Protein 6KCF (pdb70)

Radius of gyration: 37.8 Å; Cα contacts (8 Å, |Δi|>4): 2693; chains: 4; bounding box: 83×105×88 Å

Organism: Liberibacter asiaticus (strain psy62) (NCBI:txid537021)

B-factor: mean 69.29, std 19.15, range [29.05, 126.3]

Solvent-accessible surface area: 49604 Å² total; per-residue (Å²): 96,10,25,24,3,62,11,6,94,35,114,92,44,174,44,126,33,93,70,209,100,10,71,11,31,13,143,1,7,157,124,0,70,0,60,10,0,2,0,0,9,25,64,72,93,0,0,23,13,135,0,0,18,11,0,0,84,43,0,0,0,0,0,0,7,91,122,39,42,49,86,91,0,27,48,34,0,100,74,0,14,134,140,157,95,17,6,94,21,112,162,49,74,14,34,0,0,0,0,5,52,80,130,113,42,8,20,63,0,64,114,40,72,11,15,0,0,0,0,22,35,74,22,0,18,17,73,96,0,26,71,19,0,65,91,15,41,149,96,45,97,98,4,37,0,0,0,0,19,6,9,8,30,77,0,0,99,20,0,35,132,12,29,5,41,0,0,2,0,45,118,105,59,62,65,54,6,0,5,15,23,0,14,1,20,0,0,78,59,0,30,129,22,0,92,183,54,56,11,12,0,0,0,32,33,45,17,148,126,15,36,4,1,0,21,0,0,9,13,11,0,15,0,0,4,4,12,77,36,0,32,7,7,38,35,3,46,63,153,160,126,141,77,8,71,6,65,67,24,4,135,95,18,14,32,22,2,61,52,21,0,10,146,0,6,0,34,49,12,128,61,0,47,158,82,22,67,61,82,153,36,77,97,98,33,196,163,51,28,46,0,67,31,5,8,0,55,16,23,76,4,106,41,62,56,170,92,9,73,12,37,11,132,1,8,152,114,0,76,0,56,10,1,3,0,0,9,23,71,57,102,0,0,37,12,140,0,0,18,16,0,0,83,39,0,0,0,0,0,0,6,81,113,37,44,50,86,90,0,27,49,34,0,86,71,0,15,123,152,157,100,12,5,100,25,113,152,45,72,16,33,0,0,0,0,10,58,86,128,111,37,10,19,55,0,70,111,38,74,11,16,0,0,0,0,24,30,105,108,0,60,24,123,100,0,34,70,9,0,70,102,9,43,170,108,46,100,96,6,37,0,0,0,0,18,7,23,67,34,129,0,0,80,25,0,25,120,13,27,4,44,0,0,0,0,50,146,101,75,129,136,109,84,65,98,58,45,31,15,1,27,0,0,71,38,0,29,93,23,1,138,211,43,58,23,15,4,0,0,31,32,45,14,89,75,1,2,3,1,0,10,0,0,7,9,22,0,13,0,0,4,3,9,74,32,0,32,14,8,36,36,6,42,65,150,138,152,53,87,0,45,2,68,66,27,4,138,85,5,16,34,2,2,60,34,0,0,8,32,0,8,0,31,49,13,88,68,0,54,154,75,19,70,64,25,90,9,6,86,46,16,147,183,51,33,46,1,80,42,4,6,0,71,17,32,73,2,95,29,83,86,202,91,16,71,12,31,13,122,1,13,175,114,1,76,0,91,10,1,3,0,0,3,19,94,76,126,1,6,8,12,135,0,0,34,18,0,0,139,44,5,0,0,0,0,1,21,99,105,65,72,89,90,98,7,27,52,30,0,91,102,0,5,156,214,37,135,30,114,164,46,88,24,38,0,0,0,0,4,33,84,25,129,101,0,16,72,1,62,123,22,79,10,13,0,0,0,0,16,48,102,118,0,76,31,110,144,3,36,82,11,0,76,71,2,44,143,80,38,95,101,5,37,0,0,0,0,19,8,25,63,33,119,0,0,98,21,0,28,124,12,27,6,40,0,0,2,0,51,114,102,68,122,128,113,84,65,105,57,49,31,14,0,22,0,0,71,48,0,25,90,13,0,129,182,51,49,12,3,4,0,0,26,35,56,13,142,90,2,2,10,0,0,12,0,0,9,12,18,0,13,0,0,3,4,10,56,25,0,35,9,7,64,45,15,98,158,78,82,0,44,3,68,46,24,4,136,81,5,8,33,2,2,60,32,0,0,10,33,0,5,0,38,45,12,131,73,0,57,176,79,19,67,64,22,103,10,8,104,45,3,138,94,12,28,22,5,76,9,4,97,36,122,87,43,170,40,120,37,121,67,219,103,11,69,14,36,8,175,7,15,198,117,5,66,0,47,8,0,3,0,0,6,28,96,72,129,2,0,12,21,132,0,0,16,19,0,0,79,44,1,0,0,0,0,0,6,97,114,72,27,62,75,116,7,28,60,43,0,109,88,0,20,137,96,155,107,9,6,82,32,121,158,29,95,10,35,0,0,0,0,12,28,66,130,43,94,1,18,64,2,61,113,28,108,10,17,1,0,0,1,23,42,70,26,0,18,10,72,100,1,24,76,8,0,46,85,3,62,162,97,42,84,87,5,43,0,0,0,0,24,5,12,11,24,85,0,0,89,19,0,35,125,6,24,5,40,2,0,6,0,53,124,110,52,58,63,53,7,0,5,16,28,0,14,0,22,1,0,76,49,0,19,122,37,0,124,219,49,71,16,16,2,0,0,31,32,49,19,156,129,19,35,6,2,1,20,0,0,9,16,14,0,15,0,0,4,4,8,84,57,0,36,10,10,69,45,10,99,159,164,82,8,66,2,69,67,24,4,134,113,8,12,30,27,4,60,52,20,0,14,150,0,10,0,29,48,13,119,54,0,61,158,64,24,7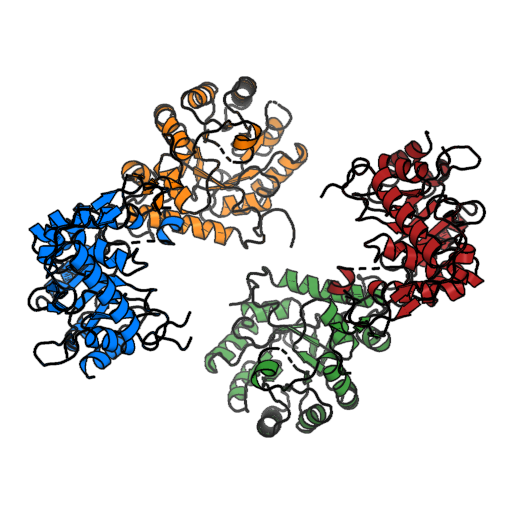2,62,82,133,39,85,112,95,48,230

Structure (mmCIF, N/CA/C/O backbone):
data_6KCF
#
_entry.id   6KCF
#
_cell.length_a   143.126
_cell.length_b   134.857
_cell.length_c   85.617
_cell.angle_alpha   90.000
_cell.angle_beta   101.210
_cell.angle_gamma   90.000
#
_symmetry.space_group_name_H-M   'C 1 2 1'
#
loop_
_entity.id
_entity.type
_entity.pdbx_description
1 polymer "Inosine-5'-monophosphate dehydrogenase"
2 water water
#
loop_
_atom_site.group_PDB
_atom_site.id
_atom_site.type_symbol
_atom_site.label_atom_id
_atom_site.label_alt_id
_atom_site.label_comp_id
_atom_site.label_asym_id
_atom_site.label_entity_id
_atom_site.label_seq_id
_atom_site.pdbx_PDB_ins_code
_atom_site.Cartn_x
_atom_site.Cartn_y
_atom_site.Cartn_z
_atom_site.occupancy
_atom_site.B_iso_or_equiv
_atom_site.auth_seq_id
_atom_site.auth_comp_id
_atom_site.auth_asym_id
_atom_site.auth_atom_id
_atom_site.pdbx_PDB_model_num
ATOM 1 N N . VAL A 1 12 ? -16.252 -27.132 32.409 1.00 58.58 6 VAL A N 1
ATOM 2 C CA . VAL A 1 12 ? -16.228 -27.447 30.987 1.00 62.71 6 VAL A CA 1
ATOM 3 C C . VAL A 1 12 ? -16.177 -28.956 30.774 1.00 60.20 6 VAL A C 1
ATOM 4 O O . VAL A 1 12 ? -15.886 -29.714 31.699 1.00 71.68 6 VAL A O 1
ATOM 8 N N . ALA A 1 13 ? -16.468 -29.385 29.550 1.00 59.22 7 ALA A N 1
ATOM 9 C CA . ALA A 1 13 ? -16.353 -30.782 29.156 1.00 53.35 7 ALA A CA 1
ATOM 10 C C . ALA A 1 13 ? -15.101 -30.953 28.307 1.00 56.06 7 ALA A C 1
ATOM 11 O O . ALA A 1 13 ? -14.874 -30.185 27.365 1.00 47.94 7 ALA A O 1
ATOM 13 N N . LEU A 1 14 ? -14.294 -31.955 28.640 1.00 58.32 8 LEU A N 1
ATOM 14 C CA . LEU A 1 14 ? -12.975 -32.121 28.051 1.00 48.15 8 LEU A CA 1
ATOM 15 C C . LEU A 1 14 ? -12.975 -33.208 26.985 1.00 52.23 8 LEU A C 1
ATOM 16 O O . LEU A 1 14 ? -13.759 -34.159 27.035 1.00 49.40 8 LEU A O 1
ATOM 21 N N . THR A 1 15 ? -12.078 -33.052 26.015 1.00 46.18 9 THR A N 1
ATOM 22 C CA . THR A 1 15 ? -11.811 -34.055 24.999 1.00 56.39 9 THR A CA 1
ATOM 23 C C . THR A 1 15 ? -10.421 -34.646 25.238 1.00 42.50 9 THR A C 1
ATOM 24 O O . THR A 1 15 ? -9.757 -34.341 26.235 1.00 52.38 9 THR A O 1
ATOM 28 N N . PHE A 1 16 ? -9.977 -35.496 24.309 1.00 46.32 10 PHE A N 1
ATOM 29 C CA . PHE A 1 16 ? -8.721 -36.215 24.504 1.00 50.66 10 PHE A CA 1
ATOM 30 C C . PHE A 1 16 ? -7.520 -35.276 24.529 1.00 56.58 10 PHE A C 1
ATOM 31 O O . PHE A 1 16 ? -6.557 -35.527 25.263 1.00 46.03 10 PHE A O 1
ATOM 39 N N . ASP A 1 17 ? -7.554 -34.198 23.748 1.00 60.02 11 ASP A N 1
ATOM 40 C CA . ASP A 1 17 ? -6.424 -33.280 23.675 1.00 60.02 11 ASP A CA 1
ATOM 41 C C . ASP A 1 17 ? -6.322 -32.353 24.880 1.00 60.38 11 ASP A C 1
ATOM 42 O O . ASP A 1 17 ? -5.380 -31.555 24.946 1.00 58.22 11 ASP A O 1
ATOM 47 N N . ASP A 1 18 ? -7.254 -32.432 25.827 1.00 42.96 12 ASP A N 1
ATOM 48 C CA . ASP A 1 18 ? -7.191 -31.618 27.032 1.00 49.12 12 ASP A CA 1
ATOM 49 C C . ASP A 1 18 ? -6.388 -32.266 28.151 1.00 62.72 12 ASP A C 1
ATOM 50 O O . ASP A 1 18 ? -6.065 -31.588 29.132 1.00 55.84 12 ASP A O 1
ATOM 55 N N . VAL A 1 19 ? -6.059 -33.553 28.035 1.00 45.71 13 VAL A N 1
ATOM 56 C CA . VAL A 1 19 ? -5.434 -34.300 29.116 1.00 52.08 13 VAL A CA 1
ATOM 57 C C . VAL A 1 19 ? -4.213 -35.041 28.585 1.00 53.72 13 VAL A C 1
ATOM 58 O O . VAL A 1 19 ? -4.016 -35.192 27.379 1.00 49.98 13 VAL A O 1
ATOM 62 N N . LEU A 1 20 ? -3.387 -35.499 29.523 1.00 45.91 14 LEU A N 1
ATOM 63 C CA . LEU A 1 20 ? -2.250 -36.358 29.239 1.00 47.26 14 LEU A CA 1
ATOM 64 C C . LEU A 1 20 ? -2.149 -37.401 30.341 1.00 46.22 14 LEU A C 1
ATOM 65 O O . LEU A 1 20 ? -2.509 -37.144 31.492 1.00 44.85 14 LEU A O 1
ATOM 70 N N . LEU A 1 21 ? -1.667 -38.585 29.978 1.00 51.76 15 LEU A N 1
ATOM 71 C CA . LEU A 1 21 ? -1.470 -39.646 30.953 1.00 50.44 15 LEU A CA 1
ATOM 72 C C . LEU A 1 21 ? -0.189 -39.389 31.737 1.00 49.64 15 LEU A C 1
ATOM 73 O O . LEU A 1 21 ? 0.871 -39.154 31.149 1.00 49.93 15 LEU A O 1
ATOM 78 N N . ARG A 1 22 ? -0.292 -39.419 33.063 1.00 49.07 16 ARG A N 1
ATOM 79 C CA . ARG A 1 22 ? 0.884 -39.170 33.883 1.00 56.05 16 ARG A CA 1
ATOM 80 C C . ARG A 1 22 ? 1.765 -40.416 33.939 1.00 52.49 16 ARG A C 1
ATOM 81 O O . ARG A 1 22 ? 1.255 -41.532 34.077 1.00 42.33 16 ARG A O 1
ATOM 89 N N . PRO A 1 23 ? 3.082 -40.257 33.820 1.00 60.32 17 PRO A N 1
ATOM 90 C CA . PRO A 1 23 ? 3.978 -41.402 34.016 1.00 58.43 17 PRO A CA 1
ATOM 91 C C . PRO A 1 23 ? 3.905 -41.911 35.448 1.00 45.43 17 PRO A C 1
ATOM 92 O O . PRO A 1 23 ? 3.777 -41.135 36.397 1.00 52.14 17 PRO A O 1
ATOM 96 N N . GLU A 1 24 ? 3.972 -43.231 35.594 1.00 44.26 18 GLU A N 1
ATOM 97 C CA . GLU A 1 24 ? 3.978 -43.886 36.892 1.00 44.17 18 GLU A CA 1
ATOM 98 C C . GLU A 1 24 ? 5.157 -44.847 36.952 1.00 44.56 18 GLU A C 1
ATOM 99 O O . GLU A 1 24 ? 5.829 -45.101 35.950 1.00 50.54 18 GLU A O 1
ATOM 105 N N . PHE A 1 25 ? 5.409 -45.382 38.145 1.00 52.71 19 PHE A N 1
ATOM 106 C CA . PHE A 1 25 ? 6.439 -46.400 38.291 1.00 44.00 19 PHE A CA 1
ATOM 107 C C . PHE A 1 25 ? 6.082 -47.625 37.460 1.00 52.48 19 PHE A C 1
ATOM 108 O O . PHE A 1 25 ? 4.923 -48.047 37.408 1.00 45.34 19 PHE A O 1
ATOM 116 N N . SER A 1 26 ? 7.089 -48.203 36.811 1.00 51.00 20 SER A N 1
ATOM 117 C CA . SER A 1 26 ? 6.867 -49.323 35.911 1.00 56.19 20 SER A CA 1
ATOM 118 C C . SER A 1 26 ? 7.963 -50.363 36.074 1.00 53.85 20 SER A C 1
ATOM 119 O O . SER A 1 26 ? 9.146 -50.028 36.167 1.00 49.11 20 SER A O 1
ATOM 122 N N . ASN A 1 27 ? 7.554 -51.631 36.112 1.00 54.56 21 ASN A N 1
ATOM 123 C CA . ASN A 1 27 ? 8.474 -52.754 35.979 1.00 72.31 21 ASN A CA 1
ATOM 124 C C . ASN A 1 27 ? 8.037 -53.682 34.852 1.00 69.40 21 ASN A C 1
ATOM 125 O O . ASN A 1 27 ? 8.489 -54.829 34.786 1.00 68.99 21 ASN A O 1
ATOM 130 N N . VAL A 1 28 ? 7.169 -53.202 33.965 1.00 69.17 22 VAL A N 1
ATOM 131 C CA . VAL A 1 28 ? 6.600 -54.005 32.890 1.00 67.74 22 VAL A CA 1
ATOM 132 C C . VAL A 1 28 ? 7.341 -53.694 31.599 1.00 73.61 22 VAL A C 1
ATOM 133 O O . VAL A 1 28 ? 7.524 -52.523 31.242 1.00 70.66 22 VAL A O 1
ATOM 137 N N . LEU A 1 29 ? 7.765 -54.739 30.898 1.00 85.55 23 LEU A N 1
ATOM 138 C CA . LEU A 1 29 ? 8.356 -54.495 29.590 1.00 85.21 23 LEU A CA 1
ATOM 139 C C . LEU A 1 29 ? 7.268 -54.511 28.518 1.00 84.24 23 LEU A C 1
ATOM 140 O O . LEU A 1 29 ? 6.382 -55.371 28.547 1.00 74.98 23 LEU A O 1
ATOM 145 N N . PRO A 1 30 ? 7.311 -53.564 27.576 1.00 85.81 24 PRO A N 1
ATOM 146 C CA . PRO A 1 30 ? 6.216 -53.441 26.598 1.00 84.84 24 PRO A CA 1
ATOM 147 C C . PRO A 1 30 ? 6.022 -54.667 25.720 1.00 83.96 24 PRO A C 1
ATOM 148 O O . PRO A 1 30 ? 4.976 -54.773 25.067 1.00 77.73 24 PRO A O 1
ATOM 152 N N . ARG A 1 31 ? 6.984 -55.591 25.680 1.00 94.43 25 ARG A N 1
ATOM 153 C CA . ARG A 1 31 ? 6.801 -56.806 24.894 1.00 93.45 25 ARG A CA 1
ATOM 154 C C . ARG A 1 31 ? 5.730 -57.704 25.502 1.00 87.51 25 ARG A C 1
ATOM 155 O O . ARG A 1 31 ? 4.884 -58.245 24.781 1.00 101.64 25 ARG A O 1
ATOM 163 N N . ASP A 1 32 ? 5.747 -57.874 26.823 1.00 83.62 26 ASP A N 1
ATOM 164 C CA . ASP A 1 32 ? 4.852 -58.803 27.513 1.00 79.26 26 ASP A CA 1
ATOM 165 C C . ASP A 1 32 ? 3.625 -58.108 28.087 1.00 69.33 26 ASP A C 1
ATOM 166 O O . ASP A 1 32 ? 3.189 -58.424 29.199 1.00 60.25 26 ASP A O 1
ATOM 171 N N . ILE A 1 33 ? 3.039 -57.165 27.353 1.00 65.28 27 ILE A N 1
ATOM 172 C CA . ILE A 1 33 ? 1.847 -56.451 27.795 1.00 61.61 27 ILE A CA 1
ATOM 173 C C . ILE A 1 33 ? 0.640 -57.026 27.069 1.00 55.96 27 ILE A C 1
ATOM 174 O O . ILE A 1 33 ? 0.653 -57.168 25.840 1.00 58.58 27 ILE A O 1
ATOM 179 N N . ASP A 1 34 ? -0.402 -57.358 27.828 1.00 43.85 28 ASP A N 1
ATOM 180 C CA . ASP A 1 34 ? -1.617 -57.957 27.293 1.00 64.08 28 ASP A CA 1
ATOM 181 C C . ASP A 1 34 ? -2.668 -56.869 27.095 1.00 55.30 28 ASP A C 1
ATOM 182 O O . ASP A 1 34 ? -3.080 -56.216 28.060 1.00 53.96 28 ASP A O 1
ATOM 187 N N . ILE A 1 35 ? -3.099 -56.679 25.852 1.00 53.39 29 ILE A N 1
ATOM 188 C CA . ILE A 1 35 ? -4.077 -55.652 25.515 1.00 50.17 29 ILE A CA 1
ATOM 189 C C . ILE A 1 35 ? -5.433 -56.264 25.163 1.00 44.36 29 ILE A C 1
ATOM 190 O O . ILE A 1 35 ? -6.283 -55.592 24.583 1.00 58.41 29 ILE A O 1
ATOM 195 N N . SER A 1 36 ? -5.650 -57.531 25.506 1.00 55.67 30 SER A N 1
ATOM 196 C CA . SER A 1 36 ? -6.932 -58.165 25.242 1.00 53.71 30 SER A CA 1
ATOM 197 C C . SER A 1 36 ? -8.019 -57.557 26.125 1.00 50.37 30 SER A C 1
ATOM 198 O O . SER A 1 36 ? -7.753 -56.990 27.189 1.00 56.25 30 SER A O 1
ATOM 201 N N . THR A 1 37 ? -9.263 -57.681 25.667 1.00 46.00 31 THR A N 1
ATOM 202 C CA . THR A 1 37 ? -10.396 -57.113 26.381 1.00 44.91 31 THR A CA 1
ATOM 203 C C . THR A 1 37 ? -11.620 -57.990 26.166 1.00 54.84 31 THR A C 1
ATOM 204 O O . THR A 1 37 ? -11.734 -58.688 25.155 1.00 52.95 31 THR A O 1
ATOM 208 N N . ARG A 1 38 ? -12.536 -57.945 27.129 1.00 56.67 32 ARG A N 1
ATOM 209 C CA . ARG A 1 38 ? -13.770 -58.727 27.099 1.00 51.21 32 ARG A CA 1
ATOM 210 C C . ARG A 1 38 ? -14.932 -57.770 26.852 1.00 57.34 32 ARG A C 1
ATOM 211 O O . ARG A 1 38 ? -15.376 -57.069 27.766 1.00 53.20 32 ARG A O 1
ATOM 219 N N . ILE A 1 39 ? -15.426 -57.745 25.612 1.00 56.83 33 ILE A N 1
ATOM 220 C CA . ILE A 1 39 ? -16.540 -56.863 25.276 1.00 52.57 33 ILE A CA 1
ATOM 221 C C . ILE A 1 39 ? -17.882 -57.434 25.716 1.00 51.62 33 ILE A C 1
ATOM 222 O O . ILE A 1 39 ? -18.848 -56.676 25.871 1.00 51.03 33 ILE A O 1
ATOM 227 N N . ALA A 1 40 ? -17.970 -58.745 25.923 1.00 55.87 34 ALA A N 1
ATOM 228 C CA . ALA A 1 40 ? -19.195 -59.388 26.380 1.00 55.16 34 ALA A CA 1
ATOM 229 C C . ALA A 1 40 ? -18.837 -60.779 26.885 1.00 55.08 34 ALA A C 1
ATOM 230 O O . ALA A 1 40 ? -17.690 -61.222 26.778 1.00 60.47 34 ALA A O 1
ATOM 232 N N . LYS A 1 41 ? -19.832 -61.467 27.442 1.00 63.68 35 LYS A N 1
ATOM 233 C CA . LYS A 1 41 ? -19.618 -62.829 27.911 1.00 67.05 35 LYS A CA 1
ATOM 234 C C . LYS A 1 41 ? -19.246 -63.731 26.742 1.00 62.27 35 LYS A C 1
ATOM 235 O O . LYS A 1 41 ? -19.958 -63.785 25.735 1.00 70.61 35 LYS A O 1
ATOM 241 N N . ASP A 1 42 ? -18.116 -64.428 26.879 1.00 70.32 36 ASP A N 1
ATOM 242 C CA . ASP A 1 42 ? -17.578 -65.297 25.831 1.00 67.19 36 ASP A CA 1
ATOM 243 C C . ASP A 1 42 ? -17.292 -64.527 24.544 1.00 59.10 36 ASP A C 1
ATOM 244 O O . ASP A 1 42 ? -17.441 -65.059 23.442 1.00 74.30 36 ASP A O 1
ATOM 249 N N . PHE A 1 43 ? -16.875 -63.267 24.675 1.00 57.46 37 PHE A N 1
ATOM 250 C CA . PHE A 1 43 ? -16.501 -62.438 23.527 1.00 62.33 37 PHE A CA 1
ATOM 251 C C . PHE A 1 43 ? -15.274 -61.628 23.934 1.00 45.01 37 PHE A C 1
ATOM 252 O O . PHE A 1 43 ? -15.391 -60.634 24.656 1.00 62.21 37 PHE A O 1
ATOM 260 N N . THR A 1 44 ? -14.105 -62.056 23.467 1.00 51.46 38 THR A N 1
ATOM 261 C CA . THR A 1 44 ? -12.834 -61.436 23.813 1.00 55.30 38 THR A CA 1
ATOM 262 C C . THR A 1 44 ? -12.106 -61.035 22.538 1.00 54.12 38 THR A C 1
ATOM 263 O O . THR A 1 44 ? -12.016 -61.827 21.594 1.00 60.85 38 THR A O 1
ATOM 267 N N . LEU A 1 45 ? -11.598 -59.805 22.511 1.00 50.43 39 LEU A N 1
ATOM 268 C CA . LEU A 1 45 ? -10.805 -59.296 21.400 1.00 47.42 39 LEU A CA 1
ATOM 269 C C . LEU A 1 45 ? -9.360 -59.157 21.857 1.00 56.02 39 LEU A C 1
ATOM 270 O O . LEU A 1 45 ? -9.085 -58.486 22.858 1.00 52.40 39 LEU A O 1
ATOM 275 N N . ASN A 1 46 ? -8.440 -59.796 21.131 1.00 53.16 40 ASN A N 1
ATOM 276 C CA . ASN A 1 46 ? -7.021 -59.608 21.412 1.00 50.00 40 ASN A CA 1
ATOM 277 C C . ASN A 1 46 ? -6.539 -58.229 20.987 1.00 52.84 40 ASN A C 1
ATOM 278 O O . ASN A 1 46 ? -5.492 -57.775 21.463 1.00 48.60 40 ASN A O 1
ATOM 283 N N . LEU A 1 47 ? -7.278 -57.563 20.107 1.00 55.81 41 LEU A N 1
ATOM 284 C CA . LEU A 1 47 ? -7.003 -56.184 19.709 1.00 48.94 41 LEU A CA 1
ATOM 285 C C . LEU A 1 47 ? -8.226 -55.337 20.036 1.00 50.86 41 LEU A C 1
ATOM 286 O O . LEU A 1 47 ? -9.286 -55.520 19.411 1.00 51.47 41 LEU A O 1
ATOM 291 N N . PRO A 1 48 ? -8.131 -54.399 21.001 1.00 47.89 42 PRO A N 1
ATOM 292 C CA . PRO A 1 48 ? -9.300 -53.623 21.449 1.00 46.84 42 PRO A CA 1
ATOM 293 C C . PRO A 1 48 ? -9.727 -52.535 20.476 1.00 45.85 42 PRO A C 1
ATOM 294 O O . PRO A 1 48 ? -9.927 -51.376 20.842 1.00 48.01 42 PRO A O 1
ATOM 298 N N . ILE A 1 49 ? -9.874 -52.918 19.207 1.00 39.48 43 ILE A N 1
ATOM 299 C CA . ILE A 1 49 ? -10.202 -51.988 18.134 1.00 47.00 43 ILE A CA 1
ATOM 300 C C . ILE A 1 49 ? -11.305 -52.599 17.282 1.00 48.89 43 ILE A C 1
ATOM 301 O O . ILE A 1 49 ? -11.213 -53.763 16.878 1.00 44.38 43 ILE A O 1
ATOM 306 N N . MET A 1 50 ? -12.347 -51.816 17.019 1.00 48.93 44 MET A N 1
ATOM 307 C CA . MET A 1 50 ? -13.423 -52.202 16.120 1.00 53.11 44 MET A CA 1
ATOM 308 C C . MET A 1 50 ? -13.471 -51.233 14.947 1.00 45.28 44 MET A C 1
ATOM 309 O O . MET A 1 50 ? -13.225 -50.035 15.111 1.00 39.59 44 MET A O 1
ATOM 314 N N . SER A 1 51 ? -13.788 -51.751 13.765 1.00 55.36 45 SER A N 1
ATOM 315 C CA . SER A 1 51 ? -13.907 -50.915 12.580 1.00 45.40 45 SER A CA 1
ATOM 316 C C . SER A 1 51 ? -15.326 -50.374 12.469 1.00 45.19 45 SER A C 1
ATOM 317 O O . SER A 1 51 ? -16.300 -51.089 12.723 1.00 41.76 45 SER A O 1
ATOM 320 N N . ALA A 1 52 ? -15.434 -49.102 12.092 1.00 44.78 46 ALA A N 1
ATOM 321 C CA . ALA A 1 52 ? -16.723 -48.432 12.057 1.00 52.04 46 ALA A CA 1
ATOM 322 C C . ALA A 1 52 ? -17.586 -48.964 10.916 1.00 58.58 46 ALA A C 1
ATOM 323 O O . ALA A 1 52 ? -17.096 -49.536 9.938 1.00 52.77 46 ALA A O 1
ATOM 325 N N . ALA A 1 53 ? -18.897 -48.763 11.054 1.00 55.90 47 ALA A N 1
ATOM 326 C CA . ALA A 1 53 ? -19.864 -49.215 10.052 1.00 54.51 47 ALA A CA 1
ATOM 327 C C . ALA A 1 53 ? -20.067 -48.119 9.005 1.00 56.62 47 ALA A C 1
ATOM 328 O O . ALA A 1 53 ? -21.128 -47.504 8.884 1.00 51.93 47 ALA A O 1
ATOM 330 N N . MET A 1 54 ? -19.006 -47.882 8.239 1.00 77.66 48 MET A N 1
ATOM 331 C CA . MET A 1 54 ? -19.015 -46.924 7.143 1.00 74.51 48 MET A CA 1
ATOM 332 C C . MET A 1 54 ? -18.700 -47.652 5.844 1.00 66.48 48 MET A C 1
ATOM 333 O O . MET A 1 54 ? -17.844 -48.542 5.814 1.00 60.21 48 MET A O 1
ATOM 338 N N . ASP A 1 55 ? -19.396 -47.271 4.770 1.00 63.21 49 ASP A N 1
ATOM 339 C CA . ASP A 1 55 ? -19.238 -47.964 3.496 1.00 70.41 49 ASP A CA 1
ATOM 340 C C . ASP A 1 55 ? -17.866 -47.754 2.871 1.00 71.66 49 ASP A C 1
ATOM 341 O O . ASP A 1 55 ? -17.516 -48.479 1.933 1.00 71.53 49 ASP A O 1
ATOM 346 N N . GLN A 1 56 ? -17.086 -46.795 3.360 1.00 68.45 50 GLN A N 1
ATOM 347 C CA . GLN A 1 56 ? -15.708 -46.618 2.931 1.00 66.86 50 GLN A CA 1
ATOM 348 C C . GLN A 1 56 ? -14.720 -47.339 3.839 1.00 80.00 50 GLN A C 1
ATOM 349 O O . GLN A 1 56 ? -13.508 -47.147 3.692 1.00 82.65 50 GLN A O 1
ATOM 355 N N . VAL A 1 57 ? -15.208 -48.162 4.769 1.00 72.69 51 VAL A N 1
ATOM 356 C CA . VAL A 1 57 ? -14.346 -48.800 5.758 1.00 68.06 51 VAL A CA 1
ATOM 357 C C . VAL A 1 57 ? -14.559 -50.309 5.769 1.00 58.68 51 VAL A C 1
ATOM 358 O O . VAL A 1 57 ? -13.696 -51.069 5.314 1.00 70.31 51 VAL A O 1
ATOM 362 N N . THR A 1 58 ? -15.700 -50.759 6.288 1.00 49.29 52 THR A N 1
ATOM 363 C CA . THR A 1 58 ? -15.896 -52.166 6.637 1.00 65.22 52 THR A CA 1
ATOM 364 C C . THR A 1 58 ? -16.818 -52.851 5.633 1.00 67.12 52 THR A C 1
ATOM 365 O O . THR A 1 58 ? -18.039 -52.669 5.667 1.00 64.31 52 THR A O 1
ATOM 369 N N . ASP A 1 59 ? -16.225 -53.650 4.748 1.00 62.31 53 ASP A N 1
ATOM 370 C CA . ASP A 1 59 ? -16.927 -54.667 3.988 1.00 66.97 53 ASP A CA 1
ATOM 371 C C . ASP A 1 59 ? -16.468 -56.033 4.508 1.00 53.96 53 ASP A C 1
ATOM 372 O O . ASP A 1 59 ? -16.013 -56.150 5.653 1.00 64.00 53 ASP A O 1
ATOM 377 N N . SER A 1 60 ? -16.579 -57.064 3.669 1.00 65.02 54 SER A N 1
ATOM 378 C CA . SER A 1 60 ? -16.110 -58.379 4.092 1.00 59.27 54 SER A CA 1
ATOM 379 C C . SER A 1 60 ? -14.589 -58.451 4.117 1.00 45.96 54 SER A C 1
ATOM 380 O O . SER A 1 60 ? -14.017 -59.165 4.948 1.00 51.29 54 SER A O 1
ATOM 383 N N . ARG A 1 61 ? -13.918 -57.719 3.226 1.00 53.33 55 ARG A N 1
ATOM 384 C CA . ARG A 1 61 ? -12.466 -57.822 3.129 1.00 57.87 55 ARG A CA 1
ATOM 385 C C . ARG A 1 61 ? -11.783 -57.219 4.351 1.00 62.71 55 ARG A C 1
ATOM 386 O O . ARG A 1 61 ? -10.809 -57.782 4.864 1.00 60.53 55 ARG A O 1
ATOM 394 N N . LEU A 1 62 ? -12.277 -56.077 4.833 1.00 54.68 56 LEU A N 1
ATOM 395 C CA . LEU A 1 62 ? -11.679 -55.464 6.013 1.00 56.55 56 LEU A CA 1
ATOM 396 C C . LEU A 1 62 ? -12.122 -56.164 7.293 1.00 53.29 56 LEU A C 1
ATOM 397 O O . LEU A 1 62 ? -11.331 -56.296 8.234 1.00 53.24 56 LEU A O 1
ATOM 402 N N . ALA A 1 63 ? -13.379 -56.615 7.348 1.00 45.20 57 ALA A N 1
ATOM 403 C CA . ALA A 1 63 ? -13.851 -57.336 8.526 1.00 46.38 57 ALA A CA 1
ATOM 404 C C . ALA A 1 63 ? -13.048 -58.611 8.747 1.00 53.77 57 ALA A C 1
ATOM 405 O O . ALA A 1 63 ? -12.761 -58.983 9.891 1.00 46.06 57 ALA A O 1
ATOM 407 N N . ILE A 1 64 ? -12.677 -59.296 7.663 1.00 54.00 58 ILE A N 1
ATOM 408 C CA . ILE A 1 64 ? -11.778 -60.440 7.781 1.00 58.36 58 ILE A CA 1
ATOM 409 C C . ILE A 1 64 ? -10.418 -59.989 8.298 1.00 54.65 58 ILE A C 1
ATOM 410 O O . ILE A 1 64 ? -9.829 -60.623 9.182 1.00 43.47 58 ILE A O 1
ATOM 415 N N . ALA A 1 65 ? -9.908 -58.875 7.769 1.00 50.77 59 ALA A N 1
ATOM 416 C CA . ALA A 1 65 ? -8.617 -58.364 8.217 1.00 47.25 59 ALA A CA 1
ATOM 417 C C . ALA A 1 65 ? -8.683 -57.875 9.659 1.00 50.64 59 ALA A C 1
ATOM 418 O O . ALA A 1 65 ? -7.735 -58.069 10.429 1.00 59.76 59 ALA A O 1
ATOM 420 N N . MET A 1 66 ? -9.792 -57.237 10.044 1.00 51.45 60 MET A N 1
ATOM 421 C CA . MET A 1 66 ? -9.961 -56.829 11.435 1.00 44.12 60 MET A CA 1
ATOM 422 C C . MET A 1 66 ? -10.042 -58.040 12.356 1.00 51.05 60 MET A C 1
ATOM 423 O O . MET A 1 66 ? -9.444 -58.046 13.438 1.00 49.30 60 MET A O 1
ATOM 428 N N . ALA A 1 67 ? -10.773 -59.078 11.942 1.00 52.85 61 ALA A N 1
ATOM 429 C CA . ALA A 1 67 ? -10.886 -60.277 12.766 1.00 43.04 61 ALA A CA 1
ATOM 430 C C . ALA A 1 67 ? -9.567 -61.037 12.821 1.00 51.19 61 ALA A C 1
ATOM 431 O O . ALA A 1 67 ? -9.211 -61.596 13.864 1.00 54.76 61 ALA A O 1
ATOM 433 N N . GLN A 1 68 ? -8.830 -61.067 11.708 1.00 54.42 62 GLN A N 1
ATOM 434 C CA . GLN A 1 68 ? -7.540 -61.751 11.692 1.00 59.02 62 GLN A CA 1
ATOM 435 C C . GLN A 1 68 ? -6.550 -61.085 12.639 1.00 55.52 62 GLN A C 1
ATOM 436 O O . GLN A 1 68 ? -5.773 -61.768 13.317 1.00 66.46 62 GLN A O 1
ATOM 442 N N . ALA A 1 69 ? -6.564 -59.753 12.702 1.00 62.76 63 ALA A N 1
ATOM 443 C CA . ALA A 1 69 ? -5.626 -59.030 13.551 1.00 57.02 63 ALA A CA 1
ATOM 444 C C . ALA A 1 69 ? -5.981 -59.104 15.030 1.00 46.52 63 ALA A C 1
ATOM 445 O O . ALA A 1 69 ? -5.196 -58.632 15.860 1.00 54.20 63 ALA A O 1
ATOM 447 N N . GLY A 1 70 ? -7.129 -59.679 15.380 1.00 50.77 64 GLY A N 1
ATOM 448 C CA . GLY A 1 70 ? -7.569 -59.749 16.757 1.00 40.42 64 GLY A CA 1
ATOM 449 C C . GLY A 1 70 ? -8.651 -58.761 17.133 1.00 52.97 64 GLY A C 1
ATOM 450 O O . GLY A 1 70 ? -9.090 -58.762 18.290 1.00 51.89 64 GLY A O 1
ATOM 451 N N . GLY A 1 71 ? -9.088 -57.922 16.206 1.00 51.71 65 GLY A N 1
ATOM 452 C CA . GLY A 1 71 ? -10.144 -56.952 16.443 1.00 52.72 65 GLY A CA 1
ATOM 453 C C . GLY A 1 71 ? -11.498 -57.469 16.006 1.00 54.37 65 GLY A C 1
ATOM 454 O O . GLY A 1 71 ? -11.805 -58.658 16.143 1.00 52.79 65 GLY A O 1
ATOM 455 N N . LEU A 1 72 ? -12.317 -56.565 15.473 1.00 47.75 66 LEU A N 1
ATOM 456 C CA . LEU A 1 72 ? -13.658 -56.918 15.030 1.00 47.23 66 LEU A CA 1
ATOM 457 C C . LEU A 1 72 ? -14.120 -55.897 13.999 1.00 50.78 66 LEU A C 1
ATOM 458 O O . LEU A 1 72 ? -13.758 -54.722 14.067 1.00 50.81 66 LEU A O 1
ATOM 463 N N . GLY A 1 73 ? -14.921 -56.369 13.049 1.00 51.19 67 GLY A N 1
ATOM 464 C CA . GLY A 1 73 ? -15.477 -55.512 12.018 1.00 36.62 67 GLY A CA 1
ATOM 465 C C . GLY A 1 73 ? -16.986 -55.435 12.135 1.00 46.97 67 GLY A C 1
ATOM 466 O O . GLY A 1 73 ? -17.643 -56.387 12.558 1.00 52.09 67 GLY A O 1
ATOM 467 N N . VAL A 1 74 ? -17.535 -54.283 11.757 1.00 50.09 68 VAL A N 1
ATOM 468 C CA . VAL A 1 74 ? -18.975 -54.044 11.777 1.00 47.77 68 VAL A CA 1
ATOM 469 C C . VAL A 1 74 ? -19.393 -53.741 10.344 1.00 52.29 68 VAL A C 1
ATOM 470 O O . VAL A 1 74 ? -19.153 -52.637 9.839 1.00 47.63 68 VAL A O 1
ATOM 474 N N . ILE A 1 75 ? -20.018 -54.717 9.683 1.00 45.60 69 ILE A N 1
ATOM 475 C CA . ILE A 1 75 ? -20.490 -54.514 8.317 1.00 43.40 69 ILE A CA 1
ATOM 476 C C . ILE A 1 75 ? -21.484 -53.362 8.305 1.00 43.29 69 ILE A C 1
ATOM 477 O O . ILE A 1 75 ? -22.466 -53.362 9.059 1.00 41.99 69 ILE A O 1
ATOM 482 N N . HIS A 1 76 ? -21.231 -52.371 7.455 1.00 40.03 70 HIS A N 1
ATOM 483 C CA . HIS A 1 76 ? -22.096 -51.204 7.396 1.00 42.19 70 HIS A CA 1
ATOM 484 C C . HIS A 1 76 ? -23.458 -51.571 6.813 1.00 57.95 70 HIS A C 1
ATOM 485 O O . HIS A 1 76 ? -23.631 -52.605 6.160 1.00 47.12 70 HIS A O 1
ATOM 492 N N . ARG A 1 77 ? -24.438 -50.705 7.066 1.00 60.69 71 ARG A N 1
ATOM 493 C CA . ARG A 1 77 ? -25.807 -50.932 6.623 1.00 48.11 71 ARG A CA 1
ATOM 494 C C . ARG A 1 77 ? -26.190 -50.068 5.430 1.00 57.24 71 ARG A C 1
ATOM 495 O O . ARG A 1 77 ? -27.382 -49.937 5.131 1.00 60.39 71 ARG A O 1
ATOM 503 N N . ASN A 1 78 ? -25.216 -49.463 4.746 1.00 59.04 72 ASN A N 1
ATOM 504 C CA . ASN A 1 78 ? -25.498 -48.920 3.424 1.00 61.53 72 ASN A CA 1
ATOM 505 C C . ASN A 1 78 ? -25.649 -50.032 2.397 1.00 61.66 72 ASN A C 1
ATOM 506 O O . ASN A 1 78 ? -26.264 -49.817 1.348 1.00 61.67 72 ASN A O 1
ATOM 511 N N . PHE A 1 79 ? -25.087 -51.206 2.678 1.00 51.82 73 PHE A N 1
ATOM 512 C CA . PHE A 1 79 ? -25.458 -52.411 1.957 1.00 59.20 73 PHE A CA 1
ATOM 513 C C . PHE A 1 79 ? -26.957 -52.648 2.084 1.00 62.93 73 PHE A C 1
ATOM 514 O O . PHE A 1 79 ? -27.576 -52.320 3.101 1.00 54.72 73 PHE A O 1
ATOM 522 N N . SER A 1 80 ? -27.545 -53.226 1.042 1.00 55.78 74 SER A N 1
ATOM 523 C CA . SER A 1 80 ? -28.911 -53.697 1.152 1.00 65.65 74 SER A CA 1
ATOM 524 C C . SER A 1 80 ? -28.962 -54.854 2.148 1.00 61.05 74 SER A C 1
ATOM 525 O O . SER A 1 80 ? -27.940 -55.487 2.426 1.00 58.37 74 SER A O 1
ATOM 528 N N . PRO A 1 81 ? -30.137 -55.129 2.727 1.00 59.10 75 PRO A N 1
ATOM 529 C CA . PRO A 1 81 ? -30.234 -56.262 3.665 1.00 55.12 75 PRO A CA 1
ATOM 530 C C . PRO A 1 81 ? -29.717 -57.573 3.094 1.00 60.53 75 PRO A C 1
ATOM 531 O O . PRO A 1 81 ? -29.071 -58.343 3.815 1.00 59.75 75 PRO A O 1
ATOM 535 N N . SER A 1 82 ? -29.967 -57.843 1.810 1.00 63.93 76 SER A N 1
ATOM 536 C CA . SER A 1 82 ? -29.436 -59.058 1.201 1.00 60.19 76 SER A CA 1
ATOM 537 C C . SER A 1 82 ? -27.931 -58.954 0.983 1.00 62.03 76 SER A C 1
ATOM 538 O O . SER A 1 82 ? -27.200 -59.931 1.190 1.00 59.00 76 SER A O 1
ATOM 541 N N . GLU A 1 83 ? -27.448 -57.779 0.566 1.00 58.53 77 GLU A N 1
ATOM 542 C CA . GLU A 1 83 ? -26.008 -57.581 0.415 1.00 63.32 77 GLU A CA 1
ATOM 543 C C . GLU A 1 83 ? -25.287 -57.727 1.750 1.00 57.96 77 GLU A C 1
ATOM 544 O O . GLU A 1 83 ? -24.212 -58.333 1.821 1.00 53.79 77 GLU A O 1
ATOM 550 N N . GLN A 1 84 ? -25.866 -57.176 2.820 1.00 50.06 78 GLN A N 1
ATOM 551 C CA . GLN A 1 84 ? -25.215 -57.237 4.125 1.00 61.79 78 GLN A CA 1
ATOM 552 C C . GLN A 1 84 ? -25.114 -58.672 4.625 1.00 53.45 78 GLN A C 1
ATOM 553 O O . GLN A 1 84 ? -24.114 -59.055 5.243 1.00 62.94 78 GLN A O 1
ATOM 559 N N . VAL A 1 85 ? -26.143 -59.480 4.368 1.00 64.06 79 VAL A N 1
ATOM 560 C CA . VAL A 1 85 ? -26.101 -60.888 4.749 1.00 53.51 79 VAL A CA 1
ATOM 561 C C . VAL A 1 85 ? -25.030 -61.624 3.952 1.00 51.09 79 VAL A C 1
ATOM 562 O O . VAL A 1 85 ? -24.313 -62.478 4.487 1.00 54.97 79 VAL A O 1
ATOM 566 N N . ALA A 1 86 ? -24.893 -61.293 2.665 1.00 62.22 80 ALA A N 1
ATOM 567 C CA . ALA A 1 86 ? -23.862 -61.919 1.843 1.00 58.25 80 ALA A CA 1
ATOM 568 C C . ALA A 1 86 ? -22.464 -61.537 2.317 1.00 57.97 80 ALA A C 1
ATOM 569 O O . ALA A 1 86 ? -21.541 -62.358 2.267 1.00 57.40 80 ALA A O 1
ATOM 571 N N . GLN A 1 87 ? -22.287 -60.298 2.781 1.00 54.11 81 GLN A N 1
ATOM 572 C CA . GLN A 1 87 ? -20.977 -59.878 3.271 1.00 59.16 81 GLN A CA 1
ATOM 573 C C . GLN A 1 87 ? -20.624 -60.581 4.576 1.00 49.27 81 GLN A C 1
ATOM 574 O O . GLN A 1 87 ? -19.459 -60.928 4.805 1.00 52.78 81 GLN A O 1
ATOM 580 N N . VAL A 1 88 ? -21.614 -60.803 5.442 1.00 50.35 82 VAL A N 1
ATOM 581 C CA . VAL A 1 88 ? -21.362 -61.525 6.685 1.00 46.35 82 VAL A CA 1
ATOM 582 C C . VAL A 1 88 ? -21.003 -62.977 6.394 1.00 50.17 82 VAL A C 1
ATOM 583 O O . VAL A 1 88 ? -20.118 -63.554 7.038 1.00 57.77 82 VAL A O 1
ATOM 587 N N . HIS A 1 89 ? -21.673 -63.585 5.412 1.00 62.52 83 HIS A N 1
ATOM 588 C CA . HIS A 1 89 ? -21.376 -64.969 5.054 1.00 55.42 83 HIS A CA 1
ATOM 589 C C . HIS A 1 89 ? -19.945 -65.117 4.550 1.00 49.29 83 HIS A C 1
ATOM 590 O O . HIS A 1 89 ? -19.279 -66.120 4.834 1.00 55.11 83 HIS A O 1
ATOM 597 N N . GLN A 1 90 ? -19.450 -64.124 3.807 1.00 56.88 84 GLN A N 1
ATOM 598 C CA . GLN A 1 90 ? -18.095 -64.207 3.272 1.00 62.92 84 GLN A CA 1
ATOM 599 C C . GLN A 1 90 ? -17.043 -64.120 4.371 1.00 61.19 84 GLN A C 1
ATOM 600 O O . GLN A 1 90 ? -15.943 -64.662 4.215 1.00 66.18 84 GLN A O 1
ATOM 606 N N . VAL A 1 91 ? -17.354 -63.448 5.480 1.00 61.92 85 VAL A N 1
ATOM 607 C CA . VAL A 1 91 ? -16.398 -63.356 6.578 1.00 47.96 85 VAL A CA 1
ATOM 608 C C . VAL A 1 91 ? -16.340 -64.664 7.355 1.00 52.59 85 VAL A C 1
ATOM 609 O O . VAL A 1 91 ? -15.256 -65.155 7.688 1.00 56.33 85 VAL A O 1
ATOM 613 N N . LYS A 1 92 ? -17.497 -65.254 7.645 1.00 50.42 86 LYS A N 1
ATOM 614 C CA . LYS A 1 92 ? -17.563 -66.453 8.470 1.00 64.80 86 LYS A CA 1
ATOM 615 C C . LYS A 1 92 ? -17.261 -67.734 7.702 1.00 67.16 86 LYS A C 1
ATOM 616 O O . LYS A 1 92 ? -17.299 -68.815 8.299 1.00 76.52 86 LYS A O 1
ATOM 622 N N . LYS A 1 93 ? -16.963 -67.646 6.405 1.00 58.73 87 LYS A N 1
ATOM 623 C CA . LYS A 1 93 ? -16.550 -68.804 5.628 1.00 63.63 87 LYS A CA 1
ATOM 624 C C . LYS A 1 93 ? -15.072 -68.786 5.265 1.00 69.41 87 LYS A C 1
ATOM 625 O O . LYS A 1 93 ? -14.549 -69.815 4.823 1.00 84.89 87 LYS A O 1
ATOM 631 N N . PHE A 1 94 ? -14.394 -67.656 5.441 1.00 53.15 88 PHE A N 1
ATOM 632 C CA . PHE A 1 94 ? -12.990 -67.512 5.067 1.00 71.84 88 PHE A CA 1
ATOM 633 C C . PHE A 1 94 ? -12.099 -68.526 5.780 1.00 65.29 88 PHE A C 1
ATOM 634 O O . PHE A 1 94 ? -12.370 -68.917 6.915 1.00 83.78 88 PHE A O 1
ATOM 642 N N . PRO A 1 109 ? -3.431 -66.501 14.098 1.00 84.91 206 PRO A N 1
ATOM 643 C CA . PRO A 1 109 ? -2.924 -66.789 15.445 1.00 89.00 206 PRO A CA 1
ATOM 644 C C . PRO A 1 109 ? -3.863 -66.291 16.544 1.00 84.87 206 PRO A C 1
ATOM 645 O O . PRO A 1 109 ? -4.546 -67.096 17.179 1.00 78.88 206 PRO A O 1
ATOM 649 N N . ASN A 1 110 ? -3.892 -64.976 16.762 1.00 71.36 207 ASN A N 1
ATOM 650 C CA . ASN A 1 110 ? -4.770 -64.355 17.745 1.00 70.47 207 ASN A CA 1
ATOM 651 C C . ASN A 1 110 ? -6.066 -63.846 17.121 1.00 60.78 207 ASN A C 1
ATOM 652 O O . ASN A 1 110 ? -6.637 -62.856 17.592 1.00 57.91 207 ASN A O 1
ATOM 657 N N . ALA A 1 111 ? -6.542 -64.506 16.069 1.00 70.47 208 ALA A N 1
ATOM 658 C CA . ALA A 1 111 ? -7.728 -64.045 15.364 1.00 55.13 208 ALA A CA 1
ATOM 659 C C . ALA A 1 111 ? -8.979 -64.223 16.219 1.00 52.19 208 ALA A C 1
ATOM 660 O O . ALA A 1 111 ? -9.090 -65.158 17.016 1.00 56.15 208 ALA A O 1
ATOM 662 N N . THR A 1 112 ? -9.925 -63.304 16.045 1.00 48.65 209 THR A N 1
ATOM 663 C CA . THR A 1 112 ? -11.204 -63.366 16.745 1.00 50.89 209 THR A CA 1
ATOM 664 C C . THR A 1 112 ? -12.063 -64.442 16.091 1.00 62.35 209 THR A C 1
ATOM 665 O O . THR A 1 112 ? -12.596 -64.240 14.994 1.00 48.55 209 THR A O 1
ATOM 669 N N . LYS A 1 113 ? -12.198 -65.585 16.759 1.00 57.53 210 LYS A N 1
ATOM 670 C CA . LYS A 1 113 ? -12.910 -66.728 16.212 1.00 53.40 210 LYS A CA 1
ATOM 671 C C . LYS A 1 113 ? -13.980 -67.195 17.189 1.00 51.63 210 LYS A C 1
ATOM 672 O O . LYS A 1 113 ? -13.841 -67.048 18.405 1.00 58.63 210 LYS A O 1
ATOM 678 N N . ASP A 1 114 ? -15.054 -67.758 16.641 1.00 56.85 211 ASP A N 1
ATOM 679 C CA . ASP A 1 114 ? -16.165 -68.233 17.455 1.00 61.93 211 ASP A CA 1
ATOM 680 C C . ASP A 1 114 ? -15.860 -69.640 17.969 1.00 58.19 211 ASP A C 1
ATOM 681 O O . ASP A 1 114 ? -14.750 -70.158 17.820 1.00 58.72 211 ASP A O 1
ATOM 686 N N . SER A 1 115 ? -16.859 -70.278 18.585 1.00 64.97 212 SER A N 1
ATOM 687 C CA . SER A 1 115 ? -16.646 -71.592 19.184 1.00 71.72 212 SER A CA 1
ATOM 688 C C . SER A 1 115 ? -16.345 -72.657 18.135 1.00 72.25 212 SER A C 1
ATOM 689 O O . SER A 1 115 ? -15.671 -73.648 18.439 1.00 69.25 212 SER A O 1
ATOM 692 N N . LYS A 1 116 ? -16.827 -72.477 16.906 1.00 60.55 213 LYS A N 1
ATOM 693 C CA . LYS A 1 116 ? -16.577 -73.420 15.824 1.00 57.71 213 LYS A CA 1
ATOM 694 C C . LYS A 1 116 ? -15.411 -73.002 14.936 1.00 68.64 213 LYS A C 1
ATOM 695 O O . LYS A 1 116 ? -15.246 -73.556 13.844 1.00 60.13 213 LYS A O 1
ATOM 701 N N . GLY A 1 117 ? -14.606 -72.034 15.372 1.00 59.17 214 GLY A N 1
ATOM 702 C CA . GLY A 1 117 ? -13.387 -71.684 14.673 1.00 45.76 214 GLY A CA 1
ATOM 703 C C . GLY A 1 117 ? -13.539 -70.749 13.495 1.00 57.79 214 GLY A C 1
ATOM 704 O O . GLY A 1 117 ? -12.586 -70.604 12.720 1.00 58.35 214 GLY A O 1
ATOM 705 N N . ARG A 1 118 ? -14.692 -70.110 13.329 1.00 54.99 215 ARG A N 1
ATOM 706 C CA . ARG A 1 118 ? -14.905 -69.165 12.243 1.00 58.32 215 ARG A CA 1
ATOM 707 C C . ARG A 1 118 ? -14.639 -67.741 12.716 1.00 64.24 215 ARG A C 1
ATOM 708 O O . ARG A 1 118 ? -14.889 -67.393 13.872 1.00 53.77 215 ARG A O 1
ATOM 716 N N . LEU A 1 119 ? -14.130 -66.917 11.801 1.00 67.14 216 LEU A N 1
ATOM 717 C CA . LEU A 1 119 ? -13.875 -65.517 12.112 1.00 54.99 216 LEU A CA 1
ATOM 718 C C . LEU A 1 119 ? -15.171 -64.808 12.483 1.00 56.78 216 LEU A C 1
ATOM 719 O O . LEU A 1 119 ? -16.202 -64.978 11.827 1.00 53.40 216 LEU A O 1
ATOM 724 N N . ARG A 1 120 ? -15.113 -64.010 13.544 1.00 47.22 217 ARG A N 1
ATOM 725 C CA . ARG A 1 120 ? -16.278 -63.291 14.034 1.00 41.77 217 ARG A CA 1
ATOM 726 C C . ARG A 1 120 ? -16.440 -61.966 13.298 1.00 44.92 217 ARG A C 1
ATOM 727 O O . ARG A 1 120 ? -15.487 -61.408 12.748 1.00 45.54 217 ARG A O 1
ATOM 735 N N . VAL A 1 121 ? -17.674 -61.464 13.294 1.00 41.95 218 VAL A N 1
ATOM 736 C CA . VAL A 1 121 ? -17.998 -60.228 12.592 1.00 41.72 218 VAL A CA 1
ATOM 737 C C . VAL A 1 121 ? -19.259 -59.647 13.211 1.00 40.59 218 VAL A C 1
ATOM 738 O O . VAL A 1 121 ? -20.075 -60.370 13.790 1.00 43.85 218 VAL A O 1
ATOM 742 N N . ALA A 1 122 ? -19.406 -58.331 13.104 1.00 44.30 219 ALA A N 1
ATOM 743 C CA . ALA A 1 122 ? -20.600 -57.625 13.537 1.00 47.99 219 ALA A CA 1
ATOM 744 C C . ALA A 1 122 ? -21.324 -57.050 12.327 1.00 49.35 219 ALA A C 1
ATOM 745 O O . ALA A 1 122 ? -20.765 -56.939 11.232 1.00 48.57 219 ALA A O 1
ATOM 747 N N . ALA A 1 123 ? -22.586 -56.683 12.536 1.00 41.60 220 ALA A N 1
ATOM 748 C CA . ALA A 1 123 ? -23.418 -56.151 11.468 1.00 45.81 220 ALA A CA 1
ATOM 749 C C . ALA A 1 123 ? -24.251 -55.001 12.007 1.00 41.71 220 ALA A C 1
ATOM 750 O O . ALA A 1 123 ? -24.880 -55.127 13.061 1.00 44.05 220 ALA A O 1
ATOM 752 N N . ALA A 1 124 ? -24.254 -53.887 11.282 1.00 42.22 221 ALA A N 1
ATOM 753 C CA . ALA A 1 124 ? -25.001 -52.705 11.683 1.00 46.14 221 ALA A CA 1
ATOM 754 C C . ALA A 1 124 ? -26.423 -52.779 11.144 1.00 56.04 221 ALA A C 1
ATOM 755 O O . ALA A 1 124 ? -26.633 -53.066 9.961 1.00 54.25 221 ALA A O 1
ATOM 757 N N . VAL A 1 125 ? -27.395 -52.527 12.018 1.00 47.46 222 VAL A N 1
ATOM 758 C CA . VAL A 1 125 ? -28.793 -52.418 11.632 1.00 54.59 222 VAL A CA 1
ATOM 759 C C . VAL A 1 125 ? -29.316 -51.077 12.125 1.00 55.45 222 VAL A C 1
ATOM 760 O O . VAL A 1 125 ? -28.793 -50.486 13.073 1.00 64.23 222 VAL A O 1
ATOM 764 N N . SER A 1 126 ? -30.357 -50.591 11.461 1.00 59.18 223 SER A N 1
ATOM 765 C CA . SER A 1 126 ? -30.976 -49.322 11.805 1.00 70.46 223 SER A CA 1
ATOM 766 C C . SER A 1 126 ? -32.349 -49.566 12.421 1.00 71.42 223 SER A C 1
ATOM 767 O O . SER A 1 126 ? -32.798 -50.705 12.581 1.00 72.94 223 SER A O 1
ATOM 770 N N . VAL A 1 127 ? -33.021 -48.472 12.759 1.00 66.79 224 VAL A N 1
ATOM 771 C CA . VAL A 1 127 ? -34.300 -48.542 13.445 1.00 68.49 224 VAL A CA 1
ATOM 772 C C . VAL A 1 127 ? -35.458 -48.403 12.464 1.00 70.73 224 VAL A C 1
ATOM 773 O O . VAL A 1 127 ? -35.253 -48.168 11.274 1.00 95.12 224 VAL A O 1
ATOM 777 N N . ALA A 1 132 ? -35.935 -56.091 11.635 1.00 73.34 229 ALA A N 1
ATOM 778 C CA . ALA A 1 132 ? -37.100 -56.599 10.918 1.00 90.53 229 ALA A CA 1
ATOM 779 C C . ALA A 1 132 ? -36.679 -57.357 9.663 1.00 79.13 229 ALA A C 1
ATOM 780 O O . ALA A 1 132 ? -36.823 -58.578 9.584 1.00 62.12 229 ALA A O 1
ATOM 782 N N . ASP A 1 133 ? -36.155 -56.624 8.684 1.00 74.60 230 ASP A N 1
ATOM 783 C CA . ASP A 1 133 ? -35.682 -57.204 7.435 1.00 76.53 230 ASP A CA 1
ATOM 784 C C . ASP A 1 133 ? -34.185 -57.486 7.446 1.00 79.12 230 ASP A C 1
ATOM 785 O O . ASP A 1 133 ? -33.618 -57.790 6.391 1.00 66.29 230 ASP A O 1
ATOM 790 N N . ARG A 1 134 ? -33.535 -57.394 8.606 1.00 77.56 231 ARG A N 1
ATOM 791 C CA . ARG A 1 134 ? -32.092 -57.583 8.679 1.00 65.43 231 ARG A CA 1
ATOM 792 C C . ARG A 1 134 ? -31.702 -58.564 9.778 1.00 50.16 231 ARG A C 1
ATOM 793 O O . ARG A 1 134 ? -30.923 -59.491 9.535 1.00 55.86 231 ARG A O 1
ATOM 801 N N . VAL A 1 135 ? -32.243 -58.372 10.985 1.00 56.12 232 VAL A N 1
ATOM 802 C CA . VAL A 1 135 ? -31.773 -59.123 12.149 1.00 61.74 232 VAL A CA 1
ATOM 803 C C . VAL A 1 135 ? -32.001 -60.617 11.955 1.00 57.20 232 VAL A C 1
ATOM 804 O O . VAL A 1 135 ? -31.102 -61.435 12.190 1.00 51.53 232 VAL A O 1
ATOM 808 N N . GLY A 1 136 ? -33.205 -60.994 11.532 1.00 68.44 233 GLY A N 1
ATOM 809 C CA . GLY A 1 136 ? -33.535 -62.377 11.273 1.00 56.36 233 GLY A CA 1
ATOM 810 C C . GLY A 1 136 ? -32.555 -63.053 10.334 1.00 47.23 233 GLY A C 1
ATOM 811 O O . GLY A 1 136 ? -31.886 -64.026 10.698 1.00 46.14 233 GLY A O 1
ATOM 812 N N . PRO A 1 137 ? -32.456 -62.550 9.098 1.00 44.90 234 PRO A N 1
ATOM 813 C CA . PRO A 1 137 ? -31.464 -63.112 8.162 1.00 50.06 234 PRO A CA 1
ATOM 814 C C . PRO A 1 137 ? -30.039 -63.055 8.684 1.00 53.45 234 PRO A C 1
ATOM 815 O O . PRO A 1 137 ? -29.258 -63.984 8.441 1.00 51.29 234 PRO A O 1
ATOM 819 N N . LEU A 1 138 ? -29.674 -61.989 9.400 1.00 59.71 235 LEU A N 1
ATOM 820 C CA . LEU A 1 138 ? -28.339 -61.923 9.985 1.00 50.50 235 LEU A CA 1
ATOM 821 C C . LEU A 1 138 ? -28.147 -62.971 11.077 1.00 48.34 235 LEU A C 1
ATOM 822 O O . LEU A 1 138 ? -27.037 -63.484 11.250 1.00 51.87 235 LEU A O 1
ATOM 827 N N . PHE A 1 139 ? -29.205 -63.304 11.822 1.00 53.18 236 PHE A N 1
ATOM 828 C CA . PHE A 1 139 ? -29.050 -64.264 12.912 1.00 57.02 236 PHE A CA 1
ATOM 829 C C . PHE A 1 139 ? -28.773 -65.670 12.391 1.00 61.32 236 PHE A C 1
ATOM 830 O O . PHE A 1 139 ? -28.015 -66.425 13.009 1.00 58.64 236 PHE A O 1
ATOM 838 N N . ASP A 1 140 ? -29.377 -66.034 11.257 1.00 67.21 237 ASP A N 1
ATOM 839 C CA . ASP A 1 140 ? -29.253 -67.378 10.697 1.00 74.69 237 ASP A CA 1
ATOM 840 C C . ASP A 1 140 ? -27.963 -67.595 9.912 1.00 67.44 237 ASP A C 1
ATOM 841 O O . ASP A 1 140 ? -27.664 -68.752 9.568 1.00 71.28 237 ASP A O 1
ATOM 846 N N . VAL A 1 141 ? -27.226 -66.519 9.594 1.00 67.83 238 VAL A N 1
ATOM 847 C CA . VAL A 1 141 ? -25.886 -66.646 9.036 1.00 55.44 238 VAL A CA 1
ATOM 848 C C . VAL A 1 141 ? -24.882 -66.538 10.173 1.00 62.85 238 VAL A C 1
ATOM 849 O O . VAL A 1 141 ? -23.689 -66.307 9.946 1.00 62.45 238 VAL A O 1
ATOM 853 N N . ASN A 1 142 ? -25.373 -66.699 11.402 1.00 54.43 239 ASN A N 1
ATOM 854 C CA . ASN A 1 142 ? -24.530 -66.804 12.593 1.00 65.81 239 ASN A CA 1
ATOM 855 C C . ASN A 1 142 ? -23.703 -65.540 12.830 1.00 64.81 239 ASN A C 1
ATOM 856 O O . ASN A 1 142 ? -22.509 -65.607 13.133 1.00 66.16 239 ASN A O 1
ATOM 861 N N . VAL A 1 143 ? -24.336 -64.372 12.701 1.00 55.80 240 VAL A N 1
ATOM 862 C CA . VAL A 1 143 ? -23.636 -63.134 13.020 1.00 55.27 240 VAL A CA 1
ATOM 863 C C . VAL A 1 143 ? -23.316 -63.121 14.510 1.00 59.02 240 VAL A C 1
ATOM 864 O O . VAL A 1 143 ? -24.082 -63.634 15.338 1.00 58.28 240 VAL A O 1
ATOM 868 N N . ASP A 1 144 ? -22.154 -62.566 14.858 1.00 48.10 241 ASP A N 1
ATOM 869 C CA . ASP A 1 144 ? -21.673 -62.620 16.233 1.00 53.62 241 ASP A CA 1
ATOM 870 C C . ASP A 1 144 ? -22.179 -61.473 17.095 1.00 56.71 241 ASP A C 1
ATOM 871 O O . ASP A 1 144 ? -22.200 -61.605 18.325 1.00 52.50 241 ASP A O 1
ATOM 876 N N . LEU A 1 145 ? -22.586 -60.361 16.487 1.00 54.86 242 LEU A N 1
ATOM 877 C CA . LEU A 1 145 ? -23.029 -59.198 17.243 1.00 46.51 242 LEU A CA 1
ATOM 878 C C . LEU A 1 145 ? -23.821 -58.293 16.314 1.00 47.14 242 LEU A C 1
ATOM 879 O O . LEU A 1 145 ? -23.373 -58.001 15.201 1.00 46.00 242 LEU A O 1
ATOM 884 N N . VAL A 1 146 ? -24.997 -57.865 16.764 1.00 45.36 243 VAL A N 1
ATOM 885 C CA . VAL A 1 146 ? -25.834 -56.932 16.020 1.00 51.25 243 VAL A CA 1
ATOM 886 C C . VAL A 1 146 ? -25.666 -55.552 16.636 1.00 49.44 243 VAL A C 1
ATOM 887 O O . VAL A 1 146 ? -25.756 -55.393 17.861 1.00 42.89 243 VAL A O 1
ATOM 891 N N . VAL A 1 147 ? -25.409 -54.557 15.794 1.00 50.82 244 VAL A N 1
ATOM 892 C CA . VAL A 1 147 ? -25.113 -53.201 16.236 1.00 41.47 244 VAL A CA 1
ATOM 893 C C . VAL A 1 147 ? -26.274 -52.309 15.821 1.00 41.29 244 VAL A C 1
ATOM 894 O O . VAL A 1 147 ? -26.453 -52.018 14.632 1.00 46.64 244 VAL A O 1
ATOM 898 N N . VAL A 1 148 ? -27.065 -51.873 16.799 1.00 45.17 245 VAL A N 1
ATOM 899 C CA . VAL A 1 148 ? -28.093 -50.867 16.562 1.00 49.96 245 VAL A CA 1
ATOM 900 C C . VAL A 1 148 ? -27.409 -49.507 16.514 1.00 57.96 245 VAL A C 1
ATOM 901 O O . VAL A 1 148 ? -27.256 -48.838 17.543 1.00 49.98 245 VAL A O 1
ATOM 905 N N . ASP A 1 149 ? -26.979 -49.098 15.323 1.00 52.88 246 ASP A N 1
ATOM 906 C CA . ASP A 1 149 ? -26.190 -47.886 15.143 1.00 55.29 246 ASP A CA 1
ATOM 907 C C . ASP A 1 149 ? -27.109 -46.729 14.771 1.00 46.19 246 ASP A C 1
ATOM 908 O O . ASP A 1 149 ? -27.772 -46.765 13.730 1.00 64.39 246 ASP A O 1
ATOM 913 N N . THR A 1 150 ? -27.137 -45.704 15.620 1.00 54.73 247 THR A N 1
ATOM 914 C CA . THR A 1 150 ? -27.960 -44.527 15.396 1.00 46.21 247 THR A CA 1
ATOM 915 C C . THR A 1 150 ? -27.224 -43.313 15.943 1.00 45.15 247 THR A C 1
ATOM 916 O O . THR A 1 150 ? -26.487 -43.410 16.928 1.00 61.36 247 THR A O 1
ATOM 920 N N . ALA A 1 151 ? -27.425 -42.167 15.290 1.00 46.87 248 ALA A N 1
ATOM 921 C CA . ALA A 1 151 ? -26.829 -40.925 15.762 1.00 58.75 248 ALA A CA 1
ATOM 922 C C . ALA A 1 151 ? -27.382 -40.477 17.109 1.00 55.91 248 ALA A C 1
ATOM 923 O O . ALA A 1 151 ? -26.784 -39.602 17.744 1.00 52.51 248 ALA A O 1
ATOM 925 N N . HIS A 1 152 ? -28.500 -41.051 17.560 1.00 58.65 249 HIS A N 1
ATOM 926 C CA . HIS A 1 152 ? -29.116 -40.662 18.831 1.00 44.01 249 HIS A CA 1
ATOM 927 C C . HIS A 1 152 ? -29.742 -41.917 19.446 1.00 49.04 249 HIS A C 1
ATOM 928 O O . HIS A 1 152 ? -30.924 -42.201 19.241 1.00 52.96 249 HIS A O 1
ATOM 935 N N . GLY A 1 153 ? -28.932 -42.658 20.204 1.00 43.33 250 GLY A N 1
ATOM 936 C CA . GLY A 1 153 ? -29.405 -43.882 20.827 1.00 50.13 250 GLY A CA 1
ATOM 937 C C . GLY A 1 153 ? -30.399 -43.669 21.951 1.00 46.23 250 GLY A C 1
ATOM 938 O O . GLY A 1 153 ? -31.169 -44.583 22.263 1.00 48.75 250 GLY A O 1
ATOM 939 N N . HIS A 1 154 ? -30.397 -42.489 22.570 1.00 41.46 251 HIS A N 1
ATOM 940 C CA . HIS A 1 154 ? -31.333 -42.182 23.653 1.00 47.69 251 HIS A CA 1
ATOM 941 C C . HIS A 1 154 ? -32.649 -41.679 23.060 1.00 43.50 251 HIS A C 1
ATOM 942 O O . HIS A 1 154 ? -33.021 -40.508 23.162 1.00 47.22 251 HIS A O 1
ATOM 949 N N . SER A 1 155 ? -33.362 -42.604 22.422 1.00 47.96 252 SER A N 1
ATOM 950 C CA . SER A 1 155 ? -34.631 -42.279 21.789 1.00 56.98 252 SER A CA 1
ATOM 951 C C . SER A 1 155 ? -35.557 -43.482 21.879 1.00 52.75 252 SER A C 1
ATOM 952 O O . SER A 1 155 ? -35.114 -44.621 22.044 1.00 58.11 252 SER A O 1
ATOM 955 N N . GLN A 1 156 ? -36.859 -43.208 21.762 1.00 58.79 253 GLN A N 1
ATOM 956 C CA . GLN A 1 156 ? -37.859 -44.259 21.928 1.00 60.22 253 GLN A CA 1
ATOM 957 C C . GLN A 1 156 ? -37.706 -45.347 20.874 1.00 63.94 253 GLN A C 1
ATOM 958 O O . GLN A 1 156 ? -37.888 -46.535 21.166 1.00 59.85 253 GLN A O 1
ATOM 964 N N . LYS A 1 157 ? -37.370 -44.960 19.641 1.00 60.66 254 LYS A N 1
ATOM 965 C CA . LYS A 1 157 ? -37.221 -45.941 18.571 1.00 52.56 254 LYS A CA 1
ATOM 966 C C . LYS A 1 157 ? -36.095 -46.923 18.869 1.00 59.38 254 LYS A C 1
ATOM 967 O O . LYS A 1 157 ? -36.252 -48.135 18.679 1.00 64.10 254 LYS A O 1
ATOM 973 N N . VAL A 1 158 ? -34.952 -46.421 19.342 1.00 57.74 255 VAL A N 1
ATOM 974 C CA . VAL A 1 158 ? -33.824 -47.299 19.639 1.00 50.85 255 VAL A CA 1
ATOM 975 C C . VAL A 1 158 ? -34.163 -48.233 20.794 1.00 51.94 255 VAL A C 1
ATOM 976 O O . VAL A 1 158 ? -33.830 -49.424 20.764 1.00 48.48 255 VAL A O 1
ATOM 980 N N . LEU A 1 159 ? -34.834 -47.713 21.825 1.00 50.32 256 LEU A N 1
ATOM 981 C CA . LEU A 1 159 ? -35.201 -48.549 22.965 1.00 57.92 256 LEU A CA 1
ATOM 982 C C . LEU A 1 159 ? -36.167 -49.652 22.552 1.00 60.32 256 LEU A C 1
ATOM 983 O O . LEU A 1 159 ? -36.062 -50.789 23.027 1.00 63.07 256 LEU A O 1
ATOM 988 N N . ASP A 1 160 ? -37.116 -49.338 21.667 1.00 65.88 257 ASP A N 1
ATOM 989 C CA . ASP A 1 160 ? -38.024 -50.367 21.172 1.00 60.84 257 ASP A CA 1
ATOM 990 C C . ASP A 1 160 ? -37.281 -51.399 20.333 1.00 61.66 257 ASP A C 1
ATOM 991 O O . ASP A 1 160 ? -37.554 -52.600 20.434 1.00 68.57 257 ASP A O 1
ATOM 996 N N . ALA A 1 161 ? -36.332 -50.951 19.509 1.00 54.20 258 ALA A N 1
ATOM 997 C CA . ALA A 1 161 ? -35.583 -51.883 18.671 1.00 55.19 258 ALA A CA 1
ATOM 998 C C . ALA A 1 161 ? -34.732 -52.825 19.514 1.00 51.04 258 ALA A C 1
ATOM 999 O O . ALA A 1 161 ? -34.678 -54.031 19.244 1.00 60.54 258 ALA A O 1
ATOM 1001 N N . VAL A 1 162 ? -34.062 -52.297 20.542 1.00 47.28 259 VAL A N 1
ATOM 1002 C CA . VAL A 1 162 ? -33.239 -53.143 21.404 1.00 59.50 259 VAL A CA 1
ATOM 1003 C C . VAL A 1 162 ? -34.103 -54.165 22.133 1.00 59.54 259 VAL A C 1
ATOM 1004 O O . VAL A 1 162 ? -33.723 -55.334 22.278 1.00 57.62 259 VAL A O 1
ATOM 1008 N N . VAL A 1 163 ? -35.285 -53.746 22.591 1.00 59.73 260 VAL A N 1
ATOM 1009 C CA . VAL A 1 163 ? -36.167 -54.656 23.317 1.00 67.09 260 VAL A CA 1
ATOM 1010 C C . VAL A 1 163 ? -36.678 -55.757 22.393 1.00 65.61 260 VAL A C 1
ATOM 1011 O O . VAL A 1 163 ? -36.675 -56.940 22.752 1.00 62.14 260 VAL A O 1
ATOM 1015 N N . GLN A 1 164 ? -37.115 -55.385 21.185 1.00 68.49 261 GLN A N 1
ATOM 1016 C CA . GLN A 1 164 ? -37.672 -56.373 20.266 1.00 64.30 261 GLN A CA 1
ATOM 1017 C C . GLN A 1 164 ? -36.618 -57.362 19.782 1.00 64.88 261 GLN A C 1
ATOM 1018 O O . GLN A 1 164 ? -36.929 -58.542 19.582 1.00 68.10 261 GLN A O 1
ATOM 1024 N N . ILE A 1 165 ? -35.377 -56.910 19.588 1.00 63.73 262 ILE A N 1
ATOM 1025 C CA . ILE A 1 165 ? -34.325 -57.814 19.132 1.00 62.34 262 ILE A CA 1
ATOM 1026 C C . ILE A 1 165 ? -34.015 -58.851 20.203 1.00 67.24 262 ILE A C 1
ATOM 1027 O O . ILE A 1 165 ? -33.888 -60.047 19.916 1.00 70.36 262 ILE A O 1
ATOM 1032 N N . LYS A 1 166 ? -33.893 -58.411 21.458 1.00 69.11 263 LYS A N 1
ATOM 1033 C CA . LYS A 1 166 ? -33.611 -59.348 22.539 1.00 69.54 263 LYS A CA 1
ATOM 1034 C C . LYS A 1 166 ? -34.815 -60.227 22.850 1.00 70.24 263 LYS A C 1
ATOM 1035 O O . LYS A 1 166 ? -34.649 -61.355 23.330 1.00 73.89 263 LYS A O 1
ATOM 1041 N N . LYS A 1 167 ? -36.026 -59.735 22.585 1.00 68.95 264 LYS A N 1
ATOM 1042 C CA . LYS A 1 167 ? -37.217 -60.549 22.808 1.00 66.03 264 LYS A CA 1
ATOM 1043 C C . LYS A 1 167 ? -37.283 -61.710 21.823 1.00 73.41 264 LYS A C 1
ATOM 1044 O O . LYS A 1 167 ? -37.602 -62.841 22.208 1.00 64.95 264 LYS A O 1
ATOM 1050 N N . ASN A 1 168 ? -36.973 -61.454 20.551 1.00 76.14 265 ASN A N 1
ATOM 1051 C CA . ASN A 1 168 ? -37.025 -62.490 19.526 1.00 61.33 265 ASN A CA 1
ATOM 1052 C C . ASN A 1 168 ? -35.733 -63.288 19.420 1.00 65.36 265 ASN A C 1
ATOM 1053 O O . ASN A 1 168 ? -35.776 -64.473 19.069 1.00 71.97 265 ASN A O 1
ATOM 1058 N N . PHE A 1 169 ? -34.588 -62.672 19.709 1.00 66.55 266 PHE A N 1
ATOM 1059 C CA . PHE A 1 169 ? -33.282 -63.327 19.617 1.00 60.27 266 PHE A CA 1
ATOM 1060 C C . PHE A 1 169 ? -32.543 -63.124 20.932 1.00 71.40 266 PHE A C 1
ATOM 1061 O O . PHE A 1 169 ? -31.644 -62.277 21.030 1.00 70.20 266 PHE A O 1
ATOM 1069 N N . PRO A 1 170 ? -32.895 -63.889 21.969 1.00 76.67 267 PRO A N 1
ATOM 1070 C CA . PRO A 1 170 ? -32.233 -63.700 23.270 1.00 68.37 267 PRO A CA 1
ATOM 1071 C C . PRO A 1 170 ? -30.770 -64.107 23.272 1.00 73.34 267 PRO A C 1
ATOM 1072 O O . PRO A 1 170 ? -29.981 -63.527 24.028 1.00 76.11 267 PRO A O 1
ATOM 1076 N N . SER A 1 171 ? -30.382 -65.085 22.456 1.00 62.73 268 SER A N 1
ATOM 1077 C CA . SER A 1 171 ? -29.006 -65.564 22.416 1.00 67.12 268 SER A CA 1
ATOM 1078 C C . SER A 1 171 ? -28.098 -64.703 21.547 1.00 64.02 268 SER A C 1
ATOM 1079 O O . SER A 1 171 ? -26.954 -65.096 21.295 1.00 66.99 268 SER A O 1
ATOM 1082 N N . LEU A 1 172 ? -28.574 -63.550 21.089 1.00 63.10 269 LEU A N 1
ATOM 1083 C CA . LEU A 1 172 ? -27.832 -62.694 20.173 1.00 59.17 269 LEU A CA 1
ATOM 1084 C C . LEU A 1 172 ? -27.351 -61.458 20.918 1.00 53.00 269 LEU A C 1
ATOM 1085 O O . LEU A 1 172 ? -28.158 -60.736 21.515 1.00 58.91 269 LEU A O 1
ATOM 1090 N N . LEU A 1 173 ? -26.044 -61.215 20.880 1.00 50.97 270 LEU A N 1
ATOM 1091 C CA . LEU A 1 173 ? -25.486 -60.034 21.521 1.00 48.56 270 LEU A CA 1
ATOM 1092 C C . LEU A 1 173 ? -25.851 -58.781 20.737 1.00 49.31 270 LEU A C 1
ATOM 1093 O O . LEU A 1 173 ? -25.873 -58.783 19.503 1.00 50.83 270 LEU A O 1
ATOM 1098 N N . VAL A 1 174 ? -26.138 -57.703 21.462 1.00 46.98 271 VAL A N 1
ATOM 1099 C CA . VAL A 1 174 ? -26.580 -56.446 20.871 1.00 48.69 271 VAL A CA 1
ATOM 1100 C C . VAL A 1 174 ? -25.749 -55.314 21.450 1.00 52.11 271 VAL A C 1
ATOM 1101 O O . VAL A 1 174 ? -25.583 -55.218 22.672 1.00 47.37 271 VAL A O 1
ATOM 1105 N N . MET A 1 175 ? -25.230 -54.457 20.578 1.00 53.12 272 MET A N 1
ATOM 1106 C CA . MET A 1 175 ? -24.587 -53.218 20.988 1.00 45.82 272 MET A CA 1
ATOM 1107 C C . MET A 1 175 ? -25.414 -52.047 20.481 1.00 44.34 272 MET A C 1
ATOM 1108 O O . MET A 1 175 ? -25.732 -51.977 19.291 1.00 49.46 272 MET A O 1
ATOM 1113 N N . ALA A 1 176 ? -25.769 -51.137 21.379 1.00 39.99 273 ALA A N 1
ATOM 1114 C CA . ALA A 1 176 ? -26.628 -50.014 21.040 1.00 40.84 273 ALA A CA 1
ATOM 1115 C C . ALA A 1 176 ? -25.884 -48.692 21.190 1.00 54.14 273 ALA A C 1
ATOM 1116 O O . ALA A 1 176 ? -24.944 -48.566 21.985 1.00 57.08 273 ALA A O 1
ATOM 1118 N N . GLY A 1 177 ? -26.319 -47.710 20.413 1.00 48.54 274 GLY A N 1
ATOM 1119 C CA . GLY A 1 177 ? -25.715 -46.394 20.435 1.00 43.29 274 GLY A CA 1
ATOM 1120 C C . GLY A 1 177 ? -26.335 -45.517 19.368 1.00 44.68 274 GLY A C 1
ATOM 1121 O O . GLY A 1 177 ? -27.212 -45.944 18.611 1.00 52.28 274 GLY A O 1
ATOM 1122 N N . ASN A 1 178 ? -25.860 -44.275 19.319 1.00 52.68 275 ASN A N 1
ATOM 1123 C CA . ASN A 1 178 ? -24.818 -43.791 20.217 1.00 50.82 275 ASN A CA 1
ATOM 1124 C C . ASN A 1 178 ? -25.399 -42.883 21.294 1.00 52.40 275 ASN A C 1
ATOM 1125 O O . ASN A 1 178 ? -26.368 -42.161 21.055 1.00 49.39 275 ASN A O 1
ATOM 1130 N N . ILE A 1 179 ? -24.798 -42.926 22.484 1.00 44.59 276 ILE A N 1
ATOM 1131 C CA . ILE A 1 179 ? -25.192 -42.075 23.597 1.00 44.40 276 ILE A CA 1
ATOM 1132 C C . ILE A 1 179 ? -23.964 -41.330 24.099 1.00 46.97 276 ILE A C 1
ATOM 1133 O O . ILE A 1 179 ? -22.822 -41.682 23.795 1.00 43.72 276 ILE A O 1
ATOM 1138 N N . ALA A 1 180 ? -24.215 -40.286 24.885 1.00 50.23 277 ALA A N 1
ATOM 1139 C CA . ALA A 1 180 ? -23.137 -39.488 25.449 1.00 50.11 277 ALA A CA 1
ATOM 1140 C C . ALA A 1 180 ? -23.387 -39.057 26.887 1.00 37.87 277 ALA A C 1
ATOM 1141 O O . ALA A 1 180 ? -22.565 -38.319 27.437 1.00 46.48 277 ALA A O 1
ATOM 1143 N N . THR A 1 181 ? -24.482 -39.485 27.509 1.00 40.64 278 THR A N 1
ATOM 1144 C CA . THR A 1 181 ? -24.825 -39.097 28.868 1.00 47.01 278 THR A CA 1
ATOM 1145 C C . THR A 1 181 ? -25.032 -40.340 29.724 1.00 47.81 278 THR A C 1
ATOM 1146 O O . THR A 1 181 ? -25.104 -41.465 29.225 1.00 54.96 278 THR A O 1
ATOM 1150 N N . ALA A 1 182 ? -25.130 -40.120 31.037 1.00 53.33 279 ALA A N 1
ATOM 1151 C CA . ALA A 1 182 ? -25.354 -41.234 31.953 1.00 60.60 279 ALA A CA 1
ATOM 1152 C C . ALA A 1 182 ? -26.786 -41.746 31.859 1.00 51.65 279 ALA A C 1
ATOM 1153 O O . ALA A 1 182 ? -27.018 -42.961 31.875 1.00 51.84 279 ALA A O 1
ATOM 1155 N N . GLU A 1 183 ? -27.761 -40.838 31.764 1.00 44.33 280 GLU A N 1
ATOM 1156 C CA . GLU A 1 183 ? -29.152 -41.263 31.636 1.00 62.79 280 GLU A CA 1
ATOM 1157 C C . GLU A 1 183 ? -29.394 -42.003 30.328 1.00 50.90 280 GLU A C 1
ATOM 1158 O O . GLU A 1 183 ? -30.223 -42.920 30.282 1.00 49.01 280 GLU A O 1
ATOM 1164 N N . GLY A 1 184 ? -28.685 -41.628 29.261 1.00 51.15 281 GLY A N 1
ATOM 1165 C CA . GLY A 1 184 ? -28.789 -42.375 28.019 1.00 46.21 281 GLY A CA 1
ATOM 1166 C C . GLY A 1 184 ? -28.238 -43.783 28.139 1.00 45.64 281 GLY A C 1
ATOM 1167 O O . GLY A 1 184 ? -28.782 -44.725 27.556 1.00 50.69 281 GLY A O 1
ATOM 1168 N N . ALA A 1 185 ? -27.153 -43.950 28.898 1.00 43.52 282 ALA A N 1
ATOM 1169 C CA . ALA A 1 185 ? -26.608 -45.284 29.120 1.00 54.98 282 ALA A CA 1
ATOM 1170 C C . ALA A 1 185 ? -27.557 -46.139 29.949 1.00 55.70 282 ALA A C 1
ATOM 1171 O O . ALA A 1 185 ? -27.678 -47.347 29.716 1.00 54.05 282 ALA A O 1
ATOM 1173 N N . LEU A 1 186 ? -28.237 -45.530 30.924 1.00 57.80 283 LEU A N 1
ATOM 1174 C CA . LEU A 1 186 ? -29.189 -46.277 31.739 1.00 53.27 283 LEU A CA 1
ATOM 1175 C C . LEU A 1 186 ? -30.371 -46.757 30.907 1.00 51.22 283 LEU A C 1
ATOM 1176 O O . LEU A 1 186 ? -30.891 -47.856 31.135 1.00 48.35 283 LEU A O 1
ATOM 1181 N N . ALA A 1 187 ? -30.807 -45.950 29.936 1.00 49.32 284 ALA A N 1
ATOM 1182 C CA . ALA A 1 187 ? -31.942 -46.339 29.106 1.00 46.52 284 ALA A CA 1
ATOM 1183 C C . ALA A 1 187 ? -31.609 -47.547 28.238 1.00 47.70 284 ALA A C 1
ATOM 1184 O O . ALA A 1 187 ? -32.427 -48.464 28.102 1.00 57.35 284 ALA A O 1
ATOM 1186 N N . LEU A 1 188 ? -30.411 -47.568 27.648 1.00 48.73 285 LEU A N 1
ATOM 1187 C CA . LEU A 1 188 ? -30.021 -48.697 26.808 1.00 55.07 285 LEU A CA 1
ATOM 1188 C C . LEU A 1 188 ? -29.829 -49.962 27.634 1.00 54.73 285 LEU A C 1
ATOM 1189 O O . LEU A 1 188 ? -30.248 -51.050 27.220 1.00 59.79 285 LEU A O 1
ATOM 1194 N N . ILE A 1 189 ? -29.190 -49.841 28.800 1.00 65.63 286 ILE A N 1
ATOM 1195 C CA . ILE A 1 189 ? -28.996 -50.999 29.667 1.00 61.67 286 ILE A CA 1
ATOM 1196 C C . ILE A 1 189 ? -30.340 -51.556 30.119 1.00 54.51 286 ILE A C 1
ATOM 1197 O O . ILE A 1 189 ? -30.569 -52.771 30.089 1.00 49.81 286 ILE A O 1
ATOM 1202 N N . ASP A 1 190 ? -31.255 -50.675 30.533 1.00 53.08 287 ASP A N 1
ATOM 1203 C CA . ASP A 1 190 ? -32.586 -51.120 30.932 1.00 51.31 287 ASP A CA 1
ATOM 1204 C C . ASP A 1 190 ? -33.341 -51.738 29.763 1.00 63.74 287 ASP A C 1
ATOM 1205 O O . ASP A 1 190 ? -34.175 -52.629 29.964 1.00 59.77 287 ASP A O 1
ATOM 1210 N N . ALA A 1 191 ? -33.061 -51.285 28.537 1.00 59.68 288 ALA A N 1
ATOM 1211 C CA . ALA A 1 191 ? -33.673 -51.884 27.358 1.00 49.49 288 ALA A CA 1
ATOM 1212 C C . ALA A 1 191 ? -33.087 -53.252 27.033 1.00 57.48 288 ALA A C 1
ATOM 1213 O O . ALA A 1 191 ? -33.685 -53.997 26.250 1.00 66.46 288 ALA A O 1
ATOM 1215 N N . GLY A 1 192 ? -31.936 -53.595 27.605 1.00 58.53 289 GLY A N 1
ATOM 1216 C CA . GLY A 1 192 ? -31.334 -54.897 27.414 1.00 49.41 289 GLY A CA 1
ATOM 1217 C C . GLY A 1 192 ? -30.072 -54.930 26.577 1.00 59.01 289 GLY A C 1
ATOM 1218 O O . GLY A 1 192 ? -29.650 -56.020 26.176 1.00 63.54 289 GLY A O 1
ATOM 1219 N N . ALA A 1 193 ? -29.453 -53.784 26.303 1.00 58.14 290 ALA A N 1
ATOM 1220 C CA . ALA A 1 193 ? -28.255 -53.761 25.474 1.00 52.64 290 ALA A CA 1
ATOM 1221 C C . ALA A 1 193 ? -27.091 -54.432 26.194 1.00 53.02 290 ALA A C 1
ATOM 1222 O O . ALA A 1 193 ? -26.837 -54.163 27.372 1.00 56.95 290 ALA A O 1
ATOM 1224 N N . ASP A 1 194 ? -26.384 -55.310 25.480 1.00 49.89 291 ASP A N 1
ATOM 1225 C CA . ASP A 1 194 ? -25.218 -55.977 26.050 1.00 48.25 291 ASP A CA 1
ATOM 1226 C C . ASP A 1 194 ? -23.981 -55.089 26.023 1.00 47.18 291 ASP A C 1
ATOM 1227 O O . ASP A 1 194 ? -23.121 -55.205 26.902 1.00 49.58 291 ASP A O 1
ATOM 1232 N N . ILE A 1 195 ? -23.864 -54.221 25.022 1.00 59.81 292 ILE A N 1
ATOM 1233 C CA . ILE A 1 195 ? -22.755 -53.280 24.909 1.00 55.68 292 ILE A CA 1
ATOM 1234 C C . ILE A 1 195 ? -23.335 -51.924 24.535 1.00 56.63 292 ILE A C 1
ATOM 1235 O O . ILE A 1 195 ? -24.303 -51.843 23.772 1.00 45.41 292 ILE A O 1
ATOM 1240 N N . ILE A 1 196 ? -22.754 -50.857 25.077 1.00 43.30 293 ILE A N 1
ATOM 1241 C CA . ILE A 1 196 ? -23.163 -49.494 24.762 1.00 60.52 293 ILE A CA 1
ATOM 1242 C C . ILE A 1 196 ? -22.014 -48.795 24.050 1.00 54.45 293 ILE A C 1
ATOM 1243 O O . ILE A 1 196 ? -20.843 -48.986 24.401 1.00 48.55 293 ILE A O 1
ATOM 1248 N N . LYS A 1 197 ? -22.350 -47.996 23.042 1.00 48.91 294 LYS A N 1
ATOM 1249 C CA . LYS A 1 197 ? -21.370 -47.261 22.254 1.00 46.77 294 LYS A CA 1
ATOM 1250 C C . LYS A 1 197 ? -21.502 -45.773 22.546 1.00 47.16 294 LYS A C 1
ATOM 1251 O O . LYS A 1 197 ? -22.593 -45.205 22.418 1.00 39.28 294 LYS A O 1
ATOM 1257 N N . VAL A 1 198 ? -20.392 -45.148 22.932 1.00 42.75 295 VAL A N 1
ATOM 1258 C CA . VAL A 1 198 ? -20.363 -43.742 23.320 1.00 46.96 295 VAL A CA 1
ATOM 1259 C C . VAL A 1 198 ? -19.815 -42.924 22.160 1.00 41.48 295 VAL A C 1
ATOM 1260 O O . VAL A 1 198 ? -18.748 -43.238 21.616 1.00 45.83 295 VAL A O 1
ATOM 1264 N N . GLY A 1 199 ? -20.539 -41.876 21.783 1.00 42.23 296 GLY A N 1
ATOM 1265 C CA . GLY A 1 199 ? -20.128 -41.024 20.683 1.00 50.42 296 GLY A CA 1
ATOM 1266 C C . GLY A 1 199 ? -20.902 -39.723 20.611 1.00 54.37 296 GLY A C 1
ATOM 1267 O O . GLY A 1 199 ? -21.898 -39.620 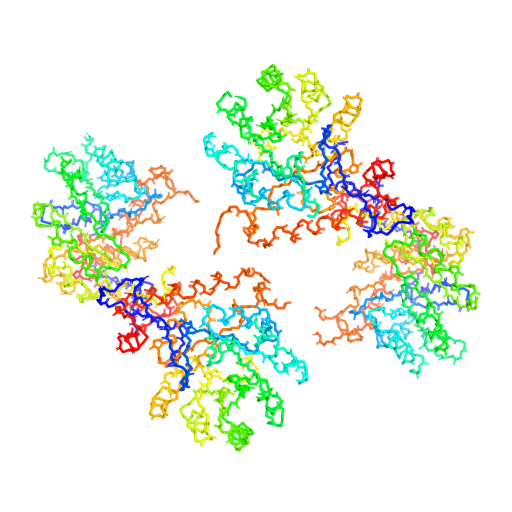19.896 1.00 54.90 296 GLY A O 1
ATOM 1268 N N . CYS A 1 206 ? -16.541 -31.894 13.347 1.00 77.95 303 CYS A N 1
ATOM 1269 C CA . CYS A 1 206 ? -17.654 -32.814 13.139 1.00 77.05 303 CYS A CA 1
ATOM 1270 C C . CYS A 1 206 ? -18.811 -32.118 12.428 1.00 87.42 303 CYS A C 1
ATOM 1271 O O . CYS A 1 206 ? -19.131 -30.966 12.724 1.00 82.46 303 CYS A O 1
ATOM 1274 N N . THR A 1 207 ? -19.440 -32.828 11.488 1.00 76.68 304 THR A N 1
ATOM 1275 C CA . THR A 1 207 ? -20.533 -32.235 10.725 1.00 71.34 304 THR A CA 1
ATOM 1276 C C . THR A 1 207 ? -21.774 -32.042 11.588 1.00 69.40 304 THR A C 1
ATOM 1277 O O . THR A 1 207 ? -22.462 -31.021 11.473 1.00 68.74 304 THR A O 1
ATOM 1281 N N . THR A 1 208 ? -22.078 -33.009 12.457 1.00 57.44 305 THR A N 1
ATOM 1282 C CA . THR A 1 208 ? -23.280 -32.908 13.280 1.00 71.70 305 THR A CA 1
ATOM 1283 C C . THR A 1 208 ? -23.193 -31.750 14.267 1.00 77.42 305 THR A C 1
ATOM 1284 O O . THR A 1 208 ? -24.220 -31.150 14.608 1.00 60.49 305 THR A O 1
ATOM 1288 N N . ARG A 1 209 ? -21.985 -31.423 14.734 1.00 68.70 306 ARG A N 1
ATOM 1289 C CA . ARG A 1 209 ? -21.818 -30.271 15.614 1.00 64.50 306 ARG A CA 1
ATOM 1290 C C . ARG A 1 209 ? -22.157 -28.974 14.892 1.00 56.54 306 ARG A C 1
ATOM 1291 O O . ARG A 1 209 ? -22.842 -28.105 15.443 1.00 62.17 306 ARG A O 1
ATOM 1299 N N . VAL A 1 210 ? -21.684 -28.824 13.657 1.00 58.12 307 VAL A N 1
ATOM 1300 C CA . VAL A 1 210 ? -21.907 -27.580 12.932 1.00 57.55 307 VAL A CA 1
ATOM 1301 C C . VAL A 1 210 ? -23.339 -27.500 12.403 1.00 57.73 307 VAL A C 1
ATOM 1302 O O . VAL A 1 210 ? -23.929 -26.412 12.362 1.00 52.37 307 VAL A O 1
ATOM 1306 N N . VAL A 1 211 ? -23.932 -28.634 12.030 1.00 48.64 308 VAL A N 1
ATOM 1307 C CA . VAL A 1 211 ? -25.283 -28.619 11.476 1.00 56.99 308 VAL A CA 1
ATOM 1308 C C . VAL A 1 211 ? -26.328 -28.432 12.572 1.00 59.74 308 VAL A C 1
ATOM 1309 O O . VAL A 1 211 ? -27.273 -27.648 12.416 1.00 57.15 308 VAL A O 1
ATOM 1313 N N . THR A 1 212 ? -26.179 -29.133 13.699 1.00 53.22 309 THR A N 1
ATOM 1314 C CA . THR A 1 212 ? -27.199 -29.135 14.740 1.00 52.97 309 THR A CA 1
ATOM 1315 C C . THR A 1 212 ? -26.798 -28.408 16.016 1.00 58.04 309 THR A C 1
ATOM 1316 O O . THR A 1 212 ? -27.682 -28.033 16.791 1.00 50.91 309 THR A O 1
ATOM 1320 N N . GLY A 1 213 ? -25.507 -28.201 16.258 1.00 50.20 310 GLY A N 1
ATOM 1321 C CA . GLY A 1 213 ? -25.069 -27.642 17.518 1.00 52.93 310 GLY A CA 1
ATOM 1322 C C . GLY A 1 213 ? -25.092 -28.608 18.680 1.00 55.19 310 GLY A C 1
ATOM 1323 O O . GLY A 1 213 ? -24.819 -28.194 19.814 1.00 56.09 310 GLY A O 1
ATOM 1324 N N . VAL A 1 214 ? -25.407 -29.876 18.437 1.00 49.21 311 VAL A N 1
ATOM 1325 C CA . VAL A 1 214 ? -25.488 -30.898 19.473 1.00 50.16 311 VAL A CA 1
ATOM 1326 C C . VAL A 1 214 ? -24.180 -31.674 19.494 1.00 57.68 311 VAL A C 1
ATOM 1327 O O . VAL A 1 214 ? -23.584 -31.939 18.443 1.00 52.01 311 VAL A O 1
ATOM 1331 N N . GLY A 1 215 ? -23.726 -32.028 20.689 1.00 49.54 312 GLY A N 1
ATOM 1332 C CA . GLY A 1 215 ? -22.510 -32.803 20.823 1.00 49.79 312 GLY A CA 1
ATOM 1333 C C . GLY A 1 215 ? -22.061 -32.846 22.264 1.00 66.19 312 GLY A C 1
ATOM 1334 O O . GLY A 1 215 ? -22.605 -32.165 23.138 1.00 51.39 312 GLY A O 1
ATOM 1335 N N . CYS A 1 216 ? -21.043 -33.676 22.499 1.00 55.50 313 CYS A N 1
ATOM 1336 C CA . CYS A 1 216 ? -20.450 -33.826 23.811 1.00 55.04 313 CYS A CA 1
ATOM 1337 C C . CYS A 1 216 ? -19.008 -34.274 23.617 1.00 48.49 313 CYS A C 1
ATOM 1338 O O . CYS A 1 216 ? -18.776 -35.276 22.921 1.00 47.93 313 CYS A O 1
ATOM 1341 N N . PRO A 1 217 ? -18.037 -33.561 24.187 1.00 60.22 314 PRO A N 1
ATOM 1342 C CA . PRO A 1 217 ? -16.639 -33.996 24.088 1.00 51.67 314 PRO A CA 1
ATOM 1343 C C . PRO A 1 217 ? -16.474 -35.436 24.556 1.00 46.07 314 PRO A C 1
ATOM 1344 O O . PRO A 1 217 ? -17.025 -35.844 25.581 1.00 46.27 314 PRO A O 1
ATOM 1348 N N . GLN A 1 218 ? -15.700 -36.206 23.787 1.00 39.89 315 GLN A N 1
ATOM 1349 C CA . GLN A 1 218 ? -15.703 -37.658 23.937 1.00 52.56 315 GLN A CA 1
ATOM 1350 C C . GLN A 1 218 ? -15.111 -38.109 25.267 1.00 40.37 315 GLN A C 1
ATOM 1351 O O . GLN A 1 218 ? -15.569 -39.107 25.834 1.00 44.21 315 GLN A O 1
ATOM 1357 N N . LEU A 1 219 ? -14.102 -37.403 25.780 1.00 49.86 316 LEU A N 1
ATOM 1358 C CA . LEU A 1 219 ? -13.501 -37.806 27.047 1.00 47.86 316 LEU A CA 1
ATOM 1359 C C . LEU A 1 219 ? -14.497 -37.670 28.192 1.00 46.03 316 LEU A C 1
ATOM 1360 O O . LEU A 1 219 ? -14.675 -38.598 28.990 1.00 45.44 316 LEU A O 1
ATOM 1365 N N . SER A 1 220 ? -15.159 -36.516 28.290 1.00 49.75 317 SER A N 1
ATOM 1366 C CA . SER A 1 220 ? -16.160 -36.346 29.335 1.00 46.41 317 SER A CA 1
ATOM 1367 C C . SER A 1 220 ? -17.346 -37.280 29.129 1.00 48.90 317 SER A C 1
ATOM 1368 O O . SER A 1 220 ? -17.936 -37.750 30.107 1.00 47.86 317 SER A O 1
ATOM 1371 N N . ALA A 1 221 ? -17.694 -37.581 27.875 1.00 43.75 318 ALA A N 1
ATOM 1372 C CA . ALA A 1 221 ? -18.800 -38.499 27.619 1.00 44.25 318 ALA A CA 1
ATOM 1373 C C . ALA A 1 221 ? -18.470 -39.910 28.094 1.00 40.78 318 ALA A C 1
ATOM 1374 O O . ALA A 1 221 ? -19.313 -40.584 28.696 1.00 41.02 318 ALA A O 1
ATOM 1376 N N . ILE A 1 222 ? -17.244 -40.371 27.835 1.00 38.70 319 ILE A N 1
ATOM 1377 C CA . ILE A 1 222 ? -16.828 -41.693 28.301 1.00 52.20 319 ILE A CA 1
ATOM 1378 C C . ILE A 1 222 ? -16.855 -41.755 29.824 1.00 49.72 319 ILE A C 1
ATOM 1379 O O . ILE A 1 222 ? -17.403 -42.693 30.417 1.00 50.41 319 ILE A O 1
ATOM 1384 N N . MET A 1 223 ? -16.267 -40.750 30.482 1.00 45.39 320 MET A N 1
ATOM 1385 C CA . MET A 1 223 ? -16.195 -40.757 31.941 1.00 43.57 320 MET A CA 1
ATOM 1386 C C . MET A 1 223 ? -17.573 -40.640 32.582 1.00 47.79 320 MET A C 1
ATOM 1387 O O . MET A 1 223 ? -17.797 -41.191 33.665 1.00 52.28 320 MET A O 1
ATOM 1392 N N . SER A 1 224 ? -18.504 -39.932 31.938 1.00 45.46 321 SER A N 1
ATOM 1393 C CA . SER A 1 224 ? -19.843 -39.789 32.496 1.00 41.26 321 SER A CA 1
ATOM 1394 C C . SER A 1 224 ? -20.657 -41.070 32.407 1.00 41.46 321 SER A C 1
ATOM 1395 O O . SER A 1 224 ? -21.720 -41.154 33.032 1.00 60.62 321 SER A O 1
ATOM 1398 N N . VAL A 1 225 ? -20.185 -42.066 31.660 1.00 48.84 322 VAL A N 1
ATOM 1399 C CA . VAL A 1 225 ? -20.950 -43.270 31.401 1.00 47.05 322 VAL A CA 1
ATOM 1400 C C . VAL A 1 225 ? -20.348 -44.509 32.061 1.00 58.23 322 VAL A C 1
ATOM 1401 O O . VAL A 1 225 ? -21.082 -45.447 32.383 1.00 42.61 322 VAL A O 1
ATOM 1405 N N . VAL A 1 226 ? -19.033 -44.518 32.316 1.00 54.34 323 VAL A N 1
ATOM 1406 C CA . VAL A 1 226 ? -18.366 -45.752 32.720 1.00 62.93 323 VAL A CA 1
ATOM 1407 C C . VAL A 1 226 ? -18.762 -46.177 34.131 1.00 52.30 323 VAL A C 1
ATOM 1408 O O . VAL A 1 226 ? -18.773 -47.375 34.439 1.00 61.02 323 VAL A O 1
ATOM 1412 N N . GLU A 1 227 ? -19.102 -45.228 35.006 1.00 67.13 324 GLU A N 1
ATOM 1413 C CA . GLU A 1 227 ? -19.483 -45.607 36.364 1.00 79.37 324 GLU A CA 1
ATOM 1414 C C . GLU A 1 227 ? -20.870 -46.235 36.395 1.00 72.76 324 GLU A C 1
ATOM 1415 O O . GLU A 1 227 ? -21.126 -47.136 37.202 1.00 73.58 324 GLU A O 1
ATOM 1421 N N . VAL A 1 228 ? -21.769 -45.781 35.525 1.00 68.64 325 VAL A N 1
ATOM 1422 C CA . VAL A 1 228 ? -23.084 -46.400 35.412 1.00 58.02 325 VAL A CA 1
ATOM 1423 C C . VAL A 1 228 ? -22.991 -47.729 34.669 1.00 62.86 325 VAL A C 1
ATOM 1424 O O . VAL A 1 228 ? -23.663 -48.703 35.028 1.00 52.53 325 VAL A O 1
ATOM 1428 N N . ALA A 1 229 ? -22.140 -47.798 33.644 1.00 55.68 326 ALA A N 1
ATOM 1429 C CA . ALA A 1 229 ? -22.062 -49.001 32.821 1.00 56.33 326 ALA A CA 1
ATOM 1430 C C . ALA A 1 229 ? -21.415 -50.153 33.578 1.00 53.39 326 ALA A C 1
ATOM 1431 O O . ALA A 1 229 ? -21.948 -51.269 33.606 1.00 60.62 326 ALA A O 1
ATOM 1433 N N . GLU A 1 230 ? -20.256 -49.907 34.193 1.00 65.47 327 GLU A N 1
ATOM 1434 C CA . GLU A 1 230 ? -19.555 -50.982 34.884 1.00 72.38 327 GLU A CA 1
ATOM 1435 C C . GLU A 1 230 ? -20.293 -51.443 36.134 1.00 61.81 327 GLU A C 1
ATOM 1436 O O . GLU A 1 230 ? -20.043 -52.556 36.609 1.00 61.18 327 GLU A O 1
ATOM 1442 N N . ARG A 1 231 ? -21.197 -50.621 36.672 1.00 64.22 328 ARG A N 1
ATOM 1443 C CA . ARG A 1 231 ? -22.071 -51.090 37.741 1.00 65.01 328 ARG A CA 1
ATOM 1444 C C . ARG A 1 231 ? -23.047 -52.144 37.235 1.00 63.98 328 ARG A C 1
ATOM 1445 O O . ARG A 1 231 ? -23.421 -53.053 37.984 1.00 70.28 328 ARG A O 1
ATOM 1453 N N . ALA A 1 232 ? -23.466 -52.041 35.975 1.00 69.82 329 ALA A N 1
ATOM 1454 C CA . ALA A 1 232 ? -24.370 -53.004 35.363 1.00 51.21 329 ALA A CA 1
ATOM 1455 C C . ALA A 1 232 ? -23.639 -54.125 34.636 1.00 57.85 329 ALA A C 1
ATOM 1456 O O . ALA A 1 232 ? -24.294 -55.013 34.081 1.00 61.80 329 ALA A O 1
ATOM 1458 N N . GLY A 1 233 ? -22.309 -54.107 34.625 1.00 56.88 330 GLY A N 1
ATOM 1459 C CA . GLY A 1 233 ? -21.558 -55.130 33.922 1.00 57.91 330 GLY A CA 1
ATOM 1460 C C . GLY A 1 233 ? -21.624 -55.026 32.416 1.00 56.49 330 GLY A C 1
ATOM 1461 O O . GLY A 1 233 ? -21.550 -56.049 31.728 1.00 55.68 330 GLY A O 1
ATOM 1462 N N . VAL A 1 234 ? -21.761 -53.815 31.881 1.00 52.33 331 VAL A N 1
ATOM 1463 C CA . VAL A 1 234 ? -21.867 -53.583 30.445 1.00 52.29 331 VAL A CA 1
ATOM 1464 C C . VAL A 1 234 ? -20.606 -52.869 29.978 1.00 44.10 331 VAL A C 1
ATOM 1465 O O . VAL A 1 234 ? -20.233 -51.827 30.530 1.00 56.08 331 VAL A O 1
ATOM 1469 N N . ALA A 1 235 ? -19.953 -53.430 28.964 1.00 47.76 332 ALA A N 1
ATOM 1470 C CA . ALA A 1 235 ? -18.746 -52.829 28.423 1.00 37.95 332 ALA A CA 1
ATOM 1471 C C . ALA A 1 235 ? -19.087 -51.602 27.581 1.00 49.83 332 ALA A C 1
ATOM 1472 O O . ALA A 1 235 ? -20.232 -51.393 27.168 1.00 42.42 332 ALA A O 1
ATOM 1474 N N . ILE A 1 236 ? -18.068 -50.785 27.325 1.00 43.79 333 ILE A N 1
ATOM 1475 C CA . ILE A 1 236 ? -18.221 -49.518 26.623 1.00 37.22 333 ILE A CA 1
ATOM 1476 C C . ILE A 1 236 ? -17.286 -49.497 25.425 1.00 47.22 333 ILE A C 1
ATOM 1477 O O . ILE A 1 236 ? -16.116 -49.881 25.532 1.00 44.48 333 ILE A O 1
ATOM 1482 N N . VAL A 1 237 ? -17.799 -49.041 24.286 1.00 47.73 334 VAL A N 1
ATOM 1483 C CA . VAL A 1 237 ? -17.011 -48.877 23.072 1.00 43.21 334 VAL A CA 1
ATOM 1484 C C . VAL A 1 237 ? -16.992 -47.395 22.723 1.00 54.05 334 VAL A C 1
ATOM 1485 O O . VAL A 1 237 ? -18.043 -46.802 22.448 1.00 44.19 334 VAL A O 1
ATOM 1489 N N . ALA A 1 238 ? -15.800 -46.800 22.748 1.00 46.10 335 ALA A N 1
ATOM 1490 C CA . ALA A 1 238 ? -15.634 -45.389 22.422 1.00 46.28 335 ALA A CA 1
ATOM 1491 C C . ALA A 1 238 ? -15.613 -45.213 20.908 1.00 42.10 335 ALA A C 1
ATOM 1492 O O . ALA A 1 238 ? -14.773 -45.804 20.221 1.00 40.51 335 ALA A O 1
ATOM 1494 N N . ASP A 1 239 ? -16.526 -44.394 20.391 1.00 42.92 336 ASP A N 1
ATOM 1495 C CA . ASP A 1 239 ? -16.682 -44.186 18.955 1.00 50.25 336 ASP A CA 1
ATOM 1496 C C . ASP A 1 239 ? -16.566 -42.697 18.654 1.00 48.30 336 ASP A C 1
ATOM 1497 O O . ASP A 1 239 ? -17.480 -41.924 18.963 1.00 54.03 336 ASP A O 1
ATOM 1502 N N . GLY A 1 240 ? -15.451 -42.297 18.047 1.00 42.03 337 GLY A N 1
ATOM 1503 C CA . GLY A 1 240 ? -15.278 -40.917 17.634 1.00 41.34 337 GLY A CA 1
ATOM 1504 C C . GLY A 1 240 ? -14.168 -40.178 18.353 1.00 54.60 337 GLY A C 1
ATOM 1505 O O . GLY A 1 240 ? -13.921 -40.409 19.540 1.00 61.11 337 GLY A O 1
ATOM 1506 N N . GLY A 1 241 ? -13.492 -39.283 17.637 1.00 56.09 338 GLY A N 1
ATOM 1507 C CA . GLY A 1 241 ? -12.441 -38.472 18.214 1.00 53.98 338 GLY A CA 1
ATOM 1508 C C . GLY A 1 241 ? -11.067 -39.101 18.235 1.00 57.62 338 GLY A C 1
ATOM 1509 O O . GLY A 1 241 ? -10.141 -38.501 18.794 1.00 64.57 338 GLY A O 1
ATOM 1510 N N . ILE A 1 242 ? -10.899 -40.280 17.644 1.00 61.14 339 ILE A N 1
ATOM 1511 C CA . ILE A 1 242 ? -9.623 -40.987 17.658 1.00 52.84 339 ILE A CA 1
ATOM 1512 C C . ILE A 1 242 ? -8.827 -40.565 16.427 1.00 60.41 339 ILE A C 1
ATOM 1513 O O . ILE A 1 242 ? -9.153 -40.950 15.302 1.00 63.72 339 ILE A O 1
ATOM 1518 N N . ARG A 1 243 ? -7.777 -39.775 16.642 1.00 70.99 340 ARG A N 1
ATOM 1519 C CA . ARG A 1 243 ? -6.882 -39.352 15.571 1.00 58.98 340 ARG A CA 1
ATOM 1520 C C . ARG A 1 243 ? -5.585 -40.147 15.534 1.00 66.22 340 ARG A C 1
ATOM 1521 O O . ARG A 1 243 ? -5.062 -40.419 14.449 1.00 58.09 340 ARG A O 1
ATOM 1529 N N . PHE A 1 244 ? -5.051 -40.525 16.697 1.00 65.90 341 PHE A N 1
ATOM 1530 C CA . PHE A 1 244 ? -3.785 -41.238 16.786 1.00 53.81 341 PHE A CA 1
ATOM 1531 C C . PHE A 1 244 ? -3.914 -42.352 17.818 1.00 54.28 341 PHE A C 1
ATOM 1532 O O . PHE A 1 244 ? -4.945 -42.499 18.483 1.00 54.18 341 PHE A O 1
ATOM 1540 N N . SER A 1 245 ? -2.845 -43.139 17.956 1.00 53.80 342 SER A N 1
ATOM 1541 C CA . SER A 1 245 ? -2.836 -44.225 18.929 1.00 48.34 342 SER A CA 1
ATOM 1542 C C . SER A 1 245 ? -2.864 -43.717 20.365 1.00 58.39 342 SER A C 1
ATOM 1543 O O . SER A 1 245 ? -3.311 -44.446 21.258 1.00 42.15 342 SER A O 1
ATOM 1546 N N . GLY A 1 246 ? -2.396 -42.491 20.609 1.00 47.35 343 GLY A N 1
ATOM 1547 C CA . GLY A 1 246 ? -2.488 -41.929 21.944 1.00 39.28 343 GLY A CA 1
ATOM 1548 C C . GLY A 1 246 ? -3.918 -41.715 22.397 1.00 48.78 343 GLY A C 1
ATOM 1549 O O . GLY A 1 246 ? -4.225 -41.851 23.584 1.00 46.35 343 GLY A O 1
ATOM 1550 N N . ASP A 1 247 ? -4.812 -41.378 21.462 1.00 43.16 344 ASP A N 1
ATOM 1551 C CA . ASP A 1 247 ? -6.223 -41.239 21.804 1.00 42.37 344 ASP A CA 1
ATOM 1552 C C . ASP A 1 247 ? -6.840 -42.575 22.193 1.00 42.82 344 ASP A C 1
ATOM 1553 O O . ASP A 1 247 ? -7.723 -42.618 23.058 1.00 43.21 344 ASP A O 1
ATOM 1558 N N . ILE A 1 248 ? -6.401 -43.668 21.564 1.00 36.74 345 ILE A N 1
ATOM 1559 C CA . ILE A 1 248 ? -6.879 -44.992 21.952 1.00 51.17 345 ILE A CA 1
ATOM 1560 C C . ILE A 1 248 ? -6.499 -45.285 23.396 1.00 42.63 345 ILE A C 1
ATOM 1561 O O . ILE A 1 248 ? -7.307 -45.805 24.176 1.00 36.80 345 ILE A O 1
ATOM 1566 N N . ALA A 1 249 ? -5.264 -44.947 23.775 1.00 43.10 346 ALA A N 1
ATOM 1567 C CA . ALA A 1 249 ? -4.819 -45.158 25.148 1.00 48.00 346 ALA A CA 1
ATOM 1568 C C . ALA A 1 249 ? -5.657 -44.353 26.133 1.00 41.07 346 ALA A C 1
ATOM 1569 O O . ALA A 1 249 ? -6.052 -44.866 27.185 1.00 43.98 346 ALA A O 1
ATOM 1571 N N . LYS A 1 250 ? -5.943 -43.089 25.806 1.00 39.69 347 LYS A N 1
ATOM 1572 C CA . LYS A 1 250 ? -6.736 -42.257 26.707 1.00 39.95 347 LYS A CA 1
ATOM 1573 C C . LYS A 1 250 ? -8.163 -42.776 26.829 1.00 42.10 347 LYS A C 1
ATOM 1574 O O . LYS A 1 250 ? -8.717 -42.828 27.933 1.00 40.45 347 LYS A O 1
ATOM 1580 N N . ALA A 1 251 ? -8.773 -43.165 25.705 1.00 48.36 348 ALA A N 1
ATOM 1581 C CA . ALA A 1 251 ? -10.139 -43.679 25.739 1.00 40.92 348 ALA A CA 1
ATOM 1582 C C . ALA A 1 251 ? -10.227 -44.962 26.554 1.00 37.91 348 ALA A C 1
ATOM 1583 O O . ALA A 1 251 ? -11.158 -45.140 27.349 1.00 37.48 348 ALA A O 1
ATOM 1585 N N . ILE A 1 252 ? -9.265 -45.869 26.372 1.00 39.67 349 ILE A N 1
ATOM 1586 C CA . ILE A 1 252 ? -9.266 -47.114 27.135 1.00 40.04 349 ILE A CA 1
ATOM 1587 C C . ILE A 1 252 ? -8.978 -46.841 28.606 1.00 41.94 349 ILE A C 1
ATOM 1588 O O . ILE A 1 252 ? -9.639 -47.394 29.494 1.00 44.84 349 ILE A O 1
ATOM 1593 N N . ALA A 1 253 ? -7.998 -45.978 28.890 1.00 41.66 350 ALA A N 1
ATOM 1594 C CA . ALA A 1 253 ? -7.696 -45.636 30.277 1.00 41.62 350 ALA A CA 1
ATOM 1595 C C . ALA A 1 253 ? -8.873 -44.949 30.954 1.00 44.40 350 ALA A C 1
ATOM 1596 O O . ALA A 1 253 ? -9.058 -45.087 32.168 1.00 43.48 350 ALA A O 1
ATOM 1598 N N . ALA A 1 254 ? -9.681 -44.211 30.189 1.00 45.78 351 ALA A N 1
ATOM 1599 C CA . ALA A 1 254 ? -10.846 -43.544 30.757 1.00 38.15 351 ALA A CA 1
ATOM 1600 C C . ALA A 1 254 ? -11.940 -44.525 31.157 1.00 44.97 351 ALA A C 1
ATOM 1601 O O . ALA A 1 254 ? -12.819 -44.162 31.945 1.00 57.96 351 ALA A O 1
ATOM 1603 N N . GLY A 1 255 ? -11.916 -45.748 30.633 1.00 41.74 352 GLY A N 1
ATOM 1604 C CA . GLY A 1 255 ? -12.871 -46.748 31.067 1.00 45.45 352 GLY A CA 1
ATOM 1605 C C . GLY A 1 255 ? -13.496 -47.580 29.966 1.00 48.45 352 GLY A C 1
ATOM 1606 O O . GLY A 1 255 ? -14.130 -48.601 30.249 1.00 56.28 352 GLY A O 1
ATOM 1607 N N . SER A 1 256 ? -13.338 -47.164 28.712 1.00 42.82 353 SER A N 1
ATOM 1608 C CA . SER A 1 256 ? -13.935 -47.911 27.614 1.00 59.83 353 SER A CA 1
ATOM 1609 C C . SER A 1 256 ? -13.144 -49.187 27.352 1.00 62.31 353 SER A C 1
ATOM 1610 O O . SER A 1 256 ? -11.910 -49.198 27.405 1.00 55.75 353 SER A O 1
ATOM 1613 N N . ALA A 1 257 ? -13.868 -50.276 27.083 1.00 46.97 354 ALA A N 1
ATOM 1614 C CA . ALA A 1 257 ? -13.233 -51.568 26.861 1.00 43.22 354 ALA A CA 1
ATOM 1615 C C . ALA A 1 257 ? -12.652 -51.707 25.463 1.00 47.46 354 ALA A C 1
ATOM 1616 O O . ALA A 1 257 ? -11.827 -52.598 25.234 1.00 49.91 354 ALA A O 1
ATOM 1618 N N . CYS A 1 258 ? -13.053 -50.847 24.534 1.00 49.63 355 CYS A N 1
ATOM 1619 C CA . CYS A 1 258 ? -12.661 -50.974 23.139 1.00 46.84 355 CYS A CA 1
ATOM 1620 C C . CYS A 1 258 ? -12.968 -49.658 22.442 1.00 50.80 355 CYS A C 1
ATOM 1621 O O . CYS A 1 258 ? -13.844 -48.901 22.868 1.00 47.97 355 CYS A O 1
ATOM 1624 N N . VAL A 1 259 ? -12.227 -49.383 21.374 1.00 38.85 356 VAL A N 1
ATOM 1625 C CA . VAL A 1 259 ? -12.441 -48.177 20.584 1.00 49.41 356 VAL A CA 1
ATOM 1626 C C . VAL A 1 259 ? -12.924 -48.576 19.199 1.00 46.47 356 VAL A C 1
ATOM 1627 O O . VAL A 1 259 ? -12.665 -49.686 18.717 1.00 46.04 356 VAL A O 1
ATOM 1631 N N . MET A 1 260 ? -13.643 -47.659 18.559 1.00 51.37 357 MET A N 1
ATOM 1632 C CA . MET A 1 260 ? -14.096 -47.831 17.186 1.00 52.78 357 MET A CA 1
ATOM 1633 C C . MET A 1 260 ? -13.502 -46.714 16.342 1.00 45.88 357 MET A C 1
ATOM 1634 O O . MET A 1 260 ? -13.682 -45.533 16.656 1.00 49.75 357 MET A O 1
ATOM 1639 N N . ILE A 1 261 ? -12.790 -47.088 15.283 1.00 47.03 358 ILE A N 1
ATOM 1640 C CA . ILE A 1 261 ? -12.153 -46.129 14.392 1.00 45.98 358 ILE A CA 1
ATOM 1641 C C . ILE A 1 261 ? -12.695 -46.329 12.985 1.00 50.84 358 ILE A C 1
ATOM 1642 O O . ILE A 1 261 ? -13.032 -47.445 12.576 1.00 48.73 358 ILE A O 1
ATOM 1647 N N . GLY A 1 262 ? -12.781 -45.230 12.241 1.00 52.58 359 GLY A N 1
ATOM 1648 C CA . GLY A 1 262 ? -13.326 -45.272 10.900 1.00 45.41 359 GLY A CA 1
ATOM 1649 C C . GLY A 1 262 ? -12.388 -44.729 9.844 1.00 44.29 359 GLY A C 1
ATOM 1650 O O . GLY A 1 262 ? -11.844 -45.491 9.039 1.00 60.97 359 GLY A O 1
ATOM 1651 N N . SER A 1 263 ? -12.188 -43.409 9.837 1.00 50.25 360 SER A N 1
ATOM 1652 C CA . SER A 1 263 ? -11.379 -42.780 8.800 1.00 58.37 360 SER A CA 1
ATOM 1653 C C . SER A 1 263 ? -9.915 -43.199 8.860 1.00 55.10 360 SER A C 1
ATOM 1654 O O . SER A 1 263 ? -9.210 -43.081 7.852 1.00 60.10 360 SER A O 1
ATOM 1657 N N . LEU A 1 264 ? -9.442 -43.686 10.010 1.00 55.19 361 LEU A N 1
ATOM 1658 C CA . LEU A 1 264 ? -8.062 -44.144 10.108 1.00 51.71 361 LEU A CA 1
ATOM 1659 C C . LEU A 1 264 ? -7.818 -45.426 9.321 1.00 52.12 361 LEU A C 1
ATOM 1660 O O . LEU A 1 264 ? -6.659 -45.768 9.061 1.00 55.70 361 LEU A O 1
ATOM 1665 N N . LEU A 1 265 ? -8.876 -46.140 8.938 1.00 50.47 362 LEU A N 1
ATOM 1666 C CA . LEU A 1 265 ? -8.758 -47.364 8.157 1.00 55.92 362 LEU A CA 1
ATOM 1667 C C . LEU A 1 265 ? -9.336 -47.221 6.755 1.00 54.83 362 LEU A C 1
ATOM 1668 O O . LEU A 1 265 ? -9.519 -48.229 6.064 1.00 63.00 362 LEU A O 1
ATOM 1673 N N . ALA A 1 266 ? -9.617 -45.993 6.312 1.00 54.09 363 ALA A N 1
ATOM 1674 C CA . ALA A 1 266 ? -10.323 -45.797 5.051 1.00 61.97 363 ALA A CA 1
ATOM 1675 C C . ALA A 1 266 ? -9.416 -45.945 3.836 1.00 71.21 363 ALA A C 1
ATOM 1676 O O . ALA A 1 266 ? -9.897 -46.300 2.754 1.00 89.74 363 ALA A O 1
ATOM 1678 N N . GLY A 1 267 ? -8.120 -45.683 3.980 1.00 71.97 364 GLY A N 1
ATOM 1679 C CA . GLY A 1 267 ? -7.232 -45.710 2.833 1.00 76.53 364 GLY A CA 1
ATOM 1680 C C . GLY A 1 267 ? -6.410 -46.975 2.684 1.00 64.71 364 GLY A C 1
ATOM 1681 O O . GLY A 1 267 ? -5.410 -46.983 1.962 1.00 59.34 364 GLY A O 1
ATOM 1682 N N . THR A 1 268 ? -6.819 -48.049 3.349 1.00 61.02 365 THR A N 1
ATOM 1683 C CA . THR A 1 268 ? -6.061 -49.290 3.323 1.00 63.69 365 THR A CA 1
ATOM 1684 C C . THR A 1 268 ? -6.487 -50.165 2.144 1.00 64.78 365 THR A C 1
ATOM 1685 O O . THR A 1 268 ? -7.466 -49.887 1.448 1.00 61.65 365 THR A O 1
ATOM 1689 N N . ASP A 1 269 ? -5.721 -51.237 1.917 1.00 57.07 366 ASP A N 1
ATOM 1690 C CA . ASP A 1 269 ? -6.043 -52.168 0.838 1.00 66.49 366 ASP A CA 1
ATOM 1691 C C . ASP A 1 269 ? -7.396 -52.823 1.070 1.00 76.69 366 ASP A C 1
ATOM 1692 O O . ASP A 1 269 ? -8.272 -52.800 0.198 1.00 86.04 366 ASP A O 1
ATOM 1697 N N . GLU A 1 270 ? -7.579 -53.419 2.250 1.00 63.20 367 GLU A N 1
ATOM 1698 C CA . GLU A 1 270 ? -8.817 -54.117 2.566 1.00 70.18 367 GLU A CA 1
ATOM 1699 C C . GLU A 1 270 ? -10.006 -53.169 2.647 1.00 67.44 367 GLU A C 1
ATOM 1700 O O . GLU A 1 270 ? -11.153 -53.627 2.600 1.00 72.17 367 GLU A O 1
ATOM 1706 N N . SER A 1 271 ? -9.758 -51.869 2.769 1.00 60.54 368 SER A N 1
ATOM 1707 C CA . SER A 1 271 ? -10.830 -50.896 2.682 1.00 73.77 368 SER A CA 1
ATOM 1708 C C . SER A 1 271 ? -11.422 -50.897 1.272 1.00 75.40 368 SER A C 1
ATOM 1709 O O . SER A 1 271 ? -10.720 -51.171 0.295 1.00 62.86 368 SER A O 1
ATOM 1712 N N . PRO A 1 272 ? -12.717 -50.607 1.142 1.00 84.13 369 PRO A N 1
ATOM 1713 C CA . PRO A 1 272 ? -13.342 -50.605 -0.186 1.00 66.54 369 PRO A CA 1
ATOM 1714 C C . PRO A 1 272 ? -12.733 -49.549 -1.096 1.00 82.97 369 PRO A C 1
ATOM 1715 O O . PRO A 1 272 ? -12.089 -48.595 -0.652 1.00 80.85 369 PRO A O 1
ATOM 1719 N N . GLY A 1 273 ? -12.946 -49.735 -2.393 1.00 82.53 370 GLY A N 1
ATOM 1720 C CA . GLY A 1 273 ? -12.473 -48.799 -3.393 1.00 80.07 370 GLY A CA 1
ATOM 1721 C C . GLY A 1 273 ? -11.171 -49.236 -4.033 1.00 75.68 370 GLY A C 1
ATOM 1722 O O . GLY A 1 273 ? -10.650 -50.332 -3.804 1.00 74.33 370 GLY A O 1
ATOM 1723 N N . ASP A 1 274 ? -10.639 -48.337 -4.866 1.00 91.51 371 ASP A N 1
ATOM 1724 C CA . ASP A 1 274 ? -9.378 -48.565 -5.563 1.00 91.15 371 ASP A CA 1
ATOM 1725 C C . ASP A 1 274 ? -8.461 -47.349 -5.488 1.00 98.50 371 ASP A C 1
ATOM 1726 O O . ASP A 1 274 ? -7.564 -47.205 -6.325 1.00 102.29 371 ASP A O 1
ATOM 1731 N N . ILE A 1 275 ? -8.668 -46.475 -4.506 1.00 94.92 372 ILE A N 1
ATOM 1732 C CA . ILE A 1 275 ? -7.858 -45.272 -4.349 1.00 90.62 372 ILE A CA 1
ATOM 1733 C C . ILE A 1 275 ? -6.409 -45.632 -4.039 1.00 86.75 372 ILE A C 1
ATOM 1734 O O . ILE A 1 275 ? -5.488 -45.180 -4.720 1.00 74.02 372 ILE A O 1
ATOM 1739 N N . PRO A 1 324 ? -6.564 -40.693 0.025 1.00 65.20 421 PRO A N 1
ATOM 1740 C CA . PRO A 1 324 ? -5.315 -40.892 0.764 1.00 67.17 421 PRO A CA 1
ATOM 1741 C C . PRO A 1 324 ? -5.043 -42.364 1.061 1.00 80.13 421 PRO A C 1
ATOM 1742 O O . PRO A 1 324 ? -5.514 -42.896 2.067 1.00 80.16 421 PRO A O 1
ATOM 1746 N N . TYR A 1 325 ? -4.285 -43.007 0.178 1.00 76.98 422 TYR A N 1
ATOM 1747 C CA . TYR A 1 325 ? -3.972 -44.421 0.332 1.00 64.96 422 TYR A CA 1
ATOM 1748 C C . TYR A 1 325 ? -3.067 -44.640 1.539 1.00 72.71 422 TYR A C 1
ATOM 1749 O O . TYR A 1 325 ? -2.101 -43.902 1.754 1.00 70.50 422 TYR A O 1
ATOM 1758 N N . LYS A 1 326 ? -3.385 -45.665 2.334 1.00 68.18 423 LYS A N 1
ATOM 1759 C CA . LYS A 1 326 ? -2.717 -45.890 3.609 1.00 71.14 423 LYS A CA 1
ATOM 1760 C C . LYS A 1 326 ? -1.905 -47.175 3.683 1.00 66.03 423 LYS A C 1
ATOM 1761 O O . LYS A 1 326 ? -1.079 -47.302 4.593 1.00 73.16 423 LYS A O 1
ATOM 1767 N N . GLY A 1 327 ? -2.111 -48.124 2.775 1.00 66.30 424 GLY A N 1
ATOM 1768 C CA . GLY A 1 327 ? -1.323 -49.333 2.756 1.00 59.23 424 GLY A CA 1
ATOM 1769 C C . GLY A 1 327 ? -1.980 -50.490 3.479 1.00 62.07 424 GLY A C 1
ATOM 1770 O O . GLY A 1 327 ? -3.194 -50.508 3.696 1.00 58.68 424 GLY A O 1
ATOM 1771 N N . PRO A 1 328 ? -1.183 -51.485 3.865 1.00 61.58 425 PRO A N 1
ATOM 1772 C CA . PRO A 1 328 ? -1.749 -52.669 4.522 1.00 63.91 425 PRO A CA 1
ATOM 1773 C C . PRO A 1 328 ? -2.376 -52.324 5.866 1.00 64.81 425 PRO A C 1
ATOM 1774 O O . PRO A 1 328 ? -1.826 -51.550 6.653 1.00 63.92 425 PRO A O 1
ATOM 1778 N N . ILE A 1 329 ? -3.546 -52.916 6.119 1.00 69.11 426 ILE A N 1
ATOM 1779 C CA . ILE A 1 329 ? -4.263 -52.676 7.367 1.00 58.18 426 ILE A CA 1
ATOM 1780 C C . ILE A 1 329 ? -3.495 -53.249 8.552 1.00 65.82 426 ILE A C 1
ATOM 1781 O O . ILE A 1 329 ? -3.615 -52.750 9.679 1.00 59.79 426 ILE A O 1
ATOM 1786 N N . ALA A 1 330 ? -2.691 -54.291 8.323 1.00 59.50 427 ALA A N 1
ATOM 1787 C CA . ALA A 1 330 ? -1.960 -54.920 9.418 1.00 56.39 427 ALA A CA 1
ATOM 1788 C C . ALA A 1 330 ? -0.944 -53.965 10.028 1.00 53.51 427 ALA A C 1
ATOM 1789 O O . ALA A 1 330 ? -0.751 -53.957 11.248 1.00 57.92 427 ALA A O 1
ATOM 1791 N N . SER A 1 331 ? -0.290 -53.149 9.199 1.00 55.21 428 SER A N 1
ATOM 1792 C CA . SER A 1 331 ? 0.696 -52.210 9.723 1.00 58.46 428 SER A CA 1
ATOM 1793 C C . SER A 1 331 ? 0.034 -51.039 10.437 1.00 58.10 428 SER A C 1
ATOM 1794 O O . SER A 1 331 ? 0.595 -50.507 11.402 1.00 68.29 428 SER A O 1
ATOM 1797 N N . VAL A 1 332 ? -1.147 -50.619 9.980 1.00 59.47 429 VAL A N 1
ATOM 1798 C CA . VAL A 1 332 ? -1.877 -49.564 10.676 1.00 53.28 429 VAL A CA 1
ATOM 1799 C C . VAL A 1 332 ? -2.310 -50.042 12.056 1.00 59.22 429 VAL A C 1
ATOM 1800 O O . VAL A 1 332 ? -2.145 -49.335 13.057 1.00 59.80 429 VAL A O 1
ATOM 1804 N N . LEU A 1 333 ? -2.865 -51.254 12.129 1.00 54.85 430 LEU A N 1
ATOM 1805 C CA . LEU A 1 333 ? -3.282 -51.800 13.416 1.00 49.47 430 LEU A CA 1
ATOM 1806 C C . LEU A 1 333 ? -2.086 -52.154 14.290 1.00 50.12 430 LEU A C 1
ATOM 1807 O O . LEU A 1 333 ? -2.175 -52.067 15.520 1.00 46.74 430 LEU A O 1
ATOM 1812 N N . HIS A 1 334 ? -0.968 -52.558 13.682 1.00 53.53 431 HIS A N 1
ATOM 1813 C CA . HIS A 1 334 ? 0.236 -52.831 14.461 1.00 59.93 431 HIS A CA 1
ATOM 1814 C C . HIS A 1 334 ? 0.801 -51.558 15.074 1.00 54.05 431 HIS A C 1
ATOM 1815 O O . HIS A 1 334 ? 1.366 -51.598 16.173 1.00 58.99 431 HIS A O 1
ATOM 1822 N N . GLN A 1 335 ? 0.653 -50.423 14.387 1.00 49.79 432 GLN A N 1
ATOM 1823 C CA . GLN A 1 335 ? 1.087 -49.151 14.955 1.00 53.59 432 GLN A CA 1
ATOM 1824 C C . GLN A 1 335 ? 0.207 -48.745 16.132 1.00 61.76 432 GLN A C 1
ATOM 1825 O O . GLN A 1 335 ? 0.708 -48.237 17.142 1.00 64.29 432 GLN A O 1
ATOM 1831 N N . MET A 1 336 ? -1.106 -48.958 16.020 1.00 56.69 433 MET A N 1
ATOM 1832 C CA . MET A 1 336 ? -2.008 -48.589 17.106 1.00 53.29 433 MET A CA 1
ATOM 1833 C C . MET A 1 336 ? -1.795 -49.476 18.326 1.00 52.04 433 MET A C 1
ATOM 1834 O O . MET A 1 336 ? -1.809 -48.990 19.463 1.00 49.47 433 MET A O 1
ATOM 1839 N N . SER A 1 337 ? -1.595 -50.778 18.114 1.00 53.56 434 SER A N 1
ATOM 1840 C CA . SER A 1 337 ? -1.323 -51.669 19.236 1.00 59.72 434 SER A CA 1
ATOM 1841 C C . SER A 1 337 ? 0.040 -51.390 19.853 1.00 54.93 434 SER A C 1
ATOM 1842 O O . SER A 1 337 ? 0.227 -51.599 21.058 1.00 45.88 434 SER A O 1
ATOM 1845 N N . GLY A 1 338 ? 0.999 -50.922 19.051 1.00 48.91 435 GLY A N 1
ATOM 1846 C CA . GLY A 1 338 ? 2.304 -50.585 19.596 1.00 47.39 435 GLY A CA 1
ATOM 1847 C C . GLY A 1 338 ? 2.263 -49.356 20.483 1.00 45.12 435 GLY A C 1
ATOM 1848 O O . GLY A 1 338 ? 2.882 -49.330 21.551 1.00 54.49 435 GLY A O 1
ATOM 1849 N N . GLY A 1 339 ? 1.535 -48.322 20.057 1.00 51.21 436 GLY A N 1
ATOM 1850 C CA . GLY A 1 339 ? 1.389 -47.139 20.887 1.00 49.23 436 GLY A CA 1
ATOM 1851 C C . GLY A 1 339 ? 0.603 -47.400 22.155 1.00 51.79 436 GLY A C 1
ATOM 1852 O O . GLY A 1 339 ? 0.898 -46.815 23.202 1.00 48.96 436 GLY A O 1
ATOM 1853 N N . LEU A 1 340 ? -0.402 -48.276 22.084 1.00 42.97 437 LEU A N 1
ATOM 1854 C CA . LEU A 1 340 ? -1.156 -48.633 23.281 1.00 45.55 437 LEU A CA 1
ATOM 1855 C C . LEU A 1 340 ? -0.286 -49.397 24.273 1.00 48.89 437 LEU A C 1
ATOM 1856 O O . LEU A 1 340 ? -0.363 -49.160 25.484 1.00 48.99 437 LEU A O 1
ATOM 1861 N N . LYS A 1 341 ? 0.550 -50.315 23.780 1.00 43.99 438 LYS A N 1
ATOM 1862 C CA . LYS A 1 341 ? 1.443 -51.050 24.670 1.00 49.11 438 LYS A CA 1
ATOM 1863 C C . LYS A 1 341 ? 2.508 -50.135 25.262 1.00 53.01 438 LYS A C 1
ATOM 1864 O O . LYS A 1 341 ? 2.842 -50.248 26.446 1.00 44.29 438 LYS A O 1
ATOM 1870 N N . SER A 1 342 ? 3.052 -49.224 24.453 1.00 57.01 439 SER A N 1
ATOM 1871 C CA . SER A 1 342 ? 4.037 -48.278 24.965 1.00 46.68 439 SER A CA 1
ATOM 1872 C C . SER A 1 342 ? 3.420 -47.321 25.975 1.00 51.84 439 SER A C 1
ATOM 1873 O O . SER A 1 342 ? 4.095 -46.901 26.922 1.00 60.67 439 SER A O 1
ATOM 1876 N N . SER A 1 343 ? 2.146 -46.969 25.793 1.00 58.37 440 SER A N 1
ATOM 1877 C CA . SER A 1 343 ? 1.472 -46.099 26.751 1.00 50.60 440 SER A CA 1
ATOM 1878 C C . SER A 1 343 ? 1.265 -46.800 28.086 1.00 53.65 440 SER A C 1
ATOM 1879 O O . SER A 1 343 ? 1.502 -46.210 29.147 1.00 46.81 440 SER A O 1
ATOM 1882 N N . MET A 1 344 ? 0.816 -48.058 28.057 1.00 54.30 441 MET A N 1
ATOM 1883 C CA . MET A 1 344 ? 0.619 -48.792 29.301 1.00 56.26 441 MET A CA 1
ATOM 1884 C C . MET A 1 344 ? 1.942 -49.064 30.004 1.00 53.92 441 MET A C 1
ATOM 1885 O O . MET A 1 344 ? 1.969 -49.226 31.230 1.00 43.99 441 MET A O 1
ATOM 1890 N N . GLY A 1 345 ? 3.044 -49.114 29.253 1.00 44.85 442 GLY A N 1
ATOM 1891 C CA . GLY A 1 345 ? 4.347 -49.230 29.884 1.00 50.71 442 GLY A CA 1
ATOM 1892 C C . GLY A 1 345 ? 4.715 -47.993 30.682 1.00 59.01 442 GLY A C 1
ATOM 1893 O O . GLY A 1 345 ? 5.339 -48.090 31.742 1.00 47.03 442 GLY A O 1
ATOM 1894 N N . TYR A 1 346 ? 4.336 -46.812 30.182 1.00 46.36 443 TYR A N 1
ATOM 1895 C CA . TYR A 1 346 ? 4.570 -45.577 30.924 1.00 43.53 443 TYR A CA 1
ATOM 1896 C C . TYR A 1 346 ? 3.774 -45.543 32.222 1.00 45.68 443 TYR A C 1
ATOM 1897 O O . TYR A 1 346 ? 4.202 -44.918 33.199 1.00 46.04 443 TYR A O 1
ATOM 1906 N N . VAL A 1 347 ? 2.609 -46.197 32.245 1.00 47.11 444 VAL A N 1
ATOM 1907 C CA . VAL A 1 347 ? 1.767 -46.237 33.439 1.00 50.78 444 VAL A CA 1
ATOM 1908 C C . VAL A 1 347 ? 2.096 -47.423 34.336 1.00 43.60 444 VAL A C 1
ATOM 1909 O O . VAL A 1 347 ? 1.604 -47.488 35.474 1.00 41.80 444 VAL A O 1
ATOM 1913 N N . GLY A 1 348 ? 2.923 -48.356 33.871 1.00 45.64 445 GLY A N 1
ATOM 1914 C CA . GLY A 1 348 ? 3.268 -49.512 34.674 1.00 48.59 445 GLY A CA 1
ATOM 1915 C C . GLY A 1 348 ? 2.198 -50.575 34.738 1.00 54.52 445 GLY A C 1
ATOM 1916 O O . GLY A 1 348 ? 2.071 -51.256 35.761 1.00 49.70 445 GLY A O 1
ATOM 1917 N N . ALA A 1 349 ? 1.421 -50.740 33.673 1.00 50.34 446 ALA A N 1
ATOM 1918 C CA . ALA A 1 349 ? 0.332 -51.702 33.640 1.00 52.82 446 ALA A CA 1
ATOM 1919 C C . ALA A 1 349 ? 0.655 -52.835 32.676 1.00 51.66 446 ALA A C 1
ATOM 1920 O O . ALA A 1 349 ? 1.324 -52.638 31.657 1.00 53.92 446 ALA A O 1
ATOM 1922 N N . SER A 1 350 ? 0.170 -54.030 33.012 1.00 47.84 447 SER A N 1
ATOM 1923 C CA . SER A 1 350 ? 0.374 -55.206 32.182 1.00 55.02 447 SER A CA 1
ATOM 1924 C C . SER A 1 350 ? -0.873 -55.643 31.428 1.00 50.45 447 SER A C 1
ATOM 1925 O O . SER A 1 350 ? -0.750 -56.374 30.442 1.00 48.30 447 SER A O 1
ATOM 1928 N N . ASN A 1 351 ? -2.060 -55.221 31.864 1.00 41.33 448 ASN A N 1
ATOM 1929 C CA . ASN A 1 351 ? -3.303 -55.537 31.177 1.00 54.56 448 ASN A CA 1
ATOM 1930 C C . ASN A 1 351 ? -4.224 -54.325 31.245 1.00 61.62 448 ASN A C 1
ATOM 1931 O O . ASN A 1 351 ? -3.914 -53.315 31.886 1.00 53.07 448 ASN A O 1
ATOM 1936 N N . ILE A 1 352 ? -5.377 -54.436 30.579 1.00 53.37 449 ILE A N 1
ATOM 1937 C CA . ILE A 1 352 ? -6.295 -53.306 30.475 1.00 50.99 449 ILE A CA 1
ATOM 1938 C C . ILE A 1 352 ? -6.885 -52.959 31.837 1.00 56.47 449 ILE A C 1
ATOM 1939 O O . ILE A 1 352 ? -7.086 -51.781 32.157 1.00 52.45 449 ILE A O 1
ATOM 1944 N N . 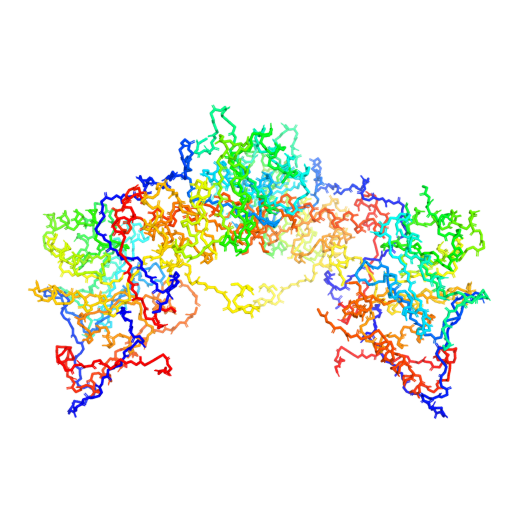GLU A 1 353 ? -7.169 -53.971 32.662 1.00 50.10 450 GLU A N 1
ATOM 1945 C CA . GLU A 1 353 ? -7.762 -53.703 33.969 1.00 46.61 450 GLU A CA 1
ATOM 1946 C C . GLU A 1 353 ? -6.801 -52.930 34.865 1.00 48.62 450 GLU A C 1
ATOM 1947 O O . GLU A 1 353 ? -7.208 -51.982 35.545 1.00 48.26 450 GLU A O 1
ATOM 1953 N N . GLU A 1 354 ? -5.524 -53.318 34.880 1.00 43.75 451 GLU A N 1
ATOM 1954 C CA . GLU A 1 354 ? -4.531 -52.543 35.616 1.00 56.96 451 GLU A CA 1
ATOM 1955 C C . GLU A 1 354 ? -4.340 -51.163 35.003 1.00 55.00 451 GLU A C 1
ATOM 1956 O O . GLU A 1 354 ? -4.085 -50.195 35.728 1.00 59.81 451 GLU A O 1
ATOM 1962 N N . PHE A 1 355 ? -4.455 -51.059 33.678 1.00 52.25 452 PHE A N 1
ATOM 1963 C CA . PHE A 1 355 ? -4.326 -49.768 33.010 1.00 44.63 452 PHE A CA 1
ATOM 1964 C C . PHE A 1 355 ? -5.386 -48.793 33.504 1.00 42.55 452 PHE A C 1
ATOM 1965 O O . PHE A 1 355 ? -5.078 -47.652 33.866 1.00 43.38 452 PHE A O 1
ATOM 1973 N N . GLN A 1 356 ? -6.642 -49.238 33.550 1.00 48.40 453 GLN A N 1
ATOM 1974 C CA . GLN A 1 356 ? -7.741 -48.385 33.986 1.00 48.11 453 GLN A CA 1
ATOM 1975 C C . GLN A 1 356 ? -7.733 -48.126 35.488 1.00 50.26 453 GLN A C 1
ATOM 1976 O O . GLN A 1 356 ? -8.509 -47.285 35.954 1.00 52.90 453 GLN A O 1
ATOM 1982 N N . LYS A 1 357 ? -6.888 -48.817 36.251 1.00 53.56 454 LYS A N 1
ATOM 1983 C CA . LYS A 1 357 ? -6.791 -48.595 37.688 1.00 52.21 454 LYS A CA 1
ATOM 1984 C C . LYS A 1 357 ? -5.579 -47.766 38.087 1.00 44.24 454 LYS A C 1
ATOM 1985 O O . LYS A 1 357 ? -5.612 -47.105 39.129 1.00 50.48 454 LYS A O 1
ATOM 1991 N N . LYS A 1 358 ? -4.515 -47.783 37.284 1.00 54.76 455 LYS A N 1
ATOM 1992 C CA . LYS A 1 358 ? -3.318 -47.000 37.560 1.00 53.45 455 LYS A CA 1
ATOM 1993 C C . LYS A 1 358 ? -3.298 -45.655 36.849 1.00 51.84 455 LYS A C 1
ATOM 1994 O O . LYS A 1 358 ? -2.556 -44.762 37.274 1.00 63.55 455 LYS A O 1
ATOM 2000 N N . ALA A 1 359 ? -4.084 -45.490 35.788 1.00 51.88 456 ALA A N 1
ATOM 2001 C CA . ALA A 1 359 ? -3.980 -44.302 34.952 1.00 42.69 456 ALA A CA 1
ATOM 2002 C C . ALA A 1 359 ? -4.490 -43.068 35.684 1.00 39.90 456 ALA A C 1
ATOM 2003 O O . ALA A 1 359 ? -5.543 -43.100 36.328 1.00 42.90 456 ALA A O 1
ATOM 2005 N N . ASN A 1 360 ? -3.735 -41.978 35.579 1.00 40.08 457 ASN A N 1
ATOM 2006 C CA . ASN A 1 360 ? -4.143 -40.670 36.067 1.00 41.77 457 ASN A CA 1
ATOM 2007 C C . ASN A 1 360 ? -3.993 -39.666 34.936 1.00 46.40 457 ASN A C 1
ATOM 2008 O O . ASN A 1 360 ? -3.019 -39.714 34.179 1.00 41.50 457 ASN A O 1
ATOM 2013 N N . PHE A 1 361 ? -4.959 -38.761 34.822 1.00 52.01 458 PHE A N 1
ATOM 2014 C CA . PHE A 1 361 ? -4.975 -37.765 33.761 1.00 44.85 458 PHE A CA 1
ATOM 2015 C C . PHE A 1 361 ? -4.435 -36.437 34.275 1.00 50.53 458 PHE A C 1
ATOM 2016 O O . PHE A 1 361 ? -4.772 -36.001 35.380 1.00 45.22 458 PHE A O 1
ATOM 2024 N N . ILE A 1 362 ? -3.594 -35.800 33.465 1.00 52.91 459 ILE A N 1
ATOM 2025 C CA . ILE A 1 362 ? -3.044 -34.481 33.756 1.00 49.31 459 ILE A CA 1
ATOM 2026 C C . ILE A 1 362 ? -3.656 -33.497 32.770 1.00 50.80 459 ILE A C 1
ATOM 2027 O O . ILE A 1 362 ? -3.475 -33.634 31.554 1.00 57.23 459 ILE A O 1
ATOM 2032 N N . ARG A 1 363 ? -4.380 -32.508 33.288 1.00 47.89 460 ARG A N 1
ATOM 2033 C CA . ARG A 1 363 ? -5.028 -31.521 32.435 1.00 54.92 460 ARG A CA 1
ATOM 2034 C C . ARG A 1 363 ? -3.997 -30.532 31.904 1.00 58.54 460 ARG A C 1
ATOM 2035 O O . ARG A 1 363 ? -3.261 -29.911 32.678 1.00 58.98 460 ARG A O 1
ATOM 2043 N N . VAL A 1 364 ? -3.948 -30.386 30.583 1.00 49.51 461 VAL A N 1
ATOM 2044 C CA . VAL A 1 364 ? -2.950 -29.557 29.919 1.00 55.92 461 VAL A CA 1
ATOM 2045 C C . VAL A 1 364 ? -3.591 -28.243 29.494 1.00 65.20 461 VAL A C 1
ATOM 2046 O O . VAL A 1 364 ? -4.806 -28.156 29.273 1.00 62.98 461 VAL A O 1
ATOM 2050 N N . SER A 1 365 ? -2.765 -27.205 29.387 1.00 69.88 462 SER A N 1
ATOM 2051 C CA . SER A 1 365 ? -3.236 -25.878 29.027 1.00 68.42 462 SER A CA 1
ATOM 2052 C C . SER A 1 365 ? -3.406 -25.764 27.513 1.00 64.42 462 SER A C 1
ATOM 2053 O O . SER A 1 365 ? -3.090 -26.681 26.750 1.00 59.52 462 SER A O 1
ATOM 2056 N N . VAL A 1 366 ? -3.910 -24.608 27.074 1.00 72.41 463 VAL A N 1
ATOM 2057 C CA . VAL A 1 366 ? -4.125 -24.382 25.648 1.00 78.41 463 VAL A CA 1
ATOM 2058 C C . VAL A 1 366 ? -2.797 -24.364 24.902 1.00 72.94 463 VAL A C 1
ATOM 2059 O O . VAL A 1 366 ? -2.692 -24.874 23.780 1.00 83.00 463 VAL A O 1
ATOM 2063 N N . ALA A 1 367 ? -1.763 -23.785 25.509 1.00 78.24 464 ALA A N 1
ATOM 2064 C CA . ALA A 1 367 ? -0.442 -23.734 24.899 1.00 72.23 464 ALA A CA 1
ATOM 2065 C C . ALA A 1 367 ? 0.348 -25.023 25.076 1.00 78.06 464 ALA A C 1
ATOM 2066 O O . ALA A 1 367 ? 1.457 -25.128 24.540 1.00 78.46 464 ALA A O 1
ATOM 2068 N N . GLY A 1 368 ? -0.187 -26.001 25.803 1.00 75.15 465 GLY A N 1
ATOM 2069 C CA . GLY A 1 368 ? 0.530 -27.236 26.050 1.00 84.79 465 GLY A CA 1
ATOM 2070 C C . GLY A 1 368 ? 0.368 -28.270 24.955 1.00 95.93 465 GLY A C 1
ATOM 2071 O O . GLY A 1 368 ? 0.083 -29.439 25.236 1.00 102.24 465 GLY A O 1
ATOM 2072 N N . LEU A 1 369 ? 0.551 -27.858 23.705 1.00 87.75 466 LEU A N 1
ATOM 2073 C CA . LEU A 1 369 ? 0.447 -28.775 22.576 1.00 93.62 466 LEU A CA 1
ATOM 2074 C C . LEU A 1 369 ? 1.673 -29.681 22.494 1.00 86.81 466 LEU A C 1
ATOM 2075 O O . LEU A 1 369 ? 2.527 -29.511 21.623 1.00 79.70 466 LEU A O 1
ATOM 2080 N N . VAL B 1 12 ? -16.685 -15.580 32.134 1.00 60.22 6 VAL B N 1
ATOM 2081 C CA . VAL B 1 12 ? -16.568 -14.852 30.877 1.00 72.17 6 VAL B CA 1
ATOM 2082 C C . VAL B 1 12 ? -17.870 -14.934 30.085 1.00 58.25 6 VAL B C 1
ATOM 2083 O O . VAL B 1 12 ? -18.703 -15.809 30.326 1.00 58.26 6 VAL B O 1
ATOM 2087 N N . ALA B 1 13 ? -18.039 -14.012 29.141 1.00 53.68 7 ALA B N 1
ATOM 2088 C CA . ALA B 1 13 ? -19.218 -14.005 28.286 1.00 58.31 7 ALA B CA 1
ATOM 2089 C C . ALA B 1 13 ? -19.016 -14.968 27.123 1.00 57.49 7 ALA B C 1
ATOM 2090 O O . ALA B 1 13 ? -17.978 -14.939 26.454 1.00 48.69 7 ALA B O 1
ATOM 2092 N N . LEU B 1 14 ? -20.010 -15.818 26.883 1.00 49.36 8 LEU B N 1
ATOM 2093 C CA . LEU B 1 14 ? -19.888 -16.914 25.935 1.00 56.78 8 LEU B CA 1
ATOM 2094 C C . LEU B 1 14 ? -20.545 -16.572 24.603 1.00 56.01 8 LEU B C 1
ATOM 2095 O O . LEU B 1 14 ? -21.552 -15.862 24.546 1.00 59.00 8 LEU B O 1
ATOM 2100 N N . THR B 1 15 ? -19.961 -17.094 23.529 1.00 51.63 9 THR B N 1
ATOM 2101 C CA . THR B 1 15 ? -20.530 -17.020 22.195 1.00 65.42 9 THR B CA 1
ATOM 2102 C C . THR B 1 15 ? -21.040 -18.405 21.793 1.00 50.68 9 THR B C 1
ATOM 2103 O O . THR B 1 15 ? -21.012 -19.353 22.586 1.00 48.66 9 THR B O 1
ATOM 2107 N N . PHE B 1 16 ? -21.508 -18.519 20.547 1.00 53.68 10 PHE B N 1
ATOM 2108 C CA . PHE B 1 16 ? -22.097 -19.775 20.087 1.00 45.43 10 PHE B CA 1
ATOM 2109 C C . PHE B 1 16 ? -21.070 -20.903 20.070 1.00 60.38 10 PHE B C 1
ATOM 2110 O O . PHE B 1 16 ? -21.394 -22.048 20.408 1.00 42.95 10 PHE B O 1
ATOM 2118 N N . ASP B 1 17 ? -19.826 -20.601 19.693 1.00 60.84 11 ASP B N 1
ATOM 2119 C CA . ASP B 1 17 ? -18.788 -21.623 19.611 1.00 49.22 11 ASP B CA 1
ATOM 2120 C C . ASP B 1 17 ? -18.335 -22.128 20.975 1.00 63.66 11 ASP B C 1
ATOM 2121 O O . ASP B 1 17 ? -17.553 -23.083 21.030 1.00 59.79 11 ASP B O 1
ATOM 2126 N N . ASP B 1 18 ? -18.797 -21.521 22.066 1.00 56.11 12 ASP B N 1
ATOM 2127 C CA . ASP B 1 18 ? -18.372 -21.909 23.404 1.00 57.66 12 ASP B CA 1
ATOM 2128 C C . ASP B 1 18 ? -19.195 -23.046 23.996 1.00 62.68 12 ASP B C 1
ATOM 2129 O O . ASP B 1 18 ? -18.767 -23.642 24.990 1.00 58.84 12 ASP B O 1
ATOM 2134 N N . VAL B 1 19 ? -20.356 -23.365 23.422 1.00 47.81 13 VAL B N 1
ATOM 2135 C CA . VAL B 1 19 ? -21.282 -24.315 24.019 1.00 53.31 13 VAL B CA 1
ATOM 2136 C C . VAL B 1 19 ? -21.710 -25.343 22.979 1.00 51.48 13 VAL B C 1
ATOM 2137 O O . VAL B 1 19 ? -21.488 -25.188 21.778 1.00 55.91 13 VAL B O 1
ATOM 2141 N N . LEU B 1 20 ? -22.334 -26.410 23.474 1.00 48.41 14 LEU B N 1
ATOM 2142 C CA . LEU B 1 20 ? -22.975 -27.418 22.647 1.00 46.57 14 LEU B CA 1
ATOM 2143 C C . LEU B 1 20 ? -24.289 -27.809 23.303 1.00 49.36 14 LEU B C 1
ATOM 2144 O O . LEU B 1 20 ? -24.423 -27.766 24.529 1.00 52.32 14 LEU B O 1
ATOM 2149 N N . LEU B 1 21 ? -25.263 -28.181 22.480 1.00 48.78 15 LEU B N 1
ATOM 2150 C CA . LEU B 1 21 ? -26.537 -28.654 22.998 1.00 49.76 15 LEU B CA 1
ATOM 2151 C C . LEU B 1 21 ? -26.399 -30.093 23.474 1.00 50.34 15 LEU B C 1
ATOM 2152 O O . LEU B 1 21 ? -25.767 -30.923 22.814 1.00 58.62 15 LEU B O 1
ATOM 2157 N N . ARG B 1 22 ? -26.987 -30.383 24.631 1.00 49.07 16 ARG B N 1
ATOM 2158 C CA . ARG B 1 22 ? -26.849 -31.714 25.207 1.00 50.62 16 ARG B CA 1
ATOM 2159 C C . ARG B 1 22 ? -27.925 -32.651 24.660 1.00 54.43 16 ARG B C 1
ATOM 2160 O O . ARG B 1 22 ? -29.095 -32.267 24.569 1.00 47.43 16 ARG B O 1
ATOM 2168 N N . PRO B 1 23 ? -27.553 -33.876 24.286 1.00 58.22 17 PRO B N 1
ATOM 2169 C CA . PRO B 1 23 ? -28.559 -34.843 23.825 1.00 58.96 17 PRO B CA 1
ATOM 2170 C C . PRO B 1 23 ? -29.456 -35.285 24.973 1.00 53.97 17 PRO B C 1
ATOM 2171 O O . PRO B 1 23 ? -28.976 -35.685 26.037 1.00 66.37 17 PRO B O 1
ATOM 2175 N N . GLU B 1 24 ? -30.763 -35.211 24.750 1.00 50.23 18 GLU B N 1
ATOM 2176 C CA . GLU B 1 24 ? -31.760 -35.639 25.718 1.00 53.73 18 GLU B CA 1
ATOM 2177 C C . GLU B 1 24 ? -32.588 -36.774 25.131 1.00 50.91 18 GLU B C 1
ATOM 2178 O O . GLU B 1 24 ? -32.500 -37.087 23.941 1.00 58.33 18 GLU B O 1
ATOM 2184 N N . PHE B 1 25 ? -33.400 -37.397 25.982 1.00 48.29 19 PHE B N 1
ATOM 2185 C CA . PHE B 1 25 ? -34.310 -38.430 25.508 1.00 50.45 19 PHE B CA 1
ATOM 2186 C C . PHE B 1 25 ? -35.324 -37.833 24.540 1.00 46.73 19 PHE B C 1
ATOM 2187 O O . PHE B 1 25 ? -35.811 -36.716 24.735 1.00 57.09 19 PHE B O 1
ATOM 2195 N N . SER B 1 26 ? -35.641 -38.585 23.488 1.00 52.83 20 SER B N 1
ATOM 2196 C CA . SER B 1 26 ? -36.527 -38.102 22.440 1.00 53.94 20 SER B CA 1
ATOM 2197 C C . SER B 1 26 ? -37.498 -39.196 22.028 1.00 54.30 20 SER B C 1
ATOM 2198 O O . SER B 1 26 ? -37.142 -40.377 21.997 1.00 58.30 20 SER B O 1
ATOM 2201 N N . ASN B 1 27 ? -38.730 -38.792 21.711 1.00 63.58 21 ASN B N 1
ATOM 2202 C CA . ASN B 1 27 ? -39.727 -39.694 21.146 1.00 63.05 21 ASN B CA 1
ATOM 2203 C C . ASN B 1 27 ? -40.393 -39.086 19.917 1.00 70.70 21 ASN B C 1
ATOM 2204 O O . ASN B 1 27 ? -41.496 -39.504 19.547 1.00 70.89 21 ASN B O 1
ATOM 2209 N N . VAL B 1 28 ? -39.748 -38.111 19.280 1.00 59.76 22 VAL B N 1
ATOM 2210 C CA . VAL B 1 28 ? -40.303 -37.406 18.134 1.00 70.35 22 VAL B CA 1
ATOM 2211 C C . VAL B 1 28 ? -39.343 -37.538 16.961 1.00 69.70 22 VAL B C 1
ATOM 2212 O O . VAL B 1 28 ? -38.123 -37.432 17.128 1.00 78.83 22 VAL B O 1
ATOM 2216 N N . LEU B 1 29 ? -39.893 -37.774 15.786 1.00 88.55 23 LEU B N 1
ATOM 2217 C CA . LEU B 1 29 ? -39.044 -37.730 14.608 1.00 88.85 23 LEU B CA 1
ATOM 2218 C C . LEU B 1 29 ? -39.060 -36.330 14.004 1.00 87.42 23 LEU B C 1
ATOM 2219 O O . LEU B 1 29 ? -40.067 -35.620 14.096 1.00 79.15 23 LEU B O 1
ATOM 2224 N N . PRO B 1 30 ? -37.955 -35.902 13.379 1.00 90.38 24 PRO B N 1
ATOM 2225 C CA . PRO B 1 30 ? -37.902 -34.545 12.809 1.00 82.49 24 PRO B CA 1
ATOM 2226 C C . PRO B 1 30 ? -38.916 -34.309 11.697 1.00 88.12 24 PRO B C 1
ATOM 2227 O O . PRO B 1 30 ? -39.001 -33.202 11.155 1.00 85.72 24 PRO B O 1
ATOM 2231 N N . ARG B 1 31 ? -39.689 -35.340 11.350 1.00 89.88 25 ARG B N 1
ATOM 2232 C CA . ARG B 1 31 ? -40.722 -35.185 10.332 1.00 93.15 25 ARG B CA 1
ATOM 2233 C C . ARG B 1 31 ? -41.899 -34.366 10.853 1.00 92.23 25 ARG B C 1
ATOM 2234 O O . ARG B 1 31 ? -42.486 -33.572 10.110 1.00 101.49 25 ARG B O 1
ATOM 2242 N N . ASP B 1 32 ? -42.254 -34.537 12.126 1.00 85.39 26 ASP B N 1
ATOM 2243 C CA . ASP B 1 32 ? -43.397 -33.858 12.729 1.00 89.29 26 ASP B CA 1
ATOM 2244 C C . ASP B 1 32 ? -42.964 -32.848 13.788 1.00 77.38 26 ASP B C 1
ATOM 2245 O O . ASP B 1 32 ? -43.613 -32.693 14.824 1.00 66.86 26 ASP B O 1
ATOM 2250 N N . ILE B 1 33 ? -41.864 -32.145 13.539 1.00 69.96 27 ILE B N 1
ATOM 2251 C CA . ILE B 1 33 ? -41.357 -31.128 14.452 1.00 61.86 27 ILE B CA 1
ATOM 2252 C C . ILE B 1 33 ? -41.809 -29.762 13.957 1.00 53.29 27 ILE B C 1
ATOM 2253 O O . ILE B 1 33 ? -41.574 -29.402 12.796 1.00 57.05 27 ILE B O 1
ATOM 2258 N N . ASP B 1 34 ? -42.462 -29.005 14.834 1.00 50.86 28 ASP B N 1
ATOM 2259 C CA . ASP B 1 34 ? -43.027 -27.706 14.490 1.00 55.45 28 ASP B CA 1
ATOM 2260 C C . ASP B 1 34 ? -42.016 -26.620 14.839 1.00 55.66 28 ASP B C 1
ATOM 2261 O O . ASP B 1 34 ? -41.733 -26.380 16.016 1.00 64.59 28 ASP B O 1
ATOM 2266 N N . ILE B 1 35 ? -41.479 -25.956 13.819 1.00 57.04 29 ILE B N 1
ATOM 2267 C CA . ILE B 1 35 ? -40.502 -24.897 14.020 1.00 58.76 29 ILE B CA 1
ATOM 2268 C C . ILE B 1 35 ? -41.135 -23.512 13.864 1.00 46.49 29 ILE B C 1
ATOM 2269 O O . ILE B 1 35 ? -40.422 -22.521 13.726 1.00 50.21 29 ILE B O 1
ATOM 2274 N N . SER B 1 36 ? -42.461 -23.430 13.886 1.00 50.81 30 SER B N 1
ATOM 2275 C CA . SER B 1 36 ? -43.124 -22.138 13.803 1.00 55.34 30 SER B CA 1
ATOM 2276 C C . SER B 1 36 ? -42.880 -21.334 15.075 1.00 51.41 30 SER B C 1
ATOM 2277 O O . SER B 1 36 ? -42.676 -21.886 16.160 1.00 61.69 30 SER B O 1
ATOM 2280 N N . THR B 1 37 ? -42.900 -20.012 14.931 1.00 54.57 31 THR B N 1
ATOM 2281 C CA . THR B 1 37 ? -42.633 -19.114 16.044 1.00 57.34 31 THR B CA 1
ATOM 2282 C C . THR B 1 37 ? -43.555 -17.908 15.952 1.00 55.61 31 THR B C 1
ATOM 2283 O O . THR B 1 37 ? -44.008 -17.534 14.868 1.00 63.58 31 THR B O 1
ATOM 2287 N N . ARG B 1 38 ? -43.831 -17.304 17.105 1.00 55.71 32 ARG B N 1
ATOM 2288 C CA . ARG B 1 38 ? -44.704 -16.140 17.205 1.00 61.33 32 ARG B CA 1
ATOM 2289 C C . ARG B 1 38 ? -43.852 -14.940 17.600 1.00 57.05 32 ARG B C 1
ATOM 2290 O O . ARG B 1 38 ? -43.333 -14.882 18.720 1.00 67.41 32 ARG B O 1
ATOM 2298 N N . ILE B 1 39 ? -43.705 -13.986 16.680 1.00 61.02 33 ILE B N 1
ATOM 2299 C CA . ILE B 1 39 ? -42.905 -12.797 16.956 1.00 60.28 33 ILE B CA 1
ATOM 2300 C C . ILE B 1 39 ? -43.741 -11.633 17.476 1.00 62.19 33 ILE B C 1
ATOM 2301 O O . ILE B 1 39 ? -43.183 -10.703 18.075 1.00 60.07 33 ILE B O 1
ATOM 2306 N N . ALA B 1 40 ? -45.054 -11.657 17.265 1.00 63.12 34 ALA B N 1
ATOM 2307 C CA . ALA B 1 40 ? -45.958 -10.625 17.760 1.00 62.90 34 ALA B CA 1
ATOM 2308 C C . ALA B 1 40 ? -47.378 -11.171 17.680 1.00 71.06 34 ALA B C 1
ATOM 2309 O O . ALA B 1 40 ? -47.609 -12.277 17.182 1.00 71.65 34 ALA B O 1
ATOM 2311 N N . LYS B 1 41 ? -48.332 -10.387 18.175 1.00 72.79 35 LYS B N 1
ATOM 2312 C CA . LYS B 1 41 ? -49.728 -10.800 18.123 1.00 74.92 35 LYS B CA 1
ATOM 2313 C C . LYS B 1 41 ? -50.205 -10.833 16.676 1.00 74.97 35 LYS B C 1
ATOM 2314 O O . LYS B 1 41 ? -50.005 -9.873 15.925 1.00 78.50 35 LYS B O 1
ATOM 2320 N N . ASP B 1 42 ? -50.826 -11.949 16.288 1.00 70.01 36 ASP B N 1
ATOM 2321 C CA . ASP B 1 42 ? -51.298 -12.169 14.919 1.00 81.37 36 ASP B CA 1
ATOM 2322 C C . ASP B 1 42 ? -50.158 -12.085 13.907 1.00 78.43 36 ASP B C 1
ATOM 2323 O O . ASP B 1 42 ? -50.359 -11.675 12.761 1.00 82.49 36 ASP B O 1
ATOM 2328 N N . PHE B 1 43 ? -48.952 -12.476 14.323 1.00 70.06 37 PHE B N 1
ATOM 2329 C CA . PHE B 1 43 ? -47.785 -12.453 13.442 1.00 63.31 37 PHE B CA 1
ATOM 2330 C C . PHE B 1 43 ? -46.907 -13.645 13.816 1.00 67.74 37 PHE B C 1
ATOM 2331 O O . PHE B 1 43 ? -46.099 -13.556 14.745 1.00 63.48 37 PHE B O 1
ATOM 2339 N N . THR B 1 44 ? -47.074 -14.750 13.094 1.00 55.31 38 THR B N 1
ATOM 2340 C CA . THR B 1 44 ? -46.283 -15.953 13.305 1.00 60.63 38 THR B CA 1
ATOM 2341 C C . THR B 1 44 ? -45.608 -16.356 12.002 1.00 57.52 38 THR B C 1
ATOM 2342 O O . THR B 1 44 ? -46.211 -16.273 10.927 1.00 62.81 38 THR B O 1
ATOM 2346 N N . LEU B 1 45 ? -44.355 -16.788 12.103 1.00 65.69 39 LEU B N 1
ATOM 2347 C CA . LEU B 1 45 ? -43.590 -17.270 10.963 1.00 56.19 39 LEU B CA 1
ATOM 2348 C C . LEU B 1 45 ? -43.461 -18.784 11.036 1.00 55.57 39 LEU B C 1
ATOM 2349 O O . LEU B 1 45 ? -43.201 -19.343 12.106 1.00 64.95 39 LEU B O 1
ATOM 2354 N N . ASN B 1 46 ? -43.647 -19.445 9.893 1.00 54.58 40 ASN B N 1
ATOM 2355 C CA . ASN B 1 46 ? -43.430 -20.884 9.818 1.00 59.10 40 ASN B CA 1
ATOM 2356 C C . ASN B 1 46 ? -41.953 -21.246 9.776 1.00 45.50 40 ASN B C 1
ATOM 2357 O O . ASN B 1 46 ? -41.589 -22.361 10.163 1.00 50.43 40 ASN B O 1
ATOM 2362 N N . LEU B 1 47 ? -41.105 -20.337 9.312 1.00 41.94 41 LEU B N 1
ATOM 2363 C CA . LEU B 1 47 ? -39.656 -20.529 9.315 1.00 55.43 41 LEU B CA 1
ATOM 2364 C C . LEU B 1 47 ? -39.029 -19.430 10.159 1.00 54.18 41 LEU B C 1
ATOM 2365 O O . LEU B 1 47 ? -39.083 -18.247 9.769 1.00 49.44 41 LEU B O 1
ATOM 2370 N N . PRO B 1 48 ? -38.431 -19.749 11.311 1.00 46.09 42 PRO B N 1
ATOM 2371 C CA . PRO B 1 48 ? -37.927 -18.691 12.199 1.00 45.01 42 PRO B CA 1
ATOM 2372 C C . PRO B 1 48 ? -36.660 -18.032 11.678 1.00 53.10 42 PRO B C 1
ATOM 2373 O O . PRO B 1 48 ? -35.627 -18.036 12.355 1.00 48.24 42 PRO B O 1
ATOM 2377 N N . ILE B 1 49 ? -36.731 -17.458 10.478 1.00 47.63 43 ILE B N 1
ATOM 2378 C CA . ILE B 1 49 ? -35.582 -16.836 9.828 1.00 48.22 43 ILE B CA 1
ATOM 2379 C C . ILE B 1 49 ? -36.028 -15.513 9.220 1.00 55.89 43 ILE B C 1
ATOM 2380 O O . ILE B 1 49 ? -37.072 -15.445 8.564 1.00 53.14 43 ILE B O 1
ATOM 2385 N N . MET B 1 50 ? -35.239 -14.465 9.441 1.00 49.88 44 MET B N 1
ATOM 2386 C CA . MET B 1 50 ? -35.464 -13.163 8.833 1.00 51.62 44 MET B CA 1
ATOM 2387 C C . MET B 1 50 ? -34.197 -12.728 8.115 1.00 60.28 44 MET B C 1
ATOM 2388 O O . MET B 1 50 ? -33.091 -12.899 8.635 1.00 57.37 44 MET B O 1
ATOM 2393 N N . SER B 1 51 ? -34.357 -12.177 6.915 1.00 49.96 45 SER B N 1
ATOM 2394 C CA . SER B 1 51 ? -33.215 -11.678 6.165 1.00 49.66 45 SER B CA 1
ATOM 2395 C C . SER B 1 51 ? -32.858 -10.272 6.629 1.00 48.29 45 SER B C 1
ATOM 2396 O O . SER B 1 51 ? -33.737 -9.456 6.921 1.00 57.55 45 SER B O 1
ATOM 2399 N N . ALA B 1 52 ? -31.559 -9.996 6.700 1.00 56.70 46 ALA B N 1
ATOM 2400 C CA . ALA B 1 52 ? -31.087 -8.727 7.231 1.00 53.35 46 ALA B CA 1
ATOM 2401 C C . ALA B 1 52 ? -31.361 -7.588 6.252 1.00 59.66 46 ALA B C 1
ATOM 2402 O O . ALA B 1 52 ? -31.568 -7.792 5.053 1.00 57.53 46 ALA B O 1
ATOM 2404 N N . ALA B 1 53 ? -31.355 -6.367 6.788 1.00 58.44 47 ALA B N 1
ATOM 2405 C CA . ALA B 1 53 ? -31.565 -5.163 5.983 1.00 57.51 47 ALA B CA 1
ATOM 2406 C C . ALA B 1 53 ? -30.224 -4.682 5.427 1.00 58.35 47 ALA B C 1
ATOM 2407 O O . ALA B 1 53 ? -29.682 -3.642 5.806 1.00 62.32 47 ALA B O 1
ATOM 2409 N N . MET B 1 54 ? -29.690 -5.476 4.503 1.00 63.66 48 MET B N 1
ATOM 2410 C CA . MET B 1 54 ? -28.435 -5.181 3.827 1.00 72.65 48 MET B CA 1
ATOM 2411 C C . MET B 1 54 ? -28.671 -5.147 2.324 1.00 66.45 48 MET B C 1
ATOM 2412 O O . MET B 1 54 ? -29.441 -5.952 1.789 1.00 66.16 48 MET B O 1
ATOM 2417 N N . ASP B 1 55 ? -28.003 -4.210 1.643 1.00 68.24 49 ASP B N 1
ATOM 2418 C CA . ASP B 1 55 ? -28.271 -3.984 0.226 1.00 64.86 49 ASP B CA 1
ATOM 2419 C C . ASP B 1 55 ? -27.849 -5.157 -0.650 1.00 72.91 49 ASP B C 1
ATOM 2420 O O . ASP B 1 55 ? -28.341 -5.277 -1.777 1.00 72.54 49 ASP B O 1
ATOM 2425 N N . GLN B 1 56 ? -26.960 -6.021 -0.168 1.00 74.82 50 GLN B N 1
ATOM 2426 C CA . GLN B 1 56 ? -26.575 -7.219 -0.899 1.00 66.89 50 GLN B CA 1
ATOM 2427 C C . GLN B 1 56 ? -27.439 -8.421 -0.546 1.00 70.16 50 GLN B C 1
ATOM 2428 O O . GLN B 1 56 ? -27.160 -9.529 -1.015 1.00 71.21 50 GLN B O 1
ATOM 2434 N N . VAL B 1 57 ? -28.480 -8.230 0.264 1.00 62.83 51 VAL B N 1
ATOM 2435 C CA . VAL B 1 57 ? -29.288 -9.345 0.744 1.00 71.51 51 VAL B CA 1
ATOM 2436 C C . VAL B 1 57 ? -30.749 -9.154 0.358 1.00 65.31 51 VAL B C 1
ATOM 2437 O O . VAL B 1 57 ? -31.244 -9.801 -0.572 1.00 69.64 51 VAL B O 1
ATOM 2441 N N . THR B 1 58 ? -31.451 -8.267 1.060 1.00 62.42 52 THR B N 1
ATOM 2442 C CA . THR B 1 58 ? -32.909 -8.202 0.972 1.00 70.91 52 THR B CA 1
ATOM 2443 C C . THR B 1 58 ? -33.327 -7.234 -0.128 1.00 66.48 52 THR B C 1
ATOM 2444 O O . THR B 1 58 ? -33.358 -6.017 0.073 1.00 59.84 52 THR B O 1
ATOM 2448 N N . ASP B 1 59 ? -33.655 -7.783 -1.292 1.00 72.91 53 ASP B N 1
ATOM 2449 C CA . ASP B 1 59 ? -34.379 -7.065 -2.328 1.00 73.86 53 ASP B CA 1
ATOM 2450 C C . ASP B 1 59 ? -35.874 -7.292 -2.111 1.00 64.73 53 ASP B C 1
ATOM 2451 O O . ASP B 1 59 ? -36.294 -7.863 -1.102 1.00 58.77 53 ASP B O 1
ATOM 2456 N N . SER B 1 60 ? -36.700 -6.849 -3.059 1.00 57.36 54 SER B N 1
ATOM 2457 C CA . SER B 1 60 ? -38.083 -7.310 -3.063 1.00 50.42 54 SER B CA 1
ATOM 2458 C C . SER B 1 60 ? -38.170 -8.753 -3.539 1.00 48.27 54 SER B C 1
ATOM 2459 O O . SER B 1 60 ? -39.039 -9.505 -3.085 1.00 53.10 54 SER B O 1
ATOM 2462 N N . ARG B 1 61 ? -37.270 -9.156 -4.439 1.00 47.10 55 ARG B N 1
ATOM 2463 C CA . ARG B 1 61 ? -37.254 -10.535 -4.916 1.00 54.06 55 ARG B CA 1
ATOM 2464 C C . ARG B 1 61 ? -36.871 -11.496 -3.798 1.00 46.39 55 ARG B C 1
ATOM 2465 O O . ARG B 1 61 ? -37.502 -12.545 -3.623 1.00 58.66 55 ARG B O 1
ATOM 2473 N N . LEU B 1 62 ? -35.836 -11.153 -3.028 1.00 60.73 56 LEU B N 1
ATOM 2474 C CA . LEU B 1 62 ? -35.435 -12.009 -1.917 1.00 55.56 56 LEU B CA 1
ATOM 2475 C C . LEU B 1 62 ? -36.481 -11.999 -0.808 1.00 50.93 56 LEU B C 1
ATOM 2476 O O . LEU B 1 62 ? -36.734 -13.032 -0.178 1.00 49.87 56 LEU B O 1
ATOM 2481 N N . ALA B 1 63 ? -37.102 -10.842 -0.560 1.00 40.61 57 ALA B N 1
ATOM 2482 C CA . ALA B 1 63 ? -38.148 -10.768 0.456 1.00 37.88 57 ALA B CA 1
ATOM 2483 C C . ALA B 1 63 ? -39.344 -11.633 0.082 1.00 51.54 57 ALA B C 1
ATOM 2484 O O . ALA B 1 63 ? -39.985 -12.231 0.955 1.00 54.33 57 ALA B O 1
ATOM 2486 N N . ILE B 1 64 ? -39.664 -11.708 -1.213 1.00 56.08 58 ILE B N 1
ATOM 2487 C CA . ILE B 1 64 ? -40.736 -12.589 -1.663 1.00 45.98 58 ILE B CA 1
ATOM 2488 C C . ILE B 1 64 ? -40.359 -14.045 -1.424 1.00 46.13 58 ILE B C 1
ATOM 2489 O O . ILE B 1 64 ? -41.173 -14.839 -0.937 1.00 53.38 58 ILE B O 1
ATOM 2494 N N . ALA B 1 65 ? -39.120 -14.417 -1.752 1.00 45.10 59 ALA B N 1
ATOM 2495 C CA . ALA B 1 65 ? -38.667 -15.781 -1.504 1.00 50.98 59 ALA B CA 1
ATOM 2496 C C . ALA B 1 65 ? -38.624 -16.098 -0.015 1.00 47.11 59 ALA B C 1
ATOM 2497 O O . ALA B 1 65 ? -38.891 -17.237 0.381 1.00 57.35 59 ALA B O 1
ATOM 2499 N N . MET B 1 66 ? -38.294 -15.110 0.820 1.00 43.36 60 MET B N 1
ATOM 2500 C CA . MET B 1 66 ? -38.292 -15.329 2.262 1.00 50.60 60 MET B CA 1
ATOM 2501 C C . MET B 1 66 ? -39.705 -15.566 2.780 1.00 51.83 60 MET B C 1
ATOM 2502 O O . MET B 1 66 ? -39.945 -16.496 3.559 1.00 48.16 60 MET B O 1
ATOM 2507 N N . ALA B 1 67 ? -40.659 -14.733 2.354 1.00 43.54 61 ALA B N 1
ATOM 2508 C CA . ALA B 1 67 ? -42.029 -14.874 2.834 1.00 41.98 61 ALA B CA 1
ATOM 2509 C C . ALA B 1 67 ? -42.688 -16.138 2.297 1.00 53.16 61 ALA B C 1
ATOM 2510 O O . ALA B 1 67 ? -43.554 -16.714 2.966 1.00 52.75 61 ALA B O 1
ATOM 2512 N N . GLN B 1 68 ? -42.295 -16.586 1.102 1.00 53.86 62 GLN B N 1
ATOM 2513 C CA . GLN B 1 68 ? -42.875 -17.806 0.549 1.00 61.51 62 GLN B CA 1
ATOM 2514 C C . GLN B 1 68 ? -42.369 -19.048 1.272 1.00 49.62 62 GLN B C 1
ATOM 2515 O O . GLN B 1 68 ? -43.100 -20.039 1.381 1.00 58.89 62 GLN B O 1
ATOM 2521 N N . ALA B 1 69 ? -41.135 -19.016 1.774 1.00 48.05 63 ALA B N 1
ATOM 2522 C CA . ALA B 1 69 ? -40.584 -20.151 2.503 1.00 54.13 63 ALA B CA 1
ATOM 2523 C C . ALA B 1 69 ? -41.065 -20.223 3.946 1.00 49.96 63 ALA B C 1
ATOM 2524 O O . ALA B 1 69 ? -40.759 -21.203 4.634 1.00 58.98 63 ALA B O 1
ATOM 2526 N N . GLY B 1 70 ? -41.805 -19.222 4.418 1.00 44.65 64 GLY B N 1
ATOM 2527 C CA . GLY B 1 70 ? -42.247 -19.173 5.795 1.00 58.14 64 GLY B CA 1
ATOM 2528 C C . GLY B 1 70 ? -41.496 -18.197 6.673 1.00 48.43 64 GLY B C 1
ATOM 2529 O O . GLY B 1 70 ? -41.805 -18.103 7.867 1.00 57.12 64 GLY B O 1
ATOM 2530 N N . GLY B 1 71 ? -40.526 -17.477 6.129 1.00 49.38 65 GLY B N 1
ATOM 2531 C CA . GLY B 1 71 ? -39.753 -16.494 6.857 1.00 39.34 65 GLY B CA 1
ATOM 2532 C C . GLY B 1 71 ? -40.264 -15.085 6.647 1.00 57.40 65 GLY B C 1
ATOM 2533 O O . GLY B 1 71 ? -41.468 -14.852 6.479 1.00 54.89 65 GLY B O 1
ATOM 2534 N N . LEU B 1 72 ? -39.339 -14.129 6.652 1.00 53.45 66 LEU B N 1
ATOM 2535 C CA . LEU B 1 72 ? -39.689 -12.725 6.499 1.00 46.66 66 LEU B CA 1
ATOM 2536 C C . LEU B 1 72 ? -38.471 -11.964 5.999 1.00 55.17 66 LEU B C 1
ATOM 2537 O O . LEU B 1 72 ? -37.333 -12.295 6.342 1.00 61.64 66 LEU B O 1
ATOM 2542 N N . GLY B 1 73 ? -38.725 -10.944 5.183 1.00 48.69 67 GLY B N 1
ATOM 2543 C CA . GLY B 1 73 ? -37.682 -10.090 4.649 1.00 46.87 67 GLY B CA 1
ATOM 2544 C C . GLY B 1 73 ? -37.773 -8.690 5.225 1.00 54.87 67 GLY B C 1
ATOM 2545 O O . GLY B 1 73 ? -38.863 -8.199 5.532 1.00 51.90 67 GLY B O 1
ATOM 2546 N N . VAL B 1 74 ? -36.618 -8.047 5.375 1.00 51.98 68 VAL B N 1
ATOM 2547 C CA . VAL B 1 74 ? -36.524 -6.681 5.880 1.00 50.28 68 VAL B CA 1
ATOM 2548 C C . VAL B 1 74 ? -35.859 -5.855 4.787 1.00 65.23 68 VAL B C 1
ATOM 2549 O O . VAL B 1 74 ? -34.626 -5.844 4.672 1.00 57.66 68 VAL B O 1
ATOM 2553 N N . ILE B 1 75 ? -36.670 -5.171 3.973 1.00 48.95 69 ILE B N 1
ATOM 2554 C CA . ILE B 1 75 ? -36.138 -4.350 2.890 1.00 42.86 69 ILE B CA 1
ATOM 2555 C C . ILE B 1 75 ? -35.168 -3.326 3.457 1.00 49.68 69 ILE B C 1
ATOM 2556 O O . ILE B 1 75 ? -35.505 -2.565 4.373 1.00 56.09 69 ILE B O 1
ATOM 2561 N N . HIS B 1 76 ? -33.951 -3.304 2.918 1.00 47.18 70 HIS B N 1
ATOM 2562 C CA . HIS B 1 76 ? -32.931 -2.405 3.433 1.00 52.00 70 HIS B CA 1
ATOM 2563 C C . HIS B 1 76 ? -33.267 -0.955 3.097 1.00 56.90 70 HIS B C 1
ATOM 2564 O O . HIS B 1 76 ? -34.108 -0.661 2.243 1.00 56.56 70 HIS B O 1
ATOM 2571 N N . ARG B 1 77 ? -32.592 -0.040 3.791 1.00 56.69 71 ARG B N 1
ATOM 2572 C CA . ARG B 1 77 ? -32.871 1.385 3.685 1.00 51.74 71 ARG B CA 1
ATOM 2573 C C . ARG B 1 77 ? -31.776 2.154 2.959 1.00 54.81 71 ARG B C 1
ATOM 2574 O O . ARG B 1 77 ? -31.787 3.390 2.976 1.00 64.10 71 ARG B O 1
ATOM 2582 N N . ASN B 1 78 ? -30.824 1.462 2.329 1.00 52.87 72 ASN B N 1
ATOM 2583 C CA . ASN B 1 78 ? -29.937 2.149 1.400 1.00 59.56 72 ASN B CA 1
ATOM 2584 C C . ASN B 1 78 ? -30.660 2.508 0.110 1.00 67.06 72 ASN B C 1
ATOM 2585 O O . ASN B 1 78 ? -30.154 3.323 -0.669 1.00 70.41 72 ASN B O 1
ATOM 2590 N N . PHE B 1 79 ? -31.824 1.908 -0.131 1.00 57.86 73 PHE B N 1
ATOM 2591 C CA . PHE B 1 79 ? -32.771 2.462 -1.084 1.00 53.62 73 PHE B CA 1
ATOM 2592 C C . PHE B 1 79 ? -33.137 3.883 -0.675 1.00 64.35 73 PHE B C 1
ATOM 2593 O O . PHE B 1 79 ? -33.099 4.242 0.505 1.00 70.59 73 PHE B O 1
ATOM 2601 N N . SER B 1 80 ? -33.502 4.697 -1.659 1.00 58.03 74 SER B N 1
ATOM 2602 C CA . SER B 1 80 ? -34.156 5.949 -1.342 1.00 56.70 74 SER B CA 1
ATOM 2603 C C . SER B 1 80 ? -35.527 5.648 -0.741 1.00 59.75 74 SER B C 1
ATOM 2604 O O . SER B 1 80 ? -36.082 4.566 -0.955 1.00 54.36 74 SER B O 1
ATOM 2607 N N . PRO B 1 81 ? -36.081 6.575 0.046 1.00 56.15 75 PRO B N 1
ATOM 2608 C CA . PRO B 1 81 ? -37.423 6.339 0.608 1.00 60.24 75 PRO B CA 1
ATOM 2609 C C . PRO B 1 81 ? -38.465 5.981 -0.440 1.00 58.97 75 PRO B C 1
ATOM 2610 O O . PRO B 1 81 ? -39.311 5.113 -0.194 1.00 55.95 75 PRO B O 1
ATOM 2614 N N . SER B 1 82 ? -38.418 6.616 -1.614 1.00 55.36 76 SER B N 1
ATOM 2615 C CA . SER B 1 82 ? -39.353 6.265 -2.677 1.00 56.73 76 SER B CA 1
ATOM 2616 C C . SER B 1 82 ? -39.050 4.884 -3.246 1.00 53.63 76 SER B C 1
ATOM 2617 O O . SER B 1 82 ? -39.970 4.126 -3.575 1.00 59.13 76 SER B O 1
ATOM 2620 N N . GLU B 1 83 ? -37.766 4.537 -3.369 1.00 52.41 77 GLU B N 1
ATOM 2621 C CA . GLU B 1 83 ? -37.400 3.206 -3.842 1.00 54.61 77 GLU B CA 1
ATOM 2622 C C . GLU B 1 83 ? -37.837 2.128 -2.857 1.00 52.26 77 GLU B C 1
ATOM 2623 O O . GLU B 1 83 ? -38.297 1.056 -3.266 1.00 56.24 77 GLU B O 1
ATOM 2629 N N . GLN B 1 84 ? -37.700 2.393 -1.556 1.00 58.38 78 GLN B N 1
ATOM 2630 C CA . GLN B 1 84 ? -38.067 1.398 -0.554 1.00 55.28 78 GLN B CA 1
ATOM 2631 C C . GLN B 1 84 ? -39.571 1.154 -0.537 1.00 51.45 78 GLN B C 1
ATOM 2632 O O . GLN B 1 84 ? -40.020 0.025 -0.307 1.00 59.47 78 GLN B O 1
ATOM 2638 N N . VAL B 1 85 ? -40.364 2.201 -0.774 1.00 57.90 79 VAL B N 1
ATOM 2639 C CA . VAL B 1 85 ? -41.812 2.035 -0.852 1.00 56.29 79 VAL B CA 1
ATOM 2640 C C . VAL B 1 85 ? -42.187 1.195 -2.068 1.00 53.65 79 VAL B C 1
ATOM 2641 O O . VAL B 1 85 ? -43.104 0.366 -2.009 1.00 51.94 79 VAL B O 1
ATOM 2645 N N . ALA B 1 86 ? -41.477 1.382 -3.183 1.00 45.23 80 ALA B N 1
ATOM 2646 C CA . ALA B 1 86 ? -41.753 0.589 -4.377 1.00 59.82 80 ALA B CA 1
ATOM 2647 C C . ALA B 1 86 ? -41.380 -0.874 -4.172 1.00 61.84 80 ALA B C 1
ATOM 2648 O O . ALA B 1 86 ? -42.063 -1.771 -4.682 1.00 49.40 80 ALA B O 1
ATOM 2650 N N . GLN B 1 87 ? -40.297 -1.139 -3.434 1.00 52.05 81 GLN B N 1
ATOM 2651 C CA . GLN B 1 87 ? -39.922 -2.522 -3.157 1.00 48.79 81 GLN B CA 1
ATOM 2652 C C . GLN B 1 87 ? -40.956 -3.203 -2.271 1.00 48.69 81 GLN B C 1
ATOM 2653 O O . GLN B 1 87 ? -41.301 -4.370 -2.492 1.00 46.03 81 GLN B O 1
ATOM 2659 N N . VAL B 1 88 ? -41.464 -2.491 -1.263 1.00 53.51 82 VAL B N 1
ATOM 2660 C CA . VAL B 1 88 ? -42.503 -3.057 -0.409 1.00 52.19 82 VAL B CA 1
ATOM 2661 C C . VAL B 1 88 ? -43.778 -3.296 -1.208 1.00 55.94 82 VAL B C 1
ATOM 2662 O O . VAL B 1 88 ? -44.468 -4.305 -1.015 1.00 58.63 82 VAL B O 1
ATOM 2666 N N . HIS B 1 89 ? -44.099 -2.386 -2.133 1.00 62.56 83 HIS B N 1
ATOM 2667 C CA . HIS B 1 89 ? -45.279 -2.563 -2.974 1.00 55.54 83 HIS B CA 1
ATOM 2668 C C . HIS B 1 89 ? -45.174 -3.829 -3.815 1.00 50.18 83 HIS B C 1
ATOM 2669 O O . HIS B 1 89 ? -46.160 -4.559 -3.977 1.00 55.62 83 HIS B O 1
ATOM 2676 N N . GLN B 1 90 ? -43.983 -4.112 -4.350 1.00 53.77 84 GLN B N 1
ATOM 2677 C CA . GLN B 1 90 ? -43.812 -5.287 -5.198 1.00 61.53 84 GLN B CA 1
ATOM 2678 C C . GLN B 1 90 ? -43.987 -6.585 -4.419 1.00 54.49 84 GLN B C 1
ATOM 2679 O O . GLN B 1 90 ? -44.401 -7.598 -4.993 1.00 61.89 84 GLN B O 1
ATOM 2685 N N . VAL B 1 91 ? -43.686 -6.579 -3.120 1.00 63.82 85 VAL B N 1
ATOM 2686 C CA . VAL B 1 91 ? -43.853 -7.785 -2.316 1.00 51.90 85 VAL B CA 1
ATOM 2687 C C . VAL B 1 91 ? -45.318 -7.995 -1.958 1.00 54.73 85 VAL B C 1
ATOM 2688 O O . VAL B 1 91 ? -45.849 -9.106 -2.075 1.00 50.47 85 VAL B O 1
ATOM 2692 N N . LYS B 1 92 ? -45.997 -6.929 -1.523 1.00 54.67 86 LYS B N 1
ATOM 2693 C CA . LYS B 1 92 ? -47.395 -7.054 -1.123 1.00 54.89 86 LYS B CA 1
ATOM 2694 C C . LYS B 1 92 ? -48.299 -7.405 -2.299 1.00 67.30 86 LYS B C 1
ATOM 2695 O O . LYS B 1 92 ? -49.355 -8.017 -2.102 1.00 63.69 86 LYS B O 1
ATOM 2701 N N . LYS B 1 93 ? -47.910 -7.033 -3.519 1.00 55.88 87 LYS B N 1
ATOM 2702 C CA . LYS B 1 93 ? -48.739 -7.277 -4.692 1.00 63.84 87 LYS B CA 1
ATOM 2703 C C . LYS B 1 93 ? -48.439 -8.603 -5.379 1.00 75.53 87 LYS B C 1
ATOM 2704 O O . LYS B 1 93 ? -49.198 -9.003 -6.269 1.00 88.34 87 LYS B O 1
ATOM 2710 N N . PHE B 1 94 ? -47.364 -9.286 -5.000 1.00 76.36 88 PHE B N 1
ATOM 2711 C CA . PHE B 1 94 ? -47.008 -10.559 -5.616 1.00 70.82 88 PHE B CA 1
ATOM 2712 C C . PHE B 1 94 ? -48.068 -11.619 -5.333 1.00 71.89 88 PHE B C 1
ATOM 2713 O O . PHE B 1 94 ? -48.586 -12.253 -6.252 1.00 81.86 88 PHE B O 1
ATOM 2721 N N . PRO B 1 109 ? -48.552 -22.226 0.241 1.00 87.81 206 PRO B N 1
ATOM 2722 C CA . PRO B 1 109 ? -48.107 -23.286 1.148 1.00 86.62 206 PRO B CA 1
ATOM 2723 C C . PRO B 1 109 ? -47.931 -22.782 2.577 1.00 89.25 206 PRO B C 1
ATOM 2724 O O . PRO B 1 109 ? -48.885 -22.293 3.183 1.00 81.54 206 PRO B O 1
ATOM 2728 N N . ASN B 1 110 ? -46.713 -22.904 3.103 1.00 80.55 207 ASN B N 1
ATOM 2729 C CA . ASN B 1 110 ? -46.366 -22.393 4.421 1.00 70.76 207 ASN B CA 1
ATOM 2730 C C . ASN B 1 110 ? -45.989 -20.916 4.399 1.00 66.01 207 ASN B C 1
ATOM 2731 O O . ASN B 1 110 ? -45.300 -20.450 5.313 1.00 60.91 207 ASN B O 1
ATOM 2736 N N . ALA B 1 111 ? -46.421 -20.178 3.380 1.00 65.44 208 ALA B N 1
ATOM 2737 C CA . ALA B 1 111 ? -46.009 -18.792 3.226 1.00 56.20 208 ALA B CA 1
ATOM 2738 C C . ALA B 1 111 ? -46.616 -17.914 4.315 1.00 61.25 208 ALA B C 1
ATOM 2739 O O . ALA B 1 111 ? -47.741 -18.133 4.771 1.00 64.56 208 ALA B O 1
ATOM 2741 N N . THR B 1 112 ? -45.850 -16.908 4.730 1.00 46.31 209 THR B N 1
ATOM 2742 C CA . THR B 1 112 ? -46.305 -15.956 5.737 1.00 59.52 209 THR B CA 1
ATOM 2743 C C . THR B 1 112 ? -47.110 -14.863 5.046 1.00 64.59 209 THR B C 1
ATOM 2744 O O . THR B 1 112 ? -46.553 -14.039 4.313 1.00 59.14 209 THR B O 1
ATOM 2748 N N . LYS B 1 113 ? -48.419 -14.857 5.273 1.00 61.15 210 LYS B N 1
ATOM 2749 C CA . LYS B 1 113 ? -49.325 -13.914 4.640 1.00 67.30 210 LYS B CA 1
ATOM 2750 C C . LYS B 1 113 ? -50.109 -13.155 5.702 1.00 66.84 210 LYS B C 1
ATOM 2751 O O . LYS B 1 113 ? -50.211 -13.583 6.855 1.00 70.90 210 LYS B O 1
ATOM 2757 N N . ASP B 1 114 ? -50.663 -12.015 5.299 1.00 67.53 211 ASP B N 1
ATOM 2758 C CA . ASP B 1 114 ? -51.468 -11.198 6.193 1.00 70.51 211 ASP B CA 1
ATOM 2759 C C . ASP B 1 114 ? -52.930 -11.638 6.106 1.00 74.28 211 ASP B C 1
ATOM 2760 O O . ASP B 1 114 ? -53.254 -12.687 5.543 1.00 72.57 211 ASP B O 1
ATOM 2765 N N . SER B 1 115 ? -53.833 -10.832 6.668 1.00 73.40 212 SER B N 1
ATOM 2766 C CA . SER B 1 115 ? -55.249 -11.184 6.652 1.00 76.16 212 SER B CA 1
ATOM 2767 C C . SER B 1 115 ? -55.822 -11.157 5.240 1.00 79.83 212 SER B C 1
ATOM 2768 O O . SER B 1 115 ? -56.753 -11.912 4.937 1.00 79.13 212 SER B O 1
ATOM 2771 N N . LYS B 1 116 ? -55.284 -10.306 4.369 1.00 85.54 213 LYS B N 1
ATOM 2772 C CA . LYS B 1 116 ? -55.742 -10.198 2.991 1.00 75.38 213 LYS B CA 1
ATOM 2773 C C . LYS B 1 116 ? -55.081 -11.214 2.067 1.00 74.18 213 LYS B C 1
ATOM 2774 O O . LYS B 1 116 ? -55.291 -11.155 0.851 1.00 71.42 213 LYS B O 1
ATOM 2780 N N . GLY B 1 117 ? -54.286 -12.134 2.611 1.00 70.52 214 GLY B N 1
ATOM 2781 C CA . GLY B 1 117 ? -53.648 -13.152 1.800 1.00 53.77 214 GLY B CA 1
ATOM 2782 C C . GLY B 1 117 ? -52.436 -12.693 1.023 1.00 57.66 214 GLY B C 1
ATOM 2783 O O . GLY B 1 117 ? -52.019 -13.382 0.087 1.00 63.78 214 GLY B O 1
ATOM 2784 N N . ARG B 1 118 ? -51.855 -11.553 1.379 1.00 57.21 215 ARG B N 1
ATOM 2785 C CA . ARG B 1 118 ? -50.686 -11.023 0.695 1.00 62.57 215 ARG B CA 1
ATOM 2786 C C . ARG B 1 118 ? -49.424 -11.327 1.492 1.00 66.13 215 ARG B C 1
ATOM 2787 O O . ARG B 1 118 ? -49.444 -11.382 2.725 1.00 66.89 215 ARG B O 1
ATOM 2795 N N . LEU B 1 119 ? -48.322 -11.525 0.772 1.00 62.60 216 LEU B N 1
ATOM 2796 C CA . LEU B 1 119 ? -47.046 -11.800 1.418 1.00 50.12 216 LEU B CA 1
ATOM 2797 C C . LEU B 1 119 ? -46.663 -10.655 2.346 1.00 58.67 216 LEU B C 1
ATOM 2798 O O . LEU B 1 119 ? -46.875 -9.481 2.032 1.00 47.29 216 LEU B O 1
ATOM 2803 N N . ARG B 1 120 ? -46.104 -11.005 3.500 1.00 61.17 217 ARG B N 1
ATOM 2804 C CA . ARG B 1 120 ? -45.680 -10.021 4.482 1.00 50.24 217 ARG B CA 1
ATOM 2805 C C . ARG B 1 120 ? -44.235 -9.614 4.231 1.00 48.66 217 ARG B C 1
ATOM 2806 O O . ARG B 1 120 ? -43.451 -10.362 3.641 1.00 45.13 217 ARG B O 1
ATOM 2814 N N . VAL B 1 121 ? -43.887 -8.410 4.686 1.00 53.80 218 VAL B N 1
ATOM 2815 C CA . VAL B 1 121 ? -42.557 -7.859 4.459 1.00 48.49 218 VAL B CA 1
ATOM 2816 C C . VAL B 1 121 ? -42.296 -6.803 5.520 1.00 48.67 218 VAL B C 1
ATOM 2817 O O . VAL B 1 121 ? -43.227 -6.203 6.064 1.00 52.32 218 VAL B O 1
ATOM 2821 N N . ALA B 1 122 ? -41.020 -6.588 5.825 1.00 47.66 219 ALA B N 1
ATOM 2822 C CA . ALA B 1 122 ? -40.593 -5.560 6.757 1.00 48.20 219 ALA B CA 1
ATOM 2823 C C . ALA B 1 122 ? -39.698 -4.561 6.037 1.00 50.70 219 ALA B C 1
ATOM 2824 O O . ALA B 1 122 ? -39.203 -4.818 4.937 1.00 51.84 219 ALA B O 1
ATOM 2826 N N . ALA B 1 123 ? -39.494 -3.411 6.674 1.00 42.30 220 ALA B N 1
ATOM 2827 C CA . ALA B 1 123 ? -38.661 -2.360 6.115 1.00 45.47 220 ALA B CA 1
ATOM 2828 C C . ALA B 1 123 ? -37.942 -1.637 7.242 1.00 47.74 220 ALA B C 1
ATOM 2829 O O . ALA B 1 123 ? -38.481 -1.474 8.339 1.00 44.82 220 ALA B O 1
ATOM 2831 N N . ALA B 1 124 ? -36.722 -1.198 6.954 1.00 50.49 221 ALA B N 1
ATOM 2832 C CA . ALA B 1 124 ? -35.847 -0.594 7.947 1.00 53.07 221 ALA B CA 1
ATOM 2833 C C . ALA B 1 124 ? -35.826 0.923 7.802 1.00 56.95 221 ALA B C 1
ATOM 2834 O O . ALA B 1 124 ? -35.807 1.453 6.688 1.00 58.06 221 ALA B O 1
ATOM 2836 N N . VAL B 1 125 ? -35.833 1.615 8.942 1.00 60.85 222 VAL B N 1
ATOM 2837 C CA . VAL B 1 125 ? -35.678 3.062 9.003 1.00 67.17 222 VAL B CA 1
ATOM 2838 C C . VAL B 1 125 ? -34.550 3.370 9.978 1.00 69.05 222 VAL B C 1
ATOM 2839 O O . VAL B 1 125 ? -34.167 2.537 10.803 1.00 66.32 222 VAL B O 1
ATOM 2843 N N . SER B 1 126 ? -34.013 4.592 9.879 1.00 75.35 223 SER B N 1
ATOM 2844 C CA . SER B 1 126 ? -32.797 4.974 10.600 1.00 75.79 223 SER B CA 1
ATOM 2845 C C . SER B 1 126 ? -32.999 6.322 11.298 1.00 88.09 223 SER B C 1
ATOM 2846 O O . SER B 1 126 ? -32.403 7.328 10.907 1.00 106.41 223 SER B O 1
ATOM 2849 N N . VAL B 1 127 ? -33.828 6.325 12.341 1.00 83.14 224 VAL B N 1
ATOM 2850 C CA . VAL B 1 127 ? -33.983 7.476 13.234 1.00 95.17 224 VAL B CA 1
ATOM 2851 C C . VAL B 1 127 ? -34.298 8.767 12.477 1.00 98.45 224 VAL B C 1
ATOM 2852 O O . VAL B 1 127 ? -33.405 9.563 12.175 1.00 93.34 224 VAL B O 1
ATOM 2856 N N . ALA B 1 132 ? -39.050 9.767 9.316 1.00 76.37 229 ALA B N 1
ATOM 2857 C CA . ALA B 1 132 ? -39.974 10.865 9.059 1.00 82.68 229 ALA B CA 1
ATOM 2858 C C . ALA B 1 132 ? -40.547 10.776 7.648 1.00 88.53 229 ALA B C 1
ATOM 2859 O O . ALA B 1 132 ? -41.755 10.902 7.449 1.00 81.35 229 ALA B O 1
ATOM 2861 N N . ASP B 1 133 ? -39.670 10.559 6.671 1.00 80.70 230 ASP B N 1
ATOM 2862 C CA . ASP B 1 133 ? -40.063 10.453 5.274 1.00 70.23 230 ASP B CA 1
ATOM 2863 C C . ASP B 1 133 ? -40.256 9.011 4.821 1.00 76.89 230 ASP B C 1
ATOM 2864 O O . ASP B 1 133 ? -40.425 8.770 3.621 1.00 67.93 230 ASP B O 1
ATOM 2869 N N . ARG B 1 134 ? -40.237 8.053 5.745 1.00 82.26 231 ARG B N 1
ATOM 2870 C CA . ARG B 1 134 ? -40.334 6.640 5.399 1.00 64.45 231 ARG B CA 1
ATOM 2871 C C . ARG B 1 134 ? -41.535 5.955 6.031 1.00 59.91 231 ARG B C 1
ATOM 2872 O O . ARG B 1 134 ? -42.290 5.272 5.328 1.00 54.90 231 ARG B O 1
ATOM 2880 N N . VAL B 1 135 ? -41.733 6.115 7.343 1.00 58.85 232 VAL B N 1
ATOM 2881 C CA . VAL B 1 135 ? -42.745 5.331 8.048 1.00 67.69 232 VAL B CA 1
ATOM 2882 C C . VAL B 1 135 ? -44.138 5.633 7.508 1.00 50.32 232 VAL B C 1
ATOM 2883 O O . VAL B 1 135 ? -44.971 4.730 7.359 1.00 54.84 232 VAL B O 1
ATOM 2887 N N . GLY B 1 136 ? -44.412 6.900 7.206 1.00 57.48 233 GLY B N 1
ATOM 2888 C CA . GLY B 1 136 ? -45.673 7.292 6.622 1.00 46.73 233 GLY B CA 1
ATOM 2889 C C . GLY B 1 136 ? -45.976 6.559 5.328 1.00 52.20 233 GLY B C 1
ATOM 2890 O O . GLY B 1 136 ? -46.932 5.782 5.240 1.00 43.26 233 GLY B O 1
ATOM 2891 N N . PRO B 1 137 ? -45.163 6.798 4.294 1.00 47.18 234 PRO B N 1
ATOM 2892 C CA . PRO B 1 137 ? -45.392 6.106 3.013 1.00 49.82 234 PRO B CA 1
ATOM 2893 C C . PRO B 1 137 ? -45.344 4.592 3.118 1.00 58.89 234 PRO B C 1
ATOM 2894 O O . PRO B 1 137 ? -46.071 3.908 2.386 1.00 60.88 234 PRO B O 1
ATOM 2898 N N . LEU B 1 138 ? -44.510 4.043 4.005 1.00 59.64 235 LEU B N 1
ATOM 2899 C CA . LEU B 1 138 ? -44.465 2.595 4.174 1.00 56.47 235 LEU B CA 1
ATOM 2900 C C . LEU B 1 138 ? -45.734 2.071 4.832 1.00 49.74 235 LEU B C 1
ATOM 2901 O O . LEU B 1 138 ? -46.187 0.967 4.510 1.00 52.84 235 LEU B O 1
ATOM 2906 N N . PHE B 1 139 ? -46.315 2.843 5.753 1.00 54.79 236 PHE B N 1
ATOM 2907 C CA . PHE B 1 139 ? -47.596 2.461 6.335 1.00 61.49 236 PHE B CA 1
ATOM 2908 C C . PHE B 1 139 ? -48.711 2.499 5.299 1.00 67.15 236 PHE B C 1
ATOM 2909 O O . PHE B 1 139 ? -49.648 1.695 5.367 1.00 65.98 236 PHE B O 1
ATOM 2917 N N . ASP B 1 140 ? -48.624 3.418 4.332 1.00 66.84 237 ASP B N 1
ATOM 2918 C CA . ASP B 1 140 ? -49.674 3.541 3.327 1.00 64.76 237 ASP B CA 1
ATOM 2919 C C . ASP B 1 140 ? -49.657 2.379 2.342 1.00 66.01 237 ASP B C 1
ATOM 2920 O O . ASP B 1 140 ? -50.698 2.046 1.764 1.00 70.30 237 ASP B O 1
ATOM 2925 N N . VAL B 1 141 ? -48.500 1.756 2.131 1.00 61.10 238 VAL B N 1
ATOM 2926 C CA . VAL B 1 141 ? -48.402 0.585 1.270 1.00 52.41 238 VAL B CA 1
ATOM 2927 C C . VAL B 1 141 ? -48.483 -0.710 2.080 1.00 59.07 238 VAL B C 1
ATOM 2928 O O . VAL B 1 141 ? -48.079 -1.769 1.597 1.00 50.35 238 VAL B O 1
ATOM 2932 N N . ASN B 1 142 ? -48.989 -0.635 3.312 1.00 56.83 239 ASN B N 1
ATOM 2933 C CA . ASN B 1 142 ? -49.302 -1.809 4.128 1.00 66.14 239 ASN B CA 1
ATOM 2934 C C . ASN B 1 142 ? -48.060 -2.653 4.416 1.00 68.80 239 ASN B C 1
ATOM 2935 O O . ASN B 1 142 ? -48.036 -3.864 4.189 1.00 66.81 239 ASN B O 1
ATOM 2940 N N . VAL B 1 143 ? -47.017 -2.001 4.931 1.00 52.57 240 VAL B N 1
ATOM 2941 C CA . VAL B 1 143 ? -45.861 -2.744 5.415 1.00 63.17 240 VAL B CA 1
ATOM 2942 C C . VAL B 1 143 ? -46.237 -3.446 6.714 1.00 61.61 240 VAL B C 1
ATOM 2943 O O . VAL B 1 143 ? -46.998 -2.914 7.535 1.00 66.78 240 VAL B O 1
ATOM 2947 N N . ASP B 1 144 ? -45.729 -4.664 6.894 1.00 58.63 241 ASP B N 1
ATOM 2948 C CA . ASP B 1 144 ? -46.131 -5.488 8.026 1.00 48.83 241 ASP B CA 1
ATOM 2949 C C . ASP B 1 144 ? -45.318 -5.224 9.285 1.00 58.15 241 ASP B C 1
ATOM 2950 O O . ASP B 1 144 ? -45.776 -5.566 10.382 1.00 61.33 241 ASP B O 1
ATOM 2955 N N . LEU B 1 145 ? -44.137 -4.623 9.161 1.00 56.14 242 LEU B N 1
ATOM 2956 C CA . LEU B 1 145 ? -43.275 -4.399 10.314 1.00 52.63 242 LEU B CA 1
ATOM 2957 C C . LEU B 1 145 ? -42.244 -3.339 9.963 1.00 49.14 242 LEU B C 1
ATOM 2958 O O . LEU B 1 145 ? -41.596 -3.426 8.916 1.00 52.55 242 LEU B O 1
ATOM 2963 N N . VAL B 1 146 ? -42.097 -2.343 10.832 1.00 47.18 243 VAL B N 1
ATOM 2964 C CA . VAL B 1 146 ? -41.078 -1.312 10.685 1.00 44.87 243 VAL B CA 1
ATOM 2965 C C . VAL B 1 146 ? -39.926 -1.648 11.620 1.00 60.95 243 VAL B C 1
ATOM 2966 O O . VAL B 1 146 ? -40.141 -1.942 12.804 1.00 50.39 243 VAL B O 1
ATOM 2970 N N . VAL B 1 147 ? -38.707 -1.620 11.092 1.00 55.86 244 VAL B N 1
ATOM 2971 C CA . VAL B 1 147 ? -37.515 -2.012 11.831 1.00 47.16 244 VAL B CA 1
ATOM 2972 C C . VAL B 1 147 ? -36.660 -0.771 12.039 1.00 46.80 244 VAL B C 1
ATOM 2973 O O . VAL B 1 147 ? -36.049 -0.260 11.093 1.00 56.58 244 VAL B O 1
ATOM 2977 N N . VAL B 1 148 ? -36.610 -0.284 13.276 1.00 52.55 245 VAL B N 1
ATOM 2978 C CA . VAL B 1 148 ? -35.692 0.791 13.647 1.00 51.63 245 VAL B CA 1
ATOM 2979 C C . VAL B 1 148 ? -34.314 0.155 13.807 1.00 60.76 245 VAL B C 1
ATOM 2980 O O . VAL B 1 148 ? -33.986 -0.387 14.864 1.00 55.77 245 VAL B O 1
ATOM 2984 N N . ASP B 1 149 ? -33.505 0.209 12.751 1.00 62.37 246 ASP B N 1
ATOM 2985 C CA . ASP B 1 149 ? -32.228 -0.493 12.691 1.00 69.82 246 ASP B CA 1
ATOM 2986 C C . ASP B 1 149 ? -31.088 0.500 12.871 1.00 64.54 246 ASP B C 1
ATOM 2987 O O . ASP B 1 149 ? -30.965 1.456 12.098 1.00 77.38 246 ASP B O 1
ATOM 2992 N N . THR B 1 150 ? -30.256 0.267 13.884 1.00 53.35 247 THR B N 1
ATOM 2993 C CA . THR B 1 150 ? -29.079 1.090 14.118 1.00 57.75 247 THR B CA 1
ATOM 2994 C C . THR B 1 150 ? -28.039 0.267 14.866 1.00 54.25 247 THR B C 1
ATOM 2995 O O . THR B 1 150 ? -28.327 -0.809 15.395 1.00 51.20 247 THR B O 1
ATOM 2999 N N . ALA B 1 151 ? -26.816 0.795 14.909 1.00 42.05 248 ALA B N 1
ATOM 3000 C CA . ALA B 1 151 ? -25.714 0.089 15.548 1.00 54.54 248 ALA B CA 1
ATOM 3001 C C . ALA B 1 151 ? -25.790 0.121 17.069 1.00 69.73 248 ALA B C 1
ATOM 3002 O O . ALA B 1 151 ? -25.192 -0.740 17.723 1.00 62.68 248 ALA B O 1
ATOM 3004 N N . HIS B 1 152 ? -26.512 1.085 17.645 1.00 61.94 249 HIS B N 1
ATOM 3005 C CA . HIS B 1 152 ? -26.598 1.245 19.101 1.00 45.30 249 HIS B CA 1
ATOM 3006 C C . HIS B 1 152 ? -28.020 1.682 19.449 1.00 56.57 249 HIS B C 1
ATOM 3007 O O . HIS B 1 152 ? -28.301 2.878 19.572 1.00 54.26 249 HIS B O 1
ATOM 3014 N N . GLY B 1 153 ? -28.911 0.703 19.616 1.00 51.17 250 GLY B N 1
ATOM 3015 C CA . GLY B 1 153 ? -30.300 1.000 19.922 1.00 48.51 250 GLY B CA 1
ATOM 3016 C C . GLY B 1 153 ? -30.525 1.583 21.302 1.00 52.77 250 GLY B C 1
ATOM 3017 O O . GLY B 1 153 ? -31.572 2.193 21.541 1.00 64.06 250 GLY B O 1
ATOM 3018 N N . HIS B 1 154 ? -29.570 1.409 22.215 1.00 57.53 251 HIS B N 1
ATOM 3019 C CA . HIS B 1 154 ? -29.683 1.950 23.569 1.00 53.91 251 HIS B CA 1
ATOM 3020 C C . HIS B 1 154 ? -29.214 3.407 23.602 1.00 46.81 251 HIS B C 1
ATOM 3021 O O . HIS B 1 154 ? -28.246 3.774 24.265 1.00 56.75 251 HIS B O 1
ATOM 3028 N N . SER B 1 155 ? -29.931 4.246 22.857 1.00 61.98 252 SER B N 1
ATOM 3029 C CA . SER B 1 155 ? -29.610 5.662 22.769 1.00 60.84 252 SER B CA 1
ATOM 3030 C C . SER B 1 155 ? -30.897 6.473 22.718 1.00 63.97 252 SER B C 1
ATOM 3031 O O . SER B 1 155 ? -31.972 5.955 22.410 1.00 68.11 252 SER B O 1
ATOM 3034 N N . GLN B 1 156 ? -30.767 7.767 23.025 1.00 63.33 253 GLN B N 1
ATOM 3035 C CA . GLN B 1 156 ? -31.939 8.635 23.104 1.00 67.03 253 GLN B CA 1
ATOM 3036 C C . GLN B 1 156 ? -32.593 8.822 21.740 1.00 70.71 253 GLN B C 1
ATOM 3037 O O . GLN B 1 156 ? -33.825 8.863 21.637 1.00 65.15 253 GLN B O 1
ATOM 3043 N N . LYS B 1 157 ? -31.786 8.942 20.682 1.00 62.24 254 LYS B N 1
ATOM 3044 C CA . LYS B 1 157 ? -32.341 9.144 19.347 1.00 56.57 254 LYS B CA 1
ATOM 3045 C C . LYS B 1 157 ? -33.206 7.963 18.923 1.00 65.65 254 LYS B C 1
ATOM 3046 O O . LYS B 1 157 ? -34.219 8.141 18.235 1.00 73.02 254 LYS B O 1
ATOM 3052 N N . VAL B 1 158 ? -32.829 6.751 19.328 1.00 60.37 255 VAL B N 1
ATOM 3053 C CA . VAL B 1 158 ? -33.601 5.570 18.956 1.00 59.85 255 VAL B CA 1
ATOM 3054 C C . VAL B 1 158 ? -34.875 5.474 19.785 1.00 59.52 255 VAL B C 1
ATOM 3055 O O . VAL B 1 158 ? -35.942 5.129 19.264 1.00 60.07 255 VAL B O 1
ATOM 3059 N N . LEU B 1 159 ? -34.787 5.776 21.082 1.00 55.61 256 LEU B N 1
ATOM 3060 C CA . LEU B 1 159 ? -35.969 5.720 21.935 1.00 63.33 256 LEU B CA 1
ATOM 3061 C C . LEU B 1 159 ? -37.002 6.756 21.514 1.00 61.49 256 LEU B C 1
ATOM 3062 O O . LEU B 1 159 ? -38.209 6.494 21.560 1.00 64.26 256 LEU B O 1
ATOM 3067 N N . ASP B 1 160 ? -36.546 7.940 21.099 1.00 62.99 257 ASP B N 1
ATOM 3068 C CA . ASP B 1 160 ? -37.470 8.953 20.601 1.00 57.98 257 ASP B CA 1
ATOM 3069 C C . ASP B 1 160 ? -38.125 8.508 19.300 1.00 64.97 257 ASP B C 1
ATOM 3070 O O . ASP B 1 160 ? -39.309 8.781 19.070 1.00 66.37 257 ASP B O 1
ATOM 3075 N N . ALA B 1 161 ? -37.372 7.821 18.437 1.00 49.29 258 ALA B N 1
ATOM 3076 C CA . ALA B 1 161 ? -37.938 7.342 17.182 1.00 50.80 258 ALA B CA 1
ATOM 3077 C C . ALA B 1 161 ? -39.000 6.277 17.417 1.00 58.55 258 ALA B C 1
ATOM 3078 O O . ALA B 1 161 ? -39.996 6.227 16.688 1.00 65.73 258 ALA B O 1
ATOM 3080 N N . VAL B 1 162 ? -38.815 5.428 18.428 1.00 53.59 259 VAL B N 1
ATOM 3081 C CA . VAL B 1 162 ? -39.803 4.391 18.711 1.00 62.72 259 VAL B CA 1
ATOM 3082 C C . VAL B 1 162 ? -41.105 5.009 19.217 1.00 65.27 259 VAL B C 1
ATOM 3083 O O . VAL B 1 162 ? -42.194 4.647 18.759 1.00 65.79 259 VAL B O 1
ATOM 3087 N N . VAL B 1 163 ? -41.016 5.957 20.158 1.00 64.11 260 VAL B N 1
ATOM 3088 C CA . VAL B 1 163 ? -42.228 6.477 20.792 1.00 70.25 260 VAL B CA 1
ATOM 3089 C C . VAL B 1 163 ? -43.056 7.299 19.808 1.00 75.92 260 VAL B C 1
ATOM 3090 O O . VAL B 1 163 ? -44.284 7.391 19.949 1.00 77.73 260 VAL B O 1
ATOM 3094 N N . GLN B 1 164 ? -42.412 7.882 18.790 1.00 65.08 261 GLN B N 1
ATOM 3095 C CA . GLN B 1 164 ? -43.118 8.741 17.846 1.00 66.62 261 GLN B CA 1
ATOM 3096 C C . GLN B 1 164 ? -43.767 7.922 16.730 1.00 69.06 261 GLN B C 1
ATOM 3097 O O . GLN B 1 164 ? -44.805 8.313 16.188 1.00 88.20 261 GLN B O 1
ATOM 3103 N N . ILE B 1 165 ? -43.183 6.773 16.382 1.00 71.57 262 ILE B N 1
ATOM 3104 C CA . ILE B 1 165 ? -43.853 5.848 15.476 1.00 66.41 262 ILE B CA 1
ATOM 3105 C C . ILE B 1 165 ? -45.064 5.227 16.170 1.00 73.38 262 ILE B C 1
ATOM 3106 O O . ILE B 1 165 ? -46.118 5.032 15.556 1.00 82.22 262 ILE B O 1
ATOM 3111 N N . LYS B 1 166 ? -44.935 4.898 17.461 1.00 74.37 263 LYS B N 1
ATOM 3112 C CA . LYS B 1 166 ? -46.074 4.363 18.200 1.00 72.87 263 LYS B CA 1
ATOM 3113 C C . LYS B 1 166 ? -47.138 5.420 18.454 1.00 66.58 263 LYS B C 1
ATOM 3114 O O . LYS B 1 166 ? -48.306 5.069 18.648 1.00 69.85 263 LYS B O 1
ATOM 3120 N N . LYS B 1 167 ? -46.765 6.700 18.456 1.00 62.64 264 LYS B N 1
ATOM 3121 C CA . LYS B 1 167 ? -47.745 7.758 18.668 1.00 72.04 264 LYS B CA 1
ATOM 3122 C C . LYS B 1 167 ? -48.599 7.979 17.425 1.00 78.92 264 LYS B C 1
ATOM 3123 O O . LYS B 1 167 ? -49.830 8.038 17.512 1.00 87.57 264 LYS B O 1
ATOM 3129 N N . ASN B 1 168 ? -47.960 8.101 16.259 1.00 76.84 265 ASN B N 1
ATOM 3130 C CA . ASN B 1 168 ? -48.693 8.369 15.027 1.00 66.75 265 ASN B CA 1
ATOM 3131 C C . ASN B 1 168 ? -49.280 7.104 14.415 1.00 70.59 265 ASN B C 1
ATOM 3132 O O . ASN B 1 168 ? -50.334 7.166 13.772 1.00 84.12 265 ASN B O 1
ATOM 3137 N N . PHE B 1 169 ? -48.622 5.960 14.593 1.00 73.02 266 PHE B N 1
ATOM 3138 C CA . PHE B 1 169 ? -49.056 4.691 14.008 1.00 72.18 266 PHE B CA 1
ATOM 3139 C C . PHE B 1 169 ? -49.138 3.649 15.114 1.00 73.98 266 PHE B C 1
ATOM 3140 O O . PHE B 1 169 ? -48.238 2.811 15.268 1.00 82.64 266 PHE B O 1
ATOM 3148 N N . PRO B 1 170 ? -50.214 3.668 15.908 1.00 71.01 267 PRO B N 1
ATOM 3149 C CA . PRO B 1 170 ? -50.310 2.715 17.025 1.00 72.97 267 PRO B CA 1
ATOM 3150 C C . PRO B 1 170 ? -50.549 1.284 16.580 1.00 81.27 267 PRO B C 1
ATOM 3151 O O . PRO B 1 170 ? -50.183 0.355 17.310 1.00 80.46 267 PRO B O 1
ATOM 3155 N N . SER B 1 171 ? -51.154 1.076 15.414 1.00 72.08 268 SER B N 1
ATOM 3156 C CA . SER B 1 171 ? -51.451 -0.261 14.919 1.00 58.88 268 SER B CA 1
ATOM 3157 C C . SER B 1 171 ? -50.284 -0.891 14.171 1.00 63.19 268 SER B C 1
ATOM 3158 O O . SER B 1 171 ? -50.413 -2.021 13.689 1.00 64.42 268 SER B O 1
ATOM 3161 N N . LEU B 1 172 ? -49.156 -0.195 14.065 1.00 64.32 269 LEU B N 1
ATOM 3162 C CA . LEU B 1 172 ? -48.005 -0.666 13.307 1.00 66.27 269 LEU B CA 1
ATOM 3163 C C . LEU B 1 172 ? -46.998 -1.308 14.255 1.00 69.92 269 LEU B C 1
ATOM 3164 O O . LEU B 1 172 ? -46.561 -0.676 15.223 1.00 61.52 269 LEU B O 1
ATOM 3169 N N . LEU B 1 173 ? -46.635 -2.557 13.973 1.00 66.38 270 LEU B N 1
ATOM 3170 C CA . LEU B 1 173 ? -45.632 -3.244 14.775 1.00 59.19 270 LEU B CA 1
ATOM 3171 C C . LEU B 1 173 ? -44.249 -2.666 14.500 1.00 54.67 270 LEU B C 1
ATOM 3172 O O . LEU B 1 173 ? -43.920 -2.310 13.365 1.00 62.88 270 LEU B O 1
ATOM 3177 N N . VAL B 1 174 ? -43.436 -2.574 15.551 1.00 53.08 271 VAL B N 1
ATOM 3178 C CA . VAL B 1 174 ? -42.114 -1.962 15.478 1.00 55.26 271 VAL B CA 1
ATOM 3179 C C . VAL B 1 174 ? -41.105 -2.888 16.143 1.00 68.17 271 VAL B C 1
ATOM 3180 O O . VAL B 1 174 ? -41.310 -3.324 17.282 1.00 58.59 271 VAL B O 1
ATOM 3184 N N . MET B 1 175 ? -40.021 -3.188 15.432 1.00 64.28 272 MET B N 1
ATOM 3185 C CA . MET B 1 175 ? -38.875 -3.896 15.987 1.00 49.62 272 MET B CA 1
ATOM 3186 C C . MET B 1 175 ? -37.713 -2.922 16.113 1.00 54.19 272 MET B C 1
ATOM 3187 O O . MET B 1 175 ? -37.411 -2.187 15.166 1.00 55.16 272 MET B O 1
ATOM 3192 N N . ALA B 1 176 ? -37.064 -2.919 17.275 1.00 46.11 273 ALA B N 1
ATOM 3193 C CA . ALA B 1 176 ? -36.002 -1.970 17.569 1.00 54.87 273 ALA B CA 1
ATOM 3194 C C . ALA B 1 176 ? -34.713 -2.699 17.923 1.00 50.76 273 ALA B C 1
ATOM 3195 O O . ALA B 1 176 ? -34.731 -3.790 18.501 1.00 46.99 273 ALA B O 1
ATOM 3197 N N . GLY B 1 177 ? -33.594 -2.077 17.572 1.00 43.71 274 GLY B N 1
ATOM 3198 C CA . GLY B 1 177 ? -32.288 -2.647 17.844 1.00 39.82 274 GLY B CA 1
ATOM 3199 C C . GLY B 1 177 ? -31.211 -1.742 17.291 1.00 46.76 274 GLY B C 1
ATOM 3200 O O . GLY B 1 177 ? -31.490 -0.685 16.715 1.00 58.68 274 GLY B O 1
ATOM 3201 N N . ASN B 1 178 ? -29.963 -2.165 17.479 1.00 49.15 275 ASN B N 1
ATOM 3202 C CA . ASN B 1 178 ? -29.644 -3.390 18.206 1.00 53.11 275 ASN B CA 1
ATOM 3203 C C . ASN B 1 178 ? -29.130 -3.068 19.601 1.00 47.97 275 ASN B C 1
ATOM 3204 O O . ASN B 1 178 ? -28.512 -2.027 19.819 1.00 52.34 275 ASN B O 1
ATOM 3209 N N . ILE B 1 179 ? -29.391 -3.969 20.547 1.00 47.27 276 ILE B N 1
ATOM 3210 C CA . ILE B 1 179 ? -28.888 -3.852 21.908 1.00 53.84 276 ILE B CA 1
ATOM 3211 C C . ILE B 1 179 ? -28.271 -5.186 22.310 1.00 58.17 276 ILE B C 1
ATOM 3212 O O . ILE B 1 179 ? -28.379 -6.187 21.601 1.00 57.17 276 ILE B O 1
ATOM 3217 N N . ALA B 1 180 ? -27.615 -5.188 23.474 1.00 60.58 277 ALA B N 1
ATOM 3218 C CA . ALA B 1 180 ? -26.952 -6.393 23.955 1.00 59.55 277 ALA B CA 1
ATOM 3219 C C . ALA B 1 180 ? -27.018 -6.546 25.470 1.00 55.34 277 ALA B C 1
ATOM 3220 O O . ALA B 1 180 ? -26.335 -7.422 26.016 1.00 52.91 277 ALA B O 1
ATOM 3222 N N . THR B 1 181 ? -27.808 -5.731 26.165 1.00 60.41 278 THR B N 1
ATOM 3223 C CA . THR B 1 181 ? -27.895 -5.775 27.616 1.00 53.72 278 THR B CA 1
ATOM 3224 C C . THR B 1 181 ? -29.355 -5.817 28.043 1.00 52.77 278 THR B C 1
ATOM 3225 O O . THR B 1 181 ? -30.258 -5.460 27.282 1.00 55.69 278 THR B O 1
ATOM 3229 N N . ALA B 1 182 ? -29.578 -6.265 29.280 1.00 52.45 279 ALA B N 1
ATOM 3230 C CA . ALA B 1 182 ? -30.926 -6.240 29.837 1.00 62.71 279 ALA B CA 1
ATOM 3231 C C . ALA B 1 182 ? -31.419 -4.814 30.038 1.00 63.88 279 ALA B C 1
ATOM 3232 O O . ALA B 1 182 ? -32.618 -4.547 29.894 1.00 63.97 279 ALA B O 1
ATOM 3234 N N . GLU B 1 183 ? -30.514 -3.889 30.366 1.00 58.98 280 GLU B N 1
ATOM 3235 C CA . GLU B 1 183 ? -30.904 -2.498 30.571 1.00 64.51 280 GLU B CA 1
ATOM 3236 C C . GLU B 1 183 ? -31.368 -1.862 29.267 1.00 63.91 280 GLU B C 1
ATOM 3237 O O . GLU B 1 183 ? -32.417 -1.208 29.222 1.00 63.65 280 GLU B O 1
ATOM 3243 N N . GLY B 1 184 ? -30.600 -2.045 28.192 1.00 67.91 281 GLY B N 1
ATOM 3244 C CA . GLY B 1 184 ? -31.004 -1.531 26.895 1.00 52.25 281 GLY B CA 1
ATOM 3245 C C . GLY B 1 184 ? -32.268 -2.165 26.356 1.00 57.04 281 GLY B C 1
ATOM 3246 O O . GLY B 1 184 ? -32.966 -1.546 25.545 1.00 63.21 281 GLY B O 1
ATOM 3247 N N . ALA B 1 185 ? -32.582 -3.387 26.790 1.00 47.46 282 ALA B N 1
ATOM 3248 C CA . ALA B 1 185 ? -33.809 -4.037 26.346 1.00 48.74 282 ALA B CA 1
ATOM 3249 C C . ALA B 1 185 ? -35.038 -3.387 26.968 1.00 62.25 282 ALA B C 1
ATOM 3250 O O . ALA B 1 185 ? -36.040 -3.160 26.280 1.00 65.38 282 ALA B O 1
ATOM 3252 N N . LEU B 1 186 ? -34.982 -3.083 28.268 1.00 62.02 283 LEU B N 1
ATOM 3253 C CA . LEU B 1 186 ? -36.130 -2.477 28.934 1.00 60.27 283 LEU B CA 1
ATOM 3254 C C . LEU B 1 186 ? -36.379 -1.055 28.450 1.00 52.93 283 LEU B C 1
ATOM 3255 O O . LEU B 1 186 ? -37.524 -0.591 28.463 1.00 63.66 283 LEU B O 1
ATOM 3260 N N . ALA B 1 187 ? -35.327 -0.350 28.027 1.00 47.86 284 ALA B N 1
ATOM 3261 C CA . ALA B 1 187 ? -35.517 0.981 27.464 1.00 46.85 284 ALA B CA 1
ATOM 3262 C C . ALA B 1 187 ? -36.305 0.919 26.162 1.00 62.94 284 ALA B C 1
ATOM 3263 O O . ALA B 1 187 ? -37.186 1.752 25.921 1.00 65.84 284 ALA B O 1
ATOM 3265 N N . LEU B 1 188 ? -36.009 -0.069 25.313 1.00 59.96 285 LEU B N 1
ATOM 3266 C CA . LEU B 1 188 ? -36.741 -0.215 24.060 1.00 52.09 285 LEU B CA 1
ATOM 3267 C C . LEU B 1 188 ? -38.167 -0.692 24.305 1.00 62.50 285 LEU B C 1
ATOM 3268 O O . LEU B 1 188 ? -39.100 -0.255 23.621 1.00 53.79 285 LEU B O 1
ATOM 3273 N N . ILE B 1 189 ? -38.356 -1.588 25.276 1.00 66.11 286 ILE B N 1
ATOM 3274 C CA . ILE B 1 189 ? -39.694 -2.099 25.565 1.00 73.91 286 ILE B CA 1
ATOM 3275 C C . ILE B 1 189 ? -40.570 -0.998 26.150 1.00 68.36 286 ILE B C 1
ATOM 3276 O O . ILE B 1 189 ? -41.730 -0.831 25.757 1.00 65.99 286 ILE B O 1
ATOM 3281 N N . ASP B 1 190 ? -40.027 -0.229 27.098 1.00 66.75 287 ASP B N 1
ATOM 3282 C CA . ASP B 1 190 ? -40.793 0.870 27.676 1.00 77.87 287 ASP B CA 1
ATOM 3283 C C . ASP B 1 190 ? -41.084 1.953 26.646 1.00 74.24 287 ASP B C 1
ATOM 3284 O O . ASP B 1 190 ? -42.070 2.687 26.780 1.00 75.44 287 ASP B O 1
ATOM 3289 N N . ALA B 1 191 ? -40.245 2.066 25.615 1.00 62.21 288 ALA B N 1
ATOM 3290 C CA . ALA B 1 191 ? -40.507 3.020 24.545 1.00 62.26 288 ALA B CA 1
ATOM 3291 C C . ALA B 1 191 ? -41.633 2.562 23.626 1.00 63.22 288 ALA B C 1
ATOM 3292 O O . ALA B 1 191 ? -42.165 3.377 22.865 1.00 70.56 288 ALA B O 1
ATOM 3294 N N . GLY B 1 192 ? -42.008 1.286 23.679 1.00 50.97 289 GLY B N 1
ATOM 3295 C CA . GLY B 1 192 ? -43.093 0.764 22.877 1.00 68.15 289 GLY B CA 1
ATOM 3296 C C . GLY B 1 192 ? -42.705 -0.234 21.806 1.00 70.93 289 GLY B C 1
ATOM 3297 O O . GLY B 1 192 ? -43.547 -0.566 20.963 1.00 69.18 289 GLY B O 1
ATOM 3298 N N . ALA B 1 193 ? -41.467 -0.722 21.806 1.00 64.79 290 ALA B N 1
ATOM 3299 C CA . ALA B 1 193 ? -41.043 -1.684 20.799 1.00 61.76 290 ALA B CA 1
ATOM 3300 C C . ALA B 1 193 ? -41.723 -3.027 21.032 1.00 58.91 290 ALA B C 1
ATOM 3301 O O . ALA B 1 193 ? -41.699 -3.565 22.143 1.00 72.23 290 ALA B O 1
ATOM 3303 N N . ASP B 1 194 ? -42.336 -3.567 19.976 1.00 63.79 291 ASP B N 1
ATOM 3304 C CA . ASP B 1 194 ? -43.015 -4.854 20.081 1.00 64.50 291 ASP B CA 1
ATOM 3305 C C . ASP B 1 194 ? -42.049 -6.024 19.952 1.00 60.27 291 ASP B C 1
ATOM 3306 O O . ASP B 1 194 ? -42.321 -7.109 20.479 1.00 56.81 291 ASP B O 1
ATOM 3311 N N . ILE B 1 195 ? -40.935 -5.832 19.248 1.00 57.71 292 ILE B N 1
ATOM 3312 C CA . ILE B 1 195 ? -39.921 -6.862 19.061 1.00 50.20 292 ILE B CA 1
ATOM 3313 C C . ILE B 1 195 ? -38.559 -6.246 19.350 1.00 57.36 292 ILE B C 1
ATOM 3314 O O . ILE B 1 195 ? -38.310 -5.085 19.012 1.00 58.68 292 ILE B O 1
ATOM 3319 N N . ILE B 1 196 ? -37.681 -7.024 19.978 1.00 52.98 293 ILE B N 1
ATOM 3320 C CA . ILE B 1 196 ? -36.337 -6.585 20.335 1.00 62.18 293 ILE B CA 1
ATOM 3321 C C . ILE B 1 196 ? -35.336 -7.341 19.474 1.00 54.06 293 ILE B C 1
ATOM 3322 O O . ILE B 1 196 ? -35.453 -8.561 19.301 1.00 54.93 293 ILE B O 1
ATOM 3327 N N . LYS B 1 197 ? -34.356 -6.620 18.936 1.00 44.27 294 LYS B N 1
ATOM 3328 C CA . LYS B 1 197 ? -33.283 -7.209 18.147 1.00 55.13 294 LYS B CA 1
ATOM 3329 C C . LYS B 1 197 ? -31.983 -7.139 18.936 1.00 46.57 294 LYS B C 1
ATOM 3330 O O . LYS B 1 197 ? -31.612 -6.071 19.436 1.00 48.27 294 LYS B O 1
ATOM 3336 N N . VAL B 1 198 ? -31.294 -8.273 19.040 1.00 45.79 295 VAL B N 1
ATOM 3337 C CA . VAL B 1 198 ? -30.093 -8.405 19.860 1.00 56.95 295 VAL B CA 1
ATOM 3338 C C . VAL B 1 198 ? -28.884 -8.535 18.945 1.00 54.95 295 VAL B C 1
ATOM 3339 O O . VAL B 1 198 ? -28.859 -9.393 18.053 1.00 46.92 295 VAL B O 1
ATOM 3343 N N . GLY B 1 199 ? -27.881 -7.692 19.173 1.00 51.55 296 GLY B N 1
ATOM 3344 C CA . GLY B 1 199 ? -26.666 -7.709 18.379 1.00 45.52 296 GLY B CA 1
ATOM 3345 C C . GLY B 1 199 ? -25.931 -6.382 18.389 1.00 53.23 296 GLY B C 1
ATOM 3346 O O . GLY B 1 199 ? -24.847 -6.263 18.962 1.00 60.36 296 GLY B O 1
ATOM 3347 N N . CYS B 1 206 ? -17.587 -8.098 14.552 1.00 82.57 303 CYS B N 1
ATOM 3348 C CA . CYS B 1 206 ? -17.307 -7.706 13.175 1.00 91.53 303 CYS B CA 1
ATOM 3349 C C . CYS B 1 206 ? -16.283 -6.571 13.131 1.00 93.39 303 CYS B C 1
ATOM 3350 O O . CYS B 1 206 ? -15.247 -6.615 13.801 1.00 86.37 303 CYS B O 1
ATOM 3353 N N . THR B 1 207 ? -16.601 -5.549 12.333 1.00 86.23 304 THR B N 1
ATOM 3354 C CA . THR B 1 207 ? -15.775 -4.352 12.278 1.00 76.52 304 THR B CA 1
ATOM 3355 C C . THR B 1 207 ? -15.907 -3.514 13.542 1.00 80.69 304 THR B C 1
ATOM 3356 O O . THR B 1 207 ? -15.059 -2.652 13.797 1.00 67.99 304 THR B O 1
ATOM 3360 N N . THR B 1 208 ? -16.941 -3.766 14.347 1.00 73.73 305 THR B N 1
ATOM 3361 C CA . THR B 1 208 ? -17.166 -2.970 15.548 1.00 73.22 305 THR B CA 1
ATOM 3362 C C . THR B 1 208 ? -16.104 -3.241 16.607 1.00 71.62 305 THR B C 1
ATOM 3363 O O . THR B 1 208 ? -15.616 -2.307 17.256 1.00 71.44 305 THR B O 1
ATOM 3367 N N . ARG B 1 209 ? -15.730 -4.510 16.791 1.00 65.30 306 ARG B N 1
ATOM 3368 C CA . ARG B 1 209 ? -14.827 -4.872 17.880 1.00 59.53 306 ARG B CA 1
ATOM 3369 C C . ARG B 1 209 ? -13.412 -4.355 17.653 1.00 54.96 306 ARG B C 1
ATOM 3370 O O . ARG B 1 209 ? -12.688 -4.097 18.620 1.00 78.00 306 ARG B O 1
ATOM 3378 N N . VAL B 1 210 ? -12.993 -4.211 16.401 1.00 65.08 307 VAL B N 1
ATOM 3379 C CA . VAL B 1 210 ? -11.629 -3.776 16.128 1.00 62.74 307 VAL B CA 1
ATOM 3380 C C . VAL B 1 210 ? -11.540 -2.258 15.968 1.00 60.77 307 VAL B C 1
ATOM 3381 O O . VAL B 1 210 ? -10.548 -1.650 16.386 1.00 64.49 307 VAL B O 1
ATOM 3385 N N . VAL B 1 211 ? -12.569 -1.626 15.404 1.00 59.17 308 VAL B N 1
ATOM 3386 C CA . VAL B 1 211 ? -12.567 -0.174 15.265 1.00 59.04 308 VAL B CA 1
ATOM 3387 C C . VAL B 1 211 ? -12.841 0.501 16.604 1.00 58.50 308 VAL B C 1
ATOM 3388 O O . VAL B 1 211 ? -12.220 1.517 16.938 1.00 54.01 308 VAL B O 1
ATOM 3392 N N . THR B 1 212 ? -13.756 -0.054 17.400 1.00 59.81 309 THR B N 1
ATOM 3393 C CA . THR B 1 212 ? -14.187 0.580 18.638 1.00 61.78 309 THR B CA 1
ATOM 3394 C C . THR B 1 212 ? -13.859 -0.202 19.903 1.00 63.10 309 THR B C 1
ATOM 3395 O O . THR B 1 212 ? -13.867 0.392 20.986 1.00 53.58 309 THR B O 1
ATOM 3399 N N . GLY B 1 213 ? -13.576 -1.499 19.809 1.00 57.87 310 GLY B N 1
ATOM 3400 C CA . GLY B 1 213 ? -13.380 -2.284 21.011 1.00 53.75 310 GLY B CA 1
ATOM 3401 C C . GLY B 1 213 ? -14.643 -2.538 21.798 1.00 56.97 310 GLY B C 1
ATOM 3402 O O . GLY B 1 213 ? -14.570 -2.937 22.963 1.00 56.87 310 GLY B O 1
ATOM 3403 N N . VAL B 1 214 ? -15.805 -2.316 21.191 1.00 50.95 311 VAL B N 1
ATOM 3404 C CA . VAL B 1 214 ? -17.096 -2.463 21.849 1.00 54.03 311 VAL B CA 1
ATOM 3405 C C . VAL B 1 214 ? -17.796 -3.684 21.271 1.00 53.33 311 VAL B C 1
ATOM 3406 O O . VAL B 1 214 ? -17.719 -3.943 20.064 1.00 58.35 311 VAL B O 1
ATOM 3410 N N . GLY B 1 215 ? -18.469 -4.436 22.131 1.00 55.04 312 GLY B N 1
ATOM 3411 C CA . GLY B 1 215 ? -19.215 -5.589 21.676 1.00 48.86 312 GLY B CA 1
ATOM 3412 C C . GLY B 1 215 ? -19.613 -6.466 22.842 1.00 62.04 312 GLY B C 1
ATOM 3413 O O . GLY B 1 215 ? -19.312 -6.180 24.005 1.00 61.39 312 GLY B O 1
ATOM 3414 N N . CYS B 1 216 ? -20.304 -7.548 22.501 1.00 65.78 313 CYS B N 1
ATOM 3415 C CA . CYS B 1 216 ? -20.726 -8.540 23.479 1.00 63.17 313 CYS B CA 1
ATOM 3416 C C . CYS B 1 216 ? -20.950 -9.872 22.776 1.00 62.37 313 CYS B C 1
ATOM 3417 O O . CYS B 1 216 ? -21.602 -9.913 21.725 1.00 71.06 313 CYS B O 1
ATOM 3420 N N . PRO B 1 217 ? -20.409 -10.969 23.305 1.00 62.28 314 PRO B N 1
ATOM 3421 C CA . PRO B 1 217 ? -20.673 -12.285 22.709 1.00 53.70 314 PRO B CA 1
ATOM 3422 C C . PRO B 1 217 ? -22.168 -12.554 22.624 1.00 53.47 314 PRO B C 1
ATOM 3423 O O . PRO B 1 217 ? -22.913 -12.333 23.581 1.00 47.97 314 PRO B O 1
ATOM 3427 N N . GLN B 1 218 ? -22.602 -13.037 21.457 1.00 58.44 315 GLN B N 1
ATOM 3428 C CA . GLN B 1 218 ? -24.026 -13.048 21.140 1.00 51.98 315 GLN B CA 1
ATOM 3429 C C . GLN B 1 218 ? -24.805 -13.999 22.042 1.00 47.71 315 GLN B C 1
ATOM 3430 O O . GLN B 1 218 ? -25.947 -13.706 22.415 1.00 46.40 315 GLN B O 1
ATOM 3436 N N . LEU B 1 219 ? -24.213 -15.139 22.404 1.00 54.59 316 LEU B N 1
ATOM 3437 C CA . LEU B 1 219 ? -24.930 -16.092 23.245 1.00 46.22 316 LEU B CA 1
ATOM 3438 C C . LEU B 1 219 ? -25.231 -15.502 24.617 1.00 49.26 316 LEU B C 1
ATOM 3439 O O . LEU B 1 219 ? -26.346 -15.644 25.131 1.00 49.50 316 LEU B O 1
ATOM 3444 N N . SER B 1 220 ? -24.250 -14.832 25.225 1.00 40.24 317 SER B N 1
ATOM 3445 C CA . SER B 1 220 ? -24.494 -14.198 26.516 1.00 56.46 317 SER B CA 1
ATOM 3446 C C . SER B 1 220 ? -25.409 -12.990 26.379 1.00 53.33 317 SER B C 1
ATOM 3447 O O . SER B 1 220 ? -26.169 -12.681 27.304 1.00 54.33 317 SER B O 1
ATOM 3450 N N . ALA B 1 221 ? -25.355 -12.298 25.238 1.00 57.27 318 ALA B N 1
ATOM 3451 C CA . ALA B 1 221 ? -26.253 -11.170 25.018 1.00 51.84 318 ALA B CA 1
ATOM 3452 C C . ALA B 1 221 ? -27.703 -11.629 24.932 1.00 55.99 318 ALA B C 1
ATOM 3453 O O . ALA B 1 221 ? -28.589 -11.017 25.540 1.00 48.12 318 ALA B O 1
ATOM 3455 N N . ILE B 1 222 ? -27.963 -12.708 24.189 1.00 47.51 319 ILE B N 1
ATOM 3456 C CA . ILE B 1 222 ? -29.325 -13.225 24.077 1.00 54.47 319 ILE B CA 1
ATOM 3457 C C . ILE B 1 222 ? -29.834 -13.677 25.440 1.00 55.85 319 ILE B C 1
ATOM 3458 O O . ILE B 1 222 ? -30.951 -13.338 25.850 1.00 53.30 319 ILE B O 1
ATOM 3463 N N . MET B 1 223 ? -29.016 -14.445 26.165 1.00 69.80 320 MET B N 1
ATOM 3464 C CA . MET B 1 223 ? -29.418 -14.944 27.476 1.00 54.12 320 MET B CA 1
ATOM 3465 C C . MET B 1 223 ? -29.544 -13.834 28.511 1.00 52.02 320 MET B C 1
ATOM 3466 O O . MET B 1 223 ? -30.168 -14.049 29.554 1.00 80.78 320 MET B O 1
ATOM 3471 N N . SER B 1 224 ? -28.959 -12.665 28.258 1.00 58.58 321 SER B N 1
ATOM 3472 C CA . SER B 1 224 ? -29.095 -11.533 29.165 1.00 55.63 321 SER B CA 1
ATOM 3473 C C . SER B 1 224 ? -30.388 -10.759 28.951 1.00 65.15 321 SER B C 1
ATOM 3474 O O . SER B 1 224 ? -30.723 -9.904 29.778 1.00 66.06 321 SER B O 1
ATOM 3477 N N . VAL B 1 225 ? -31.119 -11.043 27.876 1.00 60.41 322 VAL B N 1
ATOM 3478 C CA . VAL B 1 225 ? -32.331 -10.309 27.544 1.00 56.74 322 VAL B CA 1
ATOM 3479 C C . VAL B 1 225 ? -33.598 -11.144 27.727 1.00 61.11 322 VAL B C 1
ATOM 3480 O O . VAL B 1 225 ? -34.678 -10.565 27.917 1.00 56.97 322 VAL B O 1
ATOM 3484 N N . VAL B 1 226 ? -33.498 -12.476 27.719 1.00 55.47 323 VAL B N 1
ATOM 3485 C CA . VAL B 1 226 ? -34.698 -13.310 27.694 1.00 65.52 323 VAL B CA 1
ATOM 3486 C C . VAL B 1 226 ? -35.542 -13.098 28.947 1.00 69.71 323 VAL B C 1
ATOM 3487 O O . VAL B 1 226 ? -36.777 -13.085 28.878 1.00 66.47 323 VAL B O 1
ATOM 3491 N N . GLU B 1 227 ? -34.898 -12.911 30.104 1.00 71.17 324 GLU B N 1
ATOM 3492 C CA . GLU B 1 227 ? -35.645 -12.724 31.348 1.00 74.60 324 GLU B CA 1
ATOM 3493 C C . GLU B 1 227 ? -36.514 -11.474 31.287 1.00 73.08 324 GLU B C 1
ATOM 3494 O O . GLU B 1 227 ? -37.695 -11.502 31.655 1.00 79.07 324 GLU B O 1
ATOM 3500 N N . VAL B 1 228 ? -35.938 -10.362 30.823 1.00 63.35 325 VAL B N 1
ATOM 3501 C CA . VAL B 1 228 ? -36.686 -9.114 30.714 1.00 56.70 325 VAL B CA 1
ATOM 3502 C C . VAL B 1 228 ? -37.753 -9.220 29.631 1.00 70.24 325 VAL B C 1
ATOM 3503 O O . VAL B 1 228 ? -38.894 -8.776 29.814 1.00 73.71 325 VAL B O 1
ATOM 3507 N N . ALA B 1 229 ? -37.400 -9.807 28.485 1.00 62.86 326 ALA B N 1
ATOM 3508 C CA . ALA B 1 229 ? -38.332 -9.869 27.365 1.00 59.17 326 ALA B CA 1
ATOM 3509 C C . ALA B 1 229 ? -39.497 -10.805 27.658 1.00 64.53 326 ALA B C 1
ATOM 3510 O O . ALA B 1 229 ? -40.634 -10.528 27.261 1.00 65.85 326 ALA B O 1
ATOM 3512 N N . GLU B 1 230 ? -39.236 -11.918 28.349 1.00 64.02 327 GLU B N 1
ATOM 3513 C CA . GLU B 1 230 ? -40.304 -12.871 28.639 1.00 76.98 327 GLU B CA 1
ATOM 3514 C C . GLU B 1 230 ? -41.336 -12.273 29.587 1.00 82.35 327 GLU B C 1
ATOM 3515 O O . GLU B 1 230 ? -42.543 -12.478 29.410 1.00 88.40 327 GLU B O 1
ATOM 3521 N N . ARG B 1 231 ? -40.883 -11.528 30.598 1.00 71.46 328 ARG B N 1
ATOM 3522 C CA . ARG B 1 231 ? -41.810 -10.869 31.509 1.00 74.15 328 ARG B CA 1
ATOM 3523 C C . ARG B 1 231 ? -42.513 -9.687 30.857 1.00 80.59 328 ARG B C 1
ATOM 3524 O O . ARG B 1 231 ? -43.607 -9.313 31.293 1.00 79.70 328 ARG B O 1
ATOM 3532 N N . ALA B 1 232 ? -41.914 -9.094 29.825 1.00 79.55 329 ALA B N 1
ATOM 3533 C CA . ALA B 1 232 ? -42.550 -8.023 29.072 1.00 67.45 329 ALA B CA 1
ATOM 3534 C C . ALA B 1 232 ? -43.424 -8.535 27.936 1.00 62.01 329 ALA B C 1
ATOM 3535 O O . ALA B 1 232 ? -44.161 -7.745 27.337 1.00 65.78 329 ALA B O 1
ATOM 3537 N N . GLY B 1 233 ? -43.356 -9.827 27.622 1.00 64.00 330 GLY B N 1
ATOM 3538 C CA . GLY B 1 233 ? -44.172 -10.386 26.565 1.00 64.08 330 GLY B CA 1
ATOM 3539 C C . GLY B 1 233 ? -43.725 -10.057 25.161 1.00 62.96 330 GLY B C 1
ATOM 3540 O O . GLY B 1 233 ? -44.528 -10.162 24.229 1.00 63.90 330 GLY B O 1
ATOM 3541 N N . VAL B 1 234 ? -42.467 -9.664 24.973 1.00 68.16 331 VAL B N 1
ATOM 3542 C CA . VAL B 1 234 ? -41.942 -9.331 23.654 1.00 56.18 331 VAL B CA 1
ATOM 3543 C C . VAL B 1 234 ? -40.970 -10.419 23.219 1.00 65.19 331 VAL B C 1
ATOM 3544 O O . VAL B 1 234 ? -40.322 -11.076 24.043 1.00 53.64 331 VAL B O 1
ATOM 3548 N N . ALA B 1 235 ? -40.877 -10.610 21.907 1.00 62.84 332 ALA B N 1
ATOM 3549 C CA . ALA B 1 235 ? -40.013 -11.625 21.327 1.00 48.57 332 ALA B CA 1
ATOM 3550 C C . ALA B 1 235 ? -38.634 -11.049 21.020 1.00 45.48 332 ALA B C 1
ATOM 3551 O O . ALA B 1 235 ? -38.448 -9.835 20.907 1.00 54.08 332 ALA B O 1
ATOM 3553 N N . ILE B 1 236 ? -37.663 -11.947 20.878 1.00 49.23 333 ILE B N 1
ATOM 3554 C CA . ILE B 1 236 ? -36.266 -11.587 20.674 1.00 50.32 333 ILE B CA 1
ATOM 3555 C C . ILE B 1 236 ? -35.834 -12.084 19.303 1.00 43.92 333 ILE B C 1
ATOM 3556 O O . ILE B 1 236 ? -36.096 -13.238 18.944 1.00 52.34 333 ILE B O 1
ATOM 3561 N N . VAL B 1 237 ? -35.177 -11.214 18.542 1.00 45.04 334 VAL B N 1
ATOM 3562 C CA . VAL B 1 237 ? -34.593 -11.564 17.253 1.00 47.58 334 VAL B CA 1
ATOM 3563 C C . VAL B 1 237 ? -33.080 -11.487 17.396 1.00 43.91 334 VAL B C 1
ATOM 3564 O O . VAL B 1 237 ? -32.534 -10.425 17.722 1.00 43.04 334 VAL B O 1
ATOM 3568 N N . ALA B 1 238 ? -32.405 -12.610 17.163 1.00 48.75 335 ALA B N 1
ATOM 3569 C CA . ALA B 1 238 ? -30.953 -12.684 17.268 1.00 49.28 335 ALA B CA 1
ATOM 3570 C C . ALA B 1 238 ? -30.330 -12.260 15.944 1.00 47.82 335 ALA B C 1
ATOM 3571 O O . ALA B 1 238 ? -30.560 -12.900 14.912 1.00 47.62 335 ALA B O 1
ATOM 3573 N N . ASP B 1 239 ? -29.536 -11.192 15.975 1.00 49.72 336 ASP B N 1
ATOM 3574 C CA . ASP B 1 239 ? -28.944 -10.609 14.772 1.00 58.31 336 ASP B CA 1
ATOM 3575 C C . ASP B 1 239 ? -27.426 -10.575 14.922 1.00 45.94 336 ASP B C 1
ATOM 3576 O O . ASP B 1 239 ? -26.881 -9.691 15.590 1.00 55.07 336 ASP B O 1
ATOM 3581 N N . GLY B 1 240 ? -26.744 -11.526 14.289 1.00 42.98 337 GLY B N 1
ATOM 3582 C CA . GLY B 1 240 ? -25.295 -11.525 14.276 1.00 49.62 337 GLY B CA 1
ATOM 3583 C C . GLY B 1 240 ? -24.666 -12.773 14.858 1.00 48.27 337 GLY B C 1
ATOM 3584 O O . GLY B 1 240 ? -25.254 -13.431 15.722 1.00 51.36 337 GLY B O 1
ATOM 3585 N N . GLY B 1 241 ? -23.469 -13.112 14.384 1.00 62.33 338 GLY B N 1
ATOM 3586 C CA . GLY B 1 241 ? -22.725 -14.237 14.912 1.00 65.94 338 GLY B CA 1
ATOM 3587 C C . GLY B 1 241 ? -23.191 -15.602 14.461 1.00 68.86 338 GLY B C 1
ATOM 3588 O O . GLY B 1 241 ? -22.732 -16.607 15.018 1.00 76.53 338 GLY B O 1
ATOM 3589 N N . ILE B 1 242 ? -24.077 -15.679 13.474 1.00 54.47 339 ILE B N 1
ATOM 3590 C CA . ILE B 1 242 ? -24.621 -16.945 12.997 1.00 56.34 339 ILE B CA 1
ATOM 3591 C C . ILE B 1 242 ? -23.882 -17.339 11.726 1.00 63.01 339 ILE B C 1
ATOM 3592 O O . ILE B 1 242 ? -23.890 -16.597 10.737 1.00 63.31 339 ILE B O 1
ATOM 3597 N N . ARG B 1 243 ? -23.247 -18.508 11.749 1.00 62.28 340 ARG B N 1
ATOM 3598 C CA . ARG B 1 243 ? -22.486 -19.008 10.613 1.00 56.15 340 ARG B CA 1
ATOM 3599 C C . ARG B 1 243 ? -23.024 -20.308 10.035 1.00 62.99 340 ARG B C 1
ATOM 3600 O O . ARG B 1 243 ? -22.827 -20.563 8.845 1.00 61.75 340 ARG B O 1
ATOM 3608 N N . PHE B 1 244 ? -23.690 -21.137 10.839 1.00 65.65 341 PHE B N 1
ATOM 3609 C CA . PHE B 1 244 ? -24.223 -22.413 10.382 1.00 61.65 341 PHE B CA 1
ATOM 3610 C C . PHE B 1 244 ? -25.620 -22.600 10.957 1.00 50.64 341 PHE B C 1
ATOM 3611 O O . PHE B 1 244 ? -26.128 -21.758 11.704 1.00 62.03 341 PHE B O 1
ATOM 3619 N N . SER B 1 245 ? -26.246 -23.724 10.603 1.00 46.45 342 SER B N 1
ATOM 3620 C CA . SER B 1 245 ? -27.562 -24.040 11.143 1.00 50.23 342 SER B CA 1
ATOM 3621 C C . SER B 1 245 ? -27.507 -24.388 12.624 1.00 50.87 342 SER B C 1
ATOM 3622 O O . SER B 1 245 ? -28.520 -24.248 13.318 1.00 45.06 342 SER B O 1
ATOM 3625 N N . GLY B 1 246 ? -26.352 -24.836 13.121 1.00 47.38 343 GLY B N 1
ATOM 3626 C CA . GLY B 1 246 ? -26.227 -25.105 14.544 1.00 38.98 343 GLY B CA 1
ATOM 3627 C C . GLY B 1 246 ? -26.311 -23.846 15.384 1.00 44.18 343 GLY B C 1
ATOM 3628 O O . GLY B 1 246 ? -26.879 -23.859 16.480 1.00 44.16 343 GLY B O 1
ATOM 3629 N N . ASP B 1 247 ? -25.748 -22.741 14.886 1.00 42.77 344 ASP B N 1
ATOM 3630 C CA . ASP B 1 247 ? -25.874 -21.467 15.587 1.00 44.47 344 ASP B CA 1
ATOM 3631 C C . ASP B 1 247 ? -27.329 -21.021 15.657 1.00 48.86 344 ASP B C 1
ATOM 3632 O O . ASP B 1 247 ? -27.754 -20.419 16.650 1.00 48.97 344 ASP B O 1
ATOM 3637 N N . ILE B 1 248 ? -28.105 -21.297 14.606 1.00 41.59 345 ILE B N 1
ATOM 3638 C CA . ILE B 1 248 ? -29.526 -20.964 14.626 1.00 51.60 345 ILE B CA 1
ATOM 3639 C C . ILE B 1 248 ? -30.233 -21.735 15.732 1.00 42.80 345 ILE B C 1
ATOM 3640 O O . ILE B 1 248 ? -31.080 -21.187 16.448 1.00 44.71 345 ILE B O 1
ATOM 3645 N N . ALA B 1 249 ? -29.889 -23.014 15.895 1.00 38.37 346 ALA B N 1
ATOM 3646 C CA . ALA B 1 249 ? -30.497 -23.813 16.954 1.00 40.04 346 ALA B CA 1
ATOM 3647 C C . ALA B 1 249 ? -30.089 -23.307 18.331 1.00 46.19 346 ALA B C 1
ATOM 3648 O O . ALA B 1 249 ? -30.920 -23.241 19.243 1.00 48.30 346 ALA B O 1
ATOM 3650 N N . LYS B 1 250 ? -28.814 -22.940 18.499 1.00 43.67 347 LYS B N 1
ATOM 3651 C CA . LYS B 1 250 ? -28.353 -22.435 19.789 1.00 51.56 347 LYS B CA 1
ATOM 3652 C C . LYS B 1 250 ? -28.999 -21.097 20.123 1.00 42.98 347 LYS B C 1
ATOM 3653 O O . LYS B 1 250 ? -29.393 -20.861 21.271 1.00 43.79 347 LYS B O 1
ATOM 3659 N N . ALA B 1 251 ? -29.108 -20.205 19.134 1.00 47.54 348 ALA B N 1
ATOM 3660 C CA . ALA B 1 251 ? -29.747 -18.915 19.369 1.00 44.39 348 ALA B CA 1
ATOM 3661 C C . ALA B 1 251 ? -31.198 -19.089 19.795 1.00 42.43 348 ALA B C 1
ATOM 3662 O O . ALA B 1 251 ? -31.659 -18.439 20.740 1.00 40.69 348 ALA B O 1
ATOM 3664 N N . ILE B 1 252 ? -31.930 -19.975 19.119 1.00 43.19 349 ILE B N 1
ATOM 3665 C CA . ILE B 1 252 ? -33.328 -20.201 19.468 1.00 51.00 349 ILE B CA 1
ATOM 3666 C C . ILE B 1 252 ? -33.438 -20.912 20.812 1.00 48.45 349 ILE B C 1
ATOM 3667 O O . ILE B 1 252 ? -34.301 -20.582 21.634 1.00 48.07 349 ILE B O 1
ATOM 3672 N N . ALA B 1 253 ? -32.561 -21.889 21.064 1.00 53.72 350 ALA B N 1
ATOM 3673 C CA . ALA B 1 253 ? -32.573 -22.576 22.352 1.00 43.75 350 ALA B CA 1
ATOM 3674 C C . ALA B 1 253 ? -32.255 -21.626 23.498 1.00 50.81 350 ALA B C 1
ATOM 3675 O O . ALA B 1 253 ? -32.787 -21.784 24.603 1.00 44.86 350 ALA B O 1
ATOM 3677 N N . ALA B 1 254 ? -31.399 -20.631 23.257 1.00 41.13 351 ALA B N 1
ATOM 3678 C CA . ALA B 1 254 ? -31.074 -19.638 24.273 1.00 43.77 351 ALA B CA 1
ATOM 3679 C C . ALA B 1 254 ? -32.220 -18.677 24.552 1.00 52.16 351 ALA B C 1
ATOM 3680 O O . ALA B 1 254 ? -32.096 -17.843 25.456 1.00 51.92 351 ALA B O 1
ATOM 3682 N N . GLY B 1 255 ? -33.318 -18.760 23.808 1.00 48.44 352 GLY B N 1
ATOM 3683 C CA . GLY B 1 255 ? -34.485 -17.930 24.044 1.00 56.61 352 GLY B CA 1
ATOM 3684 C C . GLY B 1 255 ? -34.923 -17.080 22.870 1.00 55.12 352 GLY B C 1
ATOM 3685 O O . GLY B 1 255 ? -35.966 -16.416 22.969 1.00 57.93 352 GLY B O 1
ATOM 3686 N N . SER B 1 256 ? -34.185 -17.061 21.762 1.00 53.28 353 SER B N 1
ATOM 3687 C CA . SER B 1 256 ? -34.590 -16.261 20.616 1.00 54.67 353 SER B CA 1
ATOM 3688 C C . SER B 1 256 ? -35.840 -16.843 19.971 1.00 54.18 353 SER B C 1
ATOM 3689 O O . SER B 1 256 ? -35.994 -18.064 19.860 1.00 54.71 353 SER B O 1
ATOM 3692 N N . ALA B 1 257 ? -36.745 -15.955 19.558 1.00 53.00 354 ALA B N 1
ATOM 3693 C CA . ALA B 1 257 ? -37.913 -16.376 18.798 1.00 51.12 354 ALA B CA 1
ATOM 3694 C C . ALA B 1 257 ? -37.624 -16.469 17.309 1.00 59.30 354 ALA B C 1
ATOM 3695 O O . ALA B 1 257 ? -38.320 -17.200 16.597 1.00 56.06 354 ALA B O 1
ATOM 3697 N N . CYS B 1 258 ? -36.609 -15.758 16.829 1.00 52.32 355 CYS B N 1
ATOM 3698 C CA . CYS B 1 258 ? -36.264 -15.745 15.417 1.00 50.86 355 CYS B CA 1
ATOM 3699 C C . CYS B 1 258 ? -34.825 -15.274 15.286 1.00 46.04 355 CYS B C 1
ATOM 3700 O O . CYS B 1 258 ? -34.289 -14.605 16.173 1.00 54.65 355 CYS B O 1
ATOM 3703 N N . VAL B 1 259 ? -34.200 -15.638 14.171 1.00 40.62 356 VAL B N 1
ATOM 3704 C CA . VAL B 1 259 ? -32.826 -15.242 13.896 1.00 42.34 356 VAL B CA 1
ATOM 3705 C C . VAL B 1 259 ? -32.801 -14.404 12.627 1.00 49.24 356 VAL B C 1
ATOM 3706 O O . VAL B 1 259 ? -33.646 -14.555 11.739 1.00 51.24 356 VAL B O 1
ATOM 3710 N N . MET B 1 260 ? -31.823 -13.505 12.551 1.00 43.26 357 MET B N 1
ATOM 3711 C CA . MET B 1 260 ? -31.620 -12.657 11.381 1.00 55.37 357 MET B CA 1
ATOM 3712 C C . MET B 1 260 ? -30.261 -12.986 10.779 1.00 57.40 357 MET B C 1
ATOM 3713 O O . MET B 1 260 ? -29.223 -12.717 11.392 1.00 52.00 357 MET B O 1
ATOM 3718 N N . ILE B 1 261 ? -30.270 -13.568 9.583 1.00 63.58 358 ILE B N 1
ATOM 3719 C CA . ILE B 1 261 ? -29.049 -13.913 8.867 1.00 62.70 358 ILE B CA 1
ATOM 3720 C C . ILE B 1 261 ? -28.916 -12.996 7.660 1.00 60.63 358 ILE B C 1
ATOM 3721 O O . ILE B 1 261 ? -29.911 -12.536 7.088 1.00 64.53 358 ILE B O 1
ATOM 3726 N N . GLY B 1 262 ? -27.671 -12.728 7.275 1.00 58.84 359 GLY B N 1
ATOM 3727 C CA . GLY B 1 262 ? -27.405 -11.826 6.172 1.00 59.53 359 GLY B CA 1
ATOM 3728 C C . GLY B 1 262 ? -26.421 -12.364 5.154 1.00 55.68 359 GLY B C 1
ATOM 3729 O O . GLY B 1 262 ? -26.787 -12.621 4.003 1.00 64.87 359 GLY B O 1
ATOM 3730 N N . SER B 1 263 ? -25.163 -12.540 5.569 1.00 64.91 360 SER B N 1
ATOM 3731 C CA . SER B 1 263 ? -24.127 -12.980 4.639 1.00 65.41 360 SER B CA 1
ATOM 3732 C C . SER B 1 263 ? -24.417 -14.364 4.074 1.00 63.11 360 SER B C 1
ATOM 3733 O O . SER B 1 263 ? -24.013 -14.670 2.947 1.00 68.59 360 SER B O 1
ATOM 3736 N N . LEU B 1 264 ? -25.117 -15.212 4.831 1.00 52.35 361 LEU B N 1
ATOM 3737 C CA . LEU B 1 264 ? -25.421 -16.559 4.364 1.00 60.32 361 LEU B CA 1
ATOM 3738 C C . LEU B 1 264 ? -26.423 -16.578 3.218 1.00 56.90 361 LEU B C 1
ATOM 3739 O O . LEU B 1 264 ? -26.599 -17.629 2.591 1.00 64.80 361 LEU B O 1
ATOM 3744 N N . LEU B 1 265 ? -27.082 -15.455 2.932 1.00 61.44 362 LEU B N 1
ATOM 3745 C CA . LEU B 1 265 ? -28.031 -15.359 1.830 1.00 62.02 362 LEU B CA 1
ATOM 3746 C C . LEU B 1 265 ? -27.579 -14.374 0.760 1.00 62.57 362 LEU B C 1
ATOM 3747 O O . LEU B 1 265 ? -28.350 -14.079 -0.161 1.00 71.34 362 LEU B O 1
ATOM 3752 N N . ALA B 1 266 ? -26.346 -13.868 0.847 1.00 61.77 363 ALA B N 1
ATOM 3753 C CA . ALA B 1 266 ? -25.924 -12.780 -0.028 1.00 67.06 363 ALA B CA 1
ATOM 3754 C C . ALA B 1 266 ? -25.682 -13.246 -1.459 1.00 83.19 363 ALA B C 1
ATOM 3755 O O . ALA B 1 266 ? -25.910 -12.479 -2.401 1.00 92.05 363 ALA B O 1
ATOM 3757 N N . GLY B 1 267 ? -25.220 -14.478 -1.648 1.00 74.12 364 GLY B N 1
ATOM 3758 C CA . GLY B 1 267 ? -24.903 -14.944 -2.983 1.00 79.27 364 GLY B CA 1
ATOM 3759 C C . GLY B 1 267 ? -25.915 -15.910 -3.562 1.00 70.21 364 GLY B C 1
ATOM 3760 O O . GLY B 1 267 ? -25.542 -16.859 -4.258 1.00 78.77 364 GLY B O 1
ATOM 3761 N N . THR B 1 268 ? -27.195 -15.679 -3.294 1.00 66.15 365 THR B N 1
ATOM 3762 C CA . THR B 1 268 ? -28.257 -16.560 -3.757 1.00 75.52 365 THR B CA 1
ATOM 3763 C C . THR B 1 268 ? -28.868 -16.040 -5.055 1.00 79.37 365 THR B C 1
ATOM 3764 O O . THR B 1 268 ? -28.543 -14.954 -5.543 1.00 81.41 365 THR B O 1
ATOM 3768 N N . ASP B 1 269 ? -29.773 -16.847 -5.616 1.00 75.82 366 ASP B N 1
ATOM 3769 C CA . ASP B 1 269 ? -30.469 -16.460 -6.839 1.00 76.71 366 ASP B CA 1
ATOM 3770 C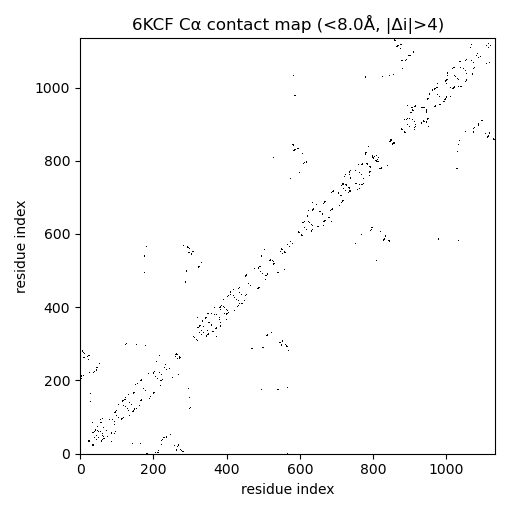 C . ASP B 1 269 ? -31.277 -15.187 -6.629 1.00 81.36 366 ASP B C 1
ATOM 3771 O O . ASP B 1 269 ? -31.179 -14.235 -7.412 1.00 77.54 366 ASP B O 1
ATOM 3776 N N . GLU B 1 270 ? -32.077 -15.156 -5.569 1.00 75.46 367 GLU B N 1
ATOM 3777 C CA . GLU B 1 270 ? -32.989 -14.055 -5.297 1.00 72.05 367 GLU B CA 1
ATOM 3778 C C . GLU B 1 270 ? -32.294 -12.850 -4.678 1.00 56.51 367 GLU B C 1
ATOM 3779 O O . GLU B 1 270 ? -32.950 -11.830 -4.443 1.00 70.87 367 GLU B O 1
ATOM 3785 N N . SER B 1 271 ? -30.994 -12.939 -4.418 1.00 65.07 368 SER B N 1
ATOM 3786 C CA . SER B 1 271 ? -30.234 -11.837 -3.854 1.00 70.87 368 SER B CA 1
ATOM 3787 C C . SER B 1 271 ? -29.800 -10.865 -4.951 1.00 64.52 368 SER B C 1
ATOM 3788 O O . SER B 1 271 ? -29.642 -11.258 -6.110 1.00 76.27 368 SER B O 1
ATOM 3791 N N . PRO B 1 272 ? -29.612 -9.588 -4.613 1.00 78.79 369 PRO B N 1
ATOM 3792 C CA . PRO B 1 272 ? -29.141 -8.624 -5.615 1.00 68.35 369 PRO B CA 1
ATOM 3793 C C . PRO B 1 272 ? -27.761 -8.993 -6.139 1.00 80.33 369 PRO B C 1
ATOM 3794 O O . PRO B 1 272 ? -26.972 -9.661 -5.466 1.00 88.97 369 PRO B O 1
ATOM 3798 N N . GLY B 1 273 ? -27.475 -8.547 -7.355 1.00 74.93 370 GLY B N 1
ATOM 3799 C CA . GLY B 1 273 ? -26.214 -8.811 -8.018 1.00 90.91 370 GLY B CA 1
ATOM 3800 C C . GLY B 1 273 ? -26.418 -9.578 -9.307 1.00 92.66 370 GLY B C 1
ATOM 3801 O O . GLY B 1 273 ? -27.544 -9.818 -9.753 1.00 86.63 370 GLY B O 1
ATOM 3802 N N . ASP B 1 274 ? -25.301 -9.970 -9.914 1.00 97.34 371 ASP B N 1
ATOM 3803 C CA . ASP B 1 274 ? -25.343 -10.692 -11.176 1.00 99.94 371 ASP B CA 1
ATOM 3804 C C . ASP B 1 274 ? -24.196 -11.688 -11.222 1.00 96.55 371 ASP B C 1
ATOM 3805 O O . ASP B 1 274 ? -23.249 -11.620 -10.433 1.00 98.94 371 ASP B O 1
ATOM 3810 N N . ILE B 1 275 ? -24.294 -12.619 -12.164 1.00 94.47 372 ILE B N 1
ATOM 3811 C CA . ILE B 1 275 ? -23.275 -13.644 -12.325 1.00 101.37 372 ILE B CA 1
ATOM 3812 C C . ILE B 1 275 ? -22.832 -13.731 -13.778 1.00 91.25 372 ILE B C 1
ATOM 3813 O O . ILE B 1 275 ? -21.733 -14.197 -14.075 1.00 94.72 372 ILE B O 1
ATOM 3818 N N . PRO B 1 324 ? -19.654 -14.752 -4.100 1.00 86.15 421 PRO B N 1
ATOM 3819 C CA . PRO B 1 324 ? -19.764 -16.212 -4.180 1.00 82.92 421 PRO B CA 1
ATOM 3820 C C . PRO B 1 324 ? -21.198 -16.680 -4.405 1.00 80.87 421 PRO B C 1
ATOM 3821 O O . PRO B 1 324 ? -22.058 -16.484 -3.549 1.00 91.93 421 PRO B O 1
ATOM 3825 N N . TYR B 1 325 ? -21.441 -17.296 -5.558 1.00 82.86 422 TYR B N 1
ATOM 3826 C CA . TYR B 1 325 ? -22.775 -17.769 -5.902 1.00 75.49 422 TYR B CA 1
ATOM 3827 C C . TYR B 1 325 ? -23.137 -18.977 -5.043 1.00 76.60 422 TYR B C 1
ATOM 3828 O O . TYR B 1 325 ? -22.400 -19.968 -5.010 1.00 81.45 422 TYR B O 1
ATOM 3837 N N . LYS B 1 326 ? -24.274 -18.895 -4.347 1.00 81.40 423 LYS B N 1
ATOM 3838 C CA . LYS B 1 326 ? -24.702 -19.947 -3.437 1.00 72.94 423 LYS B CA 1
ATOM 3839 C C . LYS B 1 326 ? -25.890 -20.753 -3.945 1.00 69.43 423 LYS B C 1
ATOM 3840 O O . LYS B 1 326 ? -26.163 -21.826 -3.397 1.00 85.23 423 LYS B O 1
ATOM 3846 N N . GLY B 1 327 ? -26.603 -20.272 -4.960 1.00 67.04 424 GLY B N 1
ATOM 3847 C CA . GLY B 1 327 ? -27.692 -21.021 -5.541 1.00 67.73 424 GLY B CA 1
ATOM 3848 C C . GLY B 1 327 ? -29.059 -20.527 -5.118 1.00 63.84 424 GLY B C 1
ATOM 3849 O O . GLY B 1 327 ? -29.217 -19.407 -4.623 1.00 66.03 424 GLY B O 1
ATOM 3850 N N . PRO B 1 328 ? -30.081 -21.360 -5.310 1.00 57.59 425 PRO B N 1
ATOM 3851 C CA . PRO B 1 328 ? -31.443 -20.958 -4.935 1.00 59.21 425 PRO B CA 1
ATOM 3852 C C . PRO B 1 328 ? -31.571 -20.815 -3.425 1.00 63.84 425 PRO B C 1
ATOM 3853 O O . PRO B 1 328 ? -31.111 -21.670 -2.665 1.00 66.46 425 PRO B O 1
ATOM 3857 N N . ILE B 1 329 ? -32.202 -19.719 -2.995 1.00 62.28 426 ILE B N 1
ATOM 3858 C CA . ILE B 1 329 ? -32.342 -19.456 -1.568 1.00 71.18 426 ILE B CA 1
ATOM 3859 C C . ILE B 1 329 ? -33.271 -20.460 -0.899 1.00 68.72 426 ILE B C 1
ATOM 3860 O O . ILE B 1 329 ? -33.183 -20.661 0.318 1.00 67.55 426 ILE B O 1
ATOM 3865 N N . ALA B 1 330 ? -34.158 -21.104 -1.663 1.00 61.10 427 ALA B N 1
ATOM 3866 C CA . ALA B 1 330 ? -35.031 -22.119 -1.084 1.00 55.70 427 ALA B CA 1
ATOM 3867 C C . ALA B 1 330 ? -34.243 -23.339 -0.630 1.00 57.77 427 ALA B C 1
ATOM 3868 O O . ALA B 1 330 ? -34.663 -24.036 0.299 1.00 47.67 427 ALA B O 1
ATOM 3870 N N . SER B 1 331 ? -33.107 -23.615 -1.273 1.00 57.31 428 SER B N 1
ATOM 3871 C CA . SER B 1 331 ? -32.255 -24.714 -0.839 1.00 61.73 428 SER B CA 1
ATOM 3872 C C . SER B 1 331 ? -31.430 -24.340 0.384 1.00 59.88 428 SER B C 1
ATOM 3873 O O . SER B 1 331 ? -31.172 -25.196 1.237 1.00 63.73 428 SER B O 1
ATOM 3876 N N . VAL B 1 332 ? -31.009 -23.077 0.486 1.00 50.21 429 VAL B N 1
ATOM 3877 C CA . VAL B 1 332 ? -30.287 -22.625 1.671 1.00 53.58 429 VAL B CA 1
ATOM 3878 C C . VAL B 1 332 ? -31.198 -22.664 2.891 1.00 57.24 429 VAL B C 1
ATOM 3879 O O . VAL B 1 332 ? -30.820 -23.170 3.954 1.00 56.36 429 VAL B O 1
ATOM 3883 N N . LEU B 1 333 ? -32.415 -22.130 2.754 1.00 55.72 430 LEU B N 1
ATOM 3884 C CA . LEU B 1 333 ? -33.365 -22.153 3.860 1.00 55.93 430 LEU B CA 1
ATOM 3885 C C . LEU B 1 333 ? -33.803 -23.573 4.194 1.00 57.75 430 LEU B C 1
ATOM 3886 O O . LEU B 1 333 ? -34.101 -23.869 5.357 1.00 61.78 430 LEU B O 1
ATOM 3891 N N . HIS B 1 334 ? -33.849 -24.459 3.197 1.00 52.18 431 HIS B N 1
ATOM 3892 C CA . HIS B 1 334 ? -34.185 -25.853 3.463 1.00 56.28 431 HIS B CA 1
ATOM 3893 C C . HIS B 1 334 ? -33.104 -26.539 4.288 1.00 53.70 431 HIS B C 1
ATOM 3894 O O . HIS B 1 334 ? -33.409 -27.424 5.096 1.00 50.99 431 HIS B O 1
ATOM 3901 N N . GLN B 1 335 ? -31.842 -26.143 4.107 1.00 46.35 432 GLN B N 1
ATOM 3902 C CA . GLN B 1 335 ? -30.757 -26.752 4.868 1.00 53.36 432 GLN B CA 1
ATOM 3903 C C . GLN B 1 335 ? -30.855 -26.395 6.347 1.00 61.35 432 GLN B C 1
ATOM 3904 O O . GLN B 1 335 ? -30.819 -27.278 7.212 1.00 66.32 432 GLN B O 1
ATOM 3910 N N . MET B 1 336 ? -30.973 -25.102 6.660 1.00 47.22 433 MET B N 1
ATOM 3911 C CA . MET B 1 336 ? -31.025 -24.694 8.059 1.00 66.52 433 MET B CA 1
ATOM 3912 C C . MET B 1 336 ? -32.335 -25.102 8.719 1.00 57.30 433 MET B C 1
ATOM 3913 O O . MET B 1 336 ? -32.367 -25.338 9.932 1.00 56.07 433 MET B O 1
ATOM 3918 N N . SER B 1 337 ? -33.420 -25.189 7.947 1.00 48.29 434 SER B N 1
ATOM 3919 C CA . SER B 1 337 ? -34.663 -25.719 8.495 1.00 54.40 434 SER B CA 1
ATOM 3920 C C . SER B 1 337 ? -34.495 -27.175 8.911 1.00 53.42 434 SER B C 1
ATOM 3921 O O . SER B 1 337 ? -35.015 -27.597 9.951 1.00 48.56 434 SER B O 1
ATOM 3924 N N . GLY B 1 338 ? -33.768 -27.959 8.111 1.00 49.94 435 GLY B N 1
ATOM 3925 C CA . GLY B 1 338 ? -33.489 -29.333 8.489 1.00 29.05 435 GLY B CA 1
ATOM 3926 C C . GLY B 1 338 ? -32.498 -29.440 9.629 1.00 54.56 435 GLY B C 1
ATOM 3927 O O . GLY B 1 338 ? -32.612 -30.335 10.473 1.00 50.99 435 GLY B O 1
ATOM 3928 N N . GLY B 1 339 ? -31.515 -28.538 9.674 1.00 48.12 436 GLY B N 1
ATOM 3929 C CA . GLY B 1 339 ? -30.576 -28.540 10.782 1.00 47.00 436 GLY B CA 1
ATOM 3930 C C . GLY B 1 339 ? -31.240 -28.202 12.102 1.00 52.18 436 GLY B C 1
ATOM 3931 O O . GLY B 1 339 ? -30.934 -28.807 13.134 1.00 52.16 436 GLY B O 1
ATOM 3932 N N . LEU B 1 340 ? -32.160 -27.236 12.089 1.00 45.51 437 LEU B N 1
ATOM 3933 C CA . LEU B 1 340 ? -32.886 -26.889 13.305 1.00 43.81 437 LEU B CA 1
ATOM 3934 C C . LEU B 1 340 ? -33.794 -28.029 13.750 1.00 52.46 437 LEU B C 1
ATOM 3935 O O . LEU B 1 340 ? -33.901 -28.311 14.950 1.00 55.58 437 LEU B O 1
ATOM 3940 N N . LYS B 1 341 ? -34.447 -28.701 12.799 1.00 45.58 438 LYS B N 1
ATOM 3941 C CA . LYS B 1 341 ? -35.364 -29.783 13.146 1.00 46.10 438 LYS B CA 1
ATOM 3942 C C . LYS B 1 341 ? -34.623 -30.956 13.778 1.00 48.65 438 LYS B C 1
ATOM 3943 O O . LYS B 1 341 ? -35.066 -31.509 14.791 1.00 45.02 438 LYS B O 1
ATOM 3949 N N . SER B 1 342 ? -33.494 -31.358 13.189 1.00 43.08 439 SER B N 1
ATOM 3950 C CA . SER B 1 342 ? -32.726 -32.459 13.759 1.00 57.80 439 SER B CA 1
ATOM 3951 C C . SER B 1 342 ? -32.088 -32.068 15.085 1.00 57.11 439 SER B C 1
ATOM 3952 O O . SER B 1 342 ? -31.915 -32.920 15.964 1.00 50.88 439 SER B O 1
ATOM 3955 N N . SER B 1 343 ? -31.736 -30.791 15.251 1.00 55.19 440 SER B N 1
ATOM 3956 C CA . SER B 1 343 ? -31.229 -30.331 16.539 1.00 48.02 440 SER B CA 1
ATOM 3957 C C . SER B 1 343 ? -32.300 -30.434 17.617 1.00 52.79 440 SER B C 1
ATOM 3958 O O . SER B 1 343 ? -32.002 -30.783 18.766 1.00 56.06 440 SER B O 1
ATOM 3961 N N . MET B 1 344 ? -33.551 -30.129 17.269 1.00 41.44 441 MET B N 1
ATOM 3962 C CA . MET B 1 344 ? -34.647 -30.315 18.210 1.00 52.15 441 MET B CA 1
ATOM 3963 C C . MET B 1 344 ? -34.960 -31.788 18.436 1.00 51.31 441 MET B C 1
ATOM 3964 O O . MET B 1 344 ? -35.527 -32.137 19.477 1.00 45.46 441 MET B O 1
ATOM 3969 N N . GLY B 1 345 ? -34.601 -32.656 17.488 1.00 45.45 442 GLY B N 1
ATOM 3970 C CA . GLY B 1 345 ? -34.771 -34.081 17.699 1.00 49.00 442 GLY B CA 1
ATOM 3971 C C . GLY B 1 345 ? -33.776 -34.653 18.686 1.00 50.56 442 GLY B C 1
ATOM 3972 O O . GLY B 1 345 ? -34.099 -35.586 19.426 1.00 53.74 442 GLY B O 1
ATOM 3973 N N . TYR B 1 346 ? -32.556 -34.110 18.710 1.00 54.44 443 TYR B N 1
ATOM 3974 C CA . TYR B 1 346 ? -31.580 -34.521 19.715 1.00 50.72 443 TYR B CA 1
ATOM 3975 C C . TYR B 1 346 ? -32.045 -34.146 21.116 1.00 54.75 443 TYR B C 1
ATOM 3976 O O . TYR B 1 346 ? -31.865 -34.915 22.068 1.00 53.14 443 TYR B O 1
ATOM 3985 N N . VAL B 1 347 ? -32.642 -32.961 21.265 1.00 48.16 444 VAL B N 1
ATOM 3986 C CA . VAL B 1 347 ? -33.134 -32.527 22.568 1.00 53.16 444 VAL B CA 1
ATOM 3987 C C . VAL B 1 347 ? -34.493 -33.138 22.893 1.00 43.53 444 VAL B C 1
ATOM 3988 O O . VAL B 1 347 ? -34.877 -33.197 24.067 1.00 60.60 444 VAL B O 1
ATOM 3992 N N . GLY B 1 348 ? -35.223 -33.617 21.891 1.00 59.77 445 GLY B N 1
ATOM 3993 C CA . GLY B 1 348 ? -36.510 -34.238 22.130 1.00 59.37 445 GLY B CA 1
ATOM 3994 C C . GLY B 1 348 ? -37.641 -33.239 22.245 1.00 55.98 445 GLY B C 1
ATOM 3995 O O . GLY B 1 348 ? -38.517 -33.377 23.103 1.00 55.63 445 GLY B O 1
ATOM 3996 N N . ALA B 1 349 ? -37.634 -32.230 21.380 1.00 59.30 446 ALA B N 1
ATOM 3997 C CA . ALA B 1 349 ? -38.639 -31.178 21.387 1.00 56.33 446 ALA B CA 1
ATOM 3998 C C . ALA B 1 349 ? -39.422 -31.201 20.084 1.00 56.59 446 ALA B C 1
ATOM 3999 O O . ALA B 1 349 ? -38.849 -31.385 19.005 1.00 55.91 446 ALA B O 1
ATOM 4001 N N . SER B 1 350 ? -40.737 -31.014 20.191 1.00 61.79 447 SER B N 1
ATOM 4002 C CA . SER B 1 350 ? -41.604 -30.972 19.024 1.00 65.77 447 SER B CA 1
ATOM 4003 C C . SER B 1 350 ? -41.923 -29.557 18.564 1.00 61.24 447 SER B C 1
ATOM 4004 O O . SER B 1 350 ? -42.344 -29.378 17.417 1.00 63.59 447 SER B O 1
ATOM 4007 N N . ASN B 1 351 ? -41.735 -28.556 19.423 1.00 60.21 448 ASN B N 1
ATOM 4008 C CA . ASN B 1 351 ? -41.961 -27.165 19.059 1.00 48.17 448 ASN B CA 1
ATOM 4009 C C . ASN B 1 351 ? -40.882 -26.299 19.697 1.00 60.21 448 ASN B C 1
ATOM 4010 O O . ASN B 1 351 ? -40.068 -26.768 20.497 1.00 61.38 448 ASN B O 1
ATOM 4015 N N . ILE B 1 352 ? -40.886 -25.015 19.328 1.00 56.46 449 ILE B N 1
ATOM 4016 C CA . ILE B 1 352 ? -39.868 -24.089 19.816 1.00 44.95 449 ILE B CA 1
ATOM 4017 C C . ILE B 1 352 ? -39.972 -23.906 21.324 1.00 58.88 449 ILE B C 1
ATOM 4018 O O . ILE B 1 352 ? -38.954 -23.757 22.012 1.00 56.00 449 ILE B O 1
ATOM 4023 N N . GLU B 1 353 ? -41.192 -23.925 21.866 1.00 60.12 450 GLU B N 1
ATOM 4024 C CA . GLU B 1 353 ? -41.365 -23.737 23.304 1.00 58.29 450 GLU B CA 1
ATOM 4025 C C . GLU B 1 353 ? -40.724 -24.876 24.088 1.00 59.19 450 GLU B C 1
ATOM 4026 O O . GLU B 1 353 ? -39.981 -24.643 25.049 1.00 62.97 450 GLU B O 1
ATOM 4032 N N . GLU B 1 354 ? -41.002 -26.121 23.691 1.00 52.26 451 GLU B N 1
ATOM 4033 C CA . GLU B 1 354 ? -40.341 -27.258 24.323 1.00 59.03 451 GLU B CA 1
ATOM 4034 C C . GLU B 1 354 ? -38.836 -27.220 24.100 1.00 59.36 451 GLU B C 1
ATOM 4035 O O . GLU B 1 354 ? -38.070 -27.695 24.945 1.00 69.23 451 GLU B O 1
ATOM 4041 N N . PHE B 1 355 ? -38.396 -26.657 22.972 1.00 65.46 452 PHE B N 1
ATOM 4042 C CA . PHE B 1 355 ? -36.967 -26.557 22.695 1.00 55.04 452 PHE B CA 1
ATOM 4043 C C . PHE B 1 355 ? -36.279 -25.614 23.674 1.00 54.07 452 PHE B C 1
ATOM 4044 O O . PHE B 1 355 ? -35.158 -25.882 24.118 1.00 56.30 452 PHE B O 1
ATOM 4052 N N . GLN B 1 356 ? -36.938 -24.513 24.031 1.00 56.88 453 GLN B N 1
ATOM 4053 C CA . GLN B 1 356 ? -36.339 -23.515 24.906 1.00 57.25 453 GLN B CA 1
ATOM 4054 C C . GLN B 1 356 ? -36.346 -23.921 26.375 1.00 68.26 453 GLN B C 1
ATOM 4055 O O . GLN B 1 356 ? -35.643 -23.295 27.176 1.00 51.39 453 GLN B O 1
ATOM 4061 N N . LYS B 1 357 ? -37.113 -24.945 26.747 1.00 57.94 454 LYS B N 1
ATOM 4062 C CA . LYS B 1 357 ? -37.154 -25.426 28.122 1.00 66.71 454 LYS B CA 1
ATOM 4063 C C . LYS B 1 357 ? -36.300 -26.666 28.343 1.00 58.96 454 LYS B C 1
ATOM 4064 O O . LYS B 1 357 ? -35.670 -26.797 29.396 1.00 77.26 454 LYS B O 1
ATOM 4070 N N . LYS B 1 358 ? -36.262 -27.579 27.372 1.00 54.06 455 LYS B N 1
ATOM 4071 C CA . LYS B 1 358 ? -35.502 -28.813 27.523 1.00 58.26 455 LYS B CA 1
ATOM 4072 C C . LYS B 1 358 ? -34.027 -28.649 27.186 1.00 60.66 455 LYS B C 1
ATOM 4073 O O . LYS B 1 358 ? -33.221 -29.504 27.571 1.00 62.69 455 LYS B O 1
ATOM 4079 N N . ALA B 1 359 ? -33.655 -27.583 26.481 1.00 61.09 456 ALA B N 1
ATOM 4080 C CA . ALA B 1 359 ? -32.287 -27.446 26.000 1.00 55.37 456 ALA B CA 1
ATOM 4081 C C . ALA B 1 359 ? -31.325 -27.200 27.155 1.00 55.30 456 ALA B C 1
ATOM 4082 O O . ALA B 1 359 ? -31.550 -26.320 27.992 1.00 56.31 456 ALA B O 1
ATOM 4084 N N . ASN B 1 360 ? -30.252 -27.983 27.194 1.00 48.39 457 ASN B N 1
ATOM 4085 C CA . ASN B 1 360 ? -29.161 -27.801 28.138 1.00 52.57 457 ASN B CA 1
ATOM 4086 C C . ASN B 1 360 ? -27.873 -27.573 27.362 1.00 46.92 457 ASN B C 1
ATOM 4087 O O . ASN B 1 360 ? -27.606 -28.260 26.371 1.00 52.09 457 ASN B O 1
ATOM 4092 N N . PHE B 1 361 ? -27.080 -26.607 27.811 1.00 50.31 458 PHE B N 1
ATOM 4093 C CA . PHE B 1 361 ? -25.832 -26.254 27.151 1.00 50.62 458 PHE B CA 1
ATOM 4094 C C . PHE B 1 361 ? -24.656 -26.911 27.861 1.00 50.19 458 PHE B C 1
ATOM 4095 O O . PHE B 1 361 ? -24.596 -26.938 29.094 1.00 56.21 458 PHE B O 1
ATOM 4103 N N . ILE B 1 362 ? -23.723 -27.439 27.075 1.00 65.71 459 ILE B N 1
ATOM 4104 C CA . ILE B 1 362 ? -22.478 -28.003 27.581 1.00 46.27 459 ILE B CA 1
ATOM 4105 C C . ILE B 1 362 ? -21.355 -27.044 27.214 1.00 46.35 459 ILE B C 1
ATOM 4106 O O . ILE B 1 362 ? -21.140 -26.756 26.030 1.00 57.24 459 ILE B O 1
ATOM 4111 N N . ARG B 1 363 ? -20.641 -26.551 28.219 1.00 51.32 460 ARG B N 1
ATOM 4112 C CA . ARG B 1 363 ? -19.479 -25.706 27.977 1.00 50.78 460 ARG B CA 1
ATOM 4113 C C . ARG B 1 363 ? -18.318 -26.581 27.516 1.00 56.72 460 ARG B C 1
ATOM 4114 O O . ARG B 1 363 ? -17.956 -27.548 28.194 1.00 62.11 460 ARG B O 1
ATOM 4122 N N . VAL B 1 364 ? -17.743 -26.253 26.363 1.00 55.40 461 VAL B N 1
ATOM 4123 C CA . VAL B 1 364 ? -16.701 -27.070 25.759 1.00 57.83 461 VAL B CA 1
ATOM 4124 C C . VAL B 1 364 ? -15.350 -26.394 25.951 1.00 56.21 461 VAL B C 1
ATOM 4125 O O . VAL B 1 364 ? -15.244 -25.177 26.130 1.00 53.20 461 VAL B O 1
ATOM 4129 N N . SER B 1 365 ? -14.300 -27.209 25.909 1.00 68.81 462 SER B N 1
ATOM 4130 C CA . SER B 1 365 ? -12.955 -26.723 26.157 1.00 59.87 462 SER B CA 1
ATOM 4131 C C . SER B 1 365 ? -12.425 -25.958 24.947 1.00 74.76 462 SER B C 1
ATOM 4132 O O . SER B 1 365 ? -12.999 -25.980 23.853 1.00 55.19 462 SER B O 1
ATOM 4135 N N . VAL B 1 366 ? -11.300 -25.270 25.161 1.00 75.53 463 VAL B N 1
ATOM 4136 C CA . VAL B 1 366 ? -10.635 -24.564 24.071 1.00 68.80 463 VAL B CA 1
ATOM 4137 C C . VAL B 1 366 ? -10.131 -25.550 23.027 1.00 72.38 463 VAL B C 1
ATOM 4138 O O . VAL B 1 366 ? -10.079 -25.232 21.832 1.00 80.37 463 VAL B O 1
ATOM 4142 N N . ALA B 1 367 ? -9.759 -26.758 23.451 1.00 80.13 464 ALA B N 1
ATOM 4143 C CA . ALA B 1 367 ? -9.363 -27.805 22.520 1.00 83.79 464 ALA B CA 1
ATOM 4144 C C . ALA B 1 367 ? -10.551 -28.467 21.835 1.00 69.98 464 ALA B C 1
ATOM 4145 O O . ALA B 1 367 ? -10.354 -29.194 20.856 1.00 68.17 464 ALA B O 1
ATOM 4147 N N . GLY B 1 368 ? -11.770 -28.238 22.324 1.00 73.55 465 GLY B N 1
ATOM 4148 C CA . GLY B 1 368 ? -12.953 -28.795 21.697 1.00 82.66 465 GLY B CA 1
ATOM 4149 C C . GLY B 1 368 ? -13.396 -28.104 20.427 1.00 75.42 465 GLY B C 1
ATOM 4150 O O . GLY B 1 368 ? -14.309 -28.596 19.757 1.00 80.15 465 GLY B O 1
ATOM 4151 N N . LEU B 1 369 ? -12.779 -26.980 20.080 1.00 73.63 466 LEU B N 1
ATOM 4152 C CA . LEU B 1 369 ? -13.128 -26.265 18.857 1.00 87.35 466 LEU B CA 1
ATOM 4153 C C . LEU B 1 369 ? -11.999 -26.345 17.833 1.00 74.61 466 LEU B C 1
ATOM 4154 O O . LEU B 1 369 ? -11.469 -27.423 17.562 1.00 82.32 466 LEU B O 1
ATOM 4159 N N . VAL C 1 12 ? 4.294 -26.724 -33.492 1.00 61.92 6 VAL C N 1
ATOM 4160 C CA . VAL C 1 12 ? 3.866 -26.403 -34.848 1.00 65.42 6 VAL C CA 1
ATOM 4161 C C . VAL C 1 12 ? 2.407 -26.808 -35.052 1.00 58.46 6 VAL C C 1
ATOM 4162 O O . VAL C 1 12 ? 1.783 -26.428 -36.041 1.00 74.54 6 VAL C O 1
ATOM 4166 N N . ALA C 1 13 ? 1.868 -27.582 -34.113 1.00 63.82 7 ALA C N 1
ATOM 4167 C CA . ALA C 1 13 ? 0.450 -27.918 -34.088 1.00 47.74 7 ALA C CA 1
ATOM 4168 C C . ALA C 1 13 ? -0.243 -26.994 -33.095 1.00 58.80 7 ALA C C 1
ATOM 4169 O O . ALA C 1 13 ? 0.123 -26.959 -31.914 1.00 52.47 7 ALA C O 1
ATOM 4171 N N . LEU C 1 14 ? -1.240 -26.255 -33.572 1.00 48.89 8 LEU C N 1
ATOM 4172 C CA . LEU C 1 14 ? -1.819 -25.145 -32.829 1.00 45.66 8 LEU C CA 1
ATOM 4173 C C . LEU C 1 14 ? -3.071 -25.571 -32.075 1.00 42.38 8 LEU C C 1
ATOM 4174 O O . LEU C 1 14 ? -3.875 -26.362 -32.575 1.00 49.12 8 LEU C O 1
ATOM 4179 N N . THR C 1 15 ? -3.227 -25.034 -30.870 1.00 49.02 9 THR C N 1
ATOM 4180 C CA . THR C 1 15 ? -4.452 -25.121 -30.091 1.00 54.06 9 THR C CA 1
ATOM 4181 C C . THR C 1 15 ? -5.072 -23.729 -29.984 1.00 42.01 9 THR C C 1
ATOM 4182 O O . THR C 1 15 ? -4.539 -22.747 -30.509 1.00 40.70 9 THR C O 1
ATOM 4186 N N . PHE C 1 16 ? -6.210 -23.651 -29.287 1.00 50.17 10 PHE C N 1
ATOM 4187 C CA . PHE C 1 16 ? -6.974 -22.406 -29.237 1.00 52.13 10 PHE C CA 1
ATOM 4188 C C . PHE C 1 16 ? -6.147 -21.256 -28.674 1.00 56.24 10 PHE C C 1
ATOM 4189 O O . PHE C 1 16 ? -6.274 -20.111 -29.125 1.00 53.05 10 PHE C O 1
ATOM 4197 N N . ASP C 1 17 ? -5.292 -21.537 -27.694 1.00 58.30 11 ASP C N 1
ATOM 4198 C CA . ASP C 1 17 ? -4.524 -20.493 -27.028 1.00 58.17 11 ASP C CA 1
ATOM 4199 C C . ASP C 1 17 ? -3.341 -19.996 -27.849 1.00 56.39 11 ASP C C 1
ATOM 4200 O O . ASP C 1 17 ? -2.671 -19.049 -27.424 1.00 66.78 11 ASP C O 1
ATOM 4205 N N . ASP C 1 18 ? -3.069 -20.595 -29.006 1.00 50.15 12 ASP C N 1
ATOM 4206 C CA . ASP C 1 18 ? -1.959 -20.166 -29.844 1.00 52.35 12 ASP C CA 1
ATOM 4207 C C . ASP C 1 18 ? -2.348 -19.101 -30.859 1.00 64.25 12 ASP C C 1
ATOM 4208 O O . ASP C 1 18 ? -1.465 -18.575 -31.547 1.00 55.84 12 ASP C O 1
ATOM 4213 N N . VAL C 1 19 ? -3.635 -18.766 -30.974 1.00 51.63 13 VAL C N 1
ATOM 4214 C CA . VAL C 1 19 ? -4.102 -17.843 -31.998 1.00 59.10 13 VAL C CA 1
ATOM 4215 C C . VAL C 1 19 ? -5.012 -16.790 -31.380 1.00 53.02 13 VAL C C 1
ATOM 4216 O O . VAL C 1 19 ? -5.499 -16.928 -30.256 1.00 52.67 13 VAL C O 1
ATOM 4220 N N . LEU C 1 20 ? -5.233 -15.725 -32.147 1.00 52.32 14 LEU C N 1
ATOM 4221 C CA . LEU C 1 20 ? -6.162 -14.661 -31.800 1.00 58.53 14 LEU C CA 1
ATOM 4222 C C . LEU C 1 20 ? -6.871 -14.208 -33.067 1.00 55.87 14 LEU C C 1
ATOM 4223 O O . LEU C 1 20 ? -6.251 -14.107 -34.130 1.00 43.85 14 LEU C O 1
ATOM 4228 N N . LEU C 1 21 ? -8.170 -13.948 -32.954 1.00 59.73 15 LEU C N 1
ATOM 4229 C CA . LEU C 1 21 ? -8.927 -13.440 -34.090 1.00 50.54 15 LEU C CA 1
ATOM 4230 C C . LEU C 1 21 ? -8.559 -11.984 -34.347 1.00 53.39 15 LEU C C 1
ATOM 4231 O O . LEU C 1 21 ? -8.635 -11.145 -33.444 1.00 54.59 15 LEU C O 1
ATOM 4236 N N . ARG C 1 22 ? -8.149 -11.686 -35.573 1.00 51.24 16 ARG C N 1
ATOM 4237 C CA . ARG C 1 22 ? -7.775 -10.317 -35.908 1.00 64.85 16 ARG C CA 1
ATOM 4238 C C . ARG C 1 22 ? -9.027 -9.474 -36.125 1.00 60.68 16 ARG C C 1
ATOM 4239 O O . ARG C 1 22 ? -9.949 -9.913 -36.819 1.00 60.67 16 ARG C O 1
ATOM 4247 N N . PRO C 1 23 ? -9.101 -8.276 -35.548 1.00 65.62 17 PRO C N 1
ATOM 4248 C CA . PRO C 1 23 ? -10.259 -7.414 -35.803 1.00 73.64 17 PRO C CA 1
ATOM 4249 C C . PRO C 1 23 ? -10.251 -6.893 -37.232 1.00 61.50 17 PRO C C 1
ATOM 4250 O O . PRO C 1 23 ? -9.216 -6.477 -37.758 1.00 70.40 17 PRO C O 1
ATOM 4254 N N . GLU C 1 24 ? -11.420 -6.929 -37.859 1.00 59.46 18 GLU C N 1
ATOM 4255 C CA . GLU C 1 24 ? -11.611 -6.423 -39.208 1.00 54.65 18 GLU C CA 1
ATOM 4256 C C . GLU C 1 24 ? -12.603 -5.269 -39.177 1.00 56.43 18 GLU C C 1
ATOM 4257 O O . GLU C 1 24 ? -13.235 -4.989 -38.155 1.00 57.29 18 GLU C O 1
ATOM 4263 N N . PHE C 1 25 ? -12.733 -4.592 -40.316 1.00 72.01 19 PHE C N 1
ATOM 4264 C CA . PHE C 1 25 ? -13.735 -3.542 -40.437 1.00 63.31 19 PHE C CA 1
ATOM 4265 C C . PHE C 1 25 ? -15.128 -4.134 -40.280 1.00 57.99 19 PHE C C 1
ATOM 4266 O O . PHE C 1 25 ? -15.445 -5.181 -40.851 1.00 66.29 19 PHE C O 1
ATOM 4274 N N . SER C 1 26 ? -15.965 -3.460 -39.495 1.00 68.23 20 SER C N 1
ATOM 4275 C CA . SER C 1 26 ? -17.280 -3.985 -39.164 1.00 69.59 20 SER C CA 1
ATOM 4276 C C . SER C 1 26 ? -18.321 -2.879 -39.195 1.00 79.12 20 SER C C 1
ATOM 4277 O O . SER C 1 26 ? -18.098 -1.785 -38.668 1.00 65.24 20 SER C O 1
ATOM 4280 N N . ASN C 1 27 ? -19.462 -3.178 -39.816 1.00 73.76 21 ASN C N 1
ATOM 4281 C CA . ASN C 1 27 ? -20.647 -2.336 -39.731 1.00 87.01 21 ASN C CA 1
ATOM 4282 C C . ASN C 1 27 ? -21.794 -3.051 -39.031 1.00 86.02 21 ASN C C 1
ATOM 4283 O O . ASN C 1 27 ? -22.908 -2.517 -38.977 1.00 100.61 21 ASN C O 1
ATOM 4288 N N . VAL C 1 28 ? -21.549 -4.241 -38.494 1.00 80.82 22 VAL C N 1
ATOM 4289 C CA . VAL C 1 28 ? -22.565 -5.031 -37.811 1.00 88.06 22 VAL C CA 1
ATOM 4290 C C . VAL C 1 28 ? -22.510 -4.729 -36.321 1.00 91.41 22 VAL C C 1
ATOM 4291 O O . VAL C 1 28 ? -21.466 -4.358 -35.774 1.00 96.87 22 VAL C O 1
ATOM 4295 N N . LEU C 1 29 ? -23.653 -4.883 -35.655 1.00 96.06 23 LEU C N 1
ATOM 4296 C CA . LEU C 1 29 ? -23.756 -4.723 -34.216 1.00 100.09 23 LEU C CA 1
ATOM 4297 C C . LEU C 1 29 ? -24.501 -5.916 -33.633 1.00 100.69 23 LEU C C 1
ATOM 4298 O O . LEU C 1 29 ? -25.431 -6.435 -34.263 1.00 97.96 23 LEU C O 1
ATOM 4303 N N . PRO C 1 30 ? -24.116 -6.378 -32.435 1.00 103.80 24 PRO C N 1
ATOM 4304 C CA . PRO C 1 30 ? -24.716 -7.603 -31.880 1.00 110.86 24 PRO C CA 1
ATOM 4305 C C . PRO C 1 30 ? -26.212 -7.507 -31.620 1.00 117.21 24 PRO C C 1
ATOM 4306 O O . PRO C 1 30 ? -26.675 -7.778 -30.507 1.00 114.80 24 PRO C O 1
ATOM 4310 N N . ARG C 1 31 ? -26.976 -7.133 -32.645 1.00 106.42 25 ARG C N 1
ATOM 4311 C CA . ARG C 1 31 ? -28.430 -7.128 -32.565 1.00 109.90 25 ARG C CA 1
ATOM 4312 C C . ARG C 1 31 ? -29.002 -7.896 -33.748 1.00 107.89 25 ARG C C 1
ATOM 4313 O O . ARG C 1 31 ? -30.072 -8.503 -33.649 1.00 110.19 25 ARG C O 1
ATOM 4321 N N . ASP C 1 32 ? -28.293 -7.873 -34.875 1.00 110.31 26 ASP C N 1
ATOM 4322 C CA . ASP C 1 32 ? -28.671 -8.616 -36.071 1.00 104.59 26 ASP C CA 1
ATOM 4323 C C . ASP C 1 32 ? -27.673 -9.728 -36.381 1.00 94.82 26 ASP C C 1
ATOM 4324 O O . ASP C 1 32 ? -27.473 -10.086 -37.544 1.00 87.24 26 ASP C O 1
ATOM 4329 N N . ILE C 1 33 ? -27.044 -10.282 -35.349 1.00 89.82 27 ILE C N 1
ATOM 4330 C CA . ILE C 1 33 ? -26.061 -11.348 -35.510 1.00 74.24 27 ILE C CA 1
ATOM 4331 C C . ILE C 1 33 ? -26.785 -12.687 -35.459 1.00 72.23 27 ILE C C 1
ATOM 4332 O O . ILE C 1 33 ? -27.453 -13.005 -34.469 1.00 73.16 27 ILE C O 1
ATOM 4337 N N . ASP C 1 34 ? -26.646 -13.475 -36.522 1.00 72.15 28 ASP C N 1
ATOM 4338 C CA . ASP C 1 34 ? -27.297 -14.775 -36.637 1.00 72.84 28 ASP C CA 1
ATOM 4339 C C . ASP C 1 34 ? -26.280 -15.861 -36.300 1.00 66.24 28 ASP C C 1
ATOM 4340 O O . ASP C 1 34 ? -25.372 -16.137 -37.090 1.00 69.48 28 ASP C O 1
ATOM 4345 N N . ILE C 1 35 ? -26.432 -16.474 -35.126 1.00 62.16 29 ILE C N 1
ATOM 4346 C CA . ILE C 1 35 ? -25.551 -17.555 -34.700 1.00 72.96 29 ILE C CA 1
ATOM 4347 C C . ILE C 1 35 ? -26.135 -18.925 -35.024 1.00 73.83 29 ILE C C 1
ATOM 4348 O O . ILE C 1 35 ? -25.579 -19.947 -34.608 1.00 77.72 29 ILE C O 1
ATOM 4353 N N . SER C 1 36 ? -27.244 -18.972 -35.758 1.00 76.14 30 SER C N 1
ATOM 4354 C CA . SER C 1 36 ? -27.832 -20.247 -36.136 1.00 72.71 30 SER C CA 1
ATOM 4355 C C . SER C 1 36 ? -26.928 -20.976 -37.123 1.00 66.35 30 SER C C 1
ATOM 4356 O O . SER C 1 36 ? -26.186 -20.362 -37.894 1.00 71.38 30 SER C O 1
ATOM 4359 N N . THR C 1 37 ? -26.996 -22.303 -37.089 1.00 60.20 31 THR C N 1
ATOM 4360 C CA . THR C 1 37 ? -26.144 -23.130 -37.926 1.00 67.63 31 THR C CA 1
ATOM 4361 C C . THR C 1 37 ? -26.873 -24.422 -38.260 1.00 57.67 31 THR C C 1
ATOM 4362 O O . THR C 1 37 ? -27.697 -24.908 -37.481 1.00 64.55 31 THR C O 1
ATOM 4366 N N . ARG C 1 38 ? -26.563 -24.971 -39.427 1.00 58.16 32 ARG C N 1
ATOM 4367 C CA . ARG C 1 38 ? -27.075 -26.270 -39.832 1.00 69.92 32 ARG C CA 1
ATOM 4368 C C . ARG C 1 38 ? -26.046 -27.344 -39.506 1.00 69.65 32 ARG C C 1
ATOM 4369 O O . ARG C 1 38 ? -24.841 -27.144 -39.691 1.00 77.22 32 ARG C O 1
ATOM 4377 N N . ILE C 1 39 ? -26.524 -28.471 -38.990 1.00 68.58 33 ILE C N 1
ATOM 4378 C CA . ILE C 1 39 ? -25.673 -29.628 -38.757 1.00 68.35 33 ILE C CA 1
ATOM 4379 C C . ILE C 1 39 ? -26.030 -30.797 -39.663 1.00 78.15 33 ILE C C 1
ATOM 4380 O O . ILE C 1 39 ? -25.178 -31.671 -39.884 1.00 74.85 33 ILE C O 1
ATOM 4385 N N . ALA C 1 40 ? -27.247 -30.837 -40.198 1.00 80.02 34 ALA C N 1
ATOM 4386 C CA . ALA C 1 40 ? -27.663 -31.854 -41.153 1.00 71.46 34 ALA C CA 1
ATOM 4387 C C . ALA C 1 40 ? -28.870 -31.312 -41.908 1.00 76.93 34 ALA C C 1
ATOM 4388 O O . ALA C 1 40 ? -29.340 -30.201 -41.648 1.00 76.32 34 ALA C O 1
ATOM 4390 N N . LYS C 1 41 ? -29.368 -32.107 -42.851 1.00 84.83 35 LYS C N 1
ATOM 4391 C CA . LYS C 1 41 ? -30.537 -31.706 -43.622 1.00 76.71 35 LYS C CA 1
ATOM 4392 C C . LYS C 1 41 ? -31.754 -31.611 -42.709 1.00 83.23 35 LYS C C 1
ATOM 4393 O O . LYS C 1 41 ? -32.075 -32.559 -41.985 1.00 77.25 35 LYS C O 1
ATOM 4399 N N . ASP C 1 42 ? -32.423 -30.455 -42.740 1.00 74.62 36 ASP C N 1
ATOM 4400 C CA . ASP C 1 42 ? -33.576 -30.179 -41.881 1.00 71.92 36 ASP C CA 1
ATOM 4401 C C . ASP C 1 42 ? -33.213 -30.323 -40.404 1.00 83.22 36 ASP C C 1
ATOM 4402 O O . ASP C 1 42 ? -33.954 -30.913 -39.615 1.00 84.59 36 ASP C O 1
ATOM 4407 N N . PHE C 1 43 ? -32.055 -29.778 -40.029 1.00 86.84 37 PHE C N 1
ATOM 4408 C CA . PHE C 1 43 ? -31.607 -29.790 -38.636 1.00 72.39 37 PHE C CA 1
ATOM 4409 C C . PHE C 1 43 ? -30.789 -28.519 -38.421 1.00 81.88 37 PHE C C 1
ATOM 4410 O O . PHE C 1 43 ? -29.615 -28.462 -38.799 1.00 87.68 37 PHE C O 1
ATOM 4418 N N . THR C 1 44 ? -31.415 -27.512 -37.817 1.00 72.66 38 THR C N 1
ATOM 4419 C CA . THR C 1 44 ? -30.789 -26.216 -37.600 1.00 78.10 38 THR C CA 1
ATOM 4420 C C . THR C 1 44 ? -30.880 -25.857 -36.125 1.00 72.91 38 THR C C 1
ATOM 4421 O O . THR C 1 44 ? -31.968 -25.891 -35.541 1.00 83.75 38 THR C O 1
ATOM 4425 N N . LEU C 1 45 ? -29.742 -25.518 -35.529 1.00 71.74 39 LEU C N 1
ATOM 4426 C CA . LEU C 1 45 ? -29.681 -25.102 -34.135 1.00 72.36 39 LEU C CA 1
ATOM 4427 C C . LEU C 1 45 ? -29.553 -23.587 -34.066 1.00 73.53 39 LEU C C 1
ATOM 4428 O O . LEU C 1 45 ? -28.664 -23.005 -34.696 1.00 72.74 39 LEU C O 1
ATOM 4433 N N . ASN C 1 46 ? -30.443 -22.951 -33.302 1.00 70.04 40 ASN C N 1
ATOM 4434 C CA . ASN C 1 46 ? -30.316 -21.517 -33.072 1.00 71.92 40 ASN C CA 1
ATOM 4435 C C . ASN C 1 46 ? -29.122 -21.185 -32.187 1.00 70.68 40 ASN C C 1
ATOM 4436 O O . ASN C 1 46 ? -28.680 -20.033 -32.172 1.00 66.27 40 ASN C O 1
ATOM 4441 N N . LEU C 1 47 ? -28.597 -22.165 -31.455 1.00 66.40 41 LEU C N 1
ATOM 4442 C CA . LEU C 1 47 ? -27.419 -21.981 -30.613 1.00 69.66 41 LEU C CA 1
ATOM 4443 C C . LEU C 1 47 ? -26.407 -23.041 -31.012 1.00 76.29 41 LEU C C 1
ATOM 4444 O O . LEU C 1 47 ? -26.686 -24.251 -30.864 1.00 63.67 41 LEU C O 1
ATOM 4449 N N . PRO C 1 48 ? -25.227 -22.665 -31.518 1.00 68.76 42 PRO C N 1
ATOM 4450 C CA . PRO C 1 48 ? -24.281 -23.676 -32.005 1.00 58.71 42 PRO C CA 1
ATOM 4451 C C . PRO C 1 48 ? -23.559 -24.407 -30.883 1.00 61.31 42 PRO C C 1
ATOM 4452 O O . PRO C 1 48 ? -22.333 -24.556 -30.921 1.00 54.58 42 PRO C O 1
ATOM 4456 N N . ILE C 1 49 ? -24.305 -24.881 -29.888 1.00 66.95 43 ILE C N 1
ATOM 4457 C CA . ILE C 1 49 ? -23.734 -25.531 -28.715 1.00 64.05 43 ILE C CA 1
ATOM 4458 C C . ILE C 1 49 ? -24.467 -26.842 -28.472 1.00 61.08 43 ILE C C 1
ATOM 4459 O O . ILE C 1 49 ? -25.702 -26.873 -28.442 1.00 57.78 43 ILE C O 1
ATOM 4464 N N . MET C 1 50 ? -23.707 -27.920 -28.297 1.00 71.24 44 MET C N 1
ATOM 4465 C CA . MET C 1 50 ? -24.246 -29.211 -27.903 1.00 71.06 44 MET C CA 1
ATOM 4466 C C . MET C 1 50 ? -23.659 -29.610 -26.557 1.00 77.68 44 MET C C 1
ATOM 4467 O O . MET C 1 50 ? -22.531 -29.238 -26.218 1.00 75.33 44 MET C O 1
ATOM 4472 N N . SER C 1 51 ? -24.436 -30.362 -25.785 1.00 80.41 45 SER C N 1
ATOM 4473 C CA . SER C 1 51 ? -23.992 -30.835 -24.482 1.00 80.51 45 SER C CA 1
ATOM 4474 C C . SER C 1 51 ? -23.310 -32.187 -24.639 1.00 78.72 45 SER C C 1
ATOM 4475 O O . SER C 1 51 ? -23.840 -33.084 -25.302 1.00 70.99 45 SER C O 1
ATOM 4478 N N . ALA C 1 52 ? -22.136 -32.327 -24.028 1.00 82.64 46 ALA C N 1
ATOM 4479 C CA . ALA C 1 52 ? -21.340 -33.531 -24.195 1.00 85.40 46 ALA C CA 1
ATOM 4480 C C . ALA C 1 52 ? -21.990 -34.715 -23.482 1.00 87.15 46 ALA C C 1
ATOM 4481 O O . ALA C 1 52 ? -22.927 -34.571 -22.692 1.00 88.58 46 ALA C O 1
ATOM 4483 N N . ALA C 1 53 ? -21.470 -35.907 -23.775 1.00 92.36 47 ALA C N 1
ATOM 4484 C CA . ALA C 1 53 ? -22.009 -37.150 -23.222 1.00 95.22 47 ALA C CA 1
ATOM 4485 C C . ALA C 1 53 ? -21.254 -37.517 -21.944 1.00 101.85 47 ALA C C 1
ATOM 4486 O O . ALA C 1 53 ? -20.537 -38.516 -21.858 1.00 90.74 47 ALA C O 1
ATOM 4488 N N . MET C 1 54 ? -21.428 -36.669 -20.935 1.00 107.89 48 MET C N 1
ATOM 4489 C CA . MET C 1 54 ? -20.928 -36.919 -19.592 1.00 99.68 48 MET C CA 1
ATOM 4490 C C . MET C 1 54 ? -22.109 -37.252 -18.692 1.00 106.24 48 MET C C 1
ATOM 4491 O O . MET C 1 54 ? -23.084 -36.494 -18.640 1.00 99.63 48 MET C O 1
ATOM 4496 N N . ASP C 1 55 ? -22.022 -38.384 -17.989 1.00 109.36 49 ASP C N 1
ATOM 4497 C CA . ASP C 1 55 ? -23.112 -38.802 -17.115 1.00 108.15 49 ASP C CA 1
ATOM 4498 C C . ASP C 1 55 ? -23.334 -37.843 -15.953 1.00 107.43 49 ASP C C 1
ATOM 4499 O O . ASP C 1 55 ? -24.344 -37.969 -15.250 1.00 105.94 49 ASP C O 1
ATOM 4504 N N . GLN C 1 56 ? -22.421 -36.898 -15.732 1.00 109.70 50 GLN C N 1
ATOM 4505 C CA . GLN C 1 56 ? -22.618 -35.817 -14.780 1.00 105.10 50 GLN C CA 1
ATOM 4506 C C . GLN C 1 56 ? -23.177 -34.561 -15.439 1.00 105.09 50 GLN C C 1
ATOM 4507 O O . GLN C 1 56 ? -23.122 -33.481 -14.840 1.00 101.56 50 GLN C O 1
ATOM 4513 N N . VAL C 1 57 ? -23.709 -34.675 -16.657 1.00 104.06 51 VAL C N 1
ATOM 4514 C CA . VAL C 1 57 ? -24.144 -33.505 -17.412 1.00 95.85 51 VAL C CA 1
ATOM 4515 C C . VAL C 1 57 ? -25.541 -33.712 -17.989 1.00 97.48 51 VAL C C 1
ATOM 4516 O O . VAL C 1 57 ? -26.517 -33.145 -17.489 1.00 110.84 51 VAL C O 1
ATOM 4520 N N . THR C 1 58 ? -25.651 -34.529 -19.034 1.00 90.14 52 THR C N 1
ATOM 4521 C CA . THR C 1 58 ? -26.821 -34.509 -19.906 1.00 105.50 52 THR C CA 1
ATOM 4522 C C . THR C 1 58 ? -27.860 -35.535 -19.466 1.00 110.47 52 THR C C 1
ATOM 4523 O O . THR C 1 58 ? -27.604 -36.745 -19.496 1.00 111.24 52 THR C O 1
ATOM 4527 N N . ASP C 1 59 ? -29.029 -35.046 -19.070 1.00 106.26 53 ASP C N 1
ATOM 4528 C CA . ASP C 1 59 ? -30.226 -35.865 -18.906 1.00 100.37 53 ASP C CA 1
ATOM 4529 C C . ASP C 1 59 ? -31.423 -34.997 -19.290 1.00 104.01 53 ASP C C 1
ATOM 4530 O O . ASP C 1 59 ? -31.265 -33.972 -19.956 1.00 100.15 53 ASP C O 1
ATOM 4535 N N . SER C 1 60 ? -32.621 -35.403 -18.859 1.00 109.81 54 SER C N 1
ATOM 4536 C CA . SER C 1 60 ? -33.838 -34.703 -19.267 1.00 105.22 54 SER C CA 1
ATOM 4537 C C . SER C 1 60 ? -33.794 -33.230 -18.874 1.00 106.65 54 SER C C 1
ATOM 4538 O O . SER C 1 60 ? -34.051 -32.348 -19.701 1.00 98.87 54 SER C O 1
ATOM 4541 N N . ARG C 1 61 ? -33.464 -32.946 -17.611 1.00 105.90 55 ARG C N 1
ATOM 4542 C CA . ARG C 1 61 ? -33.435 -31.563 -17.145 1.00 105.69 55 ARG C CA 1
ATOM 4543 C C . ARG C 1 61 ? -32.449 -30.719 -17.943 1.00 106.42 55 ARG C C 1
ATOM 4544 O O . ARG C 1 61 ? -32.690 -29.526 -18.162 1.00 113.88 55 ARG C O 1
ATOM 4552 N N . LEU C 1 62 ? -31.347 -31.316 -18.394 1.00 105.50 56 LEU C N 1
ATOM 4553 C CA . LEU C 1 62 ? -30.361 -30.591 -19.185 1.00 102.46 56 LEU C CA 1
ATOM 4554 C C . LEU C 1 62 ? -30.657 -30.652 -20.679 1.00 89.84 56 LEU C C 1
ATOM 4555 O O . LEU C 1 62 ? -30.471 -29.655 -21.385 1.00 94.41 56 LEU C O 1
ATOM 4560 N N . ALA C 1 63 ? -31.119 -31.802 -21.178 1.00 89.98 57 ALA C N 1
ATOM 4561 C CA . ALA C 1 63 ? -31.422 -31.918 -22.602 1.00 96.92 57 ALA C CA 1
ATOM 4562 C C . ALA C 1 63 ? -32.601 -31.036 -22.991 1.00 95.28 57 ALA C C 1
ATOM 4563 O O . ALA C 1 63 ? -32.578 -30.392 -24.047 1.00 97.11 57 ALA C O 1
ATOM 4565 N N . ILE C 1 64 ? -33.645 -31.000 -22.159 1.00 100.28 58 ILE C N 1
ATOM 4566 C CA . ILE C 1 64 ? -34.762 -30.094 -22.412 1.00 97.94 58 ILE C CA 1
ATOM 4567 C C . ILE C 1 64 ? -34.295 -28.647 -22.321 1.00 94.25 58 ILE C C 1
ATOM 4568 O O . ILE C 1 64 ? -34.736 -27.785 -23.091 1.00 90.35 58 ILE C O 1
ATOM 4573 N N . ALA C 1 65 ? -33.384 -28.362 -21.388 1.00 90.57 59 ALA C N 1
ATOM 4574 C CA . ALA C 1 65 ? -32.854 -27.009 -21.259 1.00 96.13 59 ALA C CA 1
ATOM 4575 C C . ALA C 1 65 ? -31.973 -26.643 -22.447 1.00 91.59 59 ALA C C 1
ATOM 4576 O O . ALA C 1 65 ? -32.039 -25.515 -22.951 1.00 83.62 59 ALA C O 1
ATOM 4578 N N . MET C 1 66 ? -31.137 -27.579 -22.905 1.00 94.38 60 MET C N 1
ATOM 4579 C CA . MET C 1 66 ? -30.324 -27.323 -24.090 1.00 88.12 60 MET C CA 1
ATOM 4580 C C . MET C 1 66 ? -31.199 -27.142 -25.323 1.00 84.25 60 MET C C 1
ATOM 4581 O O . MET C 1 66 ? -30.886 -26.331 -26.203 1.00 83.01 60 MET C O 1
ATOM 4586 N N . ALA C 1 67 ? -32.304 -27.884 -25.401 1.00 80.87 61 ALA C N 1
ATOM 4587 C CA . ALA C 1 67 ? -33.189 -27.781 -26.555 1.00 86.12 61 ALA C CA 1
ATOM 4588 C C . ALA C 1 67 ? -34.040 -26.518 -26.500 1.00 88.81 61 ALA C C 1
ATOM 4589 O O . ALA C 1 67 ? -34.279 -25.884 -27.534 1.00 87.33 61 ALA C O 1
ATOM 4591 N N . GLN C 1 68 ? -34.507 -26.135 -25.308 1.00 96.90 62 GLN C N 1
ATOM 4592 C CA . GLN C 1 68 ? -35.269 -24.899 -25.174 1.00 89.50 62 GLN C CA 1
ATOM 4593 C C . GLN C 1 68 ? -34.409 -23.663 -25.399 1.00 90.77 62 GLN C C 1
ATOM 4594 O O . GLN C 1 68 ? -34.944 -22.609 -25.760 1.00 93.82 62 GLN C O 1
ATOM 4600 N N . ALA C 1 69 ? -33.095 -23.767 -25.196 1.00 91.79 63 ALA C N 1
ATOM 4601 C CA . ALA C 1 69 ? -32.199 -22.640 -25.410 1.00 84.41 63 ALA C CA 1
ATOM 4602 C C . ALA C 1 69 ? -31.755 -22.500 -26.861 1.00 78.03 63 ALA C C 1
ATOM 4603 O O . ALA C 1 69 ? -31.110 -21.502 -27.200 1.00 81.73 63 ALA C O 1
ATOM 4605 N N . GLY C 1 70 ? -32.084 -23.463 -27.719 1.00 78.02 64 GLY C N 1
ATOM 4606 C CA . GLY C 1 70 ? -31.699 -23.420 -29.113 1.00 70.93 64 GLY C CA 1
ATOM 4607 C C . GLY C 1 70 ? -30.567 -24.352 -29.494 1.00 67.89 64 GLY C C 1
ATOM 4608 O O . GLY C 1 70 ? -30.143 -24.339 -30.654 1.00 84.36 64 GLY C O 1
ATOM 4609 N N . GLY C 1 71 ? -30.070 -25.155 -28.565 1.00 79.23 65 GLY C N 1
ATOM 4610 C CA . GLY C 1 71 ? -28.979 -26.082 -28.800 1.00 64.56 65 GLY C CA 1
ATOM 4611 C C . GLY C 1 71 ? -29.457 -27.508 -28.954 1.00 75.81 65 GLY C C 1
ATOM 4612 O O . GLY C 1 71 ? -30.467 -27.778 -29.612 1.00 86.52 65 GLY C O 1
ATOM 4613 N N . LEU C 1 72 ? -28.721 -28.432 -28.341 1.00 74.38 66 LEU C N 1
ATOM 4614 C CA . LEU C 1 72 ? -29.030 -29.850 -28.446 1.00 66.32 66 LEU C CA 1
ATOM 4615 C C . LEU C 1 72 ? -28.326 -30.596 -27.322 1.00 76.90 66 LEU C C 1
ATOM 4616 O O . LEU C 1 72 ? -27.230 -30.218 -26.898 1.00 83.51 66 LEU C O 1
ATOM 4621 N N . GLY C 1 73 ? -28.971 -31.657 -26.842 1.00 82.13 67 GLY C N 1
ATOM 4622 C CA . GLY C 1 73 ? -28.384 -32.511 -25.827 1.00 71.05 67 GLY C CA 1
ATOM 4623 C C . GLY C 1 73 ? -28.256 -33.951 -26.281 1.00 77.16 67 GLY C C 1
ATOM 4624 O O . GLY C 1 73 ? -28.993 -34.393 -27.167 1.00 81.79 67 GLY C O 1
ATOM 4625 N N . VAL C 1 74 ? -27.325 -34.693 -25.686 1.00 89.74 68 VAL C N 1
ATOM 4626 C CA . VAL C 1 74 ? -27.079 -36.090 -26.032 1.00 87.01 68 VAL C CA 1
ATOM 4627 C C . VAL C 1 74 ? -27.235 -36.905 -24.754 1.00 92.26 68 VAL C C 1
ATOM 4628 O O . VAL C 1 74 ? -26.306 -36.986 -23.941 1.00 93.70 68 VAL C O 1
ATOM 4632 N N . ILE C 1 75 ? -28.413 -37.505 -24.565 1.00 89.90 69 ILE C N 1
ATOM 4633 C CA . ILE C 1 75 ? -28.644 -38.355 -23.404 1.00 87.42 69 ILE C CA 1
ATOM 4634 C C . ILE C 1 75 ? -27.751 -39.586 -23.496 1.00 96.45 69 ILE C C 1
ATOM 4635 O O . ILE C 1 75 ? -27.585 -40.179 -24.571 1.00 99.13 69 ILE C O 1
ATOM 4640 N N . HIS C 1 76 ? -27.168 -39.974 -22.367 1.00 92.98 70 HIS C N 1
ATOM 4641 C CA . HIS C 1 76 ? -25.996 -40.836 -22.354 1.00 95.99 70 HIS C CA 1
ATOM 4642 C C . HIS C 1 76 ? -26.356 -42.321 -22.372 1.00 105.61 70 HIS C C 1
ATOM 4643 O O . HIS C 1 76 ? -27.483 -42.727 -22.079 1.00 110.41 70 HIS C O 1
ATOM 4650 N N . ARG C 1 77 ? -25.355 -43.128 -22.727 1.00 97.36 71 ARG C N 1
ATOM 4651 C CA . ARG C 1 77 ? -25.414 -44.581 -22.731 1.00 93.65 71 ARG C CA 1
ATOM 4652 C C . ARG C 1 77 ? -24.907 -45.201 -21.436 1.00 104.63 71 ARG C C 1
ATOM 4653 O O . ARG C 1 77 ? -24.990 -46.424 -21.282 1.00 107.27 71 ARG C O 1
ATOM 4661 N N . ASN C 1 78 ? -24.341 -44.401 -20.526 1.00 108.24 72 ASN C N 1
ATOM 4662 C CA . ASN C 1 78 ? -24.061 -44.909 -19.188 1.00 108.01 72 ASN C CA 1
ATOM 4663 C C . ASN C 1 78 ? -25.351 -45.305 -18.490 1.00 109.63 72 ASN C C 1
ATOM 4664 O O . ASN C 1 78 ? -25.350 -46.186 -17.623 1.00 109.07 72 ASN C O 1
ATOM 4669 N N . PHE C 1 79 ? -26.456 -44.655 -18.854 1.00 114.29 73 PHE C N 1
ATOM 4670 C CA . PHE C 1 79 ? -27.781 -45.175 -18.557 1.00 113.33 73 PHE C CA 1
ATOM 4671 C C . PHE C 1 79 ? -27.920 -46.584 -19.116 1.00 113.86 73 PHE C C 1
ATOM 4672 O O . PHE C 1 79 ? -27.407 -46.894 -20.193 1.00 114.94 73 PHE C O 1
ATOM 4680 N N . SER C 1 80 ? -28.625 -47.439 -18.386 1.00 114.37 74 SER C N 1
ATOM 4681 C CA . SER C 1 80 ? -28.982 -48.730 -18.943 1.00 113.88 74 SER C CA 1
ATOM 4682 C C . SER C 1 80 ? -29.948 -48.530 -20.111 1.00 111.73 74 SER C C 1
ATOM 4683 O O . SER C 1 80 ? -30.720 -47.566 -20.124 1.00 111.52 74 SER C O 1
ATOM 4686 N N . PRO C 1 81 ? -29.922 -49.425 -21.109 1.00 106.03 75 PRO C N 1
ATOM 4687 C CA . PRO C 1 81 ? -30.621 -49.129 -22.374 1.00 106.83 75 PRO C CA 1
ATOM 4688 C C . PRO C 1 81 ? -32.095 -48.799 -22.214 1.00 109.75 75 PRO C C 1
ATOM 4689 O O . PRO C 1 81 ? -32.604 -47.927 -22.929 1.00 105.91 75 PRO C O 1
ATOM 4693 N N . SER C 1 82 ? -32.798 -49.462 -21.295 1.00 113.19 76 SER C N 1
ATOM 4694 C CA . SER C 1 82 ? -34.210 -49.160 -21.095 1.00 117.50 76 SER C CA 1
ATOM 4695 C C . SER C 1 82 ? -34.426 -47.843 -20.361 1.00 110.56 76 SER C C 1
ATOM 4696 O O . SER C 1 82 ? -35.484 -47.226 -20.527 1.00 111.84 76 SER C O 1
ATOM 4699 N N . GLU C 1 83 ? -33.457 -47.403 -19.557 1.00 105.60 77 GLU C N 1
ATOM 4700 C CA . GLU C 1 83 ? -33.547 -46.094 -18.922 1.00 113.49 77 GLU C CA 1
ATOM 4701 C C . GLU C 1 83 ? -33.073 -44.973 -19.837 1.00 117.62 77 GLU C C 1
ATOM 4702 O O . GLU C 1 83 ? -33.463 -43.818 -19.635 1.00 113.01 77 GLU C O 1
ATOM 4708 N N . GLN C 1 84 ? -32.240 -45.287 -20.832 1.00 115.37 78 GLN C N 1
ATOM 4709 C CA . GLN C 1 84 ? -31.837 -44.282 -21.810 1.00 105.12 78 GLN C CA 1
ATOM 4710 C C . GLN C 1 84 ? -33.023 -43.846 -22.660 1.00 105.68 78 GLN C C 1
ATOM 4711 O O . GLN C 1 84 ? -33.301 -42.649 -22.789 1.00 109.28 78 GLN C O 1
ATOM 4717 N N . VAL C 1 85 ? -33.740 -44.812 -23.240 1.00 108.13 79 VAL C N 1
ATOM 4718 C CA . VAL C 1 85 ? -34.899 -44.489 -24.065 1.00 109.32 79 VAL C CA 1
ATOM 4719 C C . VAL C 1 85 ? -36.032 -43.935 -23.209 1.00 110.41 79 VAL C C 1
ATOM 4720 O O . VAL C 1 85 ? -36.813 -43.092 -23.669 1.00 111.74 79 VAL C O 1
ATOM 4724 N N . ALA C 1 86 ? -36.133 -44.377 -21.951 1.00 105.31 80 ALA C N 1
ATOM 4725 C CA . ALA C 1 86 ? -37.142 -43.833 -21.050 1.00 107.60 80 ALA C CA 1
ATOM 4726 C C . ALA C 1 86 ? -36.915 -42.356 -20.760 1.00 112.97 80 ALA C C 1
ATOM 4727 O O . ALA C 1 86 ? -37.854 -41.665 -20.350 1.00 119.47 80 ALA C O 1
ATOM 4729 N N . GLN C 1 87 ? -35.693 -41.859 -20.957 1.00 105.56 81 GLN C N 1
ATOM 4730 C CA . GLN C 1 87 ? -35.408 -40.439 -20.815 1.00 110.50 81 GLN C CA 1
ATOM 4731 C C . GLN C 1 87 ? -35.394 -39.699 -22.145 1.00 111.12 81 GLN C C 1
ATOM 4732 O O . GLN C 1 87 ? -35.629 -38.486 -22.162 1.00 107.78 81 GLN C O 1
ATOM 4738 N N . VAL C 1 88 ? -35.120 -40.393 -23.253 1.00 105.10 82 VAL C N 1
ATOM 4739 C CA . VAL C 1 88 ? -35.411 -39.818 -24.562 1.00 107.75 82 VAL C CA 1
ATOM 4740 C C . VAL C 1 88 ? -36.916 -39.637 -24.718 1.00 114.32 82 VAL C C 1
ATOM 4741 O O . VAL C 1 88 ? -37.376 -38.765 -25.466 1.00 114.12 82 VAL C O 1
ATOM 4745 N N . HIS C 1 89 ? -37.705 -40.446 -24.006 1.00 110.85 83 HIS C N 1
ATOM 4746 C CA . HIS C 1 89 ? -39.149 -40.246 -23.972 1.00 108.36 83 HIS C CA 1
ATOM 4747 C C . HIS C 1 89 ? -39.517 -39.029 -23.131 1.00 110.73 83 HIS C C 1
ATOM 4748 O O . HIS C 1 89 ? -40.442 -38.284 -23.478 1.00 105.49 83 HIS C O 1
ATOM 4755 N N . GLN C 1 90 ? -38.799 -38.809 -22.025 1.00 113.01 84 GLN C N 1
ATOM 4756 C CA . GLN C 1 90 ? -39.128 -37.708 -21.124 1.00 109.87 84 GLN C CA 1
ATOM 4757 C C . GLN C 1 90 ? -38.881 -36.349 -21.768 1.00 113.45 84 GLN C C 1
ATOM 4758 O O . GLN C 1 90 ? -39.575 -35.378 -21.445 1.00 116.66 84 GLN C O 1
ATOM 4764 N N . VAL C 1 91 ? -37.902 -36.256 -22.668 1.00 118.18 85 VAL C N 1
ATOM 4765 C CA . VAL C 1 91 ? -37.617 -34.985 -23.324 1.00 115.73 85 VAL C CA 1
ATOM 4766 C C . VAL C 1 91 ? -38.553 -34.762 -24.507 1.00 108.29 85 VAL C C 1
ATOM 4767 O O . VAL C 1 91 ? -38.977 -33.632 -24.772 1.00 107.41 85 VAL C O 1
ATOM 4771 N N . LYS C 1 92 ? -38.910 -35.831 -25.221 1.00 103.13 86 LYS C N 1
ATOM 4772 C CA . LYS C 1 92 ? -39.748 -35.699 -26.407 1.00 108.16 86 LYS C CA 1
ATOM 4773 C C . LYS C 1 92 ? -41.197 -35.359 -26.080 1.00 111.91 86 LYS C C 1
ATOM 4774 O O . LYS C 1 92 ? -41.953 -35.014 -26.996 1.00 109.47 86 LYS C O 1
ATOM 4780 N N . LYS C 1 93 ? -41.602 -35.448 -24.817 1.00 116.45 87 LYS C N 1
ATOM 4781 C CA . LYS C 1 93 ? -42.937 -35.051 -24.375 1.00 111.46 87 LYS C CA 1
ATOM 4782 C C . LYS C 1 93 ? -42.774 -33.817 -23.490 1.00 112.09 87 LYS C C 1
ATOM 4783 O O . LYS C 1 93 ? -42.690 -33.920 -22.265 1.00 104.60 87 LYS C O 1
ATOM 4789 N N . PHE C 1 94 ? -42.726 -32.650 -24.129 1.00 109.40 88 PHE C N 1
ATOM 4790 C CA . PHE C 1 94 ? -42.545 -31.370 -23.444 1.00 105.61 88 PHE C CA 1
ATOM 4791 C C . PHE C 1 94 ? -41.296 -31.367 -22.567 1.00 107.48 88 PHE C C 1
ATOM 4792 O O . PHE C 1 94 ? -41.041 -30.410 -21.836 1.00 108.46 88 PHE C O 1
ATOM 4800 N N . THR C 1 112 ? -33.890 -27.747 -31.576 1.00 92.91 209 THR C N 1
ATOM 4801 C CA . THR C 1 112 ? -35.089 -27.177 -30.973 1.00 95.10 209 THR C CA 1
ATOM 4802 C C . THR C 1 112 ? -36.307 -27.368 -31.875 1.00 97.69 209 THR C C 1
ATOM 4803 O O . THR C 1 112 ? -36.404 -26.748 -32.932 1.00 97.71 209 THR C O 1
ATOM 4807 N N . LYS C 1 113 ? -37.223 -28.241 -31.441 1.00 100.58 210 LYS C N 1
ATOM 4808 C CA . LYS C 1 113 ? -38.471 -28.542 -32.142 1.00 94.92 210 LYS C CA 1
ATOM 4809 C C . LYS C 1 113 ? -38.232 -29.227 -33.484 1.00 92.62 210 LYS C C 1
ATOM 4810 O O . LYS C 1 113 ? -37.505 -28.712 -34.339 1.00 92.78 210 LYS C O 1
ATOM 4816 N N . ASP C 1 114 ? -38.848 -30.385 -33.680 1.00 92.75 211 ASP C N 1
ATOM 4817 C CA . ASP C 1 114 ? -38.723 -31.153 -34.906 1.00 99.45 211 ASP C CA 1
ATOM 4818 C C . ASP C 1 114 ? -39.873 -30.797 -35.854 1.00 97.68 211 ASP C C 1
ATOM 4819 O O . ASP C 1 114 ? -40.489 -29.731 -35.734 1.00 98.65 211 ASP C O 1
ATOM 4824 N N . SER C 1 115 ? -40.169 -31.688 -36.804 1.00 95.89 212 SER C N 1
ATOM 4825 C CA . SER C 1 115 ? -41.253 -31.428 -37.745 1.00 97.40 212 SER C CA 1
ATOM 4826 C C . SER C 1 115 ? -42.614 -31.466 -37.062 1.00 98.77 212 SER C C 1
ATOM 4827 O O . SER C 1 115 ? -43.521 -30.723 -37.451 1.00 103.42 212 SER C O 1
ATOM 4830 N N . LYS C 1 116 ? -42.776 -32.313 -36.049 1.00 101.40 213 LYS C N 1
ATOM 4831 C CA . LYS C 1 116 ? -44.039 -32.448 -35.335 1.00 95.49 213 LYS C CA 1
ATOM 4832 C C . LYS C 1 116 ? -44.123 -31.549 -34.106 1.00 97.50 213 LYS C C 1
ATOM 4833 O O . LYS C 1 116 ? -45.036 -31.718 -33.292 1.00 101.49 213 LYS C O 1
ATOM 4839 N N . GLY C 1 117 ? -43.196 -30.606 -33.954 1.00 99.09 214 GLY C N 1
ATOM 4840 C CA . GLY C 1 117 ? -43.207 -29.710 -32.817 1.00 96.73 214 GLY C CA 1
ATOM 4841 C C . GLY C 1 117 ? -42.667 -30.291 -31.531 1.00 93.35 214 GLY C C 1
ATOM 4842 O O . GLY C 1 117 ? -42.868 -29.692 -30.469 1.00 90.99 214 GLY C O 1
ATOM 4843 N N . ARG C 1 118 ? -41.992 -31.436 -31.588 1.00 99.93 215 ARG C N 1
ATOM 4844 C CA . ARG C 1 118 ? -41.424 -32.063 -30.403 1.00 102.13 215 ARG C CA 1
ATOM 4845 C C . ARG C 1 118 ? -39.984 -31.612 -30.206 1.00 98.61 215 ARG C C 1
ATOM 4846 O O . ARG C 1 118 ? -39.230 -31.458 -31.172 1.00 97.94 215 ARG C O 1
ATOM 4854 N N . LEU C 1 119 ? -39.606 -31.411 -28.946 1.00 92.85 216 LEU C N 1
ATOM 4855 C CA . LEU C 1 119 ? -38.269 -30.934 -28.618 1.00 89.03 216 LEU C CA 1
ATOM 4856 C C . LEU C 1 119 ? -37.218 -31.945 -29.061 1.00 96.72 216 LEU C C 1
ATOM 4857 O O . LEU C 1 119 ? -37.217 -33.093 -28.605 1.00 97.04 216 LEU C O 1
ATOM 4862 N N . ARG C 1 120 ? -36.324 -31.515 -29.949 1.00 100.35 217 ARG C N 1
ATOM 4863 C CA . ARG C 1 120 ? -35.318 -32.412 -30.497 1.00 88.81 217 ARG C CA 1
ATOM 4864 C C . ARG C 1 120 ? -34.264 -32.760 -29.452 1.00 87.08 217 ARG C C 1
ATOM 4865 O O . ARG C 1 120 ? -33.922 -31.951 -28.584 1.00 95.80 217 ARG C O 1
ATOM 4873 N N . VAL C 1 121 ? -33.745 -33.984 -29.549 1.00 83.77 218 VAL C N 1
ATOM 4874 C CA . VAL C 1 121 ? -32.753 -34.487 -28.605 1.00 88.73 218 VAL C CA 1
ATOM 4875 C C . VAL C 1 121 ? -31.952 -35.576 -29.301 1.00 91.89 218 VAL C C 1
ATOM 4876 O O . VAL C 1 121 ? -32.373 -36.123 -30.322 1.00 84.62 218 VAL C O 1
ATOM 4880 N N . ALA C 1 122 ? -30.788 -35.895 -28.743 1.00 78.80 219 ALA C N 1
ATOM 4881 C CA . ALA C 1 122 ? -29.913 -36.932 -29.264 1.00 72.79 219 ALA C CA 1
ATOM 4882 C C . ALA C 1 122 ? -29.589 -37.938 -28.166 1.00 85.38 219 ALA C C 1
ATOM 4883 O O . ALA C 1 122 ? -29.848 -37.710 -26.981 1.00 93.10 219 ALA C O 1
ATOM 4885 N N . ALA C 1 123 ? -29.012 -39.065 -28.578 1.00 82.91 220 ALA C N 1
ATOM 4886 C CA . ALA C 1 123 ? -28.638 -40.122 -27.650 1.00 85.54 220 ALA C CA 1
ATOM 4887 C C . ALA C 1 123 ? -27.367 -40.794 -28.145 1.00 79.91 220 ALA C C 1
ATOM 4888 O O . ALA C 1 123 ? -27.158 -40.948 -29.352 1.00 78.01 220 ALA C O 1
ATOM 4890 N N . ALA C 1 124 ? -26.524 -41.199 -27.201 1.00 84.17 221 ALA C N 1
ATOM 4891 C CA . ALA C 1 124 ? -25.238 -41.808 -27.508 1.00 85.96 221 ALA C CA 1
ATOM 4892 C C . ALA C 1 124 ? -25.312 -43.322 -27.364 1.00 87.78 221 ALA C C 1
ATOM 4893 O O . ALA C 1 124 ? -25.959 -43.839 -26.448 1.00 88.61 221 ALA C O 1
ATOM 4895 N N . VAL C 1 125 ? -24.648 -44.027 -28.282 1.00 83.38 222 VAL C N 1
ATOM 4896 C CA . VAL C 1 125 ? -24.526 -45.479 -28.240 1.00 76.20 222 VAL C CA 1
ATOM 4897 C C . VAL C 1 125 ? -23.082 -45.850 -28.547 1.00 81.05 222 VAL C C 1
ATOM 4898 O O . VAL C 1 125 ? -22.312 -45.053 -29.088 1.00 85.67 222 VAL C O 1
ATOM 4902 N N . SER C 1 126 ? -22.720 -47.079 -28.195 1.00 85.11 223 SER C N 1
ATOM 4903 C CA . SER C 1 126 ? -21.374 -47.597 -28.392 1.00 87.44 223 SER C CA 1
ATOM 4904 C C . SER C 1 126 ? -21.372 -48.668 -29.478 1.00 89.35 223 SER C C 1
ATOM 4905 O O . SER C 1 126 ? -22.399 -48.979 -30.091 1.00 93.74 223 SER C O 1
ATOM 4908 N N . VAL C 1 127 ? -20.194 -49.239 -29.703 1.00 83.72 224 VAL C N 1
ATOM 4909 C CA . VAL C 1 127 ? -20.008 -50.268 -30.713 1.00 80.18 224 VAL C CA 1
ATOM 4910 C C . VAL C 1 127 ? -20.263 -51.649 -30.119 1.00 83.44 224 VAL C C 1
ATOM 4911 O O . VAL C 1 127 ? -20.887 -52.503 -30.751 1.00 91.12 224 VAL C O 1
ATOM 4915 N N . ALA C 1 132 ? -25.376 -51.524 -31.942 1.00 97.22 229 ALA C N 1
ATOM 4916 C CA . ALA C 1 132 ? -26.276 -51.066 -32.994 1.00 102.58 229 ALA C CA 1
ATOM 4917 C C . ALA C 1 132 ? -27.683 -51.616 -32.785 1.00 105.86 229 ALA C C 1
ATOM 4918 O O . ALA C 1 132 ? -28.666 -51.011 -33.213 1.00 106.99 229 ALA C O 1
ATOM 4920 N N . ASP C 1 133 ? -27.771 -52.777 -32.129 1.00 111.82 230 ASP C N 1
ATOM 4921 C CA . ASP C 1 133 ? -29.076 -53.339 -31.793 1.00 114.12 230 ASP C CA 1
ATOM 4922 C C . ASP C 1 133 ? -29.849 -52.423 -30.855 1.00 116.72 230 ASP C C 1
ATOM 4923 O O . ASP C 1 133 ? -31.080 -52.338 -30.940 1.00 109.37 230 ASP C O 1
ATOM 4928 N N . ARG C 1 134 ? -29.145 -51.722 -29.967 1.00 113.53 231 ARG C N 1
ATOM 4929 C CA . ARG C 1 134 ? -29.757 -50.815 -29.005 1.00 102.08 231 ARG C CA 1
ATOM 4930 C C . ARG C 1 134 ? -30.264 -49.526 -29.640 1.00 105.91 231 ARG C C 1
ATOM 4931 O O . ARG C 1 134 ? -30.863 -48.705 -28.936 1.00 103.29 231 ARG C O 1
ATOM 4939 N N . VAL C 1 135 ? -30.041 -49.326 -30.940 1.00 94.84 232 VAL C N 1
ATOM 4940 C CA . VAL C 1 135 ? -30.540 -48.130 -31.612 1.00 96.89 232 VAL C CA 1
ATOM 4941 C C . VAL C 1 135 ? -31.988 -48.293 -32.060 1.00 103.43 232 VAL C C 1
ATOM 4942 O O . VAL C 1 135 ? -32.691 -47.290 -32.239 1.00 100.15 232 VAL C O 1
ATOM 4946 N N . GLY C 1 136 ? -32.451 -49.529 -32.241 1.00 111.53 233 GLY C N 1
ATOM 4947 C CA . GLY C 1 136 ? -33.826 -49.805 -32.588 1.00 99.20 233 GLY C CA 1
ATOM 4948 C C . GLY C 1 136 ? -34.827 -49.152 -31.654 1.00 98.82 233 GLY C C 1
ATOM 4949 O O . GLY C 1 136 ? -35.702 -48.394 -32.084 1.00 90.53 233 GLY C O 1
ATOM 4950 N N . PRO C 1 137 ? -34.727 -49.447 -30.354 1.00 97.23 234 PRO C N 1
ATOM 4951 C CA . PRO C 1 137 ? -35.596 -48.757 -29.385 1.00 95.49 234 PRO C CA 1
ATOM 4952 C C . PRO C 1 137 ? -35.451 -47.245 -29.407 1.00 105.70 234 PRO C C 1
ATOM 4953 O O . PRO C 1 137 ? -36.401 -46.537 -29.050 1.00 104.91 234 PRO C O 1
ATOM 4957 N N . LEU C 1 138 ? -34.291 -46.726 -29.815 1.00 107.72 235 LEU C N 1
ATOM 4958 C CA . LEU C 1 138 ? -34.114 -45.281 -29.906 1.00 99.79 235 LEU C CA 1
ATOM 4959 C C . LEU C 1 138 ? -34.815 -44.695 -31.125 1.00 99.00 235 LEU C C 1
ATOM 4960 O O . LEU C 1 138 ? -35.213 -43.525 -31.102 1.00 99.07 235 LEU C O 1
ATOM 4965 N N . PHE C 1 139 ? -34.967 -45.480 -32.194 1.00 99.10 236 PHE C N 1
ATOM 4966 C CA . PHE C 1 139 ? -35.714 -45.005 -33.353 1.00 94.54 236 PHE C CA 1
ATOM 4967 C C . PHE C 1 139 ? -37.202 -44.897 -33.049 1.00 102.18 236 PHE C C 1
ATOM 4968 O O . PHE C 1 139 ? -37.885 -44.025 -33.597 1.00 98.04 236 PHE C O 1
ATOM 4976 N N . ASP C 1 140 ? -37.715 -45.760 -32.175 1.00 107.73 237 ASP C N 1
ATOM 4977 C CA . ASP C 1 140 ? -39.141 -45.826 -31.890 1.00 105.18 237 ASP C CA 1
ATOM 4978 C C . ASP C 1 140 ? -39.575 -44.869 -30.785 1.00 102.90 237 ASP C C 1
ATOM 4979 O O . ASP C 1 140 ? -40.737 -44.908 -30.370 1.00 113.21 237 ASP C O 1
ATOM 4984 N N . VAL C 1 141 ? -38.669 -44.025 -30.291 1.00 102.53 238 VAL C N 1
ATOM 4985 C CA . VAL C 1 141 ? -39.053 -42.782 -29.635 1.00 101.05 238 VAL C CA 1
ATOM 4986 C C . VAL C 1 141 ? -38.845 -41.591 -30.560 1.00 101.34 238 VAL C C 1
ATOM 4987 O O . VAL C 1 141 ? -38.975 -40.440 -30.131 1.00 103.65 238 VAL C O 1
ATOM 4991 N N . ASN C 1 142 ? -38.543 -41.851 -31.830 1.00 98.62 239 ASN C N 1
ATOM 4992 C CA . ASN C 1 142 ? -38.233 -40.834 -32.829 1.00 100.91 239 ASN C CA 1
ATOM 4993 C C . ASN C 1 142 ? -37.178 -39.862 -32.307 1.00 101.73 239 ASN C C 1
ATOM 4994 O O . ASN C 1 142 ? -37.380 -38.648 -32.229 1.00 97.04 239 ASN C O 1
ATOM 4999 N N . VAL C 1 143 ? -36.032 -40.435 -31.932 1.00 104.00 240 VAL C N 1
ATOM 5000 C CA . VAL C 1 143 ? -34.879 -39.617 -31.598 1.00 91.96 240 VAL C CA 1
ATOM 5001 C C . VAL C 1 143 ? -34.403 -38.904 -32.860 1.00 90.97 240 VAL C C 1
ATOM 5002 O O . VAL C 1 143 ? -34.616 -39.370 -33.988 1.00 91.36 240 VAL C O 1
ATOM 5006 N N . ASP C 1 144 ? -33.774 -37.747 -32.671 1.00 90.62 241 ASP C N 1
ATOM 5007 C CA . ASP C 1 144 ? -33.377 -36.917 -33.799 1.00 81.54 241 ASP C CA 1
ATOM 5008 C C . ASP C 1 144 ? -31.942 -37.154 -34.241 1.00 80.07 241 ASP C C 1
ATOM 5009 O O . ASP C 1 144 ? -31.605 -36.848 -35.391 1.00 78.88 241 ASP C O 1
ATOM 5014 N N . LEU C 1 145 ? -31.096 -37.697 -33.370 1.00 86.67 242 LEU C N 1
ATOM 5015 C CA . LEU C 1 145 ? -29.700 -37.934 -33.706 1.00 81.21 242 LEU C CA 1
ATOM 5016 C C . LEU C 1 145 ? -29.150 -39.008 -32.781 1.00 82.15 242 LEU C C 1
ATOM 5017 O O . LEU C 1 145 ? -29.452 -39.019 -31.586 1.00 78.65 242 LEU C O 1
ATOM 5022 N N . VAL C 1 146 ? -28.355 -39.913 -33.344 1.00 79.25 243 VAL C N 1
ATOM 5023 C CA . VAL C 1 146 ? -27.688 -40.965 -32.586 1.00 79.64 243 VAL C CA 1
ATOM 5024 C C . VAL C 1 146 ? -26.188 -40.768 -32.735 1.00 67.02 243 VAL C C 1
ATOM 5025 O O . VAL C 1 146 ? -25.689 -40.579 -33.851 1.00 66.02 243 VAL C O 1
ATOM 5029 N N . VAL C 1 147 ? -25.474 -40.809 -31.615 1.00 70.77 244 VAL C N 1
ATOM 5030 C CA . VAL C 1 147 ? -24.055 -40.478 -31.568 1.00 70.14 244 VAL C CA 1
ATOM 5031 C C . VAL C 1 147 ? -23.276 -41.749 -31.262 1.00 67.45 244 VAL C C 1
ATOM 5032 O O . VAL C 1 147 ? -23.344 -42.277 -30.146 1.00 69.60 244 VAL C O 1
ATOM 5036 N N . VAL C 1 148 ? -22.533 -42.241 -32.252 1.00 58.52 245 VAL C N 1
ATOM 5037 C CA . VAL C 1 148 ? -21.566 -43.308 -32.024 1.00 61.28 245 VAL C CA 1
ATOM 5038 C C . VAL C 1 148 ? -20.337 -42.678 -31.383 1.00 72.84 245 VAL C C 1
ATOM 5039 O O . VAL C 1 148 ? -19.415 -42.238 -32.079 1.00 64.00 245 VAL C O 1
ATOM 5043 N N . ASP C 1 149 ? -20.324 -42.619 -30.054 1.00 78.47 246 ASP C N 1
ATOM 5044 C CA . ASP C 1 149 ? -19.318 -41.875 -29.307 1.00 68.62 246 ASP C CA 1
ATOM 5045 C C . ASP C 1 149 ? -18.248 -42.825 -28.783 1.00 76.44 246 ASP C C 1
ATOM 5046 O O . ASP C 1 149 ? -18.545 -43.732 -27.997 1.00 80.00 246 ASP C O 1
ATOM 5051 N N . THR C 1 150 ? -17.007 -42.608 -29.214 1.00 63.27 247 THR C N 1
ATOM 5052 C CA . THR C 1 150 ? -15.863 -43.342 -28.698 1.00 59.57 247 THR C CA 1
ATOM 5053 C C . THR C 1 150 ? -14.658 -42.412 -28.695 1.00 62.79 247 THR C C 1
ATOM 5054 O O . THR C 1 150 ? -14.701 -41.302 -29.233 1.00 57.64 247 THR C O 1
ATOM 5058 N N . ALA C 1 151 ? -13.576 -42.876 -28.076 1.00 66.08 248 ALA C N 1
ATOM 5059 C CA . ALA C 1 151 ? -12.352 -42.095 -27.978 1.00 68.81 248 ALA C CA 1
ATOM 5060 C C . ALA C 1 151 ? -11.459 -42.225 -29.204 1.00 65.76 248 ALA C C 1
ATOM 5061 O O . ALA C 1 151 ? -10.549 -41.407 -29.378 1.00 66.85 248 ALA C O 1
ATOM 5063 N N . HIS C 1 152 ? -11.696 -43.225 -30.055 1.00 63.78 249 HIS C N 1
ATOM 5064 C CA . HIS C 1 152 ? -10.885 -43.464 -31.253 1.00 47.63 249 HIS C CA 1
ATOM 5065 C C . HIS C 1 152 ? -11.840 -43.856 -32.380 1.00 57.58 249 HIS C C 1
ATOM 5066 O O . HIS C 1 152 ? -12.073 -45.043 -32.627 1.00 55.95 249 HIS C O 1
ATOM 5073 N N . GLY C 1 153 ? -12.391 -42.848 -33.059 1.00 53.93 250 GLY C N 1
ATOM 5074 C CA . GLY C 1 153 ? -13.361 -43.111 -34.108 1.00 42.35 250 GLY C CA 1
ATOM 5075 C C . GLY C 1 153 ? -12.765 -43.766 -35.338 1.00 46.44 250 GLY C C 1
ATOM 5076 O O . GLY C 1 153 ? -13.450 -44.520 -36.035 1.00 52.19 250 GLY C O 1
ATOM 5077 N N . HIS C 1 154 ? -11.491 -43.494 -35.624 1.00 45.56 251 HIS C N 1
ATOM 5078 C CA . HIS C 1 154 ? -10.817 -44.068 -36.790 1.00 42.76 251 HIS C CA 1
ATOM 5079 C C . HIS C 1 154 ? -10.422 -45.522 -36.517 1.00 54.22 251 HIS C C 1
ATOM 5080 O O . HIS C 1 154 ? -9.250 -45.899 -36.518 1.00 45.14 251 HIS C O 1
ATOM 5087 N N . SER C 1 155 ? -11.440 -46.347 -36.283 1.00 48.12 252 SER C N 1
ATOM 5088 C CA . SER C 1 155 ? -11.233 -47.750 -35.961 1.00 59.96 252 SER C CA 1
ATOM 5089 C C . SER C 1 155 ? -12.269 -48.596 -36.686 1.00 59.07 252 SER C C 1
ATOM 5090 O O . SER C 1 155 ? -13.347 -48.122 -37.052 1.00 63.87 252 SER C O 1
ATOM 5093 N N . GLN C 1 156 ? -11.925 -49.873 -36.876 1.00 62.41 253 GLN C N 1
ATOM 5094 C CA . GLN C 1 156 ? -12.780 -50.772 -37.644 1.00 64.00 253 GLN C CA 1
ATOM 5095 C C . GLN C 1 156 ? -14.114 -51.015 -36.945 1.00 60.25 253 GLN C C 1
ATOM 5096 O O . GLN C 1 156 ? -15.157 -51.106 -37.603 1.00 65.11 253 GLN C O 1
ATOM 5102 N N . LYS C 1 157 ? -14.104 -51.123 -35.614 1.00 66.26 254 LYS C N 1
ATOM 5103 C CA . LYS C 1 157 ? -15.343 -51.398 -34.894 1.00 67.74 254 LYS C CA 1
ATOM 5104 C C . LYS C 1 157 ? -16.325 -50.238 -34.995 1.00 72.18 254 LYS C C 1
ATOM 5105 O O . LYS C 1 157 ? -17.542 -50.455 -34.956 1.00 71.69 254 LYS C O 1
ATOM 5111 N N . VAL C 1 158 ? -15.827 -49.009 -35.130 1.00 63.46 255 VAL C N 1
ATOM 5112 C CA . VAL C 1 158 ? -16.720 -47.869 -35.301 1.00 68.17 255 VAL C CA 1
ATOM 5113 C C . VAL C 1 158 ? -17.183 -47.761 -36.748 1.00 68.59 255 VAL C C 1
ATOM 5114 O O . VAL C 1 158 ? -18.335 -47.403 -37.017 1.00 69.33 255 VAL C O 1
ATOM 5118 N N . LEU C 1 159 ? -16.297 -48.068 -37.700 1.00 69.02 256 LEU C N 1
ATOM 5119 C CA . LEU C 1 159 ? -16.692 -48.069 -39.105 1.00 62.94 256 LEU C CA 1
ATOM 5120 C C . LEU C 1 159 ? -17.786 -49.097 -39.365 1.00 65.58 256 LEU C C 1
ATOM 5121 O O . LEU C 1 159 ? -18.769 -48.807 -40.056 1.00 73.84 256 LEU C O 1
ATOM 5126 N N . ASP C 1 160 ? -17.633 -50.304 -38.815 1.00 69.44 257 ASP C N 1
ATOM 5127 C CA . ASP C 1 160 ? -18.666 -51.323 -38.966 1.00 59.54 257 ASP C CA 1
ATOM 5128 C C . ASP C 1 160 ? -19.948 -50.935 -38.240 1.00 66.94 257 ASP C C 1
ATOM 5129 O O . ASP C 1 160 ? -21.039 -51.345 -38.652 1.00 74.62 257 ASP C O 1
ATOM 5134 N N . ALA C 1 161 ? -19.838 -50.147 -37.168 1.00 64.15 258 ALA C N 1
ATOM 5135 C CA . ALA C 1 161 ? -21.026 -49.744 -36.423 1.00 62.08 258 ALA C CA 1
ATOM 5136 C C . ALA C 1 161 ? -21.849 -48.724 -37.201 1.00 65.88 258 ALA C C 1
ATOM 5137 O O . ALA C 1 161 ? -23.081 -48.814 -37.239 1.00 72.96 258 ALA C O 1
ATOM 5139 N N . VAL C 1 162 ? -21.186 -47.746 -37.824 1.00 73.96 259 VAL C N 1
ATOM 5140 C CA . VAL C 1 162 ? -21.905 -46.725 -38.580 1.00 66.15 259 VAL C CA 1
ATOM 5141 C C . VAL C 1 162 ? -22.577 -47.338 -39.802 1.00 75.61 259 VAL C C 1
ATOM 5142 O O . VAL C 1 162 ? -23.705 -46.972 -40.157 1.00 70.56 259 VAL C O 1
ATOM 5146 N N . VAL C 1 163 ? -21.900 -48.280 -40.462 1.00 77.60 260 VAL C N 1
ATOM 5147 C CA . VAL C 1 163 ? -22.486 -48.948 -41.620 1.00 69.01 260 VAL C CA 1
ATOM 5148 C C . VAL C 1 163 ? -23.725 -49.734 -41.211 1.00 75.86 260 VAL C C 1
ATOM 5149 O O . VAL C 1 163 ? -24.732 -49.757 -41.930 1.00 74.32 260 VAL C O 1
ATOM 5153 N N . GLN C 1 164 ? -23.679 -50.375 -40.040 1.00 78.64 261 GLN C N 1
ATOM 5154 C CA . GLN C 1 164 ? -24.812 -51.174 -39.587 1.00 76.53 261 GLN C CA 1
ATOM 5155 C C . GLN C 1 164 ? -26.005 -50.306 -39.204 1.00 84.00 261 GLN C C 1
ATOM 5156 O O . GLN C 1 164 ? -27.153 -50.744 -39.338 1.00 90.75 261 GLN C O 1
ATOM 5162 N N . ILE C 1 165 ? -25.761 -49.082 -38.732 1.00 78.53 262 ILE C N 1
ATOM 5163 C CA . ILE C 1 165 ? -26.864 -48.209 -38.338 1.00 73.29 262 ILE C CA 1
ATOM 5164 C C . ILE C 1 165 ? -27.576 -47.661 -39.569 1.00 83.47 262 ILE C C 1
ATOM 5165 O O . ILE C 1 165 ? -28.810 -47.677 -39.651 1.00 87.54 262 ILE C O 1
ATOM 5170 N N . LYS C 1 166 ? -26.810 -47.169 -40.546 1.00 87.97 263 LYS C N 1
ATOM 5171 C CA . LYS C 1 166 ? -27.397 -46.680 -41.788 1.00 80.21 263 LYS C CA 1
ATOM 5172 C C . LYS C 1 166 ? -28.016 -47.793 -42.622 1.00 86.39 263 LYS C C 1
ATOM 5173 O O . LYS C 1 166 ? -28.710 -47.498 -43.601 1.00 91.28 263 LYS C O 1
ATOM 5179 N N . LYS C 1 167 ? -27.779 -49.055 -42.262 1.00 82.63 264 LYS C N 1
ATOM 5180 C CA . LYS C 1 167 ? -28.387 -50.170 -42.977 1.00 87.88 264 LYS C CA 1
ATOM 5181 C C . LYS C 1 167 ? -29.791 -50.462 -42.459 1.00 88.09 264 LYS C C 1
ATOM 5182 O O . LYS C 1 167 ? -30.710 -50.703 -43.250 1.00 91.76 264 LYS C O 1
ATOM 5188 N N . ASN C 1 168 ? -29.976 -50.435 -41.140 1.00 90.88 265 ASN C N 1
ATOM 5189 C CA . ASN C 1 168 ? -31.280 -50.695 -40.547 1.00 97.51 265 ASN C CA 1
ATOM 5190 C C . ASN C 1 168 ? -32.115 -49.436 -40.361 1.00 98.91 265 ASN C C 1
ATOM 5191 O O . ASN C 1 168 ? -33.343 -49.533 -40.271 1.00 96.37 265 ASN C O 1
ATOM 5196 N N . PHE C 1 169 ? -31.486 -48.266 -40.295 1.00 93.59 266 PHE C N 1
ATOM 5197 C CA . PHE C 1 169 ? -32.195 -46.999 -40.114 1.00 77.16 266 PHE C CA 1
ATOM 5198 C C . PHE C 1 169 ? -31.534 -45.946 -40.997 1.00 81.32 266 PHE C C 1
ATOM 5199 O O . PHE C 1 169 ? -30.765 -45.104 -40.524 1.00 90.53 266 PHE C O 1
ATOM 5207 N N . PRO C 1 170 ? -31.818 -45.978 -42.307 1.00 93.57 267 PRO C N 1
ATOM 5208 C CA . PRO C 1 170 ? -31.200 -44.995 -43.215 1.00 83.78 267 PRO C CA 1
ATOM 5209 C C . PRO C 1 170 ? -31.769 -43.596 -43.088 1.00 84.99 267 PRO C C 1
ATOM 5210 O O . PRO C 1 170 ? -31.102 -42.639 -43.504 1.00 88.90 267 PRO C O 1
ATOM 5214 N N . SER C 1 171 ? -32.975 -43.442 -42.551 1.00 89.69 268 SER C N 1
ATOM 5215 C CA . SER C 1 171 ? -33.529 -42.123 -42.283 1.00 90.44 268 SER C CA 1
ATOM 5216 C C . SER C 1 171 ? -33.058 -41.554 -40.954 1.00 82.07 268 SER C C 1
ATOM 5217 O O . SER C 1 171 ? -33.557 -40.507 -40.528 1.00 84.11 268 SER C O 1
ATOM 5220 N N . LEU C 1 172 ? -32.113 -42.220 -40.300 1.00 86.88 269 LEU C N 1
ATOM 5221 C CA . LEU C 1 172 ? -31.613 -41.816 -38.995 1.00 82.16 269 LEU C CA 1
ATOM 5222 C C . LEU C 1 172 ? -30.268 -41.123 -39.157 1.00 77.40 269 LEU C C 1
ATOM 5223 O O . LEU C 1 172 ? -29.347 -41.678 -39.767 1.00 75.88 269 LEU C O 1
ATOM 5228 N N . LEU C 1 173 ? -30.161 -39.913 -38.617 1.00 69.46 270 LEU C N 1
ATOM 5229 C CA . LEU C 1 173 ? -28.919 -39.159 -38.688 1.00 74.04 270 LEU C CA 1
ATOM 5230 C C . LEU C 1 173 ? -27.916 -39.698 -37.677 1.00 69.29 270 LEU C C 1
ATOM 5231 O O . LEU C 1 173 ? -28.259 -39.971 -36.523 1.00 64.03 270 LEU C O 1
ATOM 5236 N N . VAL C 1 174 ? -26.671 -39.852 -38.119 1.00 67.73 271 VAL C N 1
ATOM 5237 C CA . VAL C 1 174 ? -25.611 -40.442 -37.310 1.00 69.98 271 VAL C CA 1
ATOM 5238 C C . VAL C 1 174 ? -24.473 -39.440 -37.195 1.00 65.58 271 VAL C C 1
ATOM 5239 O O . VAL C 1 174 ? -23.957 -38.957 -38.212 1.00 58.09 271 VAL C O 1
ATOM 5243 N N . MET C 1 175 ? -24.087 -39.125 -35.962 1.00 70.33 272 MET C N 1
ATOM 5244 C CA . MET C 1 175 ? -22.862 -38.393 -35.675 1.00 55.43 272 MET C CA 1
ATOM 5245 C C . MET C 1 175 ? -21.837 -39.376 -35.130 1.00 51.34 272 MET C C 1
ATOM 5246 O O . MET C 1 175 ? -22.136 -40.139 -34.206 1.00 59.05 272 MET C O 1
ATOM 5251 N N . ALA C 1 176 ? -20.638 -39.366 -35.706 1.00 57.53 273 ALA C N 1
ATOM 5252 C CA . ALA C 1 176 ? -19.606 -40.324 -35.342 1.00 61.14 273 ALA C CA 1
ATOM 5253 C C . ALA C 1 176 ? -18.325 -39.601 -34.951 1.00 56.67 273 ALA C C 1
ATOM 5254 O O . ALA C 1 176 ? -18.020 -38.517 -35.456 1.00 55.91 273 ALA C O 1
ATOM 5256 N N . GLY C 1 177 ? -17.579 -40.224 -34.047 1.00 56.80 274 GLY C N 1
ATOM 5257 C CA . GLY C 1 177 ? -16.320 -39.677 -33.576 1.00 48.88 274 GLY C CA 1
ATOM 5258 C C . GLY C 1 177 ? -15.742 -40.589 -32.517 1.00 55.38 274 GLY C C 1
ATOM 5259 O O . GLY C 1 177 ? -16.296 -41.651 -32.213 1.00 52.48 274 GLY C O 1
ATOM 5260 N N . ASN C 1 178 ? -14.615 -40.162 -31.949 1.00 56.65 275 ASN C N 1
ATOM 5261 C CA . ASN C 1 178 ? -13.967 -38.906 -32.308 1.00 55.38 275 ASN C CA 1
ATOM 5262 C C . ASN C 1 178 ? -12.742 -39.149 -33.182 1.00 54.40 275 ASN C C 1
ATOM 5263 O O . ASN C 1 178 ? -12.053 -40.160 -33.036 1.00 45.08 275 ASN C O 1
ATOM 5268 N N . ILE C 1 179 ? -12.473 -38.214 -34.092 1.00 40.46 276 ILE C N 1
ATOM 5269 C CA . ILE C 1 179 ? -11.315 -38.275 -34.970 1.00 37.85 276 ILE C CA 1
ATOM 5270 C C . ILE C 1 179 ? -10.572 -36.948 -34.883 1.00 40.92 276 ILE C C 1
ATOM 5271 O O . ILE C 1 179 ? -11.059 -35.970 -34.314 1.00 41.60 276 ILE C O 1
ATOM 5276 N N . ALA C 1 180 ? -9.372 -36.929 -35.464 1.00 41.46 277 ALA C N 1
ATOM 5277 C CA . ALA C 1 180 ? -8.583 -35.703 -35.481 1.00 47.62 277 ALA C CA 1
ATOM 5278 C C . ALA C 1 180 ? -7.715 -35.586 -36.728 1.00 44.49 277 ALA C C 1
ATOM 5279 O O . ALA C 1 180 ? -6.838 -34.714 -36.764 1.00 55.45 277 ALA C O 1
ATOM 5281 N N . THR C 1 181 ? -7.918 -36.425 -37.740 1.00 43.56 278 THR C N 1
ATOM 5282 C CA . THR C 1 181 ? -7.131 -36.398 -38.963 1.00 44.03 278 THR C CA 1
ATOM 5283 C C . THR C 1 181 ? -8.067 -36.355 -40.161 1.00 43.51 278 THR C C 1
ATOM 5284 O O . THR C 1 181 ? -9.260 -36.653 -40.056 1.00 41.73 278 THR C O 1
ATOM 5288 N N . ALA C 1 182 ? -7.507 -35.979 -41.313 1.00 46.18 279 ALA C N 1
ATOM 5289 C CA . ALA C 1 182 ? -8.287 -35.995 -42.547 1.00 51.01 279 ALA C CA 1
ATOM 5290 C C . ALA C 1 182 ? -8.607 -37.417 -42.987 1.00 40.90 279 ALA C C 1
ATOM 5291 O O . ALA C 1 182 ? -9.675 -37.661 -43.559 1.00 55.96 279 ALA C O 1
ATOM 5293 N N . GLU C 1 183 ? -7.702 -38.364 -42.729 1.00 44.73 280 GLU C N 1
ATOM 5294 C CA . GLU C 1 183 ? -7.951 -39.752 -43.104 1.00 41.11 280 GLU C CA 1
ATOM 5295 C C . GLU C 1 183 ? -9.066 -40.362 -42.263 1.00 50.81 280 GLU C C 1
ATOM 5296 O O . GLU C 1 183 ? -9.931 -41.071 -42.789 1.00 50.92 280 GLU C O 1
ATOM 5302 N N . GLY C 1 184 ? -9.061 -40.103 -40.953 1.00 52.50 281 GLY C N 1
ATOM 5303 C CA . GLY C 1 184 ? -10.138 -40.591 -40.109 1.00 46.36 281 GLY C CA 1
ATOM 5304 C C . GLY C 1 184 ? -11.477 -39.963 -40.436 1.00 50.30 281 GLY C C 1
ATOM 5305 O O . GLY C 1 184 ? -12.519 -40.614 -40.313 1.00 53.03 281 GLY C O 1
ATOM 5306 N N . ALA C 1 185 ? -11.471 -38.696 -40.855 1.00 45.10 282 ALA C N 1
ATOM 5307 C CA . ALA C 1 185 ? -12.712 -38.040 -41.251 1.00 57.21 282 ALA C CA 1
ATOM 5308 C C . ALA C 1 185 ? -13.305 -38.685 -42.497 1.00 59.26 282 ALA C C 1
ATOM 5309 O O . ALA C 1 185 ? -14.517 -38.921 -42.564 1.00 54.61 282 ALA C O 1
ATOM 5311 N N . LEU C 1 186 ? -12.466 -38.977 -43.495 1.00 49.29 283 LEU C N 1
ATOM 5312 C CA . LEU C 1 186 ? -12.960 -39.599 -44.718 1.00 45.16 283 LEU C CA 1
ATOM 5313 C C . LEU C 1 186 ? -13.441 -41.023 -44.471 1.00 54.98 283 LEU C C 1
ATOM 5314 O O . LEU C 1 186 ? -14.396 -41.472 -45.116 1.00 62.52 283 LEU C O 1
ATOM 5319 N N . ALA C 1 187 ? -12.800 -41.745 -43.548 1.00 53.94 284 ALA C N 1
ATOM 5320 C CA . ALA C 1 187 ? -13.225 -43.109 -43.253 1.00 51.53 284 ALA C CA 1
ATOM 5321 C C . ALA C 1 187 ? -14.635 -43.133 -42.676 1.00 56.06 284 ALA C C 1
ATOM 5322 O O . ALA C 1 187 ? -15.453 -43.983 -43.048 1.00 50.57 284 ALA C O 1
ATOM 5324 N N . LEU C 1 188 ? -14.938 -42.204 -41.766 1.00 54.79 285 LEU C N 1
ATOM 5325 C CA . LEU C 1 188 ? -16.282 -42.139 -41.204 1.00 56.28 285 LEU C CA 1
ATOM 5326 C C . LEU C 1 188 ? -17.289 -41.666 -42.243 1.00 57.55 285 LEU C C 1
ATOM 5327 O O . LEU C 1 188 ? -18.412 -42.180 -42.306 1.00 54.40 285 LEU C O 1
ATOM 5332 N N . ILE C 1 189 ? -16.906 -40.684 -43.063 1.00 59.62 286 ILE C N 1
ATOM 5333 C CA . ILE C 1 189 ? -17.789 -40.206 -44.124 1.00 54.36 286 ILE C CA 1
ATOM 5334 C C . ILE C 1 189 ? -18.075 -41.325 -45.118 1.00 57.61 286 ILE C C 1
ATOM 5335 O O . ILE C 1 189 ? -19.225 -41.537 -45.522 1.00 56.79 286 ILE C O 1
ATOM 5340 N N . ASP C 1 190 ? -17.037 -42.067 -45.514 1.00 61.60 287 ASP C N 1
ATOM 5341 C CA . ASP C 1 190 ? -17.231 -43.190 -46.427 1.00 51.49 287 ASP C CA 1
ATOM 5342 C C . ASP C 1 190 ? -18.141 -44.252 -45.826 1.00 55.05 287 ASP C C 1
ATOM 5343 O O . ASP C 1 190 ? -18.843 -44.956 -46.560 1.00 74.03 287 ASP C O 1
ATOM 5348 N N . ALA C 1 191 ? -18.151 -44.380 -44.499 1.00 61.88 288 ALA C N 1
ATOM 5349 C CA . ALA C 1 191 ? -19.017 -45.342 -43.832 1.00 52.64 288 ALA C CA 1
ATOM 5350 C C . ALA C 1 191 ? -20.456 -44.859 -43.704 1.00 58.32 288 ALA C C 1
ATOM 5351 O O . ALA C 1 191 ? -21.314 -45.634 -43.267 1.00 58.88 288 ALA C O 1
ATOM 5353 N N . GLY C 1 192 ? -20.740 -43.614 -44.066 1.00 58.90 289 GLY C N 1
ATOM 5354 C CA . GLY C 1 192 ? -22.084 -43.084 -43.996 1.00 59.03 289 GLY C CA 1
ATOM 5355 C C . GLY C 1 192 ? -22.372 -42.154 -42.837 1.00 71.69 289 GLY C C 1
ATOM 5356 O O . GLY C 1 192 ? -23.539 -42.026 -42.450 1.00 67.70 289 GLY C O 1
ATOM 5357 N N . ALA C 1 193 ? -21.357 -41.503 -42.274 1.00 63.98 290 ALA C N 1
ATOM 5358 C CA . ALA C 1 193 ? -21.573 -40.581 -41.168 1.00 69.34 290 ALA C CA 1
ATOM 5359 C C . ALA C 1 193 ? -22.126 -39.261 -41.689 1.00 64.74 290 ALA C C 1
ATOM 5360 O O . ALA C 1 193 ? -21.598 -38.690 -42.649 1.00 65.60 290 ALA C O 1
ATOM 5362 N N . ASP C 1 194 ? -23.194 -38.779 -41.056 1.00 63.82 291 ASP C N 1
ATOM 5363 C CA . ASP C 1 194 ? -23.794 -37.509 -41.440 1.00 56.76 291 ASP C CA 1
ATOM 5364 C C . ASP C 1 194 ? -23.131 -36.320 -40.760 1.00 65.26 291 ASP C C 1
ATOM 5365 O O . ASP C 1 194 ? -23.094 -35.227 -41.338 1.00 68.29 291 ASP C O 1
ATOM 5370 N N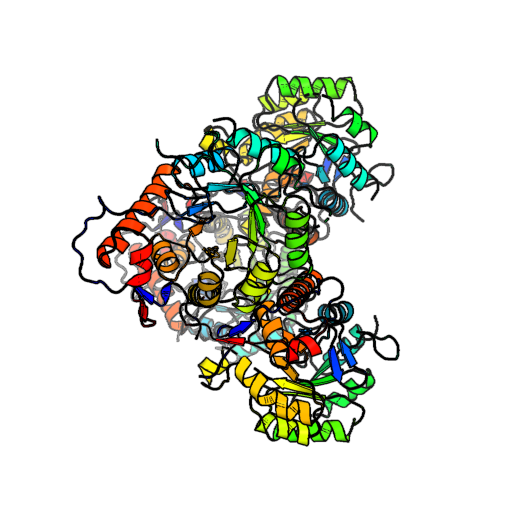 . ILE C 1 195 ? -22.611 -36.506 -39.548 1.00 67.08 292 ILE C N 1
ATOM 5371 C CA . ILE C 1 195 ? -21.917 -35.461 -38.805 1.00 65.44 292 ILE C CA 1
ATOM 5372 C C . ILE C 1 195 ? -20.641 -36.054 -38.223 1.00 56.92 292 ILE C C 1
ATOM 5373 O O . ILE C 1 195 ? -20.645 -37.182 -37.718 1.00 55.79 292 ILE C O 1
ATOM 5378 N N . ILE C 1 196 ? -19.549 -35.295 -38.298 1.00 51.27 293 ILE C N 1
ATOM 5379 C CA . ILE C 1 196 ? -18.246 -35.718 -37.797 1.00 47.02 293 ILE C CA 1
ATOM 5380 C C . ILE C 1 196 ? -17.935 -34.936 -36.529 1.00 51.10 293 ILE C C 1
ATOM 5381 O O . ILE C 1 196 ? -18.063 -33.706 -36.503 1.00 47.47 293 ILE C O 1
ATOM 5386 N N . LYS C 1 197 ? -17.527 -35.648 -35.481 1.00 38.81 294 LYS C N 1
ATOM 5387 C CA . LYS C 1 197 ? -17.132 -35.040 -34.217 1.00 55.23 294 LYS C CA 1
ATOM 5388 C C . LYS C 1 197 ? -15.622 -35.146 -34.054 1.00 53.92 294 LYS C C 1
ATOM 5389 O O . LYS C 1 197 ? -15.058 -36.242 -34.144 1.00 48.02 294 LYS C O 1
ATOM 5395 N N . VAL C 1 198 ? -14.975 -34.010 -33.809 1.00 44.66 295 VAL C N 1
ATOM 5396 C CA . VAL C 1 198 ? -13.523 -33.923 -33.710 1.00 50.70 295 VAL C CA 1
ATOM 5397 C C . VAL C 1 198 ? -13.145 -33.733 -32.248 1.00 53.82 295 VAL C C 1
ATOM 5398 O O . VAL C 1 198 ? -13.690 -32.854 -31.568 1.00 49.08 295 VAL C O 1
ATOM 5402 N N . GLY C 1 199 ? -12.216 -34.553 -31.768 1.00 53.75 296 GLY C N 1
ATOM 5403 C CA . GLY C 1 199 ? -11.771 -34.479 -30.389 1.00 67.79 296 GLY C CA 1
ATOM 5404 C C . GLY C 1 199 ? -10.474 -35.220 -30.126 1.00 61.51 296 GLY C C 1
ATOM 5405 O O . GLY C 1 199 ? -10.454 -36.222 -29.409 1.00 54.55 296 GLY C O 1
ATOM 5406 N N . CYS C 1 206 ? -4.817 -33.159 -20.513 1.00 75.37 303 CYS C N 1
ATOM 5407 C CA . CYS C 1 206 ? -5.861 -34.175 -20.585 1.00 89.56 303 CYS C CA 1
ATOM 5408 C C . CYS C 1 206 ? -5.341 -35.529 -20.107 1.00 88.52 303 CYS C C 1
ATOM 5409 O O . CYS C 1 206 ? -4.135 -35.777 -20.109 1.00 82.20 303 CYS C O 1
ATOM 5412 N N . THR C 1 207 ? -6.264 -36.404 -19.700 1.00 86.68 304 THR C N 1
ATOM 5413 C CA . THR C 1 207 ? -5.869 -37.708 -19.178 1.00 85.48 304 THR C CA 1
ATOM 5414 C C . THR C 1 207 ? -5.315 -38.604 -20.281 1.00 81.70 304 THR C C 1
ATOM 5415 O O . THR C 1 207 ? -4.322 -39.312 -20.072 1.00 74.13 304 THR C O 1
ATOM 5419 N N . THR C 1 208 ? -5.934 -38.578 -21.464 1.00 71.57 305 THR C N 1
ATOM 5420 C CA . THR C 1 208 ? -5.463 -39.418 -22.561 1.00 66.43 305 THR C CA 1
ATOM 5421 C C . THR C 1 208 ? -4.053 -39.036 -22.997 1.00 66.98 305 THR C C 1
ATOM 5422 O O . THR C 1 208 ? -3.288 -39.899 -23.445 1.00 61.69 305 THR C O 1
ATOM 5426 N N . ARG C 1 209 ? -3.687 -37.758 -22.870 1.00 79.55 306 ARG C N 1
ATOM 5427 C CA . ARG C 1 209 ? -2.328 -37.344 -23.204 1.00 70.00 306 ARG C CA 1
ATOM 5428 C C . ARG C 1 209 ? -1.329 -37.860 -22.178 1.00 56.75 306 ARG C C 1
ATOM 5429 O O . ARG C 1 209 ? -0.193 -38.203 -22.524 1.00 61.80 306 ARG C O 1
ATOM 5437 N N . VAL C 1 210 ? -1.734 -37.922 -20.910 1.00 56.94 307 VAL C N 1
ATOM 5438 C CA . VAL C 1 210 ? -0.826 -38.352 -19.854 1.00 60.77 307 VAL C CA 1
ATOM 5439 C C . VAL C 1 210 ? -0.697 -39.871 -19.834 1.00 62.71 307 VAL C C 1
ATOM 5440 O O . VAL C 1 210 ? 0.395 -40.410 -19.622 1.00 57.95 307 VAL C O 1
ATOM 5444 N N . VAL C 1 211 ? -1.799 -40.583 -20.073 1.00 60.59 308 VAL C N 1
ATOM 5445 C CA . VAL C 1 211 ? -1.789 -42.038 -19.961 1.00 51.35 308 VAL C CA 1
ATOM 5446 C C . VAL C 1 211 ? -1.218 -42.684 -21.219 1.00 54.40 308 VAL C C 1
ATOM 5447 O O . VAL C 1 211 ? -0.427 -43.632 -21.138 1.00 46.60 308 VAL C O 1
ATOM 5451 N N . THR C 1 212 ? -1.598 -42.189 -22.399 1.00 41.66 309 THR C N 1
ATOM 5452 C CA . THR C 1 212 ? -1.194 -42.811 -23.652 1.00 55.52 309 THR C CA 1
ATOM 5453 C C . THR C 1 212 ? -0.218 -41.985 -24.476 1.00 52.03 309 THR C C 1
ATOM 5454 O O . THR C 1 212 ? 0.418 -42.539 -25.378 1.00 41.88 309 THR C O 1
ATOM 5458 N N . GLY C 1 213 ? -0.080 -40.691 -24.198 1.00 46.48 310 GLY C N 1
ATOM 5459 C CA . GLY C 1 213 ? 0.747 -39.852 -25.041 1.00 42.85 310 GLY C CA 1
ATOM 5460 C C . GLY C 1 213 ? 0.172 -39.570 -26.409 1.00 54.14 310 GLY C C 1
ATOM 5461 O O . GLY C 1 213 ? 0.882 -39.037 -27.268 1.00 54.88 310 GLY C O 1
ATOM 5462 N N . VAL C 1 214 ? -1.094 -39.909 -26.639 1.00 47.82 311 VAL C N 1
ATOM 5463 C CA . VAL C 1 214 ? -1.747 -39.738 -27.931 1.00 60.65 311 VAL C CA 1
ATOM 5464 C C . VAL C 1 214 ? -2.678 -38.539 -27.854 1.00 56.55 311 VAL C C 1
ATOM 5465 O O . VAL C 1 214 ? -3.423 -38.376 -26.880 1.00 63.70 311 VAL C O 1
ATOM 5469 N N . GLY C 1 215 ? -2.635 -37.697 -28.877 1.00 60.76 312 GLY C N 1
ATOM 5470 C CA . GLY C 1 215 ? -3.508 -36.544 -28.918 1.00 66.01 312 GLY C CA 1
ATOM 5471 C C . GLY C 1 215 ? -3.209 -35.680 -30.122 1.00 61.42 312 GLY C C 1
ATOM 5472 O O . GLY C 1 215 ? -2.305 -35.958 -30.917 1.00 54.58 312 GLY C O 1
ATOM 5473 N N . CYS C 1 216 ? -4.000 -34.621 -30.241 1.00 61.47 313 CYS C N 1
ATOM 5474 C CA . CYS C 1 216 ? -3.819 -33.626 -31.287 1.00 56.19 313 CYS C CA 1
ATOM 5475 C C . CYS C 1 216 ? -4.445 -32.313 -30.838 1.00 62.57 313 CYS C C 1
ATOM 5476 O O . CYS C 1 216 ? -5.600 -32.300 -30.392 1.00 63.38 313 CYS C O 1
ATOM 5479 N N . PRO C 1 217 ? -3.712 -31.203 -30.914 1.00 66.17 314 PRO C N 1
ATOM 5480 C CA . PRO C 1 217 ? -4.304 -29.905 -30.570 1.00 49.45 314 PRO C CA 1
ATOM 5481 C C . PRO C 1 217 ? -5.550 -29.639 -31.403 1.00 53.11 314 PRO C C 1
ATOM 5482 O O . PRO C 1 217 ? -5.575 -29.876 -32.613 1.00 51.07 314 PRO C O 1
ATOM 5486 N N . GLN C 1 218 ? -6.593 -29.143 -30.733 1.00 49.14 315 GLN C N 1
ATOM 5487 C CA . GLN C 1 218 ? -7.923 -29.127 -31.333 1.00 47.21 315 GLN C CA 1
ATOM 5488 C C . GLN C 1 218 ? -8.000 -28.184 -32.527 1.00 56.04 315 GLN C C 1
ATOM 5489 O O . GLN C 1 218 ? -8.689 -28.480 -33.510 1.00 48.22 315 GLN C O 1
ATOM 5495 N N . LEU C 1 219 ? -7.306 -27.045 -32.468 1.00 55.35 316 LEU C N 1
ATOM 5496 C CA . LEU C 1 219 ? -7.377 -26.095 -33.574 1.00 46.96 316 LEU C CA 1
ATOM 5497 C C . LEU C 1 219 ? -6.812 -26.695 -34.856 1.00 49.57 316 LEU C C 1
ATOM 5498 O O . LEU C 1 219 ? -7.412 -26.563 -35.929 1.00 48.70 316 LEU C O 1
ATOM 5503 N N . SER C 1 220 ? -5.659 -27.362 -34.765 1.00 50.90 317 SER C N 1
ATOM 5504 C CA . SER C 1 220 ? -5.103 -28.030 -35.938 1.00 42.58 317 SER C CA 1
ATOM 5505 C C . SER C 1 220 ? -5.945 -29.230 -36.351 1.00 52.51 317 SER C C 1
ATOM 5506 O O . SER C 1 220 ? -6.058 -29.523 -37.548 1.00 53.94 317 SER C O 1
ATOM 5509 N N . ALA C 1 221 ? -6.538 -29.933 -35.385 1.00 46.32 318 ALA C N 1
ATOM 5510 C CA . ALA C 1 221 ? -7.400 -31.062 -35.720 1.00 49.16 318 ALA C CA 1
ATOM 5511 C C . ALA C 1 221 ? -8.642 -30.602 -36.473 1.00 53.94 318 ALA C C 1
ATOM 5512 O O . ALA C 1 221 ? -9.061 -31.246 -37.441 1.00 49.17 318 ALA C O 1
ATOM 5514 N N . ILE C 1 222 ? -9.240 -29.488 -36.045 1.00 43.53 319 ILE C N 1
ATOM 5515 C CA . ILE C 1 222 ? -10.418 -28.963 -36.732 1.00 51.02 319 ILE C CA 1
ATOM 5516 C C . ILE C 1 222 ? -10.062 -28.560 -38.158 1.00 50.52 319 ILE C C 1
ATOM 5517 O O . ILE C 1 222 ? -10.772 -28.893 -39.114 1.00 53.32 319 ILE C O 1
ATOM 5522 N N . MET C 1 223 ? -8.943 -27.850 -38.322 1.00 49.39 320 MET C N 1
ATOM 5523 C CA . MET C 1 223 ? -8.570 -27.345 -39.639 1.00 48.29 320 MET C CA 1
ATOM 5524 C C . MET C 1 223 ? -8.154 -28.464 -40.586 1.00 56.09 320 MET C C 1
ATOM 5525 O O . MET C 1 223 ? -8.301 -28.326 -41.805 1.00 60.43 320 MET C O 1
ATOM 5530 N N . SER C 1 224 ? -7.635 -29.573 -40.057 1.00 56.28 321 SER C N 1
ATOM 5531 C CA . SER C 1 224 ? -7.258 -30.701 -40.899 1.00 55.23 321 SER C CA 1
ATOM 5532 C C . SER C 1 224 ? -8.457 -31.492 -41.404 1.00 50.33 321 SER C C 1
ATOM 5533 O O . SER C 1 224 ? -8.294 -32.333 -42.294 1.00 49.37 321 SER C O 1
ATOM 5536 N N . VAL C 1 225 ? -9.648 -31.240 -40.867 1.00 46.85 322 VAL C N 1
ATOM 5537 C CA . VAL C 1 225 ? -10.834 -32.010 -41.212 1.00 53.44 322 VAL C CA 1
ATOM 5538 C C . VAL C 1 225 ? -11.809 -31.230 -42.095 1.00 51.99 322 VAL C C 1
ATOM 5539 O O . VAL C 1 225 ? -12.597 -31.858 -42.820 1.00 56.36 322 VAL C O 1
ATOM 5543 N N . VAL C 1 226 ? -11.741 -29.895 -42.108 1.00 51.48 323 VAL C N 1
ATOM 5544 C CA . VAL C 1 226 ? -12.803 -29.090 -42.712 1.00 65.21 323 VAL C CA 1
ATOM 5545 C C . VAL C 1 226 ? -12.899 -29.330 -44.216 1.00 59.20 323 VAL C C 1
ATOM 5546 O O . VAL C 1 226 ? -14.001 -29.433 -44.767 1.00 59.87 323 VAL C O 1
ATOM 5550 N N . GLU C 1 227 ? -11.757 -29.420 -44.907 1.00 54.44 324 GLU C N 1
ATOM 5551 C CA . GLU C 1 227 ? -11.801 -29.563 -46.360 1.00 56.51 324 GLU C CA 1
ATOM 5552 C C . GLU C 1 227 ? -12.374 -30.915 -46.768 1.00 61.66 324 GLU C C 1
ATOM 5553 O O . GLU C 1 227 ? -13.113 -31.008 -47.755 1.00 71.91 324 GLU C O 1
ATOM 5559 N N . VAL C 1 228 ? -12.049 -31.973 -46.025 1.00 57.54 325 VAL C N 1
ATOM 5560 C CA . VAL C 1 228 ? -12.655 -33.272 -46.295 1.00 56.07 325 VAL C CA 1
ATOM 5561 C C . VAL C 1 228 ? -14.146 -33.233 -45.984 1.00 58.88 325 VAL C C 1
ATOM 5562 O O . VAL C 1 228 ? -14.957 -33.857 -46.678 1.00 59.36 325 VAL C O 1
ATOM 5566 N N . ALA C 1 229 ? -14.532 -32.483 -44.950 1.00 50.43 326 ALA C N 1
ATOM 5567 C CA . ALA C 1 229 ? -15.932 -32.435 -44.545 1.00 61.15 326 ALA C CA 1
ATOM 5568 C C . ALA C 1 229 ? -16.746 -31.492 -45.424 1.00 53.26 326 ALA C C 1
ATOM 5569 O O . ALA C 1 229 ? -17.914 -31.769 -45.716 1.00 53.95 326 ALA C O 1
ATOM 5571 N N . GLU C 1 230 ? -16.154 -30.371 -45.846 1.00 44.36 327 GLU C N 1
ATOM 5572 C CA . GLU C 1 230 ? -16.884 -29.436 -46.697 1.00 56.06 327 GLU C CA 1
ATOM 5573 C C . GLU C 1 230 ? -17.115 -30.007 -48.090 1.00 68.31 327 GLU C C 1
ATOM 5574 O O . GLU C 1 230 ? -18.157 -29.744 -48.700 1.00 63.81 327 GLU C O 1
ATOM 5580 N N . ARG C 1 231 ? -16.162 -30.787 -48.607 1.00 66.94 328 ARG C N 1
ATOM 5581 C CA . ARG C 1 231 ? -16.357 -31.424 -49.904 1.00 53.69 328 ARG C CA 1
ATOM 5582 C C . ARG C 1 231 ? -17.493 -32.437 -49.864 1.00 64.34 328 ARG C C 1
ATOM 5583 O O . ARG C 1 231 ? -18.214 -32.602 -50.855 1.00 62.98 328 ARG C O 1
ATOM 5591 N N . ALA C 1 232 ? -17.669 -33.119 -48.736 1.00 58.40 329 ALA C N 1
ATOM 5592 C CA . ALA C 1 232 ? -18.718 -34.116 -48.579 1.00 55.93 329 ALA C CA 1
ATOM 5593 C C . ALA C 1 232 ? -20.014 -33.537 -48.025 1.00 53.25 329 ALA C C 1
ATOM 5594 O O . ALA C 1 232 ? -20.992 -34.277 -47.881 1.00 57.65 329 ALA C O 1
ATOM 5596 N N . GLY C 1 233 ? -20.049 -32.245 -47.716 1.00 47.70 330 GLY C N 1
ATOM 5597 C CA . GLY C 1 233 ? -21.249 -31.658 -47.139 1.00 49.17 330 GLY C CA 1
ATOM 5598 C C . GLY C 1 233 ? -21.561 -32.176 -45.752 1.00 65.13 330 GLY C C 1
ATOM 5599 O O . GLY C 1 233 ? -22.734 -32.371 -45.411 1.00 61.95 330 GLY C O 1
ATOM 5600 N N . VAL C 1 234 ? -20.530 -32.403 -44.942 1.00 54.11 331 VAL C N 1
ATOM 5601 C CA . VAL C 1 234 ? -20.672 -32.960 -43.602 1.00 53.54 331 VAL C CA 1
ATOM 5602 C C . VAL C 1 234 ? -20.283 -31.889 -42.593 1.00 56.22 331 VAL C C 1
ATOM 5603 O O . VAL C 1 234 ? -19.218 -31.271 -42.713 1.00 52.63 331 VAL C O 1
ATOM 5607 N N . ALA C 1 235 ? -21.143 -31.671 -41.602 1.00 53.96 332 ALA C N 1
ATOM 5608 C CA . ALA C 1 235 ? -20.856 -30.705 -40.556 1.00 50.78 332 ALA C CA 1
ATOM 5609 C C . ALA C 1 235 ? -19.846 -31.272 -39.563 1.00 53.23 332 ALA C C 1
ATOM 5610 O O . ALA C 1 235 ? -19.682 -32.488 -39.424 1.00 51.27 332 ALA C O 1
ATOM 5612 N N . ILE C 1 236 ? -19.169 -30.365 -38.863 1.00 57.60 333 ILE C N 1
ATOM 5613 C CA . ILE C 1 236 ? -18.125 -30.706 -37.904 1.00 48.23 333 ILE C CA 1
ATOM 5614 C C . ILE C 1 236 ? -18.542 -30.192 -36.535 1.00 54.30 333 ILE C C 1
ATOM 5615 O O . ILE C 1 236 ? -18.943 -29.030 -36.400 1.00 57.48 333 ILE C O 1
ATOM 5620 N N . VAL C 1 237 ? -18.445 -31.052 -35.525 1.00 51.69 334 VAL C N 1
ATOM 5621 C CA . VAL C 1 237 ? -18.716 -30.687 -34.140 1.00 55.75 334 VAL C CA 1
ATOM 5622 C C . VAL C 1 237 ? -17.397 -30.717 -33.382 1.00 46.53 334 VAL C C 1
ATOM 5623 O O . VAL C 1 237 ? -16.752 -31.768 -33.282 1.00 49.77 334 VAL C O 1
ATOM 5627 N N . ALA C 1 238 ? -16.994 -29.564 -32.853 1.00 54.91 335 ALA C N 1
ATOM 5628 C CA . ALA C 1 238 ? -15.757 -29.458 -32.087 1.00 42.83 335 ALA C CA 1
ATOM 5629 C C . ALA C 1 238 ? -16.000 -29.938 -30.661 1.00 54.63 335 ALA C C 1
ATOM 5630 O O . ALA C 1 238 ? -16.843 -29.383 -29.948 1.00 53.78 335 ALA C O 1
ATOM 5632 N N . ASP C 1 239 ? -15.258 -30.961 -30.242 1.00 52.16 336 ASP C N 1
ATOM 5633 C CA . ASP C 1 239 ? -15.465 -31.614 -28.952 1.00 61.70 336 ASP C CA 1
ATOM 5634 C C . ASP C 1 239 ? -14.161 -31.596 -28.162 1.00 55.08 336 ASP C C 1
ATOM 5635 O O . ASP C 1 239 ? -13.224 -32.335 -28.482 1.00 56.03 336 ASP C O 1
ATOM 5640 N N . GLY C 1 240 ? -14.104 -30.765 -27.133 1.00 53.49 337 GLY C N 1
ATOM 5641 C CA . GLY C 1 240 ? -12.967 -30.736 -26.241 1.00 58.78 337 GLY C CA 1
ATOM 5642 C C . GLY C 1 240 ? -12.119 -29.488 -26.433 1.00 57.63 337 GLY C C 1
ATOM 5643 O O . GLY C 1 240 ? -12.111 -28.853 -27.491 1.00 62.67 337 GLY C O 1
ATOM 5644 N N . GLY C 1 241 ? -11.390 -29.140 -25.373 1.00 53.84 338 GLY C N 1
ATOM 5645 C CA . GLY C 1 241 ? -10.499 -28.001 -25.388 1.00 54.67 338 GLY C CA 1
ATOM 5646 C C . GLY C 1 241 ? -11.157 -26.653 -25.191 1.00 68.17 338 GLY C C 1
ATOM 5647 O O . GLY C 1 241 ? -10.458 -25.632 -25.229 1.00 60.05 338 GLY C O 1
ATOM 5648 N N . ILE C 1 242 ? -12.468 -26.609 -24.981 1.00 66.14 339 ILE C N 1
ATOM 5649 C CA . ILE C 1 242 ? -13.186 -25.350 -24.828 1.00 65.83 339 ILE C CA 1
ATOM 5650 C C . ILE C 1 242 ? -13.294 -25.019 -23.346 1.00 71.52 339 ILE C C 1
ATOM 5651 O O . ILE C 1 242 ? -13.716 -25.856 -22.540 1.00 72.74 339 ILE C O 1
ATOM 5656 N N . ARG C 1 243 ? -12.909 -23.796 -22.984 1.00 68.39 340 ARG C N 1
ATOM 5657 C CA . ARG C 1 243 ? -12.980 -23.361 -21.596 1.00 78.68 340 ARG C CA 1
ATOM 5658 C C . ARG C 1 243 ? -13.666 -22.005 -21.485 1.00 78.71 340 ARG C C 1
ATOM 5659 O O . ARG C 1 243 ? -14.382 -21.743 -20.513 1.00 71.77 340 ARG C O 1
ATOM 5667 N N . PHE C 1 244 ? -13.456 -21.142 -22.472 1.00 70.34 341 PHE C N 1
ATOM 5668 C CA . PHE C 1 244 ? -14.049 -19.815 -22.498 1.00 64.39 341 PHE C CA 1
ATOM 5669 C C . PHE C 1 244 ? -14.931 -19.667 -23.731 1.00 64.48 341 PHE C C 1
ATOM 5670 O O . PHE C 1 244 ? -14.909 -20.494 -24.647 1.00 67.87 341 PHE C O 1
ATOM 5678 N N . SER C 1 245 ? -15.720 -18.590 -23.746 1.00 71.04 342 SER C N 1
ATOM 5679 C CA . SER C 1 245 ? -16.538 -18.300 -24.918 1.00 63.05 342 SER C CA 1
ATOM 5680 C C . SER C 1 245 ? -15.677 -17.937 -26.121 1.00 61.12 342 SER C C 1
ATOM 5681 O O . SER C 1 245 ? -16.104 -18.123 -27.266 1.00 51.14 342 SER C O 1
ATOM 5684 N N . GLY C 1 246 ? -14.468 -17.421 -25.884 1.00 60.33 343 GLY C N 1
ATOM 5685 C CA . GLY C 1 246 ? -13.561 -17.148 -26.984 1.00 54.46 343 GLY C CA 1
ATOM 5686 C C . GLY C 1 246 ? -13.101 -18.403 -27.696 1.00 62.08 343 GLY C C 1
ATOM 5687 O O . GLY C 1 246 ? -12.839 -18.375 -28.902 1.00 59.06 343 GLY C O 1
ATOM 5688 N N . ASP C 1 247 ? -12.996 -19.518 -26.967 1.00 48.33 344 ASP C N 1
ATOM 5689 C CA . ASP C 1 247 ? -12.639 -20.783 -27.601 1.00 51.84 344 ASP C CA 1
ATOM 5690 C C . ASP C 1 247 ? -13.750 -21.284 -28.515 1.00 61.87 344 ASP C C 1
ATOM 5691 O O . ASP C 1 247 ? -13.473 -21.951 -29.517 1.00 57.99 344 ASP C O 1
ATOM 5696 N N . ILE C 1 248 ? -15.008 -20.981 -28.184 1.00 57.87 345 ILE C N 1
ATOM 5697 C CA . ILE C 1 248 ? -16.112 -21.341 -29.066 1.00 54.90 345 ILE C CA 1
ATOM 5698 C C . ILE C 1 248 ? -16.043 -20.537 -30.357 1.00 57.98 345 ILE C C 1
ATOM 5699 O O . ILE C 1 248 ? -16.297 -21.062 -31.447 1.00 53.19 345 ILE C O 1
ATOM 5704 N N . ALA C 1 249 ? -15.690 -19.253 -30.256 1.00 51.97 346 ALA C N 1
ATOM 5705 C CA . ALA C 1 249 ? -15.591 -18.417 -31.448 1.00 52.68 346 ALA C CA 1
ATOM 5706 C C . ALA C 1 249 ? -14.442 -18.862 -32.344 1.00 56.20 346 ALA C C 1
ATOM 5707 O O . ALA C 1 249 ? -14.569 -18.851 -33.573 1.00 56.99 346 ALA C O 1
ATOM 5709 N N . LYS C 1 250 ? -13.314 -19.258 -31.748 1.00 59.35 347 LYS C N 1
ATOM 5710 C CA . LYS C 1 250 ? -12.187 -19.726 -32.548 1.00 51.04 347 LYS C CA 1
ATOM 5711 C C . LYS C 1 250 ? -12.506 -21.049 -33.231 1.00 52.53 347 LYS C C 1
ATOM 5712 O O . LYS C 1 250 ? -12.161 -21.247 -34.402 1.00 46.74 347 LYS C O 1
ATOM 5718 N N . ALA C 1 251 ? -13.167 -21.964 -32.518 1.00 46.61 348 ALA C N 1
ATOM 5719 C CA . ALA C 1 251 ? -13.493 -23.263 -33.098 1.00 55.15 348 ALA C CA 1
ATOM 5720 C C . ALA C 1 251 ? -14.471 -23.123 -34.256 1.00 49.19 348 ALA C C 1
ATOM 5721 O O . ALA C 1 251 ? -14.311 -23.778 -35.293 1.00 57.10 348 ALA C O 1
ATOM 5723 N N . ILE C 1 252 ? -15.487 -22.273 -34.101 1.00 54.39 349 ILE C N 1
ATOM 5724 C CA . ILE C 1 252 ? -16.449 -22.062 -35.178 1.00 48.75 349 ILE C CA 1
ATOM 5725 C C . ILE C 1 252 ? -15.786 -21.356 -36.356 1.00 48.60 349 ILE C C 1
ATOM 5726 O O . ILE C 1 252 ? -16.015 -21.711 -37.519 1.00 57.03 349 ILE C O 1
ATOM 5731 N N . ALA C 1 253 ? -14.942 -20.360 -36.077 1.00 49.40 350 ALA C N 1
ATOM 5732 C CA . ALA C 1 253 ? -14.252 -19.653 -37.151 1.00 48.32 350 ALA C CA 1
ATOM 5733 C C . ALA C 1 253 ? -13.282 -20.563 -37.893 1.00 50.25 350 ALA C C 1
ATOM 5734 O O . ALA C 1 253 ? -12.994 -20.331 -39.073 1.00 58.61 350 ALA C O 1
ATOM 5736 N N . ALA C 1 254 ? -12.770 -21.597 -37.225 1.00 48.59 351 ALA C N 1
ATOM 5737 C CA . ALA C 1 254 ? -11.861 -22.550 -37.847 1.00 45.10 351 ALA C CA 1
ATOM 5738 C C . ALA C 1 254 ? -12.561 -23.499 -38.810 1.00 56.28 351 ALA C C 1
ATOM 5739 O O . ALA C 1 254 ? -11.883 -24.155 -39.609 1.00 53.34 351 ALA C O 1
ATOM 5741 N N . GLY C 1 255 ? -13.886 -23.595 -38.753 1.00 47.23 352 GLY C N 1
ATOM 5742 C CA . GLY C 1 255 ? -14.609 -24.436 -39.683 1.00 54.82 352 GLY C CA 1
ATOM 5743 C C . GLY C 1 255 ? -15.664 -25.302 -39.030 1.00 50.46 352 GLY C C 1
ATOM 5744 O O . GLY C 1 255 ? -16.471 -25.933 -39.719 1.00 57.17 352 GLY C O 1
ATOM 5745 N N . SER C 1 256 ? -15.667 -25.345 -37.701 1.00 47.64 353 SER C N 1
ATOM 5746 C CA . SER C 1 256 ? -16.658 -26.134 -36.985 1.00 62.58 353 SER C CA 1
ATOM 5747 C C . SER C 1 256 ? -18.044 -25.523 -37.149 1.00 56.70 353 SER C C 1
ATOM 5748 O O . SER C 1 256 ? -18.216 -24.302 -37.093 1.00 55.21 353 SER C O 1
ATOM 5751 N N . ALA C 1 257 ? -19.035 -26.383 -37.362 1.00 51.14 354 ALA C N 1
ATOM 5752 C CA . ALA C 1 257 ? -20.421 -25.945 -37.415 1.00 59.63 354 ALA C CA 1
ATOM 5753 C C . ALA C 1 257 ? -21.063 -25.867 -36.040 1.00 65.82 354 ALA C C 1
ATOM 5754 O O . ALA C 1 257 ? -22.075 -25.175 -35.881 1.00 71.61 354 ALA C O 1
ATOM 5756 N N . CYS C 1 258 ? -20.496 -26.547 -35.047 1.00 68.97 355 CYS C N 1
ATOM 5757 C CA . CYS C 1 258 ? -21.069 -26.578 -33.711 1.00 57.20 355 CYS C CA 1
ATOM 5758 C C . CYS C 1 258 ? -19.961 -26.884 -32.716 1.00 59.54 355 CYS C C 1
ATOM 5759 O O . CYS C 1 258 ? -18.902 -27.404 -33.078 1.00 54.36 355 CYS C O 1
ATOM 5762 N N . VAL C 1 259 ? -20.221 -26.554 -31.454 1.00 52.00 356 VAL C N 1
ATOM 5763 C CA . VAL C 1 259 ? -19.279 -26.765 -30.362 1.00 50.91 356 VAL C CA 1
ATOM 5764 C C . VAL C 1 259 ? -19.959 -27.631 -29.312 1.00 58.30 356 VAL C C 1
ATOM 5765 O O . VAL C 1 259 ? -21.115 -27.383 -28.950 1.00 61.18 356 VAL C O 1
ATOM 5769 N N . MET C 1 260 ? -19.249 -28.650 -28.833 1.00 55.18 357 MET C N 1
ATOM 5770 C CA . MET C 1 260 ? -19.755 -29.548 -27.800 1.00 57.99 357 MET C CA 1
ATOM 5771 C C . MET C 1 260 ? -18.977 -29.299 -26.513 1.00 71.76 357 MET C C 1
ATOM 5772 O O . MET C 1 260 ? -17.774 -29.575 -26.443 1.00 61.14 357 MET C O 1
ATOM 5777 N N . ILE C 1 261 ? -19.665 -28.783 -25.497 1.00 70.76 358 ILE C N 1
ATOM 5778 C CA . ILE C 1 261 ? -19.069 -28.532 -24.192 1.00 74.28 358 ILE C CA 1
ATOM 5779 C C . ILE C 1 261 ? -19.652 -29.517 -23.189 1.00 72.01 358 ILE C C 1
ATOM 5780 O O . ILE C 1 261 ? -20.792 -29.977 -23.326 1.00 77.68 358 ILE C O 1
ATOM 5785 N N . GLY C 1 262 ? -18.858 -29.842 -22.173 1.00 71.53 359 GLY C N 1
ATOM 5786 C CA . GLY C 1 262 ? -19.281 -30.793 -21.164 1.00 74.67 359 GLY C CA 1
ATOM 5787 C C . GLY C 1 262 ? -18.985 -30.350 -19.747 1.00 83.75 359 GLY C C 1
ATOM 5788 O O . GLY C 1 262 ? -19.883 -30.318 -18.901 1.00 84.01 359 GLY C O 1
ATOM 5789 N N . SER C 1 263 ? -17.724 -30.003 -19.476 1.00 73.63 360 SER C N 1
ATOM 5790 C CA . SER C 1 263 ? -17.345 -29.606 -18.124 1.00 82.54 360 SER C CA 1
ATOM 5791 C C . SER C 1 263 ? -17.966 -28.273 -17.729 1.00 92.16 360 SER C C 1
ATOM 5792 O O . SER C 1 263 ? -18.275 -28.060 -16.550 1.00 91.39 360 SER C O 1
ATOM 5795 N N . LEU C 1 264 ? -18.161 -27.368 -18.690 1.00 76.80 361 LEU C N 1
ATOM 5796 C CA . LEU C 1 264 ? -18.733 -26.062 -18.385 1.00 68.47 361 LEU C CA 1
ATOM 5797 C C . LEU C 1 264 ? -20.231 -26.120 -18.118 1.00 74.99 361 LEU C C 1
ATOM 5798 O O . LEU C 1 264 ? -20.812 -25.101 -17.729 1.00 79.50 361 LEU C O 1
ATOM 5803 N N . LEU C 1 265 ? -20.868 -27.276 -18.315 1.00 76.27 362 LEU C N 1
ATOM 5804 C CA . LEU C 1 265 ? -22.284 -27.455 -18.012 1.00 82.09 362 LEU C CA 1
ATOM 5805 C C . LEU C 1 265 ? -22.502 -28.505 -16.927 1.00 91.85 362 LEU C C 1
ATOM 5806 O O . LEU C 1 265 ? -23.622 -28.999 -16.761 1.00 90.68 362 LEU C O 1
ATOM 5811 N N . ALA C 1 266 ? -21.450 -28.853 -16.183 1.00 89.21 363 ALA C N 1
ATOM 5812 C CA . ALA C 1 266 ? -21.553 -29.901 -15.173 1.00 96.01 363 ALA C CA 1
ATOM 5813 C C . ALA C 1 266 ? -22.104 -29.358 -13.859 1.00 103.02 363 ALA C C 1
ATOM 5814 O O . ALA C 1 266 ? -22.990 -29.966 -13.250 1.00 108.63 363 ALA C O 1
ATOM 5816 N N . GLY C 1 267 ? -21.588 -28.217 -13.407 1.00 92.42 364 GLY C N 1
ATOM 5817 C CA . GLY C 1 267 ? -22.038 -27.606 -12.175 1.00 96.70 364 GLY C CA 1
ATOM 5818 C C . GLY C 1 267 ? -23.353 -26.869 -12.256 1.00 92.02 364 GLY C C 1
ATOM 5819 O O . GLY C 1 267 ? -23.768 -26.254 -11.271 1.00 88.46 364 GLY C O 1
ATOM 5820 N N . THR C 1 268 ? -24.029 -26.909 -13.402 1.00 95.42 365 THR C N 1
ATOM 5821 C CA . THR C 1 268 ? -25.291 -26.204 -13.546 1.00 98.68 365 THR C CA 1
ATOM 5822 C C . THR C 1 268 ? -26.403 -26.937 -12.794 1.00 101.26 365 THR C C 1
ATOM 5823 O O . THR C 1 268 ? -26.254 -28.085 -12.364 1.00 98.40 365 THR C O 1
ATOM 5827 N N . ASP C 1 269 ? -27.535 -26.247 -12.634 1.00 99.01 366 ASP C N 1
ATOM 5828 C CA . ASP C 1 269 ? -28.655 -26.822 -11.895 1.00 97.07 366 ASP C CA 1
ATOM 5829 C C . ASP C 1 269 ? -29.345 -27.920 -12.692 1.00 98.82 366 ASP C C 1
ATOM 5830 O O . ASP C 1 269 ? -29.686 -28.974 -12.142 1.00 98.17 366 ASP C O 1
ATOM 5835 N N . GLU C 1 270 ? -29.554 -27.693 -13.989 1.00 101.32 367 GLU C N 1
ATOM 5836 C CA . GLU C 1 270 ? -30.250 -28.646 -14.844 1.00 91.38 367 GLU C CA 1
ATOM 5837 C C . GLU C 1 270 ? -29.466 -29.933 -15.067 1.00 95.56 367 GLU C C 1
ATOM 5838 O O . GLU C 1 270 ? -29.916 -30.783 -15.842 1.00 106.80 367 GLU C O 1
ATOM 5844 N N . SER C 1 271 ? -28.314 -30.101 -14.405 1.00 91.76 368 SER C N 1
ATOM 5845 C CA . SER C 1 271 ? -27.394 -31.224 -14.359 1.00 102.45 368 SER C CA 1
ATOM 5846 C C . SER C 1 271 ? -27.656 -32.081 -13.125 1.00 109.48 368 SER C C 1
ATOM 5847 O O . SER C 1 271 ? -28.122 -31.575 -12.099 1.00 108.82 368 SER C O 1
ATOM 5850 N N . PRO C 1 272 ? -27.377 -33.394 -13.196 1.00 107.39 369 PRO C N 1
ATOM 5851 C CA . PRO C 1 272 ? -27.542 -34.307 -12.059 1.00 102.74 369 PRO C CA 1
ATOM 5852 C C . PRO C 1 272 ? -26.794 -33.852 -10.809 1.00 94.81 369 PRO C C 1
ATOM 5853 O O . PRO C 1 272 ? -26.926 -34.498 -9.770 1.00 95.86 369 PRO C O 1
ATOM 5857 N N . PRO C 1 324 ? -18.135 -27.953 -7.673 1.00 88.58 421 PRO C N 1
ATOM 5858 C CA . PRO C 1 324 ? -18.457 -26.605 -8.150 1.00 89.15 421 PRO C CA 1
ATOM 5859 C C . PRO C 1 324 ? -19.946 -26.440 -8.434 1.00 95.51 421 PRO C C 1
ATOM 5860 O O . PRO C 1 324 ? -20.693 -27.417 -8.377 1.00 100.79 421 PRO C O 1
ATOM 5864 N N . TYR C 1 325 ? -20.370 -25.215 -8.738 1.00 81.33 422 TYR C N 1
ATOM 5865 C CA . TYR C 1 325 ? -21.787 -24.942 -8.962 1.00 85.40 422 TYR C CA 1
ATOM 5866 C C . TYR C 1 325 ? -21.902 -23.699 -9.834 1.00 90.13 422 TYR C C 1
ATOM 5867 O O . TYR C 1 325 ? -21.614 -22.590 -9.373 1.00 86.82 422 TYR C O 1
ATOM 5876 N N . LYS C 1 326 ? -22.324 -23.886 -11.085 1.00 96.34 423 LYS C N 1
ATOM 5877 C CA . LYS C 1 326 ? -22.432 -22.786 -12.035 1.00 93.13 423 LYS C CA 1
ATOM 5878 C C . LYS C 1 326 ? -23.764 -22.053 -11.930 1.00 88.01 423 LYS C C 1
ATOM 5879 O O . LYS C 1 326 ? -23.807 -20.827 -12.081 1.00 81.93 423 LYS C O 1
ATOM 5885 N N . GLY C 1 327 ? -24.854 -22.776 -11.683 1.00 88.61 424 GLY C N 1
ATOM 5886 C CA . GLY C 1 327 ? -26.147 -22.161 -11.501 1.00 89.31 424 GLY C CA 1
ATOM 5887 C C . GLY C 1 327 ? -27.124 -22.477 -12.614 1.00 90.16 424 GLY C C 1
ATOM 5888 O O . GLY C 1 327 ? -27.235 -23.618 -13.073 1.00 88.63 424 GLY C O 1
ATOM 5889 N N . PRO C 1 328 ? -27.860 -21.463 -13.067 1.00 85.97 425 PRO C N 1
ATOM 5890 C CA . PRO C 1 328 ? -28.833 -21.687 -14.141 1.00 95.89 425 PRO C CA 1
ATOM 5891 C C . PRO C 1 328 ? -28.135 -21.882 -15.477 1.00 96.70 425 PRO C C 1
ATOM 5892 O O . PRO C 1 328 ? -27.208 -21.147 -15.827 1.00 94.55 425 PRO C O 1
ATOM 5896 N N . ILE C 1 329 ? -28.590 -22.889 -16.226 1.00 87.92 426 ILE C N 1
ATOM 5897 C CA . ILE C 1 329 ? -27.952 -23.192 -17.500 1.00 88.28 426 ILE C CA 1
ATOM 5898 C C . ILE C 1 329 ? -28.295 -22.156 -18.561 1.00 88.14 426 ILE C C 1
ATOM 5899 O O . ILE C 1 329 ? -27.576 -22.038 -19.560 1.00 89.28 426 ILE C O 1
ATOM 5904 N N . ALA C 1 330 ? -29.372 -21.391 -18.372 1.00 84.11 427 ALA C N 1
ATOM 5905 C CA . ALA C 1 330 ? -29.705 -20.341 -19.326 1.00 79.28 427 ALA C CA 1
ATOM 5906 C C . ALA C 1 330 ? -28.742 -19.166 -19.244 1.00 77.40 427 ALA C C 1
ATOM 5907 O O . ALA C 1 330 ? -28.604 -18.424 -20.222 1.00 75.14 427 ALA C O 1
ATOM 5909 N N . SER C 1 331 ? -28.068 -18.988 -18.105 1.00 80.98 428 SER C N 1
ATOM 5910 C CA . SER C 1 331 ? -27.138 -17.876 -17.944 1.00 83.39 428 SER C CA 1
ATOM 5911 C C . SER C 1 331 ? -25.761 -18.204 -18.510 1.00 75.47 428 SER C C 1
ATOM 5912 O O . SER C 1 331 ? -25.123 -17.343 -19.127 1.00 75.53 428 SER C O 1
ATOM 5915 N N . VAL C 1 332 ? -25.282 -19.433 -18.308 1.00 70.00 429 VAL C N 1
ATOM 5916 C CA . VAL C 1 332 ? -23.992 -19.816 -18.874 1.00 78.21 429 VAL C CA 1
ATOM 5917 C C . VAL C 1 332 ? -24.085 -19.904 -20.393 1.00 74.11 429 VAL C C 1
ATOM 5918 O O . VAL C 1 332 ? -23.154 -19.513 -21.109 1.00 72.56 429 VAL C O 1
ATOM 5922 N N . LEU C 1 333 ? -25.214 -20.394 -20.910 1.00 72.89 430 LEU C N 1
ATOM 5923 C CA . LEU C 1 333 ? -25.397 -20.465 -22.357 1.00 76.66 430 LEU C CA 1
ATOM 5924 C C . LEU C 1 333 ? -25.531 -19.075 -22.967 1.00 72.66 430 LEU C C 1
ATOM 5925 O O . LEU C 1 333 ? -25.011 -18.819 -24.060 1.00 75.50 430 LEU C O 1
ATOM 5930 N N . HIS C 1 334 ? -26.226 -18.164 -22.280 1.00 69.63 431 HIS C N 1
ATOM 5931 C CA . HIS C 1 334 ? -26.340 -16.798 -22.779 1.00 65.81 431 HIS C CA 1
ATOM 5932 C C . HIS C 1 334 ? -24.991 -16.092 -22.782 1.00 73.06 431 HIS C C 1
ATOM 5933 O O . HIS C 1 334 ? -24.760 -15.200 -23.606 1.00 75.01 431 HIS C O 1
ATOM 5940 N N . GLN C 1 335 ? -24.091 -16.476 -21.874 1.00 66.59 432 GLN C N 1
ATOM 5941 C CA . GLN C 1 335 ? -22.743 -15.918 -21.889 1.00 71.66 432 GLN C CA 1
ATOM 5942 C C . GLN C 1 335 ? -21.954 -16.427 -23.089 1.00 73.51 432 GLN C C 1
ATOM 5943 O O . GLN C 1 335 ? -21.187 -15.672 -23.699 1.00 77.99 432 GLN C O 1
ATOM 5949 N N . MET C 1 336 ? -22.125 -17.704 -23.438 1.00 76.61 433 MET C N 1
ATOM 5950 C CA . MET C 1 336 ? -21.426 -18.259 -24.593 1.00 74.28 433 MET C CA 1
ATOM 5951 C C . MET C 1 336 ? -21.863 -17.569 -25.878 1.00 68.27 433 MET C C 1
ATOM 5952 O O . MET C 1 336 ? -21.028 -17.130 -26.677 1.00 69.63 433 MET C O 1
ATOM 5957 N N . SER C 1 337 ? -23.177 -17.464 -26.095 1.00 61.38 434 SER C N 1
ATOM 5958 C CA . SER C 1 337 ? -23.677 -16.791 -27.288 1.00 70.49 434 SER C CA 1
ATOM 5959 C C . SER C 1 337 ? -23.319 -15.311 -27.290 1.00 72.41 434 SER C C 1
ATOM 5960 O O . SER C 1 337 ? -23.071 -14.738 -28.357 1.00 74.43 434 SER C O 1
ATOM 5963 N N . GLY C 1 338 ? -23.286 -14.679 -26.116 1.00 64.73 435 GLY C N 1
ATOM 5964 C CA . GLY C 1 338 ? -22.890 -13.283 -26.054 1.00 67.25 435 GLY C CA 1
ATOM 5965 C C . GLY C 1 338 ? -21.446 -13.070 -26.461 1.00 70.02 435 GLY C C 1
ATOM 5966 O O . GLY C 1 338 ? -21.125 -12.107 -27.164 1.00 70.64 435 GLY C O 1
ATOM 5967 N N . GLY C 1 339 ? -20.554 -13.963 -26.029 1.00 69.96 436 GLY C N 1
ATOM 5968 C CA . GLY C 1 339 ? -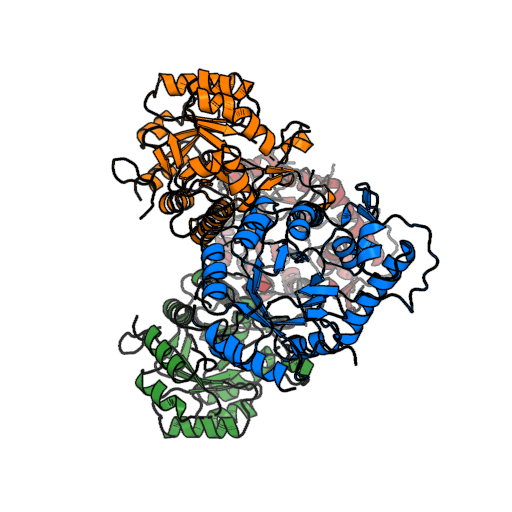19.163 -13.858 -26.435 1.00 62.08 436 GLY C CA 1
ATOM 5969 C C . GLY C 1 339 ? -18.961 -14.172 -27.906 1.00 70.92 436 GLY C C 1
ATOM 5970 O O . GLY C 1 339 ? -18.127 -13.552 -28.573 1.00 62.90 436 GLY C O 1
ATOM 5971 N N . LEU C 1 340 ? -19.720 -15.136 -28.431 1.00 63.89 437 LEU C N 1
ATOM 5972 C CA . LEU C 1 340 ? -19.612 -15.470 -29.848 1.00 70.40 437 LEU C CA 1
ATOM 5973 C C . LEU C 1 340 ? -20.114 -14.328 -30.723 1.00 53.85 437 LEU C C 1
ATOM 5974 O O . LEU C 1 340 ? -19.493 -14.001 -31.741 1.00 58.64 437 LEU C O 1
ATOM 5979 N N . LYS C 1 341 ? -21.231 -13.705 -30.338 1.00 60.74 438 LYS C N 1
ATOM 5980 C CA . LYS C 1 341 ? -21.748 -12.571 -31.097 1.00 67.69 438 LYS C CA 1
ATOM 5981 C C . LYS C 1 341 ? -20.801 -11.379 -31.046 1.00 61.96 438 LYS C C 1
ATOM 5982 O O . LYS C 1 341 ? -20.687 -10.639 -32.030 1.00 72.47 438 LYS C O 1
ATOM 5988 N N . SER C 1 342 ? -20.118 -11.178 -29.917 1.00 57.90 439 SER C N 1
ATOM 5989 C CA . SER C 1 342 ? -19.208 -10.044 -29.801 1.00 55.55 439 SER C CA 1
ATOM 5990 C C . SER C 1 342 ? -17.992 -10.212 -30.703 1.00 63.29 439 SER C C 1
ATOM 5991 O O . SER C 1 342 ? -17.567 -9.257 -31.364 1.00 65.42 439 SER C O 1
ATOM 5994 N N . SER C 1 343 ? -17.419 -11.418 -30.747 1.00 69.28 440 SER C N 1
ATOM 5995 C CA . SER C 1 343 ? -16.251 -11.646 -31.592 1.00 63.27 440 SER C CA 1
ATOM 5996 C C . SER C 1 343 ? -16.615 -11.575 -33.068 1.00 54.71 440 SER C C 1
ATOM 5997 O O . SER C 1 343 ? -15.825 -11.086 -33.885 1.00 64.58 440 SER C O 1
ATOM 6000 N N . MET C 1 344 ? -17.802 -12.063 -33.432 1.00 53.45 441 MET C N 1
ATOM 6001 C CA . MET C 1 344 ? -18.254 -11.934 -34.812 1.00 65.38 441 MET C CA 1
ATOM 6002 C C . MET C 1 344 ? -18.449 -10.475 -35.196 1.00 67.06 441 MET C C 1
ATOM 6003 O O . MET C 1 344 ? -18.273 -10.110 -36.364 1.00 66.68 441 MET C O 1
ATOM 6008 N N . GLY C 1 345 ? -18.810 -9.627 -34.230 1.00 62.71 442 GLY C N 1
ATOM 6009 C CA . GLY C 1 345 ? -18.840 -8.200 -34.486 1.00 56.14 442 GLY C CA 1
ATOM 6010 C C . GLY C 1 345 ? -17.456 -7.598 -34.617 1.00 64.70 442 GLY C C 1
ATOM 6011 O O . GLY C 1 345 ? -17.277 -6.594 -35.310 1.00 65.51 442 GLY C O 1
ATOM 6012 N N . TYR C 1 346 ? -16.461 -8.200 -33.958 1.00 60.74 443 TYR C N 1
ATOM 6013 C CA . TYR C 1 346 ? -15.091 -7.712 -34.079 1.00 56.82 443 TYR C CA 1
ATOM 6014 C C . TYR C 1 346 ? -14.530 -7.952 -35.474 1.00 54.21 443 TYR C C 1
ATOM 6015 O O . TYR C 1 346 ? -13.705 -7.166 -35.953 1.00 57.08 443 TYR C O 1
ATOM 6024 N N . VAL C 1 347 ? -14.954 -9.032 -36.136 1.00 54.98 444 VAL C N 1
ATOM 6025 C CA . VAL C 1 347 ? -14.494 -9.330 -37.489 1.00 66.95 444 VAL C CA 1
ATOM 6026 C C . VAL C 1 347 ? -15.459 -8.837 -38.558 1.00 60.60 444 VAL C C 1
ATOM 6027 O O . VAL C 1 347 ? -15.109 -8.867 -39.749 1.00 63.60 444 VAL C O 1
ATOM 6031 N N . GLY C 1 348 ? -16.653 -8.389 -38.179 1.00 62.18 445 GLY C N 1
ATOM 6032 C CA . GLY C 1 348 ? -17.599 -7.850 -39.136 1.00 70.98 445 GLY C CA 1
ATOM 6033 C C . GLY C 1 348 ? -18.387 -8.905 -39.880 1.00 64.79 445 GLY C C 1
ATOM 6034 O O . GLY C 1 348 ? -18.525 -8.835 -41.104 1.00 63.03 445 GLY C O 1
ATOM 6035 N N . ALA C 1 349 ? -18.916 -9.884 -39.152 1.00 69.13 446 ALA C N 1
ATOM 6036 C CA . ALA C 1 349 ? -19.670 -10.986 -39.733 1.00 68.54 446 ALA C CA 1
ATOM 6037 C C . ALA C 1 349 ? -21.092 -10.968 -39.194 1.00 68.88 446 ALA C C 1
ATOM 6038 O O . ALA C 1 349 ? -21.298 -10.894 -37.979 1.00 63.48 446 ALA C O 1
ATOM 6040 N N . SER C 1 350 ? -22.067 -11.043 -40.099 1.00 68.17 447 SER C N 1
ATOM 6041 C CA . SER C 1 350 ? -23.471 -11.061 -39.708 1.00 68.05 447 SER C CA 1
ATOM 6042 C C . SER C 1 350 ? -23.961 -12.453 -39.336 1.00 67.65 447 SER C C 1
ATOM 6043 O O . SER C 1 350 ? -24.902 -12.578 -38.542 1.00 63.92 447 SER C O 1
ATOM 6046 N N . ASN C 1 351 ? -23.349 -13.500 -39.884 1.00 63.18 448 ASN C N 1
ATOM 6047 C CA . ASN C 1 351 ? -23.745 -14.872 -39.591 1.00 66.47 448 ASN C CA 1
ATOM 6048 C C . ASN C 1 351 ? -22.484 -15.727 -39.497 1.00 60.31 448 ASN C C 1
ATOM 6049 O O . ASN C 1 351 ? -21.360 -15.216 -39.497 1.00 55.47 448 ASN C O 1
ATOM 6054 N N . ILE C 1 352 ? -22.678 -17.044 -39.427 1.00 50.37 449 ILE C N 1
ATOM 6055 C CA . ILE C 1 352 ? -21.559 -17.954 -39.202 1.00 62.32 449 ILE C CA 1
ATOM 6056 C C . ILE C 1 352 ? -20.770 -18.185 -40.486 1.00 68.04 449 ILE C C 1
ATOM 6057 O O . ILE C 1 352 ? -19.538 -18.290 -40.457 1.00 66.97 449 ILE C O 1
ATOM 6062 N N . GLU C 1 353 ? -21.453 -18.266 -41.632 1.00 65.88 450 GLU C N 1
ATOM 6063 C CA . GLU C 1 353 ? -20.739 -18.476 -42.888 1.00 65.08 450 GLU C CA 1
ATOM 6064 C C . GLU C 1 353 ? -19.835 -17.294 -43.212 1.00 56.63 450 GLU C C 1
ATOM 6065 O O . GLU C 1 353 ? -18.691 -17.482 -43.645 1.00 61.67 450 GLU C O 1
ATOM 6071 N N . GLU C 1 354 ? -20.327 -16.069 -43.012 1.00 60.36 451 GLU C N 1
ATOM 6072 C CA . GLU C 1 354 ? -19.460 -14.904 -43.147 1.00 64.07 451 GLU C CA 1
ATOM 6073 C C . GLU C 1 354 ? -18.346 -14.923 -42.110 1.00 63.85 451 GLU C C 1
ATOM 6074 O O . GLU C 1 354 ? -17.235 -14.457 -42.384 1.00 63.82 451 GLU C O 1
ATOM 6080 N N . PHE C 1 355 ? -18.627 -15.460 -40.919 1.00 64.38 452 PHE C N 1
ATOM 6081 C CA . PHE C 1 355 ? -17.612 -15.545 -39.874 1.00 53.71 452 PHE C CA 1
ATOM 6082 C C . PHE C 1 355 ? -16.451 -16.432 -40.303 1.00 59.96 452 PHE C C 1
ATOM 6083 O O . PHE C 1 355 ? -15.283 -16.074 -40.112 1.00 54.16 452 PHE C O 1
ATOM 6091 N N . GLN C 1 356 ? -16.751 -17.586 -40.900 1.00 48.31 453 GLN C N 1
ATOM 6092 C CA . GLN C 1 356 ? -15.707 -18.521 -41.297 1.00 52.39 453 GLN C CA 1
ATOM 6093 C C . GLN C 1 356 ? -14.929 -18.054 -42.520 1.00 57.93 453 GLN C C 1
ATOM 6094 O O . GLN C 1 356 ? -13.785 -18.480 -42.708 1.00 60.68 453 GLN C O 1
ATOM 6100 N N . LYS C 1 357 ? -15.516 -17.191 -43.350 1.00 63.93 454 LYS C N 1
ATOM 6101 C CA . LYS C 1 357 ? -14.823 -16.666 -44.519 1.00 58.45 454 LYS C CA 1
ATOM 6102 C C . LYS C 1 357 ? -14.036 -15.398 -44.212 1.00 50.11 454 LYS C C 1
ATOM 6103 O O . LYS C 1 357 ? -13.040 -15.116 -44.889 1.00 67.21 454 LYS C O 1
ATOM 6109 N N . LYS C 1 358 ? -14.446 -14.638 -43.198 1.00 56.89 455 LYS C N 1
ATOM 6110 C CA . LYS C 1 358 ? -13.782 -13.386 -42.861 1.00 62.44 455 LYS C CA 1
ATOM 6111 C C . LYS C 1 358 ? -12.724 -13.530 -41.775 1.00 65.90 455 LYS C C 1
ATOM 6112 O O . LYS C 1 358 ? -11.867 -12.647 -41.647 1.00 73.98 455 LYS C O 1
ATOM 6118 N N . ALA C 1 359 ? -12.756 -14.607 -40.996 1.00 52.93 456 ALA C N 1
ATOM 6119 C CA . ALA C 1 359 ? -11.874 -14.718 -39.842 1.00 55.07 456 ALA C CA 1
ATOM 6120 C C . ALA C 1 359 ? -10.428 -14.943 -40.267 1.00 48.80 456 ALA C C 1
ATOM 6121 O O . ALA C 1 359 ? -10.141 -15.730 -41.173 1.00 64.26 456 ALA C O 1
ATOM 6123 N N . ASN C 1 360 ? -9.515 -14.240 -39.601 1.00 59.69 457 ASN C N 1
ATOM 6124 C CA . ASN C 1 360 ? -8.082 -14.403 -39.804 1.00 51.69 457 ASN C CA 1
ATOM 6125 C C . ASN C 1 360 ? -7.426 -14.597 -38.447 1.00 53.26 457 ASN C C 1
ATOM 6126 O O . ASN C 1 360 ? -7.704 -13.846 -37.507 1.00 52.46 457 ASN C O 1
ATOM 6131 N N . PHE C 1 361 ? -6.561 -15.601 -38.345 1.00 55.27 458 PHE C N 1
ATOM 6132 C CA . PHE C 1 361 ? -5.949 -15.982 -37.080 1.00 47.35 458 PHE C CA 1
ATOM 6133 C C . PHE C 1 361 ? -4.570 -15.348 -36.950 1.00 53.06 458 PHE C C 1
ATOM 6134 O O . PHE C 1 361 ? -3.765 -15.399 -37.886 1.00 46.56 458 PHE C O 1
ATOM 6142 N N . ILE C 1 362 ? -4.308 -14.756 -35.788 1.00 48.48 459 ILE C N 1
ATOM 6143 C CA . ILE C 1 362 ? -3.022 -14.147 -35.467 1.00 53.65 459 ILE C CA 1
ATOM 6144 C C . ILE C 1 362 ? -2.237 -15.129 -34.609 1.00 51.54 459 ILE C C 1
ATOM 6145 O O . ILE C 1 362 ? -2.712 -15.551 -33.549 1.00 51.04 459 ILE C O 1
ATOM 6150 N N . ARG C 1 363 ? -1.038 -15.492 -35.055 1.00 50.02 460 ARG C N 1
ATOM 6151 C CA . ARG C 1 363 ? -0.158 -16.340 -34.258 1.00 60.56 460 ARG C CA 1
ATOM 6152 C C . ARG C 1 363 ? 0.472 -15.507 -33.147 1.00 56.10 460 ARG C C 1
ATOM 6153 O O . ARG C 1 363 ? 1.140 -14.504 -33.420 1.00 55.97 460 ARG C O 1
ATOM 6161 N N . VAL C 1 364 ? 0.259 -15.915 -31.898 1.00 58.79 461 VAL C N 1
ATOM 6162 C CA . VAL C 1 364 ? 0.710 -15.165 -30.731 1.00 63.91 461 VAL C CA 1
ATOM 6163 C C . VAL C 1 364 ? 1.906 -15.879 -30.113 1.00 53.33 461 VAL C C 1
ATOM 6164 O O . VAL C 1 364 ? 1.979 -17.114 -30.120 1.00 63.90 461 VAL C O 1
ATOM 6168 N N . SER C 1 365 ? 2.848 -15.097 -29.589 1.00 58.81 462 SER C N 1
ATOM 6169 C CA . SER C 1 365 ? 4.070 -15.644 -29.019 1.00 74.34 462 SER C CA 1
ATOM 6170 C C . SER C 1 365 ? 3.794 -16.268 -27.650 1.00 62.31 462 SER C C 1
ATOM 6171 O O . SER C 1 365 ? 2.688 -16.195 -27.107 1.00 65.52 462 SER C O 1
ATOM 6174 N N . VAL C 1 366 ? 4.833 -16.886 -27.082 1.00 76.03 463 VAL C N 1
ATOM 6175 C CA . VAL C 1 366 ? 4.701 -17.533 -25.780 1.00 84.16 463 VAL C CA 1
ATOM 6176 C C . VAL C 1 366 ? 4.479 -16.502 -24.680 1.00 79.63 463 VAL C C 1
ATOM 6177 O O . VAL C 1 366 ? 3.799 -16.781 -23.684 1.00 74.23 463 VAL C O 1
ATOM 6181 N N . ALA C 1 367 ? 5.037 -15.303 -24.834 1.00 82.16 464 ALA C N 1
ATOM 6182 C CA . ALA C 1 367 ? 4.862 -14.239 -23.856 1.00 73.49 464 ALA C CA 1
ATOM 6183 C C . ALA C 1 367 ? 3.614 -13.400 -24.097 1.00 68.59 464 ALA C C 1
ATOM 6184 O O . ALA C 1 367 ? 3.265 -12.581 -23.241 1.00 70.30 464 ALA C O 1
ATOM 6186 N N . GLY C 1 368 ? 2.935 -13.584 -25.227 1.00 78.21 465 GLY C N 1
ATOM 6187 C CA . GLY C 1 368 ? 1.783 -12.767 -25.558 1.00 94.65 465 GLY C CA 1
ATOM 6188 C C . GLY C 1 368 ? 0.488 -13.220 -24.915 1.00 96.37 465 GLY C C 1
ATOM 6189 O O . GLY C 1 368 ? -0.572 -13.178 -25.547 1.00 102.29 465 GLY C O 1
ATOM 6190 N N . LEU C 1 369 ? 0.554 -13.649 -23.659 1.00 101.76 466 LEU C N 1
ATOM 6191 C CA . LEU C 1 369 ? -0.636 -14.097 -22.945 1.00 103.45 466 LEU C CA 1
ATOM 6192 C C . LEU C 1 369 ? -0.875 -13.255 -21.696 1.00 104.25 466 LEU C C 1
ATOM 6193 O O . LEU C 1 369 ? -1.383 -12.136 -21.777 1.00 90.85 466 LEU C O 1
ATOM 6198 N N . VAL D 1 12 ? 4.801 -15.108 -35.705 1.00 76.51 6 VAL D N 1
ATOM 6199 C CA . VAL D 1 12 ? 4.263 -14.706 -34.412 1.00 74.22 6 VAL D CA 1
ATOM 6200 C C . VAL D 1 12 ? 4.183 -13.188 -34.315 1.00 62.93 6 VAL D C 1
ATOM 6201 O O . VAL D 1 12 ? 4.981 -12.473 -34.921 1.00 66.15 6 VAL D O 1
ATOM 6205 N N . ALA D 1 13 ? 3.212 -12.701 -33.549 1.00 55.93 7 ALA D N 1
ATOM 6206 C CA . ALA D 1 13 ? 3.063 -11.278 -33.278 1.00 64.46 7 ALA D CA 1
ATOM 6207 C C . ALA D 1 13 ? 3.675 -10.969 -31.919 1.00 62.19 7 ALA D C 1
ATOM 6208 O O . ALA D 1 13 ? 3.426 -11.685 -30.943 1.00 54.94 7 ALA D O 1
ATOM 6210 N N . LEU D 1 14 ? 4.473 -9.906 -31.859 1.00 53.38 8 LEU D N 1
ATOM 6211 C CA . LEU D 1 14 ? 5.297 -9.623 -30.694 1.00 52.19 8 LEU D CA 1
ATOM 6212 C C . LEU D 1 14 ? 4.566 -8.741 -29.691 1.00 53.00 8 LEU D C 1
ATOM 6213 O O . LEU D 1 14 ? 3.858 -7.802 -30.065 1.00 62.56 8 LEU D O 1
ATOM 6218 N N . THR D 1 15 ? 4.750 -9.051 -28.414 1.00 59.06 9 THR D N 1
ATOM 6219 C CA . THR D 1 15 ? 4.309 -8.203 -27.323 1.00 61.38 9 THR D CA 1
ATOM 6220 C C . THR D 1 15 ? 5.527 -7.494 -26.729 1.00 50.11 9 THR D C 1
ATOM 6221 O O . THR D 1 15 ? 6.645 -7.599 -27.243 1.00 47.64 9 THR D O 1
ATOM 6225 N N . PHE D 1 16 ? 5.316 -6.760 -25.635 1.00 52.27 10 PHE D N 1
ATOM 6226 C CA . PHE D 1 16 ? 6.413 -6.002 -25.042 1.00 50.54 10 PHE D CA 1
ATOM 6227 C C . PHE D 1 16 ? 7.448 -6.922 -24.404 1.00 60.24 10 PHE D C 1
ATOM 6228 O O . PHE D 1 16 ? 8.655 -6.679 -24.517 1.00 52.79 10 PHE D O 1
ATOM 6236 N N . ASP D 1 17 ? 7.000 -7.994 -23.745 1.00 56.76 11 ASP D N 1
ATOM 6237 C CA . ASP D 1 17 ? 7.920 -8.927 -23.102 1.00 53.86 11 ASP D CA 1
ATOM 6238 C C . ASP D 1 17 ? 8.724 -9.758 -24.094 1.00 57.92 11 ASP D C 1
ATOM 6239 O O . ASP D 1 17 ? 9.535 -10.584 -23.660 1.00 57.66 11 ASP D O 1
ATOM 6244 N N . ASP D 1 18 ? 8.529 -9.570 -25.398 1.00 52.15 12 ASP D N 1
ATOM 6245 C CA . ASP D 1 18 ? 9.242 -10.343 -26.404 1.00 46.62 12 ASP D CA 1
ATOM 6246 C C . ASP D 1 18 ? 10.545 -9.696 -26.852 1.00 50.37 12 ASP D C 1
ATOM 6247 O O . ASP D 1 18 ? 11.351 -10.362 -27.511 1.00 53.17 12 ASP D O 1
ATOM 6252 N N . VAL D 1 19 ? 10.775 -8.423 -26.522 1.00 46.24 13 VAL D N 1
ATOM 6253 C CA . VAL D 1 19 ? 11.931 -7.695 -27.023 1.00 50.76 13 VAL D CA 1
ATOM 6254 C C . VAL D 1 19 ? 12.635 -6.979 -25.879 1.00 49.39 13 VAL D C 1
ATOM 6255 O O . VAL D 1 19 ? 12.084 -6.785 -24.793 1.00 47.54 13 VAL D O 1
ATOM 6259 N N . LEU D 1 20 ? 13.876 -6.580 -26.148 1.00 40.53 14 LEU D N 1
ATOM 6260 C CA . LEU D 1 20 ? 14.648 -5.730 -25.257 1.00 45.09 14 LEU D CA 1
ATOM 6261 C C . LEU D 1 20 ? 15.374 -4.689 -26.094 1.00 56.24 14 LEU D C 1
ATOM 6262 O O . LEU D 1 20 ? 15.747 -4.945 -27.242 1.00 55.23 14 LEU D O 1
ATOM 6267 N N . LEU D 1 21 ? 15.565 -3.507 -25.515 1.00 61.71 15 LEU D N 1
ATOM 6268 C CA . LEU D 1 21 ? 16.273 -2.438 -26.204 1.00 48.87 15 LEU D CA 1
ATOM 6269 C C . LEU D 1 21 ? 17.776 -2.675 -26.123 1.00 46.15 15 LEU D C 1
ATOM 6270 O O . LEU D 1 21 ? 18.320 -2.912 -25.040 1.00 58.36 15 LEU D O 1
ATOM 6275 N N . ARG D 1 22 ? 18.439 -2.617 -27.269 1.00 52.39 16 ARG D N 1
ATOM 6276 C CA . ARG D 1 22 ? 19.872 -2.879 -27.331 1.00 52.50 16 ARG D CA 1
ATOM 6277 C C . ARG D 1 22 ? 20.649 -1.652 -26.865 1.00 59.81 16 ARG D C 1
ATOM 6278 O O . ARG D 1 22 ? 20.342 -0.534 -27.289 1.00 63.58 16 ARG D O 1
ATOM 6286 N N . PRO D 1 23 ? 21.646 -1.815 -25.995 1.00 67.04 17 PRO D N 1
ATOM 6287 C CA . PRO D 1 23 ? 22.433 -0.655 -25.556 1.00 57.72 17 PRO D CA 1
ATOM 6288 C C . PRO D 1 23 ? 23.364 -0.174 -26.660 1.00 54.76 17 PRO D C 1
ATOM 6289 O O . PRO D 1 23 ? 24.062 -0.968 -27.294 1.00 75.89 17 PRO D O 1
ATOM 6293 N N . GLU D 1 24 ? 23.366 1.135 -26.888 1.00 52.82 18 GLU D N 1
ATOM 6294 C CA . GLU D 1 24 ? 24.226 1.769 -27.876 1.00 65.34 18 GLU D CA 1
ATOM 6295 C C . GLU D 1 24 ? 25.178 2.732 -27.179 1.00 61.49 18 GLU D C 1
ATOM 6296 O O . GLU D 1 24 ? 25.055 3.007 -25.984 1.00 53.44 18 GLU D O 1
ATOM 6302 N N . PHE D 1 25 ? 26.137 3.249 -27.946 1.00 65.06 19 PHE D N 1
ATOM 6303 C CA . PHE D 1 25 ? 27.066 4.232 -27.406 1.00 60.63 19 PHE D CA 1
ATOM 6304 C C . PHE D 1 25 ? 26.315 5.483 -26.967 1.00 60.49 19 PHE D C 1
ATOM 6305 O O . PHE D 1 25 ? 25.394 5.945 -27.646 1.00 57.07 19 PHE D O 1
ATOM 6313 N N . SER D 1 26 ? 26.715 6.034 -25.823 1.00 52.35 20 SER D N 1
ATOM 6314 C CA . SER D 1 26 ? 26.041 7.186 -25.243 1.00 60.54 20 SER D CA 1
ATOM 6315 C C . SER D 1 26 ? 27.060 8.222 -24.795 1.00 70.52 20 SER D C 1
ATOM 6316 O O . SER D 1 26 ? 28.145 7.877 -24.320 1.00 64.27 20 SER D O 1
ATOM 6319 N N . ASN D 1 27 ? 26.704 9.498 -24.954 1.00 72.07 21 ASN D N 1
ATOM 6320 C CA . ASN D 1 27 ? 27.517 10.596 -24.450 1.00 72.45 21 ASN D CA 1
ATOM 6321 C C . ASN D 1 27 ? 26.684 11.620 -23.689 1.00 79.70 21 ASN D C 1
ATOM 6322 O O . ASN D 1 27 ? 27.190 12.705 -23.377 1.00 88.26 21 ASN D O 1
ATOM 6327 N N . VAL D 1 28 ? 25.427 11.306 -23.383 1.00 77.78 22 VAL D N 1
ATOM 6328 C CA . VAL D 1 28 ? 24.552 12.187 -22.624 1.00 85.56 22 VAL D CA 1
ATOM 6329 C C . VAL D 1 28 ? 24.183 11.498 -21.316 1.00 78.38 22 VAL D C 1
ATOM 6330 O O . VAL D 1 28 ? 24.332 10.284 -21.156 1.00 84.51 22 VAL D O 1
ATOM 6334 N N . LEU D 1 29 ? 23.693 12.297 -20.371 1.00 85.52 23 LEU D N 1
ATOM 6335 C CA . LEU D 1 29 ? 23.267 11.800 -19.075 1.00 84.48 23 LEU D CA 1
ATOM 6336 C C . LEU D 1 29 ? 21.779 12.064 -18.876 1.00 88.32 23 LEU D C 1
ATOM 6337 O O . LEU D 1 29 ? 21.235 13.015 -19.448 1.00 93.16 23 LEU D O 1
ATOM 6342 N N . PRO D 1 30 ? 21.090 11.248 -18.063 1.00 92.32 24 PRO D N 1
ATOM 6343 C CA . PRO D 1 30 ? 19.653 11.477 -17.831 1.00 85.91 24 PRO D CA 1
ATOM 6344 C C . PRO D 1 30 ? 19.350 12.787 -17.112 1.00 89.87 24 PRO D C 1
ATOM 6345 O O . PRO D 1 30 ? 18.450 12.856 -16.270 1.00 91.34 24 PRO D O 1
ATOM 6349 N N . ARG D 1 31 ? 20.105 13.828 -17.445 1.00 95.25 25 ARG D N 1
ATOM 6350 C CA . ARG D 1 31 ? 19.933 15.202 -16.995 1.00 91.64 25 ARG D CA 1
ATOM 6351 C C . ARG D 1 31 ? 19.677 16.151 -18.152 1.00 91.14 25 ARG D C 1
ATOM 6352 O O . ARG D 1 31 ? 18.867 17.078 -18.027 1.00 98.11 25 ARG D O 1
ATOM 6360 N N . ASP D 1 32 ? 20.349 15.935 -19.283 1.00 99.88 26 ASP D N 1
ATOM 6361 C CA . ASP D 1 32 ? 20.150 16.711 -20.496 1.00 92.79 26 ASP D CA 1
ATOM 6362 C C . ASP D 1 32 ? 19.203 16.017 -21.468 1.00 84.41 26 ASP D C 1
ATOM 6363 O O . ASP D 1 32 ? 19.187 16.353 -22.656 1.00 91.71 26 ASP D O 1
ATOM 6368 N N . ILE D 1 33 ? 18.421 15.057 -20.984 1.00 79.07 27 ILE D N 1
ATOM 6369 C CA . ILE D 1 33 ? 17.545 14.253 -21.826 1.00 78.09 27 ILE D CA 1
ATOM 6370 C C . ILE D 1 33 ? 16.163 14.889 -21.857 1.00 65.91 27 ILE D C 1
ATOM 6371 O O . ILE D 1 33 ? 15.573 15.174 -20.808 1.00 78.59 27 ILE D O 1
ATOM 6376 N N . ASP D 1 34 ? 15.647 15.107 -23.062 1.00 72.19 28 ASP D N 1
ATOM 6377 C CA . ASP D 1 34 ? 14.333 15.700 -23.268 1.00 73.24 28 ASP D CA 1
ATOM 6378 C C . ASP D 1 34 ? 13.329 14.604 -23.598 1.00 68.46 28 ASP D C 1
ATOM 6379 O O . ASP D 1 34 ? 13.552 13.808 -24.517 1.00 62.34 28 ASP D O 1
ATOM 6384 N N . ILE D 1 35 ? 12.231 14.560 -22.847 1.00 62.22 29 ILE D N 1
ATOM 6385 C CA . ILE D 1 35 ? 11.158 13.604 -23.085 1.00 61.64 29 ILE D CA 1
ATOM 6386 C C . ILE D 1 35 ? 9.915 14.284 -23.645 1.00 62.06 29 ILE D C 1
ATOM 6387 O O . ILE D 1 35 ? 8.830 13.692 -23.634 1.00 56.50 29 ILE D O 1
ATOM 6392 N N . SER D 1 36 ? 10.046 15.516 -24.133 1.00 71.77 30 SER D N 1
ATOM 6393 C CA . SER D 1 36 ? 8.912 16.210 -24.724 1.00 76.05 30 SER D CA 1
ATOM 6394 C C . SER D 1 36 ? 8.450 15.490 -25.984 1.00 60.35 30 SER D C 1
ATOM 6395 O O . SER D 1 36 ? 9.260 14.971 -26.756 1.00 63.55 30 SER D O 1
ATOM 6398 N N . THR D 1 37 ? 7.136 15.449 -26.185 1.00 59.92 31 THR D N 1
ATOM 6399 C CA . THR D 1 37 ? 6.551 14.830 -27.364 1.00 75.53 31 THR D CA 1
ATOM 6400 C C . THR D 1 37 ? 5.541 15.782 -27.987 1.00 64.21 31 THR D C 1
ATOM 6401 O O . THR D 1 37 ? 4.783 16.452 -27.279 1.00 69.74 31 THR D O 1
ATOM 6405 N N . ARG D 1 38 ? 5.549 15.849 -29.313 1.00 70.56 32 ARG D N 1
ATOM 6406 C CA . ARG D 1 38 ? 4.624 16.689 -30.068 1.00 78.09 32 ARG D CA 1
ATOM 6407 C C . ARG D 1 38 ? 3.533 15.781 -30.623 1.00 72.44 32 ARG D C 1
ATOM 6408 O O . ARG D 1 38 ? 3.744 15.069 -31.608 1.00 83.37 32 ARG D O 1
ATOM 6416 N N . ILE D 1 39 ? 2.363 15.800 -29.985 1.00 65.79 33 ILE D N 1
ATOM 6417 C CA . ILE D 1 39 ? 1.281 14.937 -30.442 1.00 71.69 33 ILE D CA 1
ATOM 6418 C C . ILE D 1 39 ? 0.608 15.520 -31.680 1.00 84.93 33 ILE D C 1
ATOM 6419 O O . ILE D 1 39 ? 0.343 14.800 -32.646 1.00 95.67 33 ILE D O 1
ATOM 6424 N N . ALA D 1 40 ? 0.345 16.821 -31.695 1.00 84.96 34 ALA D N 1
ATOM 6425 C CA . ALA D 1 40 ? -0.410 17.437 -32.778 1.00 73.84 34 ALA D CA 1
ATOM 6426 C C . ALA D 1 40 ? 0.343 18.671 -33.275 1.00 87.93 34 ALA D C 1
ATOM 6427 O O . ALA D 1 40 ? 1.525 18.885 -32.983 1.00 89.84 34 ALA D O 1
ATOM 6429 N N . LYS D 1 41 ? -0.355 19.501 -34.052 1.00 93.44 35 LYS D N 1
ATOM 6430 C CA . LYS D 1 41 ? 0.260 20.686 -34.643 1.00 88.07 35 LYS D CA 1
ATOM 6431 C C . LYS D 1 41 ? 0.735 21.655 -33.567 1.00 95.13 35 LYS D C 1
ATOM 6432 O O . LYS D 1 41 ? 1.926 21.977 -33.481 1.00 96.70 35 LYS D O 1
ATOM 6438 N N . ASP D 1 42 ? -0.189 22.135 -32.735 1.00 76.63 36 ASP D N 1
ATOM 6439 C CA . ASP D 1 42 ? 0.165 23.028 -31.638 1.00 85.05 36 ASP D CA 1
ATOM 6440 C C . ASP D 1 42 ? -0.157 22.366 -30.305 1.00 96.63 36 ASP D C 1
ATOM 6441 O O . ASP D 1 42 ? -0.975 22.873 -29.531 1.00 92.33 36 ASP D O 1
ATOM 6446 N N . PHE D 1 43 ? 0.484 21.230 -30.033 1.00 93.22 37 PHE D N 1
ATOM 6447 C CA . PHE D 1 43 ? 0.175 20.440 -28.844 1.00 78.42 37 PHE D CA 1
ATOM 6448 C C . PHE D 1 43 ? 1.408 19.618 -28.494 1.00 81.08 37 PHE D C 1
ATOM 6449 O O . PHE D 1 43 ? 1.716 18.642 -29.186 1.00 84.93 37 PHE D O 1
ATOM 6457 N N . THR D 1 44 ? 2.106 20.008 -27.430 1.00 79.20 38 THR D N 1
ATOM 6458 C CA . THR D 1 44 ? 3.328 19.336 -27.009 1.00 71.69 38 THR D CA 1
ATOM 6459 C C . THR D 1 44 ? 3.239 19.008 -25.527 1.00 75.69 38 THR D C 1
ATOM 6460 O O . THR D 1 44 ? 2.996 19.897 -24.704 1.00 81.92 38 THR D O 1
ATOM 6464 N N . LEU D 1 45 ? 3.432 17.736 -25.193 1.00 79.03 39 LEU D N 1
ATOM 6465 C CA . LEU D 1 45 ? 3.435 17.275 -23.812 1.00 72.60 39 LEU D CA 1
ATOM 6466 C C . LEU D 1 45 ? 4.867 17.216 -23.299 1.00 71.59 39 LEU D C 1
ATOM 6467 O O . LEU D 1 45 ? 5.755 16.695 -23.984 1.00 67.59 39 LEU D O 1
ATOM 6472 N N . ASN D 1 46 ? 5.091 17.756 -22.099 1.00 66.33 40 ASN D N 1
ATOM 6473 C CA . ASN D 1 46 ? 6.393 17.595 -21.463 1.00 64.93 40 ASN D CA 1
ATOM 6474 C C . ASN D 1 46 ? 6.574 16.180 -20.933 1.00 60.79 40 ASN D C 1
ATOM 6475 O O . ASN D 1 46 ? 7.699 15.670 -20.897 1.00 67.82 40 ASN D O 1
ATOM 6480 N N . LEU D 1 47 ? 5.487 15.537 -20.525 1.00 59.66 41 LEU D N 1
ATOM 6481 C CA . LEU D 1 47 ? 5.504 14.147 -20.072 1.00 64.39 41 LEU D CA 1
ATOM 6482 C C . LEU D 1 47 ? 4.652 13.315 -21.020 1.00 66.55 41 LEU D C 1
ATOM 6483 O O . LEU D 1 47 ? 3.425 13.523 -21.089 1.00 67.55 41 LEU D O 1
ATOM 6488 N N . PRO D 1 48 ? 5.234 12.373 -21.766 1.00 62.08 42 PRO D N 1
ATOM 6489 C CA . PRO D 1 48 ? 4.478 11.624 -22.789 1.00 59.18 42 PRO D CA 1
ATOM 6490 C C . PRO D 1 48 ? 3.579 10.546 -22.189 1.00 57.87 42 PRO D C 1
ATOM 6491 O O . PRO D 1 48 ? 3.727 9.351 -22.459 1.00 64.49 42 PRO D O 1
ATOM 6495 N N . ILE D 1 49 ? 2.621 10.971 -21.368 1.00 61.31 43 ILE D N 1
ATOM 6496 C CA . ILE D 1 49 ? 1.724 10.056 -20.671 1.00 65.10 43 ILE D CA 1
ATOM 6497 C C . ILE D 1 49 ? 0.328 10.662 -20.647 1.00 72.37 43 ILE D C 1
ATOM 6498 O O . ILE D 1 49 ? 0.156 11.824 -20.262 1.00 73.81 43 ILE D O 1
ATOM 6503 N N . MET D 1 50 ? -0.663 9.879 -21.061 1.00 75.89 44 MET D N 1
ATOM 6504 C CA . MET D 1 50 ? -2.064 10.256 -20.972 1.00 72.98 44 MET D CA 1
ATOM 6505 C C . MET D 1 50 ? -2.777 9.358 -19.970 1.00 69.14 44 MET D C 1
ATOM 6506 O O . MET D 1 50 ? -2.426 8.187 -19.800 1.00 68.82 44 MET D O 1
ATOM 6511 N N . SER D 1 51 ? -3.781 9.919 -19.305 1.00 78.10 45 SER D N 1
ATOM 6512 C CA . SER D 1 51 ? -4.602 9.161 -18.373 1.00 78.12 45 SER D CA 1
ATOM 6513 C C . SER D 1 51 ? -5.789 8.553 -19.108 1.00 83.16 45 SER D C 1
ATOM 6514 O O . SER D 1 51 ? -6.346 9.164 -20.026 1.00 81.37 45 SER D O 1
ATOM 6517 N N . ALA D 1 52 ? -6.169 7.345 -18.703 1.00 86.27 46 ALA D N 1
ATOM 6518 C CA . ALA D 1 52 ? -7.235 6.626 -19.381 1.00 85.11 46 ALA D CA 1
ATOM 6519 C C . ALA D 1 52 ? -8.603 7.166 -18.973 1.00 96.69 46 ALA D C 1
ATOM 6520 O O . ALA D 1 52 ? -8.761 7.835 -17.948 1.00 99.95 46 ALA D O 1
ATOM 6522 N N . ALA D 1 53 ? -9.604 6.854 -19.799 1.00 99.29 47 ALA D N 1
ATOM 6523 C CA . ALA D 1 53 ? -10.974 7.320 -19.582 1.00 95.33 47 ALA D CA 1
ATOM 6524 C C . ALA D 1 53 ? -11.739 6.264 -18.790 1.00 101.39 47 ALA D C 1
ATOM 6525 O O . ALA D 1 53 ? -12.568 5.517 -19.315 1.00 102.28 47 ALA D O 1
ATOM 6527 N N . MET D 1 54 ? -11.450 6.211 -17.493 1.00 106.75 48 MET D N 1
ATOM 6528 C CA . MET D 1 54 ? -12.123 5.304 -16.576 1.00 110.40 48 MET D CA 1
ATOM 6529 C C . MET D 1 54 ? -12.639 6.089 -15.380 1.00 108.47 48 MET D C 1
ATOM 6530 O O . MET D 1 54 ? -12.042 7.088 -14.969 1.00 104.59 48 MET D O 1
ATOM 6535 N N . ASP D 1 55 ? -13.761 5.626 -14.824 1.00 112.43 49 ASP D N 1
ATOM 6536 C CA . ASP D 1 55 ? -14.369 6.325 -13.696 1.00 116.42 49 ASP D CA 1
ATOM 6537 C C . ASP D 1 55 ? -13.497 6.253 -12.449 1.00 112.03 49 ASP D C 1
ATOM 6538 O O . ASP D 1 55 ? -13.523 7.173 -11.623 1.00 109.76 49 ASP D O 1
ATOM 6543 N N . GLN D 1 56 ? -12.723 5.181 -12.293 1.00 112.88 50 GLN D N 1
ATOM 6544 C CA . GLN D 1 56 ? -11.842 5.033 -11.143 1.00 112.72 50 GLN D CA 1
ATOM 6545 C C . GLN D 1 56 ? -10.500 5.728 -11.327 1.00 110.44 50 GLN D C 1
ATOM 6546 O O . GLN D 1 56 ? -9.676 5.697 -10.407 1.00 110.38 50 GLN D O 1
ATOM 6552 N N . VAL D 1 57 ? -10.259 6.351 -12.480 1.00 110.01 51 VAL D N 1
ATOM 6553 C CA . VAL D 1 57 ? -8.972 6.982 -12.752 1.00 103.98 51 VAL D CA 1
ATOM 6554 C C . VAL D 1 57 ? -9.145 8.490 -12.891 1.00 103.60 51 VAL D C 1
ATOM 6555 O O . VAL D 1 57 ? -9.132 9.220 -11.894 1.00 104.85 51 VAL D O 1
ATOM 6559 N N . THR D 1 58 ? -9.318 8.964 -14.123 1.00 99.17 52 THR D N 1
ATOM 6560 C CA . THR D 1 58 ? -9.239 10.391 -14.418 1.00 105.14 52 THR D CA 1
ATOM 6561 C C . THR D 1 58 ? -10.522 11.086 -13.978 1.00 112.44 52 THR D C 1
ATOM 6562 O O . THR D 1 58 ? -11.594 10.851 -14.547 1.00 102.16 52 THR D O 1
ATOM 6566 N N . ASP D 1 59 ? -10.408 11.950 -12.970 1.00 115.58 53 ASP D N 1
ATOM 6567 C CA . ASP D 1 59 ? -11.529 12.765 -12.519 1.00 104.52 53 ASP D CA 1
ATOM 6568 C C . ASP D 1 59 ? -11.215 14.237 -12.751 1.00 96.08 53 ASP D C 1
ATOM 6569 O O . ASP D 1 59 ? -10.437 14.575 -13.648 1.00 91.22 53 ASP D O 1
ATOM 6574 N N . SER D 1 60 ? -11.806 15.124 -11.949 1.00 107.45 54 SER D N 1
ATOM 6575 C CA . SER D 1 60 ? -11.430 16.532 -12.018 1.00 107.69 54 SER D CA 1
ATOM 6576 C C . SER D 1 60 ? -10.064 16.762 -11.383 1.00 103.62 54 SER D C 1
ATOM 6577 O O . SER D 1 60 ? -9.276 17.581 -11.869 1.00 96.17 54 SER D O 1
ATOM 6580 N N . ARG D 1 61 ? -9.760 16.032 -10.307 1.00 102.12 55 ARG D N 1
ATOM 6581 C CA . ARG D 1 61 ? -8.488 16.205 -9.616 1.00 99.34 55 ARG D CA 1
ATOM 6582 C C . ARG D 1 61 ? -7.333 15.572 -10.386 1.00 99.26 55 ARG D C 1
ATOM 6583 O O . ARG D 1 61 ? -6.269 16.186 -10.521 1.00 94.04 55 ARG D O 1
ATOM 6591 N N . LEU D 1 62 ? -7.520 14.349 -10.895 1.00 93.84 56 LEU D N 1
ATOM 6592 C CA . LEU D 1 62 ? -6.440 13.679 -11.617 1.00 92.96 56 LEU D CA 1
ATOM 6593 C C . LEU D 1 62 ? -6.131 14.374 -12.937 1.00 94.12 56 LEU D C 1
ATOM 6594 O O . LEU D 1 62 ? -4.976 14.369 -13.380 1.00 92.70 56 LEU D O 1
ATOM 6599 N N . ALA D 1 63 ? -7.138 14.979 -13.572 1.00 88.14 57 ALA D N 1
ATOM 6600 C CA . ALA D 1 63 ? -6.894 15.713 -14.809 1.00 88.98 57 ALA D CA 1
ATOM 6601 C C . ALA D 1 63 ? -5.970 16.900 -14.570 1.00 87.39 57 ALA D C 1
ATOM 6602 O O . ALA D 1 63 ? -5.087 17.184 -15.388 1.00 89.36 57 ALA D O 1
ATOM 6604 N N . ILE D 1 64 ? -6.158 17.605 -13.453 1.00 94.95 58 ILE D N 1
ATOM 6605 C CA . ILE D 1 64 ? -5.259 18.700 -13.105 1.00 90.10 58 ILE D CA 1
ATOM 6606 C C . ILE D 1 64 ? -3.864 18.166 -12.802 1.00 85.94 58 ILE D C 1
ATOM 6607 O O . ILE D 1 64 ? -2.859 18.726 -13.255 1.00 79.32 58 ILE D O 1
ATOM 6612 N N . ALA D 1 65 ? -3.781 17.067 -12.046 1.00 78.77 59 ALA D N 1
ATOM 6613 C CA . ALA D 1 65 ? -2.482 16.491 -11.718 1.00 80.22 59 ALA D CA 1
ATOM 6614 C C . ALA D 1 65 ? -1.748 16.005 -12.961 1.00 86.97 59 ALA D C 1
ATOM 6615 O O . ALA D 1 65 ? -0.513 16.047 -13.007 1.00 88.35 59 ALA D O 1
ATOM 6617 N N . MET D 1 66 ? -2.483 15.541 -13.976 1.00 79.67 60 MET D N 1
ATOM 6618 C CA . MET D 1 66 ? -1.838 15.110 -15.213 1.00 69.61 60 MET D CA 1
ATOM 6619 C C . MET D 1 66 ? -1.306 16.299 -16.000 1.00 72.04 60 MET D C 1
ATOM 6620 O O . MET D 1 66 ? -0.186 16.255 -16.523 1.00 68.58 60 MET D O 1
ATOM 6625 N N . ALA D 1 67 ? -2.095 17.372 -16.097 1.00 74.27 61 ALA D N 1
ATOM 6626 C CA . ALA D 1 67 ? -1.658 18.542 -16.851 1.00 74.56 61 ALA D CA 1
ATOM 6627 C C . ALA D 1 67 ? -0.511 19.257 -16.149 1.00 85.15 61 ALA D C 1
ATOM 6628 O O . ALA D 1 67 ? 0.403 19.768 -16.807 1.00 82.88 61 ALA D O 1
ATOM 6630 N N . GLN D 1 68 ? -0.537 19.299 -14.815 1.00 82.42 62 GLN D N 1
ATOM 6631 C CA . GLN D 1 68 ? 0.501 20.006 -14.076 1.00 87.13 62 GLN D CA 1
ATOM 6632 C C . GLN D 1 68 ? 1.826 19.257 -14.065 1.00 88.32 62 GLN D C 1
ATOM 6633 O O . GLN D 1 68 ? 2.874 19.881 -13.866 1.00 90.00 62 GLN D O 1
ATOM 6639 N N . ALA D 1 69 ? 1.809 17.942 -14.274 1.00 77.89 63 ALA D N 1
ATOM 6640 C CA . ALA D 1 69 ? 3.034 17.158 -14.303 1.00 76.08 63 ALA D CA 1
ATOM 6641 C C . ALA D 1 69 ? 3.694 17.132 -15.675 1.00 73.36 63 ALA D C 1
ATOM 6642 O O . ALA D 1 69 ? 4.808 16.611 -15.799 1.00 71.31 63 ALA D O 1
ATOM 6644 N N . GLY D 1 70 ? 3.044 17.682 -16.699 1.00 73.33 64 GLY D N 1
ATOM 6645 C CA . GLY D 1 70 ? 3.566 17.669 -18.051 1.00 71.78 64 GLY D CA 1
ATOM 6646 C C . GLY D 1 70 ? 2.799 16.793 -19.017 1.00 72.45 64 GLY D C 1
ATOM 6647 O O . GLY D 1 70 ? 3.150 16.758 -20.203 1.00 75.74 64 GLY D O 1
ATOM 6648 N N . GLY D 1 71 ? 1.769 16.086 -18.555 1.00 60.80 65 GLY D N 1
ATOM 6649 C CA . GLY D 1 71 ? 0.979 15.226 -19.413 1.00 63.57 65 GLY D CA 1
ATOM 6650 C C . GLY D 1 71 ? -0.428 15.735 -19.650 1.00 76.36 65 GLY D C 1
ATOM 6651 O O . GLY D 1 71 ? -0.638 16.938 -19.832 1.00 74.86 65 GLY D O 1
ATOM 6652 N N . LEU D 1 72 ? -1.400 14.823 -19.652 1.00 75.43 66 LEU D N 1
ATOM 6653 C CA . LEU D 1 72 ? -2.789 15.167 -19.924 1.00 84.36 66 LEU D CA 1
ATOM 6654 C C . LEU D 1 72 ? -3.686 14.041 -19.438 1.00 79.06 66 LEU D C 1
ATOM 6655 O O . LEU D 1 72 ? -3.297 12.868 -19.441 1.00 76.03 66 LEU D O 1
ATOM 6660 N N . GLY D 1 73 ? -4.889 14.408 -19.014 1.00 86.99 67 GLY D N 1
ATOM 6661 C CA . GLY D 1 73 ? -5.906 13.441 -18.665 1.00 83.61 67 GLY D CA 1
ATOM 6662 C C . GLY D 1 73 ? -7.180 13.703 -19.434 1.00 80.84 67 GLY D C 1
ATOM 6663 O O . GLY D 1 73 ? -7.515 14.845 -19.755 1.00 85.97 67 GLY D O 1
ATOM 6664 N N . VAL D 1 74 ? -7.895 12.622 -19.738 1.00 94.06 68 VAL D N 1
ATOM 6665 C CA . VAL D 1 74 ? -9.160 12.684 -20.461 1.00 91.59 68 VAL D CA 1
ATOM 6666 C C . VAL D 1 74 ? -10.279 12.256 -19.518 1.00 91.69 68 VAL D C 1
ATOM 6667 O O . VAL D 1 74 ? -10.109 11.331 -18.717 1.00 95.28 68 VAL D O 1
ATOM 6671 N N . ILE D 1 75 ? -11.417 12.942 -19.592 1.00 90.74 69 ILE D N 1
ATOM 6672 C CA . ILE D 1 75 ? -12.517 12.719 -18.658 1.00 88.43 69 ILE D CA 1
ATOM 6673 C C . ILE D 1 75 ? -13.489 11.711 -19.261 1.00 95.98 69 ILE D C 1
ATOM 6674 O O . ILE D 1 75 ? -13.888 11.834 -20.425 1.00 95.33 69 ILE D O 1
ATOM 6679 N N . HIS D 1 76 ? -13.874 10.714 -18.464 1.00 94.70 70 HIS D N 1
ATOM 6680 C CA . HIS D 1 76 ? -14.653 9.596 -18.973 1.00 106.18 70 HIS D CA 1
ATOM 6681 C C . HIS D 1 76 ? -16.092 10.017 -19.274 1.00 110.90 70 HIS D C 1
ATOM 6682 O O . HIS D 1 76 ? -16.542 11.115 -18.935 1.00 113.62 70 HIS D O 1
ATOM 6689 N N . ARG D 1 77 ? -16.818 9.107 -19.923 1.00 106.83 71 ARG D N 1
ATOM 6690 C CA . ARG D 1 77 ? -18.164 9.360 -20.416 1.00 104.01 71 ARG D CA 1
ATOM 6691 C C . ARG D 1 77 ? -19.256 8.978 -19.427 1.00 109.88 71 ARG D C 1
ATOM 6692 O O . ARG D 1 77 ? -20.422 9.318 -19.658 1.00 109.83 71 ARG D O 1
ATOM 6700 N N . ASN D 1 78 ? -18.920 8.282 -18.342 1.00 113.63 72 ASN D N 1
ATOM 6701 C CA . ASN D 1 78 ? -19.918 7.788 -17.404 1.00 115.06 72 ASN D CA 1
ATOM 6702 C C . ASN D 1 78 ? -20.315 8.823 -16.357 1.00 116.25 72 ASN D C 1
ATOM 6703 O O . ASN D 1 78 ? -20.848 8.456 -15.304 1.00 114.25 72 ASN D O 1
ATOM 6708 N N . PHE D 1 79 ? -20.064 10.104 -16.620 1.00 117.88 73 PHE D N 1
ATOM 6709 C CA . PHE D 1 79 ? -20.650 11.180 -15.829 1.00 116.23 73 PHE D CA 1
ATOM 6710 C C . PHE D 1 79 ? -22.006 11.579 -16.404 1.00 114.75 73 PHE D C 1
ATOM 6711 O O . PHE D 1 79 ? -23.039 11.406 -15.749 1.00 111.91 73 PHE D O 1
ATOM 6719 N N . SER D 1 80 ? -22.006 12.091 -17.644 1.00 121.23 74 SER D N 1
ATOM 6720 C CA . SER D 1 80 ? -23.166 12.575 -18.386 1.00 117.02 74 SER D CA 1
ATOM 6721 C C . SER D 1 80 ? -22.678 13.317 -19.627 1.00 117.99 74 SER D C 1
ATOM 6722 O O . SER D 1 80 ? -21.505 13.188 -20.002 1.00 112.68 74 SER D O 1
ATOM 6725 N N . PRO D 1 81 ? -23.553 14.070 -20.321 1.00 125.57 75 PRO D N 1
ATOM 6726 C CA . PRO D 1 81 ? -23.061 15.195 -21.129 1.00 122.85 75 PRO D CA 1
ATOM 6727 C C . PRO D 1 81 ? -22.723 16.406 -20.266 1.00 118.46 75 PRO D C 1
ATOM 6728 O O . PRO D 1 81 ? -21.591 16.899 -20.304 1.00 116.47 75 PRO D O 1
ATOM 6732 N N . SER D 1 82 ? -23.687 16.884 -19.470 1.00 118.48 76 SER D N 1
ATOM 6733 C CA . SER D 1 82 ? -23.527 18.143 -18.747 1.00 117.98 76 SER D CA 1
ATOM 6734 C C . SER D 1 82 ? -22.866 17.974 -17.384 1.00 117.49 76 SER D C 1
ATOM 6735 O O . SER D 1 82 ? -22.060 18.826 -16.988 1.00 119.23 76 SER D O 1
ATOM 6738 N N . GLU D 1 83 ? -23.188 16.909 -16.640 1.00 115.97 77 GLU D N 1
ATOM 6739 C CA . GLU D 1 83 ? -22.415 16.656 -15.429 1.00 114.89 77 GLU D CA 1
ATOM 6740 C C . GLU D 1 83 ? -20.946 16.413 -15.760 1.00 112.15 77 GLU D C 1
ATOM 6741 O O . GLU D 1 83 ? -20.086 16.553 -14.884 1.00 109.44 77 GLU D O 1
ATOM 6747 N N . GLN D 1 84 ? -20.643 16.090 -17.020 1.00 118.15 78 GLN D N 1
ATOM 6748 C CA . GLN D 1 84 ? -19.263 15.933 -17.468 1.00 113.78 78 GLN D CA 1
ATOM 6749 C C . GLN D 1 84 ? -18.599 17.279 -17.743 1.00 116.99 78 GLN D C 1
ATOM 6750 O O . GLN D 1 84 ? -17.415 17.456 -17.440 1.00 118.70 78 GLN D O 1
ATOM 6756 N N . VAL D 1 85 ? -19.336 18.242 -18.310 1.00 112.90 79 VAL D N 1
ATOM 6757 C CA . VAL D 1 85 ? -18.732 19.542 -18.590 1.00 113.05 79 VAL D CA 1
ATOM 6758 C C . VAL D 1 85 ? -18.418 20.302 -17.309 1.00 109.95 79 VAL D C 1
ATOM 6759 O O . VAL D 1 85 ? -17.629 21.254 -17.336 1.00 108.78 79 VAL D O 1
ATOM 6763 N N . ALA D 1 86 ? -19.015 19.909 -16.181 1.00 111.45 80 ALA D N 1
ATOM 6764 C CA . ALA D 1 86 ? -18.630 20.500 -14.906 1.00 116.70 80 ALA D CA 1
ATOM 6765 C C . ALA D 1 86 ? -17.237 20.051 -14.487 1.00 117.50 80 ALA D C 1
ATOM 6766 O O . ALA D 1 86 ? -16.521 20.800 -13.811 1.00 113.26 80 ALA D O 1
ATOM 6768 N N . GLN D 1 87 ? -16.834 18.843 -14.884 1.00 114.99 81 GLN D N 1
ATOM 6769 C CA . GLN D 1 87 ? -15.505 18.352 -14.540 1.00 110.62 81 GLN D CA 1
ATOM 6770 C C . GLN D 1 87 ? -14.426 19.003 -15.397 1.00 111.17 81 GLN D C 1
ATOM 6771 O O . GLN D 1 87 ? -13.366 19.375 -14.882 1.00 115.24 81 GLN D O 1
ATOM 6777 N N . VAL D 1 88 ? -14.676 19.154 -16.700 1.00 106.16 82 VAL D N 1
ATOM 6778 C CA . VAL D 1 88 ? -13.651 19.690 -17.591 1.00 108.63 82 VAL D CA 1
ATOM 6779 C C . VAL D 1 88 ? -13.460 21.184 -17.357 1.00 111.75 82 VAL D C 1
ATOM 6780 O O . VAL D 1 88 ? -12.336 21.698 -17.435 1.00 112.35 82 VAL D O 1
ATOM 6784 N N . HIS D 1 89 ? -14.543 21.905 -17.051 1.00 115.40 83 HIS D N 1
ATOM 6785 C CA . HIS D 1 89 ? -14.420 23.343 -16.835 1.00 112.90 83 HIS D CA 1
ATOM 6786 C C . HIS D 1 89 ? -13.624 23.657 -15.576 1.00 110.89 83 HIS D C 1
ATOM 6787 O O . HIS D 1 89 ? -12.977 24.708 -15.500 1.00 108.37 83 HIS D O 1
ATOM 6794 N N . GLN D 1 90 ? -13.658 22.767 -14.581 1.00 107.83 84 GLN D N 1
ATOM 6795 C CA . GLN D 1 90 ? -12.811 22.950 -13.407 1.00 104.97 84 GLN D CA 1
ATOM 6796 C C . GLN D 1 90 ? -11.337 22.883 -13.782 1.00 105.64 84 GLN D C 1
ATOM 6797 O O . GLN D 1 90 ? -10.512 23.608 -13.216 1.00 109.88 84 GLN D O 1
ATOM 6803 N N . VAL D 1 91 ? -10.989 22.020 -14.739 1.00 105.52 85 VAL D N 1
ATOM 6804 C CA . VAL D 1 91 ? -9.592 21.871 -15.137 1.00 107.83 85 VAL D CA 1
ATOM 6805 C C . VAL D 1 91 ? -9.063 23.171 -15.724 1.00 108.13 85 VAL D C 1
ATOM 6806 O O . VAL D 1 91 ? -7.901 23.538 -15.511 1.00 106.29 85 VAL D O 1
ATOM 6810 N N . LYS D 1 92 ? -9.903 23.893 -16.458 1.00 113.14 86 LYS D N 1
ATOM 6811 C CA . LYS D 1 92 ? -9.503 25.145 -17.082 1.00 107.78 86 LYS D CA 1
ATOM 6812 C C . LYS D 1 92 ? -9.666 26.347 -16.158 1.00 111.55 86 LYS D C 1
ATOM 6813 O O . LYS D 1 92 ? -9.558 27.488 -16.620 1.00 113.55 86 LYS D O 1
ATOM 6819 N N . LYS D 1 93 ? -9.927 26.120 -14.868 1.00 106.09 87 LYS D N 1
ATOM 6820 C CA . LYS D 1 93 ? -9.989 27.225 -13.917 1.00 109.57 87 LYS D CA 1
ATOM 6821 C C . LYS D 1 93 ? -8.594 27.682 -13.510 1.00 114.23 87 LYS D C 1
ATOM 6822 O O . LYS D 1 93 ? -8.335 28.887 -13.413 1.00 114.64 87 LYS D O 1
ATOM 6828 N N . PHE D 1 94 ? -7.691 26.735 -13.273 1.00 111.75 88 PHE D N 1
ATOM 6829 C CA . PHE D 1 94 ? -6.342 27.028 -12.797 1.00 112.03 88 PHE D CA 1
ATOM 6830 C C . PHE D 1 94 ? -5.577 27.907 -13.783 1.00 113.79 88 PHE D C 1
ATOM 6831 O O . PHE D 1 94 ? -5.393 29.102 -13.551 1.00 110.02 88 PHE D O 1
ATOM 6839 N N . PRO D 1 109 ? 5.078 25.736 -12.654 1.00 106.49 206 PRO D N 1
ATOM 6840 C CA . PRO D 1 109 ? 6.216 25.113 -13.332 1.00 100.51 206 PRO D CA 1
ATOM 6841 C C . PRO D 1 109 ? 6.074 25.149 -14.849 1.00 103.78 206 PRO D C 1
ATOM 6842 O O . PRO D 1 109 ? 5.691 26.176 -15.410 1.00 113.35 206 PRO D O 1
ATOM 6846 N N . ASN D 1 110 ? 6.384 24.033 -15.501 1.00 106.50 207 ASN D N 1
ATOM 6847 C CA . ASN D 1 110 ? 6.209 23.891 -16.942 1.00 103.75 207 ASN D CA 1
ATOM 6848 C C . ASN D 1 110 ? 5.124 22.853 -17.212 1.00 104.36 207 ASN D C 1
ATOM 6849 O O . ASN D 1 110 ? 5.365 21.789 -17.784 1.00 93.27 207 ASN D O 1
ATOM 6854 N N . ALA D 1 111 ? 3.909 23.178 -16.781 1.00 99.35 208 ALA D N 1
ATOM 6855 C CA . ALA D 1 111 ? 2.758 22.363 -17.120 1.00 86.71 208 ALA D CA 1
ATOM 6856 C C . ALA D 1 111 ? 2.403 22.547 -18.592 1.00 93.70 208 ALA D C 1
ATOM 6857 O O . ALA D 1 111 ? 2.963 23.387 -19.301 1.00 96.19 208 ALA D O 1
ATOM 6859 N N . THR D 1 112 ? 1.454 21.745 -19.053 1.00 86.97 209 THR D N 1
ATOM 6860 C CA . THR D 1 112 ? 0.956 21.826 -20.421 1.00 90.44 209 THR D CA 1
ATOM 6861 C C . THR D 1 112 ? -0.359 22.599 -20.396 1.00 87.65 209 THR D C 1
ATOM 6862 O O . THR D 1 112 ? -1.365 22.113 -19.871 1.00 76.60 209 THR D O 1
ATOM 6866 N N . LYS D 1 113 ? -0.340 23.813 -20.943 1.00 84.25 210 LYS D N 1
ATOM 6867 C CA . LYS D 1 113 ? -1.527 24.646 -21.072 1.00 94.81 210 LYS D CA 1
ATOM 6868 C C . LYS D 1 113 ? -1.475 25.383 -22.405 1.00 91.93 210 LYS D C 1
ATOM 6869 O O . LYS D 1 113 ? -0.429 25.473 -23.055 1.00 86.34 210 LYS D O 1
ATOM 6875 N N . ASP D 1 114 ? -2.625 25.917 -22.804 1.00 94.09 211 ASP D N 1
ATOM 6876 C CA . ASP D 1 114 ? -2.792 26.482 -24.137 1.00 100.53 211 ASP D CA 1
ATOM 6877 C C . ASP D 1 114 ? -2.144 27.863 -24.221 1.00 98.98 211 ASP D C 1
ATOM 6878 O O . ASP D 1 114 ? -1.432 28.307 -23.315 1.00 93.52 211 ASP D O 1
ATOM 6883 N N . SER D 1 115 ? -2.387 28.554 -25.339 1.00 91.15 212 SER D N 1
ATOM 6884 C CA . SER D 1 115 ? -1.967 29.945 -25.459 1.00 101.76 212 SER D CA 1
ATOM 6885 C C . SER D 1 115 ? -2.661 30.821 -24.427 1.00 99.97 212 SER D C 1
ATOM 6886 O O . SER D 1 115 ? -2.087 31.813 -23.963 1.00 83.64 212 SER D O 1
ATOM 6889 N N . LYS D 1 116 ? -3.892 30.462 -24.055 1.00 98.32 213 LYS D N 1
ATOM 6890 C CA . LYS D 1 116 ? -4.633 31.216 -23.052 1.00 89.85 213 LYS D CA 1
ATOM 6891 C C . LYS D 1 116 ? -3.983 31.126 -21.679 1.00 95.84 213 LYS D C 1
ATOM 6892 O O . LYS D 1 116 ? -4.165 32.023 -20.848 1.00 104.91 213 LYS D O 1
ATOM 6898 N N . GLY D 1 117 ? -3.225 30.062 -21.421 1.00 97.04 214 GLY D N 1
ATOM 6899 C CA . GLY D 1 117 ? -2.652 29.820 -20.115 1.00 95.48 214 GLY D CA 1
ATOM 6900 C C . GLY D 1 117 ? -3.453 28.885 -19.236 1.00 98.09 214 GLY D C 1
ATOM 6901 O O . GLY D 1 117 ? -3.041 28.629 -18.097 1.00 90.09 214 GLY D O 1
ATOM 6902 N N . ARG D 1 118 ? -4.580 28.373 -19.724 1.00 96.77 215 ARG D N 1
ATOM 6903 C CA . ARG D 1 118 ? -5.403 27.439 -18.971 1.00 98.47 215 ARG D CA 1
ATOM 6904 C C . ARG D 1 118 ? -5.004 26.009 -19.313 1.00 101.63 215 ARG D C 1
ATOM 6905 O O . ARG D 1 118 ? -4.769 25.681 -20.480 1.00 101.02 215 ARG D O 1
ATOM 6913 N N . LEU D 1 119 ? -4.936 25.163 -18.287 1.00 100.26 216 LEU D N 1
ATOM 6914 C CA . LEU D 1 119 ? -4.326 23.847 -18.428 1.00 91.08 216 LEU D CA 1
ATOM 6915 C C . LEU D 1 119 ? -5.077 22.979 -19.432 1.00 95.12 216 LEU D C 1
ATOM 6916 O O . LEU D 1 119 ? -6.311 22.943 -19.448 1.00 95.78 216 LEU D O 1
ATOM 6921 N N . ARG D 1 120 ? -4.314 22.278 -20.274 1.00 98.20 217 ARG D N 1
ATOM 6922 C CA . ARG D 1 120 ? -4.897 21.383 -21.267 1.00 75.57 217 ARG D CA 1
ATOM 6923 C C . ARG D 1 120 ? -5.688 20.271 -20.589 1.00 77.58 217 ARG D C 1
ATOM 6924 O O . ARG D 1 120 ? -5.393 19.863 -19.462 1.00 72.59 217 ARG D O 1
ATOM 6932 N N . VAL D 1 121 ? -6.698 19.770 -21.298 1.00 84.37 218 VAL D N 1
ATOM 6933 C CA . VAL D 1 121 ? -7.539 18.693 -20.787 1.00 87.13 218 VAL D CA 1
ATOM 6934 C C . VAL D 1 121 ? -8.394 18.133 -21.917 1.00 91.42 218 VAL D C 1
ATOM 6935 O O . VAL D 1 121 ? -8.767 18.854 -22.849 1.00 89.25 218 VAL D O 1
ATOM 6939 N N . ALA D 1 122 ? -8.708 16.842 -21.849 1.00 84.63 219 ALA D N 1
ATOM 6940 C CA . ALA D 1 122 ? -9.523 16.188 -22.859 1.00 86.19 219 ALA D CA 1
ATOM 6941 C C . ALA D 1 122 ? -10.705 15.492 -22.199 1.00 90.90 219 ALA D C 1
ATOM 6942 O O . ALA D 1 122 ? -10.829 15.452 -20.972 1.00 89.98 219 ALA D O 1
ATOM 6944 N N . ALA D 1 123 ? -11.585 14.941 -23.033 1.00 81.15 220 ALA D N 1
ATOM 6945 C CA . ALA D 1 123 ? -12.794 14.291 -22.550 1.00 84.88 220 ALA D CA 1
ATOM 6946 C C . ALA D 1 123 ? -13.188 13.175 -23.505 1.00 93.37 220 ALA D C 1
ATOM 6947 O O . ALA D 1 123 ? -13.110 13.335 -24.726 1.00 81.50 220 ALA D O 1
ATOM 6949 N N . ALA D 1 124 ? -13.615 12.049 -22.939 1.00 99.59 221 ALA D N 1
ATOM 6950 C CA . ALA D 1 124 ? -14.056 10.916 -23.738 1.00 89.92 221 ALA D CA 1
ATOM 6951 C C . ALA D 1 124 ? -15.515 11.083 -24.137 1.00 90.55 221 ALA D C 1
ATOM 6952 O O . ALA D 1 124 ? -16.351 11.507 -23.333 1.00 87.71 221 ALA D O 1
ATOM 6954 N N . VAL D 1 125 ? -15.818 10.743 -25.388 1.00 98.74 222 VAL D N 1
ATOM 6955 C CA . VAL D 1 125 ? -17.160 10.881 -25.931 1.00 100.14 222 VAL D CA 1
ATOM 6956 C C . VAL D 1 125 ? -17.628 9.524 -26.444 1.00 103.97 222 VAL D C 1
ATOM 6957 O O . VAL D 1 125 ? -16.830 8.628 -26.732 1.00 102.46 222 VAL D O 1
ATOM 6961 N N . SER D 1 126 ? -18.946 9.380 -26.543 1.00 105.34 223 SER D N 1
ATOM 6962 C CA . SER D 1 126 ? -19.578 8.162 -27.018 1.00 101.84 223 SER D CA 1
ATOM 6963 C C . SER D 1 126 ? -20.003 8.327 -28.475 1.00 102.22 223 SER D C 1
ATOM 6964 O O . SER D 1 126 ? -19.725 9.339 -29.124 1.00 101.62 223 SER D O 1
ATOM 6967 N N . VAL D 1 127 ? -20.679 7.309 -28.997 1.00 104.62 224 VAL D N 1
ATOM 6968 C CA . VAL D 1 127 ? -21.223 7.360 -30.349 1.00 101.18 224 VAL D CA 1
ATOM 6969 C C . VAL D 1 127 ? -22.697 6.971 -30.332 1.00 97.32 224 VAL D C 1
ATOM 6970 O O . VAL D 1 127 ? -23.568 7.806 -30.086 1.00 104.51 224 VAL D O 1
ATOM 6974 N N . ALA D 1 132 ? -26.793 11.385 -32.688 1.00 99.06 229 ALA D N 1
ATOM 6975 C CA . ALA D 1 132 ? -26.460 12.760 -32.332 1.00 105.19 229 ALA D CA 1
ATOM 6976 C C . ALA D 1 132 ? -25.376 12.795 -31.259 1.00 106.54 229 ALA D C 1
ATOM 6977 O O . ALA D 1 132 ? -25.398 12.005 -30.315 1.00 110.84 229 ALA D O 1
ATOM 6979 N N . ASP D 1 133 ? -24.431 13.718 -31.408 1.00 100.52 230 ASP D N 1
ATOM 6980 C CA . ASP D 1 133 ? -23.304 13.845 -30.498 1.00 102.91 230 ASP D CA 1
ATOM 6981 C C . ASP D 1 133 ? -23.481 15.060 -29.596 1.00 106.43 230 ASP D C 1
ATOM 6982 O O . ASP D 1 133 ? -24.152 16.032 -29.955 1.00 100.96 230 ASP D O 1
ATOM 6987 N N . ARG D 1 134 ? -22.865 14.992 -28.416 1.00 112.67 231 ARG D N 1
ATOM 6988 C CA . ARG D 1 134 ? -22.947 16.071 -27.439 1.00 106.47 231 ARG D CA 1
ATOM 6989 C C . ARG D 1 134 ? -21.572 16.677 -27.185 1.00 100.37 231 ARG D C 1
ATOM 6990 O O . ARG D 1 134 ? -21.095 16.698 -26.046 1.00 98.68 231 ARG D O 1
ATOM 6998 N N . VAL D 1 135 ? -20.930 17.172 -28.242 1.00 103.70 232 VAL D N 1
ATOM 6999 C CA . VAL D 1 135 ? -19.611 17.784 -28.121 1.00 97.73 232 VAL D CA 1
ATOM 7000 C C . VAL D 1 135 ? -19.685 19.303 -27.992 1.00 98.72 232 VAL D C 1
ATOM 7001 O O . VAL D 1 135 ? -18.735 19.916 -27.480 1.00 97.21 232 VAL D O 1
ATOM 7005 N N . GLY D 1 136 ? -20.780 19.924 -28.429 1.00 109.67 233 GLY D N 1
ATOM 7006 C CA . GLY D 1 136 ? -20.985 21.348 -28.290 1.00 97.21 233 GLY D CA 1
ATOM 7007 C C . GLY D 1 136 ? -20.728 21.873 -26.891 1.00 99.79 233 GLY D C 1
ATOM 7008 O O . GLY D 1 136 ? -19.915 22.781 -26.691 1.00 98.07 233 GLY D O 1
ATOM 7009 N N . PRO D 1 137 ? -21.424 21.318 -25.891 1.00 98.17 234 PRO D N 1
ATOM 7010 C CA . PRO D 1 137 ? -21.159 21.735 -24.503 1.00 102.78 234 PRO D CA 1
ATOM 7011 C C . PRO D 1 137 ? -19.709 21.575 -24.080 1.00 107.01 234 PRO D C 1
ATOM 7012 O O . PRO D 1 137 ? -19.261 22.276 -23.164 1.00 104.26 234 PRO D O 1
ATOM 7016 N N . LEU D 1 138 ? -18.958 20.672 -24.715 1.00 107.06 235 LEU D N 1
ATOM 7017 C CA . LEU D 1 138 ? -17.539 20.539 -24.406 1.00 101.34 235 LEU D CA 1
ATOM 7018 C C . LEU D 1 138 ? -16.706 21.570 -25.159 1.00 104.90 235 LEU D C 1
ATOM 7019 O O . LEU D 1 138 ? -15.797 22.177 -24.581 1.00 107.45 235 LEU D O 1
ATOM 7024 N N . PHE D 1 139 ? -17.003 21.782 -26.445 1.00 99.07 236 PHE D N 1
ATOM 7025 C CA . PHE D 1 139 ? -16.249 22.756 -27.228 1.00 99.75 236 PHE D CA 1
ATOM 7026 C C . PHE D 1 139 ? -16.493 24.180 -26.744 1.00 100.20 236 PHE D C 1
ATOM 7027 O O . PHE D 1 139 ? -15.610 25.035 -26.876 1.00 98.78 236 PHE D O 1
ATOM 7035 N N . ASP D 1 140 ? -17.676 24.454 -26.189 1.00 100.65 237 ASP D N 1
ATOM 7036 C CA . ASP D 1 140 ? -17.964 25.791 -25.683 1.00 108.52 237 ASP D CA 1
ATOM 7037 C C . ASP D 1 140 ? -17.084 26.158 -24.494 1.00 113.56 237 ASP D C 1
ATOM 7038 O O . ASP D 1 140 ? -16.927 27.346 -24.197 1.00 114.20 237 ASP D O 1
ATOM 7043 N N . VAL D 1 141 ? -16.505 25.170 -23.814 1.00 103.32 238 VAL D N 1
ATOM 7044 C CA . VAL D 1 141 ? -15.578 25.411 -22.713 1.00 106.48 238 VAL D CA 1
ATOM 7045 C C . VAL D 1 141 ? -14.160 25.383 -23.267 1.00 107.50 238 VAL D C 1
ATOM 7046 O O . VAL D 1 141 ? -13.182 25.311 -22.513 1.00 103.72 238 VAL D O 1
ATOM 7050 N N . ASN D 1 142 ? -14.048 25.453 -24.595 1.00 106.92 239 ASN D N 1
ATOM 7051 C CA . ASN D 1 142 ? -12.765 25.412 -25.294 1.00 110.82 239 ASN D CA 1
ATOM 7052 C C . ASN D 1 142 ? -11.984 24.153 -24.915 1.00 115.05 239 ASN D C 1
ATOM 7053 O O . ASN D 1 142 ? -10.865 24.208 -24.401 1.00 104.58 239 ASN D O 1
ATOM 7058 N N . VAL D 1 143 ? -12.610 23.001 -25.170 1.00 114.72 240 VAL D N 1
ATOM 7059 C CA . VAL D 1 143 ? -11.978 21.734 -24.832 1.00 98.97 240 VAL D CA 1
ATOM 7060 C C . VAL D 1 143 ? -10.742 21.542 -25.700 1.00 101.08 240 VAL D C 1
ATOM 7061 O O . VAL D 1 143 ? -10.713 21.929 -26.876 1.00 95.24 240 VAL D O 1
ATOM 7065 N N . ASP D 1 144 ? -9.697 20.964 -25.107 1.00 97.09 241 ASP D N 1
ATOM 7066 C CA . ASP D 1 144 ? -8.429 20.811 -25.812 1.00 88.88 241 ASP D CA 1
ATOM 7067 C C . ASP D 1 144 ? -8.431 19.610 -26.748 1.00 94.55 241 ASP D C 1
ATOM 7068 O O . ASP D 1 144 ? -7.691 19.600 -27.738 1.00 88.85 241 ASP D O 1
ATOM 7073 N N . LEU D 1 145 ? -9.254 18.607 -26.461 1.00 95.07 242 LEU D N 1
ATOM 7074 C CA . LEU D 1 145 ? -9.289 17.367 -27.220 1.00 90.30 242 LEU D CA 1
ATOM 7075 C C . LEU D 1 145 ? -10.517 16.582 -26.785 1.00 88.27 242 LEU D C 1
ATOM 7076 O O . LEU D 1 145 ? -10.861 16.577 -25.603 1.00 84.69 242 LEU D O 1
ATOM 7081 N N . VAL D 1 146 ? -11.188 15.944 -27.738 1.00 87.33 243 VAL D N 1
ATOM 7082 C CA . VAL D 1 146 ? -12.299 15.049 -27.439 1.00 83.23 243 VAL D CA 1
ATOM 7083 C C . VAL D 1 146 ? -11.927 13.663 -27.944 1.00 82.43 243 VAL D C 1
ATOM 7084 O O . VAL D 1 146 ? -11.411 13.518 -29.058 1.00 69.56 243 VAL D O 1
ATOM 7088 N N . VAL D 1 147 ? -12.159 12.653 -27.115 1.00 83.95 244 VAL D N 1
ATOM 7089 C CA . VAL D 1 147 ? -11.670 11.305 -27.371 1.00 85.78 244 VAL D CA 1
ATOM 7090 C C . VAL D 1 147 ? -12.855 10.424 -27.734 1.00 81.46 244 VAL D C 1
ATOM 7091 O O . VAL D 1 147 ? -13.685 10.089 -26.879 1.00 78.50 244 VAL D O 1
ATOM 7095 N N . VAL D 1 148 ? -12.927 10.033 -29.004 1.00 76.03 245 VAL D N 1
ATOM 7096 C CA . VAL D 1 148 ? -13.879 9.021 -29.446 1.00 87.52 245 VAL D CA 1
ATOM 7097 C C . VAL D 1 148 ? -13.147 7.684 -29.383 1.00 79.82 245 VAL D C 1
ATOM 7098 O O . VAL D 1 148 ? -12.348 7.347 -30.257 1.00 83.17 245 VAL D O 1
ATOM 7102 N N . ASP D 1 149 ? -13.396 6.930 -28.318 1.00 79.52 246 ASP D N 1
ATOM 7103 C CA . ASP D 1 149 ? -12.714 5.667 -28.083 1.00 88.34 246 ASP D CA 1
ATOM 7104 C C . ASP D 1 149 ? -13.730 4.604 -27.701 1.00 94.91 246 ASP D C 1
ATOM 7105 O O . ASP D 1 149 ? -14.695 4.880 -26.982 1.00 92.01 246 ASP D O 1
ATOM 7110 N N . THR D 1 150 ? -13.511 3.391 -28.196 1.00 100.65 247 THR D N 1
ATOM 7111 C CA . THR D 1 150 ? -14.391 2.262 -27.925 1.00 87.26 247 THR D CA 1
ATOM 7112 C C . THR D 1 150 ? -13.587 0.983 -28.124 1.00 77.85 247 THR D C 1
ATOM 7113 O O . THR D 1 150 ? -12.377 1.023 -28.376 1.00 76.40 247 THR D O 1
ATOM 7117 N N . ALA D 1 151 ? -14.266 -0.160 -28.018 1.00 82.97 248 ALA D N 1
ATOM 7118 C CA . ALA D 1 151 ? -13.583 -1.442 -28.142 1.00 77.33 248 ALA D CA 1
ATOM 7119 C C . ALA D 1 151 ? -13.145 -1.718 -29.574 1.00 81.28 248 ALA D C 1
ATOM 7120 O O . ALA D 1 151 ? -12.127 -2.384 -29.790 1.00 83.84 248 ALA D O 1
ATOM 7122 N N . HIS D 1 152 ? -13.892 -1.223 -30.559 1.00 86.24 249 HIS D N 1
ATOM 7123 C CA . HIS D 1 152 ? -13.606 -1.471 -31.971 1.00 70.47 249 HIS D CA 1
ATOM 7124 C C . HIS D 1 152 ? -13.606 -0.135 -32.708 1.00 83.28 249 HIS D C 1
ATOM 7125 O O . HIS D 1 152 ? -14.668 0.387 -33.061 1.00 86.39 249 HIS D O 1
ATOM 7132 N N . GLY D 1 153 ? -12.412 0.413 -32.946 1.00 83.15 250 GLY D N 1
ATOM 7133 C CA . GLY D 1 153 ? -12.298 1.670 -33.664 1.00 67.14 250 GLY D CA 1
ATOM 7134 C C . GLY D 1 153 ? -12.532 1.553 -35.155 1.00 73.80 250 GLY D C 1
ATOM 7135 O O . GLY D 1 153 ? -12.893 2.547 -35.794 1.00 88.88 250 GLY D O 1
ATOM 7136 N N . HIS D 1 154 ? -12.334 0.365 -35.725 1.00 71.12 251 HIS D N 1
ATOM 7137 C CA . HIS D 1 154 ? -12.596 0.138 -37.146 1.00 77.32 251 HIS D CA 1
ATOM 7138 C C . HIS D 1 154 ? -14.062 -0.159 -37.430 1.00 69.91 251 HIS D C 1
ATOM 7139 O O . HIS D 1 154 ? -14.380 -1.000 -38.273 1.00 74.56 251 HIS D O 1
ATOM 7146 N N . SER D 1 155 ? -14.968 0.512 -36.726 1.00 79.81 252 SER D N 1
ATOM 7147 C CA . SER D 1 155 ? -16.396 0.401 -36.969 1.00 68.72 252 SER D CA 1
ATOM 7148 C C . SER D 1 155 ? -16.830 1.438 -38.001 1.00 82.61 252 SER D C 1
ATOM 7149 O O . SER D 1 155 ? -16.066 2.323 -38.390 1.00 85.43 252 SER D O 1
ATOM 7152 N N . GLN D 1 156 ? -18.075 1.315 -38.458 1.00 80.09 253 GLN D N 1
ATOM 7153 C CA . GLN D 1 156 ? -18.621 2.327 -39.354 1.00 85.44 253 GLN D CA 1
ATOM 7154 C C . GLN D 1 156 ? -19.296 3.456 -38.587 1.00 82.29 253 GLN D C 1
ATOM 7155 O O . GLN D 1 156 ? -19.152 4.626 -38.957 1.00 86.90 253 GLN D O 1
ATOM 7161 N N . LYS D 1 157 ? -20.025 3.132 -37.516 1.00 78.33 254 LYS D N 1
ATOM 7162 C CA . LYS D 1 157 ? -20.592 4.180 -36.676 1.00 78.87 254 LYS D CA 1
ATOM 7163 C C . LYS D 1 157 ? -19.501 4.959 -35.952 1.00 94.01 254 LYS D C 1
ATOM 7164 O O . LYS D 1 157 ? -19.699 6.131 -35.613 1.00 102.37 254 LYS D O 1
ATOM 7170 N N . VAL D 1 158 ? -18.348 4.332 -35.717 1.00 82.45 255 VAL D N 1
ATOM 7171 C CA . VAL D 1 158 ? -17.204 5.054 -35.174 1.00 81.01 255 VAL D CA 1
ATOM 7172 C C . VAL D 1 158 ? -16.530 5.880 -36.262 1.00 78.48 255 VAL D C 1
ATOM 7173 O O . VAL D 1 158 ? -16.065 6.998 -36.013 1.00 79.67 255 VAL D O 1
ATOM 7177 N N . LEU D 1 159 ? -16.476 5.350 -37.487 1.00 78.36 256 LEU D N 1
ATOM 7178 C CA . LEU D 1 159 ? -15.900 6.104 -38.595 1.00 86.72 256 LEU D CA 1
ATOM 7179 C C . LEU D 1 159 ? -16.712 7.358 -38.890 1.00 87.78 256 LEU D C 1
ATOM 7180 O O . LEU D 1 159 ? -16.147 8.429 -39.138 1.00 85.83 256 LEU D O 1
ATOM 7185 N N . ASP D 1 160 ? -18.040 7.245 -38.870 1.00 79.16 257 ASP D N 1
ATOM 7186 C CA . ASP D 1 160 ? -18.890 8.393 -39.153 1.00 91.75 257 ASP D CA 1
ATOM 7187 C C . ASP D 1 160 ? -19.029 9.329 -37.961 1.00 94.11 257 ASP D C 1
ATOM 7188 O O . ASP D 1 160 ? -19.448 10.478 -38.139 1.00 101.03 257 ASP D O 1
ATOM 7193 N N . ALA D 1 161 ? -18.691 8.870 -36.755 1.00 86.31 258 ALA D N 1
ATOM 7194 C CA . ALA D 1 161 ? -18.646 9.779 -35.618 1.00 76.10 258 ALA D CA 1
ATOM 7195 C C . ALA D 1 161 ? -17.479 10.750 -35.733 1.00 88.55 258 ALA D C 1
ATOM 7196 O O . ALA D 1 161 ? -17.568 11.884 -35.251 1.00 89.98 258 ALA D O 1
ATOM 7198 N N . VAL D 1 162 ? -16.388 10.330 -36.375 1.00 91.95 259 VAL D N 1
ATOM 7199 C CA . VAL D 1 162 ? -15.230 11.205 -36.533 1.00 79.73 259 VAL D CA 1
ATOM 7200 C C . VAL D 1 162 ? -15.526 12.302 -37.548 1.00 76.92 259 VAL D C 1
ATOM 7201 O O . VAL D 1 162 ? -15.274 13.486 -37.296 1.00 87.01 259 VAL D O 1
ATOM 7205 N N . VAL D 1 163 ? -16.063 11.927 -38.713 1.00 82.46 260 VAL D N 1
ATOM 7206 C CA . VAL D 1 163 ? -16.401 12.931 -39.717 1.00 91.27 260 VAL D CA 1
ATOM 7207 C C . VAL D 1 163 ? -17.522 13.832 -39.220 1.00 91.43 260 VAL D C 1
ATOM 7208 O O . VAL D 1 163 ? -17.633 14.988 -39.645 1.00 86.60 260 VAL D O 1
ATOM 7212 N N . GLN D 1 164 ? -18.364 13.333 -38.312 1.00 94.86 261 GLN D N 1
ATOM 7213 C CA . GLN D 1 164 ? -19.425 14.164 -37.754 1.00 92.87 261 GLN D CA 1
ATOM 7214 C C . GLN D 1 164 ? -18.857 15.271 -36.877 1.00 94.35 261 GLN D C 1
ATOM 7215 O O . GLN D 1 164 ? -19.364 16.399 -36.885 1.00 93.84 261 GLN D O 1
ATOM 7221 N N . ILE D 1 165 ? -17.800 14.973 -36.119 1.00 93.45 262 ILE D N 1
ATOM 7222 C CA . ILE D 1 165 ? -17.239 15.967 -35.210 1.00 90.08 262 ILE D CA 1
ATOM 7223 C C . ILE D 1 165 ? -16.414 16.995 -35.972 1.00 87.95 262 ILE D C 1
ATOM 7224 O O . ILE D 1 165 ? -16.459 18.192 -35.666 1.00 93.80 262 ILE D O 1
ATOM 7229 N N . LYS D 1 166 ? -15.652 16.556 -36.977 1.00 82.99 263 LYS D N 1
ATOM 7230 C CA . LYS D 1 166 ? -14.861 17.497 -37.760 1.00 88.23 263 LYS D CA 1
ATOM 7231 C C . LYS D 1 166 ? -15.721 18.334 -38.698 1.00 89.29 263 LYS D C 1
ATOM 7232 O O . LYS D 1 166 ? -15.286 19.411 -39.118 1.00 90.72 263 LYS D O 1
ATOM 7238 N N . LYS D 1 167 ? -16.925 17.865 -39.037 1.00 90.13 264 LYS D N 1
ATOM 7239 C CA . LYS D 1 167 ? -17.835 18.675 -39.840 1.00 90.75 264 LYS D CA 1
ATOM 7240 C C . LYS D 1 167 ? -18.452 19.791 -39.008 1.00 92.03 264 LYS D C 1
ATOM 7241 O O . LYS D 1 167 ? -18.662 20.904 -39.503 1.00 84.56 264 LYS D O 1
ATOM 7247 N N . ASN D 1 168 ? -18.741 19.515 -37.740 1.00 96.24 265 ASN D N 1
ATOM 7248 C CA . ASN D 1 168 ? -19.353 20.490 -36.845 1.00 92.81 265 ASN D CA 1
ATOM 7249 C C . ASN D 1 168 ? -18.319 21.412 -36.207 1.00 91.28 265 ASN D C 1
ATOM 7250 O O . ASN D 1 168 ? -18.500 22.633 -36.185 1.00 103.38 265 ASN D O 1
ATOM 7255 N N . PHE D 1 169 ? -17.233 20.844 -35.678 1.00 83.74 266 PHE D N 1
ATOM 7256 C CA . PHE D 1 169 ? -16.175 21.601 -35.012 1.00 80.64 266 PHE D CA 1
ATOM 7257 C C . PHE D 1 169 ? -14.861 21.306 -35.725 1.00 85.25 266 PHE D C 1
ATOM 7258 O O . PHE D 1 169 ? -14.072 20.464 -35.270 1.00 83.59 266 PHE D O 1
ATOM 7266 N N . PRO D 1 170 ? -14.590 21.982 -36.847 1.00 88.18 267 PRO D N 1
ATOM 7267 C CA . PRO D 1 170 ? -13.358 21.682 -37.600 1.00 90.39 267 PRO D CA 1
ATOM 7268 C C . PRO D 1 170 ? -12.084 21.994 -36.835 1.00 90.57 267 PRO D C 1
ATOM 7269 O O . PRO D 1 170 ? -11.124 21.216 -36.899 1.00 93.60 267 PRO D O 1
ATOM 7273 N N . SER D 1 171 ? -12.044 23.118 -36.114 1.00 96.34 268 SER D N 1
ATOM 7274 C CA . SER D 1 171 ? -10.843 23.482 -35.371 1.00 90.86 268 SER D CA 1
ATOM 7275 C C . SER D 1 171 ? -10.553 22.521 -34.226 1.00 90.11 268 SER D C 1
ATOM 7276 O O . SER D 1 171 ? -9.407 22.450 -33.771 1.00 89.48 268 SER D O 1
ATOM 7279 N N . LEU D 1 172 ? -11.555 21.783 -33.756 1.00 87.19 269 LEU D N 1
ATOM 7280 C CA . LEU D 1 172 ? -11.356 20.861 -32.646 1.00 93.40 269 LEU D CA 1
ATOM 7281 C C . LEU D 1 172 ? -10.519 19.664 -33.083 1.00 88.18 269 LEU D C 1
ATOM 7282 O O . LEU D 1 172 ? -10.658 19.162 -34.202 1.00 89.54 269 LEU D O 1
ATOM 7287 N N . LEU D 1 173 ? -9.645 19.210 -32.190 1.00 86.84 270 LEU D N 1
ATOM 7288 C CA . LEU D 1 173 ? -8.799 18.051 -32.438 1.00 76.77 270 LEU D CA 1
ATOM 7289 C C . LEU D 1 173 ? -9.413 16.820 -31.786 1.00 71.01 270 LEU D C 1
ATOM 7290 O O . LEU D 1 173 ? -9.919 16.885 -30.662 1.00 70.43 270 LEU D O 1
ATOM 7295 N N . VAL D 1 174 ? -9.374 15.698 -32.501 1.00 77.91 271 VAL D N 1
ATOM 7296 C CA . VAL D 1 174 ? -10.046 14.474 -32.085 1.00 85.08 271 VAL D CA 1
ATOM 7297 C C . VAL D 1 174 ? -9.061 13.314 -32.146 1.00 73.63 271 VAL D C 1
ATOM 7298 O O . VAL D 1 174 ? -8.294 13.187 -33.107 1.00 65.81 271 VAL D O 1
ATOM 7302 N N . MET D 1 175 ? -9.084 12.473 -31.116 1.00 79.11 272 MET D N 1
ATOM 7303 C CA . MET D 1 175 ? -8.332 11.225 -31.084 1.00 75.77 272 MET D CA 1
ATOM 7304 C C . MET D 1 175 ? -9.314 10.065 -31.167 1.00 76.97 272 MET D C 1
ATOM 7305 O O . MET D 1 175 ? -10.325 10.052 -30.458 1.00 73.66 272 MET D O 1
ATOM 7310 N N . ALA D 1 176 ? -9.020 9.097 -32.034 1.00 76.37 273 ALA D N 1
ATOM 7311 C CA . ALA D 1 176 ? -9.933 7.999 -32.313 1.00 73.05 273 ALA D CA 1
ATOM 7312 C C . ALA D 1 176 ? -9.271 6.656 -32.027 1.00 67.15 273 ALA D C 1
ATOM 7313 O O . ALA D 1 176 ? -8.056 6.498 -32.173 1.00 62.21 273 ALA D O 1
ATOM 7315 N N . GLY D 1 177 ? -10.088 5.689 -31.625 1.00 61.75 274 GLY D N 1
ATOM 7316 C CA . GLY D 1 177 ? -9.597 4.354 -31.336 1.00 60.34 274 GLY D CA 1
ATOM 7317 C C . GLY D 1 177 ? -10.729 3.484 -30.837 1.00 70.77 274 GLY D C 1
ATOM 7318 O O . GLY D 1 177 ? -11.875 3.928 -30.711 1.00 80.40 274 GLY D O 1
ATOM 7319 N N . ASN D 1 178 ? -10.396 2.225 -30.553 1.00 74.29 275 ASN D N 1
ATOM 7320 C CA . ASN D 1 178 ? -9.043 1.702 -30.714 1.00 69.27 275 ASN D CA 1
ATOM 7321 C C . ASN D 1 178 ? -8.927 0.832 -31.959 1.00 63.97 275 ASN D C 1
ATOM 7322 O O . ASN D 1 178 ? -9.872 0.139 -32.333 1.00 73.22 275 ASN D O 1
ATOM 7327 N N . ILE D 1 179 ? -7.756 0.864 -32.590 1.00 58.96 276 ILE D N 1
ATOM 7328 C CA . ILE D 1 179 ? -7.473 0.061 -33.772 1.00 64.81 276 ILE D CA 1
ATOM 7329 C C . ILE D 1 179 ? -6.128 -0.626 -33.587 1.00 55.06 276 ILE D C 1
ATOM 7330 O O . ILE D 1 179 ? -5.216 -0.086 -32.955 1.00 63.71 276 ILE D O 1
ATOM 7335 N N . ALA D 1 180 ? -6.005 -1.828 -34.150 1.00 63.05 277 ALA D N 1
ATOM 7336 C CA . ALA D 1 180 ? -4.775 -2.605 -34.053 1.00 54.17 277 ALA D CA 1
ATOM 7337 C C . ALA D 1 180 ? -4.238 -3.003 -35.423 1.00 62.15 277 ALA D C 1
ATOM 7338 O O . ALA D 1 180 ? -3.437 -3.938 -35.524 1.00 67.96 277 ALA D O 1
ATOM 7340 N N . THR D 1 181 ? -4.660 -2.311 -36.480 1.00 62.37 278 THR D N 1
ATOM 7341 C CA . THR D 1 181 ? -4.292 -2.673 -37.840 1.00 63.23 278 THR D CA 1
ATOM 7342 C C . THR D 1 181 ? -3.905 -1.425 -38.617 1.00 60.97 278 THR D C 1
ATOM 7343 O O . THR D 1 181 ? -4.415 -0.331 -38.361 1.00 55.64 278 THR D O 1
ATOM 7347 N N . ALA D 1 182 ? -2.991 -1.601 -39.574 1.00 54.56 279 ALA D N 1
ATOM 7348 C CA . ALA D 1 182 ? -2.685 -0.525 -40.507 1.00 62.43 279 ALA D CA 1
ATOM 7349 C C . ALA D 1 182 ? -3.892 -0.155 -41.357 1.00 64.51 279 ALA D C 1
ATOM 7350 O O . ALA D 1 182 ? -3.970 0.975 -41.851 1.00 64.81 279 ALA D O 1
ATOM 7352 N N . GLU D 1 183 ? -4.833 -1.084 -41.537 1.00 68.20 280 GLU D N 1
ATOM 7353 C CA . GLU D 1 183 ? -6.060 -0.770 -42.259 1.00 70.94 280 GLU D CA 1
ATOM 7354 C C . GLU D 1 183 ? -6.986 0.094 -41.412 1.00 65.53 280 GLU D C 1
ATOM 7355 O O . GLU D 1 183 ? -7.553 1.076 -41.906 1.00 61.26 280 GLU D O 1
ATOM 7361 N N . GLY D 1 184 ? -7.147 -0.254 -40.133 1.00 78.15 281 GLY D N 1
ATOM 7362 C CA . GLY D 1 184 ? -7.960 0.561 -39.247 1.00 62.42 281 GLY D CA 1
ATOM 7363 C C . GLY D 1 184 ? -7.376 1.937 -39.002 1.00 70.48 281 GLY D C 1
ATOM 7364 O O . GLY D 1 184 ? -8.119 2.902 -38.797 1.00 73.84 281 GLY D O 1
ATOM 7365 N N . ALA D 1 185 ? -6.046 2.050 -39.020 1.00 67.39 282 ALA D N 1
ATOM 7366 C CA . ALA D 1 185 ? -5.415 3.356 -38.868 1.00 68.19 282 ALA D CA 1
ATOM 7367 C C . ALA D 1 185 ? -5.707 4.250 -40.066 1.00 71.31 282 ALA D C 1
ATOM 7368 O O . ALA D 1 185 ? -6.003 5.439 -39.902 1.00 65.23 282 ALA D O 1
ATOM 7370 N N . LEU D 1 186 ? -5.631 3.695 -41.278 1.00 67.37 283 LEU D N 1
ATOM 7371 C CA . LEU D 1 186 ? -5.922 4.484 -42.471 1.00 66.78 283 LEU D CA 1
ATOM 7372 C C . LEU D 1 186 ? -7.395 4.863 -42.547 1.00 66.93 283 LEU D C 1
ATOM 7373 O O . LEU D 1 186 ? -7.727 5.951 -43.030 1.00 65.23 283 LEU D O 1
ATOM 7378 N N . ALA D 1 187 ? -8.288 3.988 -42.078 1.00 63.80 284 ALA D N 1
ATOM 7379 C CA . ALA D 1 187 ? -9.708 4.324 -42.061 1.00 62.58 284 ALA D CA 1
ATOM 7380 C C . ALA D 1 187 ? -9.985 5.497 -41.128 1.00 65.02 284 ALA D C 1
ATOM 7381 O O . ALA D 1 187 ? -10.731 6.417 -41.480 1.00 72.74 284 ALA D O 1
ATOM 7383 N N . LEU D 1 188 ? -9.386 5.485 -39.934 1.00 73.71 285 LEU D N 1
ATOM 7384 C CA . LEU D 1 188 ? -9.582 6.589 -39.000 1.00 72.42 285 LEU D CA 1
ATOM 7385 C C . LEU D 1 188 ? -8.898 7.859 -39.491 1.00 76.57 285 LEU D C 1
ATOM 7386 O O . LEU D 1 188 ? -9.424 8.963 -39.309 1.00 75.42 285 LEU D O 1
ATOM 7391 N N . ILE D 1 189 ? -7.726 7.724 -40.115 1.00 68.64 286 ILE D N 1
ATOM 7392 C CA . ILE D 1 189 ? -7.050 8.888 -40.682 1.00 73.81 286 ILE D CA 1
ATOM 7393 C C . ILE D 1 189 ? -7.862 9.463 -41.837 1.00 84.09 286 ILE D C 1
ATOM 7394 O O . ILE D 1 189 ? -7.962 10.686 -41.997 1.00 79.70 286 ILE D O 1
ATOM 7399 N N . ASP D 1 190 ? -8.468 8.592 -42.650 1.00 85.16 287 ASP D N 1
ATOM 7400 C CA . ASP D 1 190 ? -9.327 9.059 -43.733 1.00 73.91 287 ASP D CA 1
ATOM 7401 C C . ASP D 1 190 ? -10.525 9.834 -43.201 1.00 72.97 287 ASP D C 1
ATOM 7402 O O . ASP D 1 190 ? -10.970 10.799 -43.832 1.00 77.99 287 ASP D O 1
ATOM 7407 N N . ALA D 1 191 ? -11.054 9.437 -42.045 1.00 63.66 288 ALA D N 1
ATOM 7408 C CA . ALA D 1 191 ? -12.194 10.117 -41.445 1.00 61.33 288 ALA D CA 1
ATOM 7409 C C . ALA D 1 191 ? -11.822 11.441 -40.789 1.00 82.01 288 ALA D C 1
ATOM 7410 O O . ALA D 1 191 ? -12.710 12.124 -40.268 1.00 80.64 288 ALA D O 1
ATOM 7412 N N . GLY D 1 192 ? -10.547 11.816 -40.796 1.00 81.94 289 GLY D N 1
ATOM 7413 C CA . GLY D 1 192 ? -10.118 13.085 -40.252 1.00 78.04 289 GLY D CA 1
ATOM 7414 C C . GLY D 1 192 ? -9.591 13.053 -38.836 1.00 87.55 289 GLY D C 1
ATOM 7415 O O . GLY D 1 192 ? -9.411 14.121 -38.241 1.00 89.77 289 GLY D O 1
ATOM 7416 N N . ALA D 1 193 ? -9.341 11.872 -38.275 1.00 93.96 290 ALA D N 1
ATOM 7417 C CA . ALA D 1 193 ? -8.799 11.791 -36.926 1.00 71.14 290 ALA D CA 1
ATOM 7418 C C . ALA D 1 193 ? -7.386 12.358 -36.894 1.00 68.20 290 ALA D C 1
ATOM 7419 O O . ALA D 1 193 ? -6.545 12.006 -37.727 1.00 70.44 290 ALA D O 1
ATOM 7421 N N . ASP D 1 194 ? -7.128 13.247 -35.934 1.00 70.67 291 ASP D N 1
ATOM 7422 C CA . ASP D 1 194 ? -5.807 13.856 -35.823 1.00 79.39 291 ASP D CA 1
ATOM 7423 C C . ASP D 1 194 ? -4.828 12.938 -35.101 1.00 73.79 291 ASP D C 1
ATOM 7424 O O . ASP D 1 194 ? -3.651 12.867 -35.471 1.00 69.64 291 ASP D O 1
ATOM 7429 N N . ILE D 1 195 ? -5.292 12.243 -34.066 1.00 74.25 292 ILE D N 1
ATOM 7430 C CA . ILE D 1 195 ? -4.508 11.229 -33.375 1.00 82.12 292 ILE D CA 1
ATOM 7431 C C . ILE D 1 195 ? -5.320 9.944 -33.351 1.00 73.25 292 ILE D C 1
ATOM 7432 O O . ILE D 1 195 ? -6.554 9.965 -33.409 1.00 67.56 292 ILE D O 1
ATOM 7437 N N . ILE D 1 196 ? -4.618 8.815 -33.274 1.00 58.51 293 ILE D N 1
ATOM 7438 C CA . ILE D 1 196 ? -5.256 7.510 -33.195 1.00 64.96 293 ILE D CA 1
ATOM 7439 C C . ILE D 1 196 ? -4.823 6.822 -31.906 1.00 64.71 293 ILE D C 1
ATOM 7440 O O . ILE D 1 196 ? -3.782 7.132 -31.321 1.00 65.39 293 ILE D O 1
ATOM 7445 N N . LYS D 1 197 ? -5.648 5.877 -31.465 1.00 63.04 294 LYS D N 1
ATOM 7446 C CA . LYS D 1 197 ? -5.377 5.074 -30.281 1.00 71.22 294 LYS D CA 1
ATOM 7447 C C . LYS D 1 197 ? -5.331 3.606 -30.678 1.00 66.48 294 LYS D C 1
ATOM 7448 O O . LYS D 1 197 ? -6.218 3.124 -31.390 1.00 67.54 294 LYS D O 1
ATOM 7454 N N . VAL D 1 198 ? -4.302 2.901 -30.218 1.00 58.33 295 VAL D N 1
ATOM 7455 C CA . VAL D 1 198 ? -4.113 1.494 -30.545 1.00 66.47 295 VAL D CA 1
ATOM 7456 C C . VAL D 1 198 ? -4.314 0.658 -29.289 1.00 61.73 295 VAL D C 1
ATOM 7457 O O . VAL D 1 198 ? -3.983 1.075 -28.173 1.00 71.25 295 VAL D O 1
ATOM 7461 N N . GLY D 1 199 ? -4.878 -0.529 -29.478 1.00 73.34 296 GLY D N 1
ATOM 7462 C CA . GLY D 1 199 ? -5.171 -1.422 -28.372 1.00 64.87 296 GLY D CA 1
ATOM 7463 C C . GLY D 1 199 ? -6.581 -1.983 -28.416 1.00 58.11 296 GLY D C 1
ATOM 7464 O O . GLY D 1 199 ? -6.811 -3.066 -28.952 1.00 64.12 296 GLY D O 1
ATOM 7465 N N . CYS D 1 206 ? -6.190 -9.769 -20.699 1.00 97.91 303 CYS D N 1
ATOM 7466 C CA . CYS D 1 206 ? -7.370 -8.982 -21.035 1.00 88.12 303 CYS D CA 1
ATOM 7467 C C . CYS D 1 206 ? -8.620 -9.853 -21.071 1.00 93.64 303 CYS D C 1
ATOM 7468 O O . CYS D 1 206 ? -8.574 -11.002 -21.513 1.00 93.88 303 CYS D O 1
ATOM 7471 N N . THR D 1 207 ? -9.741 -9.297 -20.606 1.00 80.95 304 THR D N 1
ATOM 7472 C CA . THR D 1 207 ? -10.992 -10.047 -20.619 1.00 76.79 304 THR D CA 1
ATOM 7473 C C . THR D 1 207 ? -11.532 -10.219 -22.033 1.00 80.19 304 THR D C 1
ATOM 7474 O O . THR D 1 207 ? -12.196 -11.220 -22.322 1.00 75.83 304 THR D O 1
ATOM 7478 N N . THR D 1 208 ? -11.256 -9.264 -22.926 1.00 72.01 305 THR D N 1
ATOM 7479 C CA . THR D 1 208 ? -11.742 -9.371 -24.297 1.00 73.60 305 THR D CA 1
ATOM 7480 C C . THR D 1 208 ? -11.075 -10.521 -25.044 1.00 81.80 305 THR D C 1
ATOM 7481 O O . THR D 1 208 ? -11.691 -11.120 -25.933 1.00 75.41 305 THR D O 1
ATOM 7485 N N . ARG D 1 209 ? -9.824 -10.843 -24.701 1.00 84.82 306 ARG D N 1
ATOM 7486 C CA . ARG D 1 209 ? -9.176 -12.014 -25.283 1.00 70.46 306 ARG D CA 1
ATOM 7487 C C . ARG D 1 209 ? -9.839 -13.306 -24.827 1.00 65.08 306 ARG D C 1
ATOM 7488 O O . ARG D 1 209 ? -9.898 -14.276 -25.589 1.00 63.28 306 ARG D O 1
ATOM 7496 N N . VAL D 1 210 ? -10.335 -13.339 -23.591 1.00 73.40 307 VAL D N 1
ATOM 7497 C CA . VAL D 1 210 ? -10.928 -14.558 -23.055 1.00 68.63 307 VAL D CA 1
ATOM 7498 C C . VAL D 1 210 ? -12.365 -14.718 -23.534 1.00 72.11 307 VAL D C 1
ATOM 7499 O O . VAL D 1 210 ? -12.781 -15.813 -23.931 1.00 74.28 307 VAL D O 1
ATOM 7503 N N . VAL D 1 211 ? -13.140 -13.633 -23.521 1.00 71.53 308 VAL D N 1
ATOM 7504 C CA . VAL D 1 211 ? -14.554 -13.725 -23.868 1.00 70.39 308 VAL D CA 1
ATOM 7505 C C . VAL D 1 211 ? -14.742 -13.870 -25.374 1.00 63.73 308 VAL D C 1
ATOM 7506 O O . VAL D 1 211 ? -15.582 -14.653 -25.831 1.00 64.97 308 VAL D O 1
ATOM 7510 N N . THR D 1 212 ? -13.967 -13.132 -26.169 1.00 69.99 309 THR D N 1
ATOM 7511 C CA . THR D 1 212 ? -14.150 -13.105 -27.616 1.00 66.78 309 THR D CA 1
ATOM 7512 C C . THR D 1 212 ? -13.056 -13.816 -28.396 1.00 71.99 309 THR D C 1
ATOM 7513 O O . THR D 1 212 ? -13.304 -14.243 -29.525 1.00 50.06 309 THR D O 1
ATOM 7517 N N . GLY D 1 213 ? -11.858 -13.954 -27.835 1.00 66.68 310 GLY D N 1
ATOM 7518 C CA . GLY D 1 213 ? -10.746 -14.481 -28.598 1.00 55.60 310 GLY D CA 1
ATOM 7519 C C . GLY D 1 213 ? -10.154 -13.513 -29.594 1.00 60.78 310 GLY D C 1
ATOM 7520 O O . GLY D 1 213 ? -9.351 -13.927 -30.438 1.00 63.76 310 GLY D O 1
ATOM 7521 N N . VAL D 1 214 ? -10.525 -12.238 -29.524 1.00 56.25 311 VAL D N 1
ATOM 7522 C CA . VAL D 1 214 ? -10.044 -11.212 -30.441 1.00 66.05 311 VAL D CA 1
ATOM 7523 C C . VAL D 1 214 ? -8.954 -10.409 -29.751 1.00 66.41 311 VAL D C 1
ATOM 7524 O O . VAL D 1 214 ? -9.066 -10.076 -28.564 1.00 64.15 311 VAL D O 1
ATOM 7528 N N . GLY D 1 215 ? -7.898 -10.098 -30.489 1.00 61.48 312 GLY D N 1
ATOM 7529 C CA . GLY D 1 215 ? -6.827 -9.296 -29.938 1.00 49.58 312 GLY D CA 1
ATOM 7530 C C . GLY D 1 215 ? -5.633 -9.276 -30.864 1.00 57.64 312 GLY D C 1
ATOM 7531 O O . GLY D 1 215 ? -5.608 -9.931 -31.912 1.00 58.65 312 GLY D O 1
ATOM 7532 N N . CYS D 1 216 ? -4.640 -8.497 -30.454 1.00 60.95 313 CYS D N 1
ATOM 7533 C CA . CYS D 1 216 ? -3.369 -8.404 -31.155 1.00 64.69 313 CYS D CA 1
ATOM 7534 C C . CYS D 1 216 ? -2.299 -7.939 -30.177 1.00 73.08 313 CYS D C 1
ATOM 7535 O O . CYS D 1 216 ? -2.509 -6.958 -29.452 1.00 73.00 313 CYS D O 1
ATOM 7538 N N . PRO D 1 217 ? -1.161 -8.629 -30.107 1.00 73.04 314 PRO D N 1
ATOM 7539 C CA . PRO D 1 217 ? -0.071 -8.174 -29.237 1.00 67.03 314 PRO D CA 1
ATOM 7540 C C . PRO D 1 217 ? 0.302 -6.727 -29.534 1.00 68.74 314 PRO D C 1
ATOM 7541 O O . PRO D 1 217 ? 0.366 -6.306 -30.691 1.00 57.92 314 PRO D O 1
ATOM 7545 N N . GLN D 1 218 ? 0.548 -5.965 -28.466 1.00 64.66 315 GLN D N 1
ATOM 7546 C CA . GLN D 1 218 ? 0.612 -4.512 -28.588 1.00 55.60 315 GLN D CA 1
ATOM 7547 C C . GLN D 1 218 ? 1.816 -4.061 -29.406 1.00 58.03 315 GLN D C 1
ATOM 7548 O O . GLN D 1 218 ? 1.711 -3.115 -30.195 1.00 60.45 315 GLN D O 1
ATOM 7554 N N . LEU D 1 219 ? 2.966 -4.718 -29.237 1.00 67.28 316 LEU D N 1
ATOM 7555 C CA . LEU D 1 219 ? 4.162 -4.284 -29.953 1.00 56.76 316 LEU D CA 1
ATOM 7556 C C . LEU D 1 219 ? 3.997 -4.445 -31.460 1.00 49.50 316 LEU D C 1
ATOM 7557 O O . LEU D 1 219 ? 4.377 -3.556 -32.231 1.00 52.38 316 LEU D O 1
ATOM 7562 N N . SER D 1 220 ? 3.432 -5.572 -31.900 1.00 57.18 317 SER D N 1
ATOM 7563 C CA . SER D 1 220 ? 3.194 -5.761 -33.328 1.00 50.75 317 SER D CA 1
ATOM 7564 C C . SER D 1 220 ? 2.127 -4.802 -33.841 1.00 47.10 317 SER D C 1
ATOM 7565 O O . SER D 1 220 ? 2.216 -4.312 -34.973 1.00 52.90 317 SER D O 1
ATOM 7568 N N . ALA D 1 221 ? 1.111 -4.521 -33.022 1.00 46.05 318 ALA D N 1
ATOM 7569 C CA . ALA D 1 221 ? 0.070 -3.584 -33.432 1.00 44.92 318 ALA D CA 1
ATOM 7570 C C . ALA D 1 221 ? 0.615 -2.165 -33.548 1.00 61.27 318 ALA D C 1
ATOM 7571 O O . ALA D 1 221 ? 0.254 -1.431 -34.476 1.00 60.71 318 ALA D O 1
ATOM 7573 N N . ILE D 1 222 ? 1.486 -1.761 -32.621 1.00 48.40 319 ILE D N 1
ATOM 7574 C CA . ILE D 1 222 ? 2.071 -0.424 -32.681 1.00 59.84 319 ILE D CA 1
ATOM 7575 C C . ILE D 1 222 ? 2.937 -0.278 -33.927 1.00 53.68 319 ILE D C 1
ATOM 7576 O O . ILE D 1 222 ? 2.844 0.717 -34.656 1.00 60.22 319 ILE D O 1
ATOM 7581 N N . MET D 1 223 ? 3.793 -1.269 -34.192 1.00 56.12 320 MET D N 1
ATOM 7582 C CA . MET D 1 223 ? 4.673 -1.205 -35.353 1.00 60.08 320 MET D CA 1
ATOM 7583 C C . MET D 1 223 ? 3.912 -1.312 -36.668 1.00 69.06 320 MET D C 1
ATOM 7584 O O . MET D 1 223 ? 4.413 -0.846 -37.697 1.00 64.16 320 MET D O 1
ATOM 7589 N N . SER D 1 224 ? 2.719 -1.910 -36.659 1.00 60.83 321 SER D N 1
ATOM 7590 C CA . SER D 1 224 ? 1.942 -2.042 -37.886 1.00 61.86 321 SER D CA 1
ATOM 7591 C C . SER D 1 224 ? 1.301 -0.719 -38.294 1.00 73.09 321 SER D C 1
ATOM 7592 O O . SER D 1 224 ? 1.185 -0.427 -39.489 1.00 74.07 321 SER D O 1
ATOM 7595 N N . VAL D 1 225 ? 0.890 0.100 -37.319 1.00 58.09 322 VAL D N 1
ATOM 7596 C CA . VAL D 1 225 ? 0.112 1.302 -37.612 1.00 65.25 322 VAL D CA 1
ATOM 7597 C C . VAL D 1 225 ? 0.951 2.572 -37.682 1.00 75.33 322 VAL D C 1
ATOM 7598 O O . VAL D 1 225 ? 0.415 3.630 -38.048 1.00 84.66 322 VAL D O 1
ATOM 7602 N N . VAL D 1 226 ? 2.243 2.510 -37.344 1.00 57.86 323 VAL D N 1
ATOM 7603 C CA . VAL D 1 226 ? 3.087 3.703 -37.353 1.00 69.77 323 VAL D CA 1
ATOM 7604 C C . VAL D 1 226 ? 3.834 3.902 -38.668 1.00 60.71 323 VAL D C 1
ATOM 7605 O O . VAL D 1 226 ? 4.324 5.012 -38.927 1.00 76.76 323 VAL D O 1
ATOM 7609 N N . GLU D 1 227 ? 3.951 2.862 -39.503 1.00 60.82 324 GLU D N 1
ATOM 7610 C CA . GLU D 1 227 ? 4.606 3.047 -40.791 1.00 80.68 324 GLU D CA 1
ATOM 7611 C C . GLU D 1 227 ? 3.737 3.856 -41.748 1.00 75.01 324 GLU D C 1
ATOM 7612 O O . GLU D 1 227 ? 4.263 4.474 -42.683 1.00 87.19 324 GLU D O 1
ATOM 7618 N N . VAL D 1 228 ? 2.418 3.875 -41.531 1.00 63.22 325 VAL D N 1
ATOM 7619 C CA . VAL D 1 228 ? 1.524 4.702 -42.335 1.00 67.76 325 VAL D CA 1
ATOM 7620 C C . VAL D 1 228 ? 1.226 5.996 -41.590 1.00 72.26 325 VAL D C 1
ATOM 7621 O O . VAL D 1 228 ? 1.057 7.054 -42.207 1.00 79.26 325 VAL D O 1
ATOM 7625 N N . ALA D 1 229 ? 1.161 5.922 -40.259 1.00 77.37 326 ALA D N 1
ATOM 7626 C CA . ALA D 1 229 ? 0.902 7.123 -39.473 1.00 61.66 326 ALA D CA 1
ATOM 7627 C C . ALA D 1 229 ? 2.076 8.091 -39.526 1.00 68.99 326 ALA D C 1
ATOM 7628 O O . ALA D 1 229 ? 1.876 9.310 -39.450 1.00 66.49 326 ALA D O 1
ATOM 7630 N N . GLU D 1 230 ? 3.300 7.577 -39.664 1.00 73.27 327 GLU D N 1
ATOM 7631 C CA . GLU D 1 230 ? 4.461 8.447 -39.811 1.00 74.42 327 GLU D CA 1
ATOM 7632 C C . GLU D 1 230 ? 4.542 9.078 -41.194 1.00 84.53 327 GLU D C 1
ATOM 7633 O O . GLU D 1 230 ? 5.215 10.103 -41.354 1.00 89.30 327 GLU D O 1
ATOM 7639 N N . ARG D 1 231 ? 3.882 8.492 -42.193 1.00 76.71 328 ARG D N 1
ATOM 7640 C CA . ARG D 1 231 ? 3.768 9.124 -43.498 1.00 71.77 328 ARG D CA 1
ATOM 7641 C C . ARG D 1 231 ? 2.536 10.011 -43.609 1.00 74.44 328 ARG D C 1
ATOM 7642 O O . ARG D 1 231 ? 2.532 10.948 -44.415 1.00 79.56 328 ARG D O 1
ATOM 7650 N N . ALA D 1 232 ? 1.499 9.742 -42.820 1.00 67.45 329 ALA D N 1
ATOM 7651 C CA . ALA D 1 232 ? 0.327 10.601 -42.745 1.00 62.21 329 ALA D CA 1
ATOM 7652 C C . ALA D 1 232 ? 0.496 11.738 -41.746 1.00 75.07 329 ALA D C 1
ATOM 7653 O O . ALA D 1 232 ? -0.427 12.543 -41.583 1.00 64.96 329 ALA D O 1
ATOM 7655 N N . GLY D 1 233 ? 1.644 11.819 -41.075 1.00 72.74 330 GLY D N 1
ATOM 7656 C CA . GLY D 1 233 ? 1.873 12.863 -40.095 1.00 68.87 330 GLY D CA 1
ATOM 7657 C C . GLY D 1 233 ? 1.007 12.772 -38.861 1.00 69.31 330 GLY D C 1
ATOM 7658 O O . GLY D 1 233 ? 0.819 13.777 -38.172 1.00 77.83 330 GLY D O 1
ATOM 7659 N N . VAL D 1 234 ? 0.476 11.591 -38.559 1.00 69.95 331 VAL D N 1
ATOM 7660 C CA . VAL D 1 234 ? -0.437 11.389 -37.440 1.00 70.48 331 VAL D CA 1
ATOM 7661 C C . VAL D 1 234 ? 0.327 10.732 -36.299 1.00 75.12 331 VAL D C 1
ATOM 7662 O O . VAL D 1 234 ? 1.031 9.735 -36.504 1.00 72.54 331 VAL D O 1
ATOM 7666 N N . ALA D 1 235 ? 0.196 11.291 -35.098 1.00 70.01 332 ALA D N 1
ATOM 7667 C CA . ALA D 1 235 ? 0.839 10.718 -33.928 1.00 70.78 332 ALA D CA 1
ATOM 7668 C C . ALA D 1 235 ? 0.067 9.494 -33.442 1.00 69.01 332 ALA D C 1
ATOM 7669 O O . ALA D 1 235 ? -1.041 9.200 -33.896 1.00 75.67 332 ALA D O 1
ATOM 7671 N N . ILE D 1 236 ? 0.669 8.775 -32.496 1.00 60.23 333 ILE D N 1
ATOM 7672 C CA . ILE D 1 236 ? 0.134 7.508 -32.012 1.00 67.49 333 ILE D CA 1
ATOM 7673 C C . ILE D 1 236 ? 0.115 7.517 -30.491 1.00 65.89 333 ILE D C 1
ATOM 7674 O O . ILE D 1 236 ? 1.113 7.872 -29.853 1.00 60.76 333 ILE D O 1
ATOM 7679 N N . VAL D 1 237 ? -1.015 7.118 -29.916 1.00 54.97 334 VAL D N 1
ATOM 7680 C CA . VAL D 1 237 ? -1.148 6.916 -28.479 1.00 63.94 334 VAL D CA 1
ATOM 7681 C C . VAL D 1 237 ? -1.346 5.426 -28.238 1.00 67.78 334 VAL D C 1
ATOM 7682 O O . VAL D 1 237 ? -2.347 4.844 -28.675 1.00 65.85 334 VAL D O 1
ATOM 7686 N N . ALA D 1 238 ? -0.384 4.808 -27.557 1.00 65.83 335 ALA D N 1
ATOM 7687 C CA . ALA D 1 238 ? -0.460 3.390 -27.232 1.00 57.25 335 ALA D CA 1
ATOM 7688 C C . ALA D 1 238 ? -1.282 3.203 -25.963 1.00 63.33 335 ALA D C 1
ATOM 7689 O O . ALA D 1 238 ? -0.933 3.738 -24.905 1.00 60.38 335 ALA D O 1
ATOM 7691 N N . ASP D 1 239 ? -2.370 2.445 -26.065 1.00 56.25 336 ASP D N 1
ATOM 7692 C CA . ASP D 1 239 ? -3.289 2.222 -24.951 1.00 60.52 336 ASP D CA 1
ATOM 7693 C C . ASP D 1 239 ? -3.414 0.719 -24.718 1.00 71.74 336 ASP D C 1
ATOM 7694 O O . ASP D 1 239 ? -4.108 0.022 -25.465 1.00 67.21 336 ASP D O 1
ATOM 7699 N N . GLY D 1 240 ? -2.746 0.223 -23.678 1.00 68.33 337 GLY D N 1
ATOM 7700 C CA . GLY D 1 240 ? -2.823 -1.182 -23.333 1.00 66.66 337 GLY D CA 1
ATOM 7701 C C . GLY D 1 240 ? -1.474 -1.869 -23.285 1.00 64.28 337 GLY D C 1
ATOM 7702 O O . GLY D 1 240 ? -0.562 -1.520 -24.041 1.00 76.16 337 GLY D O 1
ATOM 7703 N N . GLY D 1 241 ? -1.336 -2.850 -22.396 1.00 74.12 338 GLY D N 1
ATOM 7704 C CA . GLY D 1 241 ? -0.106 -3.599 -22.261 1.00 78.98 338 GLY D CA 1
ATOM 7705 C C . GLY D 1 241 ? 0.982 -2.923 -21.458 1.00 74.20 338 GLY D C 1
ATOM 7706 O O . GLY D 1 241 ? 2.086 -3.475 -21.359 1.00 77.80 338 GLY D O 1
ATOM 7707 N N . ILE D 1 242 ? 0.715 -1.757 -20.879 1.00 68.07 339 ILE D N 1
ATOM 7708 C CA . ILE D 1 242 ? 1.715 -1.011 -20.123 1.00 77.70 339 ILE D CA 1
ATOM 7709 C C . ILE D 1 242 ? 1.653 -1.464 -18.669 1.00 77.05 339 ILE D C 1
ATOM 7710 O O . ILE D 1 242 ? 0.699 -1.152 -17.950 1.00 82.35 339 ILE D O 1
ATOM 7715 N N . ARG D 1 243 ? 2.671 -2.201 -18.233 1.00 64.26 340 ARG D N 1
ATOM 7716 C CA . ARG D 1 243 ? 2.780 -2.653 -16.851 1.00 78.88 340 ARG D CA 1
ATOM 7717 C C . ARG D 1 243 ? 3.855 -1.925 -16.063 1.00 88.05 340 ARG D C 1
ATOM 7718 O O . ARG D 1 243 ? 3.647 -1.614 -14.887 1.00 82.77 340 ARG D O 1
ATOM 7726 N N . PHE D 1 244 ? 5.002 -1.648 -16.678 1.00 79.13 341 PHE D N 1
ATOM 7727 C CA . PHE D 1 244 ? 6.112 -0.972 -16.023 1.00 78.46 341 PHE D CA 1
ATOM 7728 C C . PHE D 1 244 ? 6.552 0.212 -16.874 1.00 69.08 341 PHE D C 1
ATOM 7729 O O . PHE D 1 244 ? 6.001 0.477 -17.947 1.00 75.74 341 PHE D O 1
ATOM 7737 N N . SER D 1 245 ? 7.567 0.927 -16.383 1.00 68.09 342 SER D N 1
ATOM 7738 C CA . SER D 1 245 ? 8.131 2.030 -17.151 1.00 54.78 342 SER D CA 1
ATOM 7739 C C . SER D 1 245 ? 8.931 1.526 -18.345 1.00 59.87 342 SER D C 1
ATOM 7740 O O . SER D 1 245 ? 9.080 2.248 -19.339 1.00 62.09 342 SER D O 1
ATOM 7743 N N . GLY D 1 246 ? 9.453 0.299 -18.267 1.00 55.34 343 GLY D N 1
ATOM 7744 C CA . GLY D 1 246 ? 10.153 -0.271 -19.405 1.00 56.73 343 GLY D CA 1
ATOM 7745 C C . GLY D 1 246 ? 9.252 -0.489 -20.604 1.00 55.91 343 GLY D C 1
ATOM 7746 O O . GLY D 1 246 ? 9.696 -0.369 -21.749 1.00 49.32 343 GLY D O 1
ATOM 7747 N N . ASP D 1 247 ? 7.978 -0.814 -20.363 1.00 42.93 344 ASP D N 1
ATOM 7748 C CA . ASP D 1 247 ? 7.029 -0.949 -21.463 1.00 56.22 344 ASP D CA 1
ATOM 7749 C C . ASP D 1 247 ? 6.754 0.393 -22.129 1.00 62.11 344 ASP D C 1
ATOM 7750 O O . ASP D 1 247 ? 6.473 0.441 -23.332 1.00 52.80 344 ASP D O 1
ATOM 7755 N N . ILE D 1 248 ? 6.823 1.486 -21.367 1.00 59.02 345 ILE D N 1
ATOM 7756 C CA . ILE D 1 248 ? 6.665 2.811 -21.955 1.00 59.44 345 ILE D CA 1
ATOM 7757 C C . ILE D 1 248 ? 7.854 3.140 -22.848 1.00 57.01 345 ILE D C 1
ATOM 7758 O O . ILE D 1 248 ? 7.698 3.740 -23.919 1.00 57.63 345 ILE D O 1
ATOM 7763 N N . ALA D 1 249 ? 9.058 2.746 -22.428 1.00 52.97 346 ALA D N 1
ATOM 7764 C CA . ALA D 1 249 ? 10.237 2.961 -23.261 1.00 55.22 346 ALA D CA 1
ATOM 7765 C C . ALA D 1 249 ? 10.127 2.202 -24.576 1.00 56.63 346 ALA D C 1
ATOM 7766 O O . ALA D 1 249 ? 10.480 2.728 -25.637 1.00 61.97 346 ALA D O 1
ATOM 7768 N N . LYS D 1 250 ? 9.630 0.964 -24.528 1.00 47.52 347 LYS D N 1
ATOM 7769 C CA . LYS D 1 250 ? 9.507 0.169 -25.745 1.00 53.42 347 LYS D CA 1
ATOM 7770 C C . LYS D 1 250 ? 8.411 0.712 -26.653 1.00 54.45 347 LYS D C 1
ATOM 7771 O O . LYS D 1 250 ? 8.581 0.762 -27.877 1.00 43.03 347 LYS D O 1
ATOM 7777 N N . ALA D 1 251 ? 7.279 1.120 -26.074 1.00 42.29 348 ALA D N 1
ATOM 7778 C CA . ALA D 1 251 ? 6.189 1.661 -26.880 1.00 53.46 348 ALA D CA 1
ATOM 7779 C C . ALA D 1 251 ? 6.611 2.942 -27.589 1.00 55.17 348 ALA D C 1
ATOM 7780 O O . ALA D 1 251 ? 6.315 3.130 -28.775 1.00 48.91 348 ALA D O 1
ATOM 7782 N N . ILE D 1 252 ? 7.310 3.830 -26.881 1.00 60.00 349 ILE D N 1
ATOM 7783 C CA . ILE D 1 252 ? 7.780 5.066 -27.497 1.00 51.54 349 ILE D CA 1
ATOM 7784 C C . ILE D 1 252 ? 8.868 4.771 -28.523 1.00 52.26 349 ILE D C 1
ATOM 7785 O O . ILE D 1 252 ? 8.893 5.363 -29.609 1.00 66.14 349 ILE D O 1
ATOM 7790 N N . ALA D 1 253 ? 9.778 3.846 -28.204 1.00 48.87 350 ALA D N 1
ATOM 7791 C CA . ALA D 1 253 ? 10.831 3.491 -29.150 1.00 56.08 350 ALA D CA 1
ATOM 7792 C C . ALA D 1 253 ? 10.270 2.802 -30.388 1.00 60.42 350 ALA D C 1
ATOM 7793 O O . ALA D 1 253 ? 10.883 2.863 -31.460 1.00 59.69 350 ALA D O 1
ATOM 7795 N N . ALA D 1 254 ? 9.117 2.143 -30.263 1.00 51.26 351 ALA D N 1
ATOM 7796 C CA . ALA D 1 254 ? 8.498 1.506 -31.417 1.00 49.77 351 ALA D CA 1
ATOM 7797 C C . ALA D 1 254 ? 7.904 2.522 -32.384 1.00 70.69 351 ALA D C 1
ATOM 7798 O O . ALA D 1 254 ? 7.719 2.202 -33.564 1.00 75.66 351 ALA D O 1
ATOM 7800 N N . GLY D 1 255 ? 7.604 3.733 -31.918 1.00 51.92 352 GLY D N 1
ATOM 7801 C CA . GLY D 1 255 ? 7.067 4.758 -32.789 1.00 63.02 352 GLY D CA 1
ATOM 7802 C C . GLY D 1 255 ? 5.939 5.566 -32.181 1.00 52.41 352 GLY D C 1
ATOM 7803 O O . GLY D 1 255 ? 5.517 6.574 -32.755 1.00 70.44 352 GLY D O 1
ATOM 7804 N N . SER D 1 256 ? 5.439 5.134 -31.026 1.00 47.89 353 SER D N 1
ATOM 7805 C CA . SER D 1 256 ? 4.371 5.863 -30.357 1.00 60.96 353 SER D CA 1
ATOM 7806 C C . SER D 1 256 ? 4.887 7.192 -29.819 1.00 57.81 353 SER D C 1
ATOM 7807 O O . SER D 1 256 ? 5.988 7.274 -29.268 1.00 61.52 353 SER D O 1
ATOM 7810 N N . ALA D 1 257 ? 4.082 8.238 -29.985 1.00 60.42 354 ALA D N 1
ATOM 7811 C CA . ALA D 1 257 ? 4.393 9.552 -29.442 1.00 63.87 354 ALA D CA 1
ATOM 7812 C C . ALA D 1 257 ? 3.937 9.719 -28.000 1.00 66.28 354 ALA D C 1
ATOM 7813 O O . ALA D 1 257 ? 4.388 10.651 -27.326 1.00 67.00 354 ALA D O 1
ATOM 7815 N N . CYS D 1 258 ? 3.066 8.840 -27.513 1.00 59.79 355 CYS D N 1
ATOM 7816 C CA . CYS D 1 258 ? 2.515 8.954 -26.171 1.00 58.77 355 CYS D CA 1
ATOM 7817 C C . CYS D 1 258 ? 1.892 7.619 -25.796 1.00 64.33 355 CYS D C 1
ATOM 7818 O O . CYS D 1 258 ? 1.496 6.835 -26.662 1.00 55.96 355 CYS D O 1
ATOM 7821 N N . VAL D 1 259 ? 1.813 7.368 -24.492 1.00 52.67 356 VAL D N 1
ATOM 7822 C CA . VAL D 1 259 ? 1.194 6.160 -23.962 1.00 59.69 356 VAL D CA 1
ATOM 7823 C C . VAL D 1 259 ? 0.034 6.563 -23.063 1.00 58.29 356 VAL D C 1
ATOM 7824 O O . VAL D 1 259 ? 0.094 7.5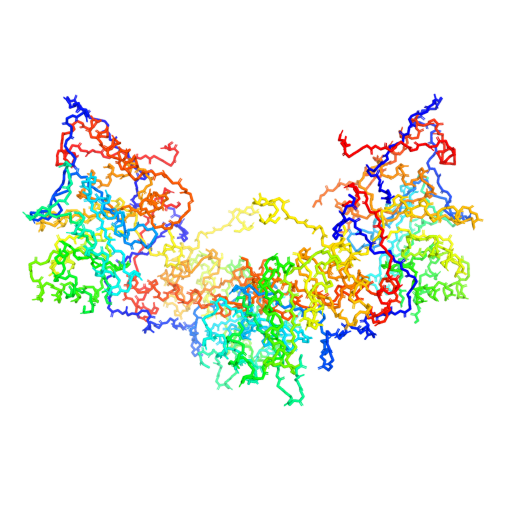89 -22.377 1.00 62.20 356 VAL D O 1
ATOM 7828 N N . MET D 1 260 ? -1.026 5.761 -23.080 1.00 59.48 357 MET D N 1
ATOM 7829 C CA . MET D 1 260 ? -2.192 5.979 -22.235 1.00 66.89 357 MET D CA 1
ATOM 7830 C C . MET D 1 260 ? -2.194 4.949 -21.115 1.00 67.29 357 MET D C 1
ATOM 7831 O O . MET D 1 260 ? -2.125 3.743 -21.374 1.00 70.32 357 MET D O 1
ATOM 7836 N N . ILE D 1 261 ? -2.275 5.428 -19.877 1.00 73.61 358 ILE D N 1
ATOM 7837 C CA . ILE D 1 261 ? -2.169 4.586 -18.692 1.00 82.16 358 ILE D CA 1
ATOM 7838 C C . ILE D 1 261 ? -3.396 4.811 -17.821 1.00 78.95 358 ILE D C 1
ATOM 7839 O O . ILE D 1 261 ? -3.847 5.949 -17.650 1.00 84.71 358 ILE D O 1
ATOM 7844 N N . GLY D 1 262 ? -3.940 3.724 -17.277 1.00 75.83 359 GLY D N 1
ATOM 7845 C CA . GLY D 1 262 ? -5.114 3.817 -16.432 1.00 88.53 359 GLY D CA 1
ATOM 7846 C C . GLY D 1 262 ? -4.996 3.083 -15.112 1.00 95.44 359 GLY D C 1
ATOM 7847 O O . GLY D 1 262 ? -5.134 3.691 -14.045 1.00 94.52 359 GLY D O 1
ATOM 7848 N N . SER D 1 263 ? -4.739 1.773 -15.170 1.00 96.98 360 SER D N 1
ATOM 7849 C CA . SER D 1 263 ? -4.738 0.962 -13.956 1.00 93.84 360 SER D CA 1
ATOM 7850 C C . SER D 1 263 ? -3.605 1.346 -13.011 1.00 88.31 360 SER D C 1
ATOM 7851 O O . SER D 1 263 ? -3.763 1.253 -11.789 1.00 83.84 360 SER D O 1
ATOM 7854 N N . LEU D 1 264 ? -2.465 1.778 -13.547 1.00 79.81 361 LEU D N 1
ATOM 7855 C CA . LEU D 1 264 ? -1.327 2.151 -12.716 1.00 85.13 361 LEU D CA 1
ATOM 7856 C C . LEU D 1 264 ? -1.483 3.523 -12.073 1.00 84.19 361 LEU D C 1
ATOM 7857 O O . LEU D 1 264 ? -0.611 3.927 -11.295 1.00 81.65 361 LEU D O 1
ATOM 7862 N N . LEU D 1 265 ? -2.565 4.245 -12.373 1.00 90.93 362 LEU D N 1
ATOM 7863 C CA . LEU D 1 265 ? -2.860 5.528 -11.744 1.00 90.96 362 LEU D CA 1
ATOM 7864 C C . LEU D 1 265 ? -4.157 5.478 -10.942 1.00 93.85 362 LEU D C 1
ATOM 7865 O O . LEU D 1 265 ? -4.787 6.518 -10.722 1.00 103.31 362 LEU D O 1
ATOM 7870 N N . ALA D 1 266 ? -4.565 4.291 -10.495 1.00 91.27 363 ALA D N 1
ATOM 7871 C CA . ALA D 1 266 ? -5.871 4.084 -9.879 1.00 99.23 363 ALA D CA 1
ATOM 7872 C C . ALA D 1 266 ? -5.858 4.209 -8.361 1.00 100.14 363 ALA D C 1
ATOM 7873 O O . ALA D 1 266 ? -6.748 4.848 -7.793 1.00 102.76 363 ALA D O 1
ATOM 7875 N N . GLY D 1 267 ? -4.882 3.611 -7.685 1.00 88.15 364 GLY D N 1
ATOM 7876 C CA . GLY D 1 267 ? -4.870 3.634 -6.235 1.00 105.28 364 GLY D CA 1
ATOM 7877 C C . GLY D 1 267 ? -4.155 4.829 -5.639 1.00 104.16 364 GLY D C 1
ATOM 7878 O O . GLY D 1 267 ? -3.414 4.688 -4.664 1.00 105.75 364 GLY D O 1
ATOM 7879 N N . THR D 1 268 ? -4.378 6.013 -6.197 1.00 99.05 365 THR D N 1
ATOM 7880 C CA . THR D 1 268 ? -3.673 7.217 -5.782 1.00 105.49 365 THR D CA 1
ATOM 7881 C C . THR D 1 268 ? -4.587 8.125 -4.969 1.00 108.07 365 THR D C 1
ATOM 7882 O O . THR D 1 268 ? -5.789 7.883 -4.828 1.00 108.18 365 THR D O 1
ATOM 7886 N N . ASP D 1 269 ? -3.988 9.190 -4.428 1.00 108.41 366 ASP D N 1
ATOM 7887 C CA . ASP D 1 269 ? -4.762 10.190 -3.698 1.00 107.31 366 ASP D CA 1
ATOM 7888 C C . ASP D 1 269 ? -5.663 10.978 -4.640 1.00 106.25 366 ASP D C 1
ATOM 7889 O O . ASP D 1 269 ? -6.868 11.110 -4.399 1.00 105.83 366 ASP D O 1
ATOM 7894 N N . GLU D 1 270 ? -5.089 11.512 -5.720 1.00 105.23 367 GLU D N 1
ATOM 7895 C CA . GLU D 1 270 ? -5.852 12.338 -6.649 1.00 106.19 367 GLU D CA 1
ATOM 7896 C C . GLU D 1 270 ? -6.904 11.540 -7.405 1.00 101.15 367 GLU D C 1
ATOM 7897 O O . GLU D 1 270 ? -7.809 12.136 -7.999 1.00 97.07 367 GLU D O 1
ATOM 7903 N N . SER D 1 271 ? -6.809 10.214 -7.399 1.00 103.86 368 SER D N 1
ATOM 7904 C CA . SER D 1 271 ? -7.866 9.394 -7.962 1.00 99.13 368 SER D CA 1
ATOM 7905 C C . SER D 1 271 ? -9.054 9.339 -7.002 1.00 105.79 368 SER D C 1
ATOM 7906 O O . SER D 1 271 ? -8.874 9.362 -5.781 1.00 108.75 368 SER D O 1
ATOM 7909 N N . PRO D 1 272 ? -10.285 9.275 -7.531 1.00 103.37 369 PRO D N 1
ATOM 7910 C CA . PRO D 1 272 ? -11.483 9.245 -6.685 1.00 98.66 369 PRO D CA 1
ATOM 7911 C C . PRO D 1 272 ? -11.581 7.976 -5.842 1.00 102.13 369 PRO D C 1
ATOM 7912 O O . PRO D 1 272 ? -11.912 8.073 -4.660 1.00 103.28 369 PRO D O 1
ATOM 7916 N N . PRO D 1 324 ? -5.898 -1.518 -3.439 1.00 104.48 421 PRO D N 1
ATOM 7917 C CA . PRO D 1 324 ? -4.499 -1.099 -3.559 1.00 98.14 421 PRO D CA 1
ATOM 7918 C C . PRO D 1 324 ? -4.325 0.412 -3.407 1.00 100.96 421 PRO D C 1
ATOM 7919 O O . PRO D 1 324 ? -5.269 1.163 -3.649 1.00 104.03 421 PRO D O 1
ATOM 7923 N N . TYR D 1 325 ? -3.132 0.851 -3.013 1.00 88.42 422 TYR D N 1
ATOM 7924 C CA . TYR D 1 325 ? -2.878 2.263 -2.758 1.00 97.51 422 TYR D CA 1
ATOM 7925 C C . TYR D 1 325 ? -1.510 2.637 -3.305 1.00 101.60 422 TYR D C 1
ATOM 7926 O O . TYR D 1 325 ? -0.519 1.966 -3.007 1.00 102.39 422 TYR D O 1
ATOM 7935 N N . LYS D 1 326 ? -1.458 3.710 -4.095 1.00 100.03 423 LYS D N 1
ATOM 7936 C CA . LYS D 1 326 ? -0.241 4.120 -4.786 1.00 102.32 423 LYS D CA 1
ATOM 7937 C C . LYS D 1 326 ? 0.493 5.274 -4.127 1.00 98.91 423 LYS D C 1
ATOM 7938 O O . LYS D 1 326 ? 1.721 5.296 -4.154 1.00 93.82 423 LYS D O 1
ATOM 7944 N N . GLY D 1 327 ? -0.223 6.225 -3.539 1.00 96.32 424 GLY D N 1
ATOM 7945 C CA . GLY D 1 327 ? 0.376 7.431 -3.021 1.00 97.68 424 GLY D CA 1
ATOM 7946 C C . GLY D 1 327 ? 0.130 8.614 -3.937 1.00 99.56 424 GLY D C 1
ATOM 7947 O O . GLY D 1 327 ? -0.877 8.674 -4.651 1.00 94.50 424 GLY D O 1
ATOM 7948 N N . PRO D 1 328 ? 1.047 9.577 -3.941 1.00 91.52 425 PRO D N 1
ATOM 7949 C CA . PRO D 1 328 ? 0.859 10.766 -4.776 1.00 94.69 425 PRO D CA 1
ATOM 7950 C C . PRO D 1 328 ? 1.099 10.480 -6.250 1.00 94.93 425 PRO D C 1
ATOM 7951 O O . PRO D 1 328 ? 1.888 9.610 -6.626 1.00 85.86 425 PRO D O 1
ATOM 7955 N N . ILE D 1 329 ? 0.399 11.247 -7.087 1.00 96.35 426 ILE D N 1
ATOM 7956 C CA . ILE D 1 329 ? 0.502 11.072 -8.533 1.00 85.24 426 ILE D CA 1
ATOM 7957 C C . ILE D 1 329 ? 1.884 11.480 -9.030 1.00 85.52 426 ILE D C 1
ATOM 7958 O O . ILE D 1 329 ? 2.480 10.800 -9.876 1.00 85.35 426 ILE D O 1
ATOM 7963 N N . ALA D 1 330 ? 2.421 12.587 -8.510 1.00 79.65 427 ALA D N 1
ATOM 7964 C CA . ALA D 1 330 ? 3.718 13.075 -8.965 1.00 69.84 427 ALA D CA 1
ATOM 7965 C C . ALA D 1 330 ? 4.844 12.092 -8.675 1.00 74.26 427 ALA D C 1
ATOM 7966 O O . ALA D 1 330 ? 5.873 12.129 -9.358 1.00 75.45 427 ALA D O 1
ATOM 7968 N N . SER D 1 331 ? 4.677 11.219 -7.679 1.00 83.89 428 SER D N 1
ATOM 7969 C CA . SER D 1 331 ? 5.685 10.200 -7.404 1.00 86.68 428 SER D CA 1
ATOM 7970 C C . SER D 1 331 ? 5.631 9.073 -8.425 1.00 80.41 428 SER D C 1
ATOM 7971 O O . SER D 1 331 ? 6.674 8.551 -8.834 1.00 80.33 428 SER D O 1
ATOM 7974 N N . VAL D 1 332 ? 4.428 8.679 -8.840 1.00 74.26 429 VAL D N 1
ATOM 7975 C CA . VAL D 1 332 ? 4.300 7.636 -9.850 1.00 81.72 429 VAL D CA 1
ATOM 7976 C C . VAL D 1 332 ? 4.869 8.117 -11.182 1.00 80.03 429 VAL D C 1
ATOM 7977 O O . VAL D 1 332 ? 5.751 7.475 -11.765 1.00 74.85 429 VAL D O 1
ATOM 7981 N N . LEU D 1 333 ? 4.405 9.277 -11.658 1.00 75.40 430 LEU D N 1
ATOM 7982 C CA . LEU D 1 333 ? 4.860 9.802 -12.943 1.00 66.95 430 LEU D CA 1
ATOM 7983 C C . LEU D 1 333 ? 6.360 10.081 -12.958 1.00 77.22 430 LEU D C 1
ATOM 7984 O O . LEU D 1 333 ? 7.007 9.900 -13.997 1.00 78.00 430 LEU D O 1
ATOM 7989 N N . HIS D 1 334 ? 6.930 10.533 -11.836 1.00 64.03 431 HIS D N 1
ATOM 7990 C CA . HIS D 1 334 ? 8.373 10.753 -11.788 1.00 66.59 431 HIS D CA 1
ATOM 7991 C C . HIS D 1 334 ? 9.135 9.444 -11.918 1.00 60.40 431 HIS D C 1
ATOM 7992 O O . HIS D 1 334 ? 10.235 9.417 -12.484 1.00 66.48 431 HIS D O 1
ATOM 7999 N N . GLN D 1 335 ? 8.566 8.353 -11.404 1.00 59.22 432 GLN D N 1
ATOM 8000 C CA . GLN D 1 335 ? 9.188 7.046 -11.570 1.00 67.51 432 GLN D CA 1
ATOM 8001 C C . GLN D 1 335 ? 9.155 6.604 -13.030 1.00 74.65 432 GLN D C 1
ATOM 8002 O O . GLN D 1 335 ? 10.121 6.012 -13.525 1.00 67.57 432 GLN D O 1
ATOM 8008 N N . MET D 1 336 ? 8.054 6.886 -13.736 1.00 64.03 433 MET D N 1
ATOM 8009 C CA . MET D 1 336 ? 7.993 6.597 -15.167 1.00 56.92 433 MET D CA 1
ATOM 8010 C C . MET D 1 336 ? 8.917 7.520 -15.954 1.00 66.92 433 MET D C 1
ATOM 8011 O O . MET D 1 336 ? 9.647 7.071 -16.846 1.00 61.66 433 MET D O 1
ATOM 8016 N N . SER D 1 337 ? 8.890 8.819 -15.644 1.00 61.63 434 SER D N 1
ATOM 8017 C CA . SER D 1 337 ? 9.755 9.766 -16.342 1.00 54.04 434 SER D CA 1
ATOM 8018 C C . SER D 1 337 ? 11.222 9.405 -16.155 1.00 64.17 434 SER D C 1
ATOM 8019 O O . SER D 1 337 ? 11.999 9.395 -17.118 1.00 55.50 434 SER D O 1
ATOM 8022 N N . GLY D 1 338 ? 11.615 9.093 -14.918 1.00 63.33 435 GLY D N 1
ATOM 8023 C CA . GLY D 1 338 ? 12.989 8.690 -14.671 1.00 57.66 435 GLY D CA 1
ATOM 8024 C C . GLY D 1 338 ? 13.347 7.383 -15.355 1.00 57.37 435 GLY D C 1
ATOM 8025 O O . GLY D 1 338 ? 14.449 7.233 -15.889 1.00 63.04 435 GLY D O 1
ATOM 8026 N N . GLY D 1 339 ? 12.422 6.421 -15.347 1.00 51.10 436 GLY D N 1
ATOM 8027 C CA . GLY D 1 339 ? 12.675 5.166 -16.037 1.00 50.55 436 GLY D CA 1
ATOM 8028 C C . GLY D 1 339 ? 12.797 5.342 -17.538 1.00 59.65 436 GLY D C 1
ATOM 8029 O O . GLY D 1 339 ? 13.648 4.718 -18.179 1.00 58.92 436 GLY D O 1
ATOM 8030 N N . LEU D 1 340 ? 11.951 6.195 -18.120 1.00 57.05 437 LEU D N 1
ATOM 8031 C CA . LEU D 1 340 ? 12.046 6.470 -19.549 1.00 44.85 437 LEU D CA 1
ATOM 8032 C C . LEU D 1 340 ? 13.331 7.219 -19.884 1.00 46.57 437 LEU D C 1
ATOM 8033 O O . LEU D 1 340 ? 13.944 6.976 -20.930 1.00 51.41 437 LEU D O 1
ATOM 8038 N N . LYS D 1 341 ? 13.760 8.127 -19.004 1.00 63.38 438 LYS D N 1
ATOM 8039 C CA . LYS D 1 341 ? 14.986 8.877 -19.254 1.00 53.27 438 LYS D CA 1
ATOM 8040 C C . LYS D 1 341 ? 16.212 7.976 -19.186 1.00 55.17 438 LYS D C 1
ATOM 8041 O O . LYS D 1 341 ? 17.146 8.127 -19.982 1.00 57.98 438 LYS D O 1
ATOM 8047 N N . SER D 1 342 ? 16.229 7.030 -18.244 1.00 54.20 439 SER D N 1
ATOM 8048 C CA . SER D 1 342 ? 17.390 6.160 -18.095 1.00 57.84 439 SER D CA 1
ATOM 8049 C C . SER D 1 342 ? 17.519 5.187 -19.260 1.00 56.98 439 SER D C 1
ATOM 8050 O O . SER D 1 342 ? 18.637 4.821 -19.639 1.00 62.14 439 SER D O 1
ATOM 8053 N N . SER D 1 343 ? 16.394 4.755 -19.835 1.00 51.86 440 SER D N 1
ATOM 8054 C CA . SER D 1 343 ? 16.458 3.865 -20.989 1.00 60.76 440 SER D CA 1
ATOM 8055 C C . SER D 1 343 ? 16.985 4.597 -22.217 1.00 59.69 440 SER D C 1
ATOM 8056 O O . SER D 1 343 ? 17.704 4.012 -23.036 1.00 53.74 440 SER D O 1
ATOM 8059 N N . MET D 1 344 ? 16.634 5.876 -22.360 1.00 50.35 441 MET D N 1
ATOM 8060 C CA . MET D 1 344 ? 17.171 6.675 -23.454 1.00 49.67 441 MET D CA 1
ATOM 8061 C C . MET D 1 344 ? 18.674 6.878 -23.317 1.00 58.02 441 MET D C 1
ATOM 8062 O O . MET D 1 344 ? 19.385 6.929 -24.328 1.00 55.66 441 MET D O 1
ATOM 8067 N N . GLY D 1 345 ? 19.173 6.999 -22.085 1.00 49.60 442 GLY D N 1
ATOM 8068 C CA . GLY D 1 345 ? 20.608 7.077 -21.885 1.00 42.70 442 GLY D CA 1
ATOM 8069 C C . GLY D 1 345 ? 21.323 5.788 -22.231 1.00 55.44 442 GLY D C 1
ATOM 8070 O O . GLY D 1 345 ? 22.512 5.803 -22.561 1.00 55.06 442 GLY D O 1
ATOM 8071 N N . TYR D 1 346 ? 20.616 4.657 -22.161 1.00 59.76 443 TYR D N 1
ATOM 8072 C CA . TYR D 1 346 ? 21.210 3.387 -22.563 1.00 58.11 443 TYR D CA 1
ATOM 8073 C C . TYR D 1 346 ? 21.422 3.328 -24.071 1.00 54.04 443 TYR D C 1
ATOM 8074 O O . TYR D 1 346 ? 22.410 2.755 -24.543 1.00 51.38 443 TYR D O 1
ATOM 8083 N N . VAL D 1 347 ? 20.502 3.912 -24.845 1.00 54.33 444 VAL D N 1
ATOM 8084 C CA . VAL D 1 347 ? 20.633 3.914 -26.301 1.00 63.18 444 VAL D CA 1
ATOM 8085 C C . VAL D 1 347 ? 21.347 5.153 -26.823 1.00 61.62 444 VAL D C 1
ATOM 8086 O O . VAL D 1 347 ? 21.647 5.221 -28.025 1.00 58.26 444 VAL D O 1
ATOM 8090 N N . GLY D 1 348 ? 21.631 6.130 -25.965 1.00 62.94 445 GLY D N 1
ATOM 8091 C CA . GLY D 1 348 ? 22.346 7.323 -26.374 1.00 54.39 445 GLY D CA 1
ATOM 8092 C C . GLY D 1 348 ? 21.480 8.340 -27.088 1.00 60.27 445 GLY D C 1
ATOM 8093 O O . GLY D 1 348 ? 21.866 8.864 -28.137 1.00 58.06 445 GLY D O 1
ATOM 8094 N N . ALA D 1 349 ? 20.310 8.635 -26.527 1.00 52.58 446 ALA D N 1
ATOM 8095 C CA . ALA D 1 349 ? 19.360 9.564 -27.123 1.00 65.54 446 ALA D CA 1
ATOM 8096 C C . A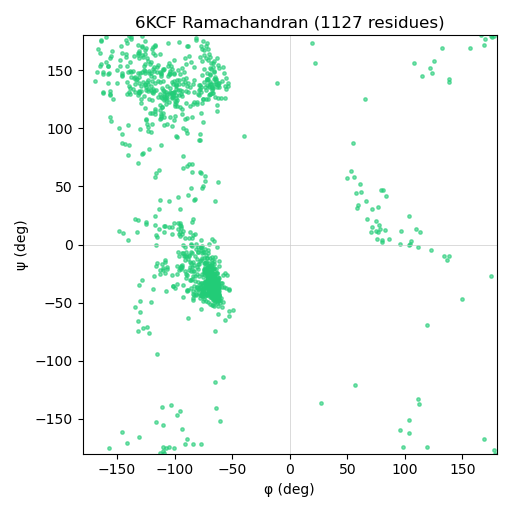LA D 1 349 ? 19.058 10.686 -26.142 1.00 60.62 446 ALA D C 1
ATOM 8097 O O . ALA D 1 349 ? 18.776 10.430 -24.967 1.00 60.78 446 ALA D O 1
ATOM 8099 N N . SER D 1 350 ? 19.110 11.926 -26.628 1.00 69.02 447 SER D N 1
ATOM 8100 C CA . SER D 1 350 ? 18.799 13.083 -25.800 1.00 69.71 447 SER D CA 1
ATOM 8101 C C . SER D 1 350 ? 17.352 13.534 -25.929 1.00 64.81 447 SER D C 1
ATOM 8102 O O . SER D 1 350 ? 16.860 14.245 -25.046 1.00 64.85 447 SER D O 1
ATOM 8105 N N . ASN D 1 351 ? 16.662 13.141 -26.999 1.00 59.63 448 ASN D N 1
ATOM 8106 C CA . ASN D 1 351 ? 15.256 13.468 -27.187 1.00 63.52 448 ASN D CA 1
ATOM 8107 C C . ASN D 1 351 ? 14.541 12.249 -27.757 1.00 64.44 448 ASN D C 1
ATOM 8108 O O . ASN D 1 351 ? 15.147 11.200 -27.994 1.00 62.77 448 ASN D O 1
ATOM 8113 N N . ILE D 1 352 ? 13.234 12.394 -27.979 1.00 66.98 449 ILE D N 1
ATOM 8114 C CA . ILE D 1 352 ? 12.432 11.270 -28.451 1.00 60.03 449 ILE D CA 1
ATOM 8115 C C . ILE D 1 352 ? 12.653 11.013 -29.939 1.00 68.70 449 ILE D C 1
ATOM 8116 O O . ILE D 1 352 ? 12.614 9.859 -30.384 1.00 68.89 449 ILE D O 1
ATOM 8121 N N . GLU D 1 353 ? 12.897 12.064 -30.728 1.00 69.55 450 GLU D N 1
ATOM 8122 C CA . GLU D 1 353 ? 13.107 11.881 -32.163 1.00 62.67 450 GLU D CA 1
ATOM 8123 C C . GLU D 1 353 ? 14.290 10.958 -32.432 1.00 63.62 450 GLU D C 1
ATOM 8124 O O . GLU D 1 353 ? 14.161 9.958 -33.147 1.00 67.70 450 GLU D O 1
ATOM 8130 N N . GLU D 1 354 ? 15.454 11.273 -31.859 1.00 60.80 451 GLU D N 1
ATOM 8131 C CA . GLU D 1 354 ? 16.607 10.397 -32.028 1.00 63.95 451 GLU D CA 1
ATOM 8132 C C . GLU D 1 354 ? 16.457 9.096 -31.251 1.00 60.80 451 GLU D C 1
ATOM 8133 O O . GLU D 1 354 ? 17.147 8.121 -31.564 1.00 54.72 451 GLU D O 1
ATOM 8139 N N . PHE D 1 355 ? 15.572 9.060 -30.251 1.00 57.44 452 PHE D N 1
ATOM 8140 C CA . PHE D 1 355 ? 15.297 7.807 -29.554 1.00 60.32 452 PHE D CA 1
ATOM 8141 C C . PHE D 1 355 ? 14.688 6.783 -30.501 1.00 60.12 452 PHE D C 1
ATOM 8142 O O . PHE D 1 355 ? 15.103 5.619 -30.522 1.00 60.16 452 PHE D O 1
ATOM 8150 N N . GLN D 1 356 ? 13.712 7.202 -31.304 1.00 59.96 453 GLN D N 1
ATOM 8151 C CA . GLN D 1 356 ? 13.092 6.317 -32.279 1.00 63.83 453 GLN D CA 1
ATOM 8152 C C . GLN D 1 356 ? 13.966 6.074 -33.503 1.00 62.55 453 GLN D C 1
ATOM 8153 O O . GLN D 1 356 ? 13.658 5.172 -34.291 1.00 66.26 453 GLN D O 1
ATOM 8159 N N . LYS D 1 357 ? 15.044 6.840 -33.679 1.00 55.46 454 LYS D N 1
ATOM 8160 C CA . LYS D 1 357 ? 15.912 6.677 -34.838 1.00 59.18 454 LYS D CA 1
ATOM 8161 C C . LYS D 1 357 ? 17.040 5.681 -34.604 1.00 60.56 454 LYS D C 1
ATOM 8162 O O . LYS D 1 357 ? 17.503 5.049 -35.561 1.00 75.12 454 LYS D O 1
ATOM 8168 N N . LYS D 1 358 ? 17.496 5.522 -33.363 1.00 62.83 455 LYS D N 1
ATOM 8169 C CA . LYS D 1 358 ? 18.593 4.613 -33.064 1.00 66.24 455 LYS D CA 1
ATOM 8170 C C . LYS D 1 358 ? 18.192 3.450 -32.169 1.00 57.11 455 LYS D C 1
ATOM 8171 O O . LYS D 1 358 ? 19.044 2.611 -31.855 1.00 62.15 455 LYS D O 1
ATOM 8177 N N . ALA D 1 359 ? 16.929 3.368 -31.754 1.00 48.65 456 ALA D N 1
ATOM 8178 C CA . ALA D 1 359 ? 16.482 2.251 -30.934 1.00 45.09 456 ALA D CA 1
ATOM 8179 C C . ALA D 1 359 ? 16.505 0.958 -31.739 1.00 51.58 456 ALA D C 1
ATOM 8180 O O . ALA D 1 359 ? 16.057 0.919 -32.888 1.00 64.36 456 ALA D O 1
ATOM 8182 N N . ASN D 1 360 ? 17.030 -0.102 -31.130 1.00 63.17 457 ASN D N 1
ATOM 8183 C CA . ASN D 1 360 ? 17.093 -1.418 -31.749 1.00 43.75 457 ASN D CA 1
ATOM 8184 C C . ASN D 1 360 ? 16.549 -2.446 -30.772 1.00 49.78 457 ASN D C 1
ATOM 8185 O O . ASN D 1 360 ? 16.944 -2.465 -29.601 1.00 60.86 457 ASN D O 1
ATOM 8190 N N . PHE D 1 361 ? 15.646 -3.295 -31.252 1.00 53.99 458 PHE D N 1
ATOM 8191 C CA . PHE D 1 361 ? 15.021 -4.326 -30.436 1.00 49.41 458 PHE D CA 1
ATOM 8192 C C . PHE D 1 361 ? 15.761 -5.643 -30.615 1.00 50.88 458 PHE D C 1
ATOM 8193 O O . PHE D 1 361 ? 15.981 -6.089 -31.745 1.00 57.30 458 PHE D O 1
ATOM 8201 N N . ILE D 1 362 ? 16.147 -6.258 -29.501 1.00 53.14 459 ILE D N 1
ATOM 8202 C CA . ILE D 1 362 ? 16.699 -7.607 -29.496 1.00 53.75 459 ILE D CA 1
ATOM 8203 C C . ILE D 1 362 ? 15.587 -8.567 -29.106 1.00 50.89 459 ILE D C 1
ATOM 8204 O O . ILE D 1 362 ? 14.908 -8.364 -28.091 1.00 60.37 459 ILE D O 1
ATOM 8209 N N . ARG D 1 363 ? 15.392 -9.609 -29.908 1.00 50.65 460 ARG D N 1
ATOM 8210 C CA . ARG D 1 363 ? 14.358 -10.596 -29.631 1.00 59.85 460 ARG D CA 1
ATOM 8211 C C . ARG D 1 363 ? 14.882 -11.611 -28.622 1.00 55.05 460 ARG D C 1
ATOM 8212 O O . ARG D 1 363 ? 15.906 -12.259 -28.860 1.00 59.14 460 ARG D O 1
ATOM 8220 N N . VAL D 1 364 ? 14.183 -11.751 -27.501 1.00 48.80 461 VAL D N 1
ATOM 8221 C CA . VAL D 1 364 ? 14.621 -12.619 -26.422 1.00 59.28 461 VAL D CA 1
ATOM 8222 C C . VAL D 1 364 ? 13.845 -13.928 -26.476 1.00 59.98 461 VAL D C 1
ATOM 8223 O O . VAL D 1 364 ? 12.754 -14.021 -27.046 1.00 66.79 461 VAL D O 1
ATOM 8227 N N . SER D 1 365 ? 14.420 -14.961 -25.867 1.00 70.63 462 SER D N 1
ATOM 8228 C CA . SER D 1 365 ? 13.817 -16.283 -25.854 1.00 67.94 462 SER D CA 1
ATOM 8229 C C . SER D 1 365 ? 12.745 -16.368 -24.769 1.00 63.58 462 SER D C 1
ATOM 8230 O O . SER D 1 365 ? 12.511 -15.424 -24.009 1.00 60.72 462 SER D O 1
ATOM 8233 N N . VAL D 1 366 ? 12.085 -17.527 -24.697 1.00 71.23 463 VAL D N 1
ATOM 8234 C CA . VAL D 1 366 ? 11.046 -17.735 -23.693 1.00 77.85 463 VAL D CA 1
ATOM 8235 C C . VAL D 1 366 ? 11.629 -17.653 -22.290 1.00 79.85 463 VAL D C 1
ATOM 8236 O O . VAL D 1 366 ? 10.963 -17.188 -21.356 1.00 86.07 463 VAL D O 1
ATOM 8240 N N . ALA D 1 367 ? 12.880 -18.079 -22.118 1.00 94.89 464 ALA D N 1
ATOM 8241 C CA . ALA D 1 367 ? 13.551 -17.984 -20.827 1.00 74.81 464 ALA D CA 1
ATOM 8242 C C . ALA D 1 367 ? 13.940 -16.544 -20.517 1.00 78.75 464 ALA D C 1
ATOM 8243 O O . ALA D 1 367 ? 15.111 -16.255 -20.251 1.00 87.61 464 ALA D O 1
ATOM 8245 N N . GLY D 1 368 ? 12.968 -15.635 -20.552 1.00 92.62 465 GLY D N 1
ATOM 8246 C CA . GLY D 1 368 ? 13.213 -14.245 -20.226 1.00 82.35 465 GLY D CA 1
ATOM 8247 C C . GLY D 1 368 ? 12.813 -13.914 -18.804 1.00 97.95 465 GLY D C 1
ATOM 8248 O O . GLY D 1 368 ? 11.653 -13.588 -18.537 1.00 94.72 465 GLY D O 1
ATOM 8249 N N . LEU D 1 369 ? 13.767 -14.000 -17.883 1.00 99.40 466 LEU D N 1
ATOM 8250 C CA . LEU D 1 369 ? 13.497 -13.748 -16.473 1.00 88.18 466 LEU D CA 1
ATOM 8251 C C . LEU D 1 369 ? 14.613 -12.921 -15.843 1.00 82.14 466 LEU D C 1
ATOM 8252 O O . LEU D 1 369 ? 15.769 -13.002 -16.258 1.00 79.80 466 LEU D O 1
#

Secondary structure (DSSP, 8-state):
-B--GGGEEEPP------GGG----EEEETTEEESS-EEE-S-TTT-SHHHHHHHHHTT-EEEE-SSS-HHHHHHHHHHHHH-----B-TTSPBP-EEEE----SHHHHHHTT-SEEEEE-S--SBHHHHHHHHHHHHH-TTS-EEEEEE-SHHHHHHHHHHT-SEEEE--HHHHHH-B---HHHHHHHHHHHHHHTT-EEEEES---SHHHHHHHHHHT-SEEEESGGGTTBSSSSS-----B-HHHHHHHHHHHHHHHHHHHT-SSHHHHHHH--EEE--TT--/----GGGEEEPP--B---GGG----EEEETTEEESS-EEE-S-TTT--HHHHHHHHHTT-EEEE-SSS-HHHHHHHHHHHHT-----B-TTSPBP-EEEE----SHHHHHHTT-SEEEEE-S--SSHHHHHHHHHHHHH-TTS-EEEEEE-SHHHHHHHHHHT-SEEEE--HHHHHT-----HHHHHHTTHHHHHHHT-EEEEES---SHHHHHHHHHTT-SEEEE-GGGTTBTTSSS-----B-HHHHHHHHHHHHHHHHHHHT-SSHHHHHHH--EEEB-GGG-/----GGGEEEPP--B---TTS----EEEETTEEESS-EEE---TTT-SHHHHHHHHHTTSB-EE-SSS-HHHHHHHHHHHH-----TTSPPP-EEEE---GGGHHHHTTT-SEEEEE-S--SSHHHHHHHHHHHHH-TTS-EEEEEE-SHHHHHHHHHTT-SEEEE--HHHHHH-----HHHHHHHHHHHHHHHT-EEEEES---SHHHHHHHHHTT-SEEEE-GGGTSBTT-----B-HHHHHHHHHHHHHHHHHHHT-SSHHHHHHH--EEEB-TT--/-B--GGGEEEPP------TTS----EEEETTEEESS-EEE---TTS--HHHHHHHHHTTSEEEE-SSS-SHHHHHHHHHHTT-----B-TTSPBP-EEEE------HHHHTTT-SEEEEE-S-TTBHHHHHHHHHHHHH-TTS-EEEEEE-SHHHHHHHHHTT-SEEEE--HHHHHT-B---HHHHHHHHHHHHTTTT-EEEEES---SHHHHHHHHHHT-SEEEE-GGGSSBSS-----B-HHHHHHHHHHHHHHHHHHHT-SSHHHHHHH--EEEP-S---

InterPro domains:
  IPR000644 CBS domain [PF00571] (98-148)
  IPR000644 CBS domain [PF00571] (155-206)
  IPR000644 CBS domain [PS51371] (98-155)
  IPR000644 CBS domain [PS51371] (159-215)
  IPR000644 CBS domain [SM00116] (101-150)
  IPR000644 CBS domain [SM00116] (162-210)
  IPR001093 IMP dehydrogenase/GMP reductase [PF00478] (13-478)
  IPR001093 IMP dehydrogenase/GMP reductase [cd00381] (13-467)
  IPR005990 Inosine-5'-monophosphate dehydrogenase [MF_01964] (13-491)
  IPR005990 Inosine-5'-monophosphate dehydrogenase [PIRSF000130] (11-491)
  IPR005990 Inosine-5'-monophosphate dehydrogenase [PTHR11911] (11-486)
  IPR005990 Inosine-5'-monophosphate dehydrogenase [TIGR01302] (13-459)
  IPR013785 Aldolase-type TIM barrel [G3DSA:3.20.20.70] (5-491)
  IPR015875 IMP dehydrogenase / GMP reductase, conserved site [PS00487] (299-311)
  IPR046342 CBS domain superfamily [SSF54631] (68-207)

Sequence (1135 aa):
VALTFDDVLLRPEFSNVLPRDIDISTRIAKDFTLNLPIMSAAMDQVTDSRLAIAMAQAGGLGVIHRNFSPSEQVAQVHQVKKFPNATKDSKGRLRVAAAVSVADRVGPLFDVNVDLVVVDTAHGHSQKVLDAVVQIKKNFPSLLVMAGNIATAEGALALIDAGADIIKVGCTTRVVTGVGCPQLSAIMSVVEVAERAGVAIVADGGIRFSGDIAKAIAAGSACVMIGSLLAGTDESPGDIPYKGPIASVLHQMSGGLKSSMGYVGASNIEEFQKKANFIRVSVAGLVALTFDDVLLRPEFSNVLPRDIDISTRIAKDFTLNLPIMSAAMDQVTDSRLAIAMAQAGGLGVIHRNFSPSEQVAQVHQVKKFPNATKDSKGRLRVAAAVSVADRVGPLFDVNVDLVVVDTAHGHSQKVLDAVVQIKKNFPSLLVMAGNIATAEGALALIDAGADIIKVGCTTRVVTGVGCPQLSAIMSVVEVAERAGVAIVADGGIRFSGDIAKAIAAGSACVMIGSLLAGTDESPGDIPYKGPIASVLHQMSGGLKSSMGYVGASNIEEFQKKANFIRVSVAGLVALTFDDVLLRPEFSNVLPRDIDISTRIAKDFTLNLPIMSAAMDQVTDSRLAIAMAQAGGLGVIHRNFSPSEQVAQVHQVKKFTKDSKGRLRVAAAVSVADRVGPLFDVNVDLVVVDTAHGHSQKVLDAVVQIKKNFPSLLVMAGNIATAEGALALIDAGADIIKVGCTTRVVTGVGCPQLSAIMSVVEVAERAGVAIVADGGIRFSGDIAKAIAAGSACVMIGSLLAGTDESPPYKGPIASVLHQMSGGLKSSMGYVGASNIEEFQKKANFIRVSVAGLVALTFDDVLLRPEFSNVLPRDIDISTRIAKDFTLNLPIMSAAMDQVTDSRLAIAMAQAGGLGVIHRNFSPSEQVAQVHQVKKFPNATKDSKGRLRVAAAVSVADRVGPLFDVNVDLVVVDTAHGHSQKVLDAVVQIKKNFPSLLVMAGNIATAEGALALIDAGADIIKVGCTTRVVTGVGCPQLSAIMSVVEVAERAGVAIVADGGIRFSGDIAKAIAAGSACVMIGSLLAGTDESPPYKGPIASVLHQMSGGLKSSMGYVGASNIEEFQKKANFIRVSVAGL

Foldseek 3Di:
DFDALVQKDWAFDDAPDDLVQFFAKFAQFVQFIFSFQEEADQDQLFDFLLVQLVQQQLRHEYEHHPVDDLVRQLVRQLSQQVDVNGGAHPVGGRAYEYEDELPSHLVSNVVSPHAEYEHDDAACQDPSNLVVLLVSCVVPVVHAYEYDDDQAQVSLVSNVVSPHQEYEYAPPCCVVPVDGGHQLSSLLRHQVNQVVSPHAYEYEDDDDALSSQLSSLLSHHRHYYDYPLRSQEPSGDDDDVHDYHPSVSSVRSSSSNSVSVRSQHHRYSVVSNVSIDIGGDDPPRD/DFDALVQKAWAFDDADDDLVQFQAKFDQFVQFIFSFQEEADQDQLFAFLLNQLVQQQLRHEYEHHPVDDLVRSLVSLLSQQPDVNGGAHPVRGHAYHYEDELPSHLVSNVVSPHQEYEHDDPACLDPSNLVSLLVCCVVPVPHAYEYDDDQAQVSLVSNVVSPHQAYEYAPVCCVVPVDGGHQLSSLLRHQVVCVVSVGAYEYEDDDDALSSQLSSLLSGHRHYYDYPLRSQEPSGDDDDVHDYHVSVVSVRSSSVNSVSCRSQHHRYSVSSNVSIDIGRDDPVVD/DFDALVQWDWAFADAPDDLPLAQAWFAQFVQRIFSFQEEADQDLLFDFQLRQLVCQVLRHEYEQEPVPPLVVSLVRLLVQQPNVAHPVGGRAYHYEDELAPSCVSVVVSVHAEYEHDDAAQLDPSNLVHLLRHCVVCVVHAYEYDDDQAQVSLVSNVVSPHQAYEYAPPCCVPPVDGGHQLNSLLRHQVSQVVSVGAYEYEDDDDALSSQLSSLLSRHRHYYDYPLRSQEPSGVVHDYHPSVSSVRSVVSNSVVCSSQHHRYSVSSNVRIDIHRADPPRD/DFDALLFWDWAFADADDDLPLFFAWFDQFDQFIFSFQEEADADQLFDWLLNQLVQQQLRHGYAHHPVCDLVSRLVSQLSQQPDVDGTDDPVPGTAYEYEWEQVGRCVSVCVSVHQEYEDEDPAQLDPSNLVVLLVCCVVPVVHAYETDDDQALVSLVSNVVSPHQEYEYAPPCCVPPVDGGHQLNSLLRNQVVCVVSVHAYEYEDSDDALSSVLSSLLSGHRHYYDYPLRRQEDSGVVHDYHPSVSSVRSSSSNSVVCSRHHHRYSVVSNVRIDIDGDDPPRD

Nearest PDB structures (foldseek):
  6kcf-assembly1_B  TM=1.001E+00  e=1.317E-65  Candidatus Liberibacter asiaticus str. psy62
  6kcf-assembly1_C-2  TM=9.970E-01  e=7.133E-60  Candidatus Liberibacter asiaticus str. psy62
  6kcf-assembly1_D-2  TM=9.968E-01  e=1.146E-59  Candidatus Liberibacter asiaticus str. psy62
  7oj1-assembly1_A  TM=9.786E-01  e=9.239E-42  Bacillus subtilis
  3ffs-assembly1_A  TM=9.685E-01  e=3.121E-39  Cryptosporidium parvum